Protein AF-0000000074527718 (afdb_homodimer)

Sequence (856 aa):
MSSQIQKNLQEQRPIKAINAAATATSDEEGTVLRFYPQDITVTRNQPLLEMIEKCYVPQVFKDGPQDAEMSIVGGKIKMSQIDKLIPRTPGFDKLHTFTAAKLTANMWRDTVKALRKTFPDDKKLSKAAEYWDKMPNGTLQISPYGLEDEKNAYYSRGGTGSIVLKFGYFTDDKGDTIYTCQSPDIVAHETGHYVLDHLRPEFNDSKNVQTGGLHEAFGDISALSFVFADDAMARALINLTFGNLHASANNFAAHLAEEFGISLGMPGYLRNADDDYKLSQVEEEVHAISEVFTGAYYDALASAFKAATEEFTEYNSVNLLQAVSEYSRNLLLHAIVTVGGKSPDFADIANRLYEIIDLHSKNAPAKVAYLQKLKWKTYFQTEFERREVSKPVNQLRYAAKKRDMVAEQVRPEKEILTMVCGARTLQNMSSQIQKNLQEQRPIKAINAAATATSDEEGTVLRFYPQDITVTRNQPLLEMIEKCYVPQVFKDGPQDAEMSIVGGKIKMSQIDKLIPRTPGFDKLHTFTAAKLTANMWRDTVKALRKTFPDDKKLSKAAEYWDKMPNGTLQISPYGLEDEKNAYYSRGGTGSIVLKFGYFTDDKGDTIYTCQSPDIVAHETGHYVLDHLRPEFNDSKNVQTGGLHEAFGDISALSFVFADDAMARALINLTFGNLHASANNFAAHLAEEFGISLGMPGYLRNADDDYKLSQVEEEVHAISEVFTGAYYDALASAFKAATEEFTEYNSVNLLQAVSEYSRNLLLHAIVTVGGKSPDFADIANRLYEIIDLHSKNAPAKVAYLQKLKWKTYFQTEFERREVSKPVNQLRYAAKKRDMVAEQVRPEKEILTMVCGARTLQN

Radius of gyration: 30.62 Å; Cα contacts (8 Å, |Δi|>4): 1418; chains: 2; bounding box: 84×115×83 Å

Solvent-accessible surface area (backbone atoms only — not comparable to full-atom values): 44467 Å² total; per-residue (Å²): 105,76,46,77,51,59,78,75,68,70,77,69,67,82,76,67,77,69,77,58,70,70,65,76,67,89,85,92,63,37,34,68,45,50,29,46,76,39,19,56,74,51,33,64,87,42,76,63,79,60,40,58,41,76,45,62,38,91,49,76,62,43,65,25,52,25,58,87,59,37,32,45,56,89,61,75,39,54,63,93,47,56,88,71,52,50,81,95,32,72,71,28,42,48,44,19,36,48,42,35,32,48,52,42,51,48,52,54,51,22,45,53,50,40,47,40,70,59,41,72,82,42,61,50,57,52,50,28,54,51,46,43,74,62,36,82,48,45,50,34,36,33,24,52,74,59,30,82,72,26,61,35,45,30,37,45,80,48,87,88,52,43,25,39,37,34,13,5,27,34,68,46,96,86,68,48,73,46,53,47,34,56,22,39,32,38,36,16,18,34,40,25,43,52,51,45,39,44,50,41,52,51,44,72,72,38,86,41,56,48,26,45,9,48,49,49,22,45,11,52,49,34,19,51,48,47,41,39,64,33,62,70,51,25,41,51,50,34,45,73,42,54,71,39,78,71,52,72,31,71,41,48,40,45,36,36,25,54,65,24,27,33,44,52,65,32,72,58,30,47,41,30,27,61,38,82,51,30,53,76,76,40,59,100,41,37,71,52,43,11,32,35,53,40,10,24,50,48,50,19,49,41,49,49,37,54,50,44,54,68,72,41,70,60,54,58,66,50,61,47,44,30,38,46,48,50,48,51,50,47,43,51,50,54,16,64,57,58,43,73,76,52,56,43,46,52,24,52,47,44,55,34,31,51,52,39,47,59,53,36,57,79,49,46,44,57,77,46,37,64,58,42,82,54,65,60,60,58,34,41,50,54,30,26,57,72,24,44,37,52,46,50,64,75,60,44,53,50,48,41,51,47,48,51,50,43,48,61,64,59,48,67,69,61,67,65,53,58,65,60,58,70,70,65,62,76,74,118,107,76,46,80,52,60,78,77,68,70,78,68,67,81,78,66,77,69,76,59,73,72,67,76,69,86,84,92,63,38,34,70,44,50,29,46,75,39,18,55,75,51,33,64,86,42,75,62,80,60,42,58,40,75,46,62,38,92,47,75,64,43,64,25,52,26,59,89,59,37,33,46,55,89,61,74,39,54,63,94,48,57,88,70,52,50,80,95,33,72,72,28,43,48,45,20,37,47,43,34,31,49,54,41,51,48,54,52,50,20,47,52,50,38,47,39,70,60,39,71,82,43,62,51,58,53,51,28,54,51,46,44,73,63,36,82,47,47,47,34,36,33,24,51,76,60,30,83,74,27,63,35,45,30,36,44,80,46,84,90,52,42,25,37,39,33,12,5,27,32,67,46,97,87,68,47,74,47,54,47,36,55,23,40,32,41,37,16,19,35,41,24,44,52,52,47,39,44,50,41,52,51,44,72,73,40,85,42,56,48,27,45,9,46,48,49,22,45,11,51,49,34,20,50,48,48,41,39,63,33,63,71,51,25,40,51,49,32,45,73,42,54,70,38,77,70,53,71,30,71,41,46,39,44,38,37,24,53,66,24,26,32,42,55,67,31,68,58,31,46,41,31,24,63,39,83,49,30,51,74,75,41,61,100,39,37,71,52,42,10,33,34,53,39,10,24,51,48,53,19,50,42,49,50,38,54,52,45,53,69,73,41,70,59,53,58,67,50,60,47,45,30,40,46,50,50,47,52,49,47,43,50,50,54,16,64,54,58,43,74,77,53,57,43,44,53,24,51,47,46,54,34,31,51,53,40,46,58,52,37,57,78,48,45,46,58,76,45,37,67,59,43,80,53,65,60,61,58,34,42,50,54,31,26,56,71,23,46,40,52,46,50,64,74,59,44,52,51,48,42,51,48,48,52,50,44,49,63,65,60,50,68,70,63,68,66,54,58,66,63,60,68,70,67,62,74,74,116

Structure (mmCIF, N/CA/C/O backbone):
data_AF-0000000074527718-model_v1
#
loop_
_entity.id
_entity.type
_entity.pdbx_description
1 polymer 'Predicted protein'
#
loop_
_atom_site.group_PDB
_atom_site.id
_atom_site.type_symbol
_atom_site.label_atom_id
_atom_site.label_alt_id
_atom_site.label_comp_id
_atom_site.label_asym_id
_atom_site.label_entity_id
_atom_site.label_seq_id
_atom_site.pdbx_PDB_ins_code
_atom_site.Cartn_x
_atom_site.Cartn_y
_atom_site.Cartn_z
_atom_site.occupancy
_atom_site.B_iso_or_equiv
_atom_site.auth_seq_id
_atom_site.auth_comp_id
_atom_site.auth_asym_id
_atom_site.auth_atom_id
_atom_site.pdbx_PDB_model_num
ATOM 1 N N . MET A 1 1 ? -5.684 32.062 10.453 1 29.66 1 MET A N 1
ATOM 2 C CA . MET A 1 1 ? -4.223 32.062 10.438 1 29.66 1 MET A CA 1
ATOM 3 C C . MET A 1 1 ? -3.689 31.844 9.031 1 29.66 1 MET A C 1
ATOM 5 O O . MET A 1 1 ? -4.051 30.875 8.367 1 29.66 1 MET A O 1
ATOM 9 N N . SER A 1 2 ? -3.406 32.875 8.359 1 32.62 2 SER A N 1
ATOM 10 C CA . SER A 1 2 ? -2.951 32.969 6.98 1 32.62 2 SER A CA 1
ATOM 11 C C . SER A 1 2 ? -1.658 32.188 6.766 1 32.62 2 SER A C 1
ATOM 13 O O . SER A 1 2 ? -0.741 32.25 7.582 1 32.62 2 SER A O 1
ATOM 15 N N . SER A 1 3 ? -1.701 31.125 6.129 1 39.25 3 SER A N 1
ATOM 16 C CA . SER A 1 3 ? -0.454 30.5 5.691 1 39.25 3 SER A CA 1
ATOM 17 C C . SER A 1 3 ? 0.274 31.375 4.68 1 39.25 3 SER A C 1
ATOM 19 O O . SER A 1 3 ? -0.274 31.703 3.623 1 39.25 3 SER A O 1
ATOM 21 N N . GLN A 1 4 ? 1.022 32.438 5.094 1 30.28 4 GLN A N 1
ATOM 22 C CA . GLN A 1 4 ? 1.809 33.25 4.156 1 30.28 4 GLN A CA 1
ATOM 23 C C . GLN A 1 4 ? 2.613 32.344 3.215 1 30.28 4 GLN A C 1
ATOM 25 O O . GLN A 1 4 ? 3.562 31.688 3.641 1 30.28 4 GLN A O 1
ATOM 30 N N . ILE A 1 5 ? 2.055 32.062 2.18 1 37.09 5 ILE A N 1
ATOM 31 C CA . ILE A 1 5 ? 2.691 31.406 1.05 1 37.09 5 ILE A CA 1
ATOM 32 C C . ILE A 1 5 ? 3.756 32.312 0.444 1 37.09 5 ILE A C 1
ATOM 34 O O . ILE A 1 5 ? 4.434 31.938 -0.516 1 37.09 5 ILE A O 1
ATOM 38 N N . GLN A 1 6 ? 3.977 33.625 0.89 1 30.73 6 GLN A N 1
ATOM 39 C CA . GLN A 1 6 ? 4.676 34.719 0.188 1 30.73 6 GLN A CA 1
ATOM 40 C C . GLN A 1 6 ? 6.152 34.375 0.003 1 30.73 6 GLN A C 1
ATOM 42 O O . GLN A 1 6 ? 6.742 34.688 -1.032 1 30.73 6 GLN A O 1
ATOM 47 N N . LYS A 1 7 ? 6.941 34.219 1.013 1 32.81 7 LYS A N 1
ATOM 48 C CA . LYS A 1 7 ? 8.367 34.5 0.869 1 32.81 7 LYS A CA 1
ATOM 49 C C . LYS A 1 7 ? 8.992 33.625 -0.217 1 32.81 7 LYS A C 1
ATOM 51 O O . LYS A 1 7 ? 9.867 34.062 -0.955 1 32.81 7 LYS A O 1
ATOM 56 N N . ASN A 1 8 ? 8.789 32.375 -0.276 1 34.75 8 ASN A N 1
ATOM 57 C CA . ASN A 1 8 ? 9.75 31.531 -0.974 1 34.75 8 ASN A CA 1
ATOM 58 C C . ASN A 1 8 ? 9.367 31.344 -2.439 1 34.75 8 ASN A C 1
ATOM 60 O O . ASN A 1 8 ? 9.969 30.531 -3.139 1 34.75 8 ASN A O 1
ATOM 64 N N . LEU A 1 9 ? 8.32 32.031 -2.941 1 32.06 9 LEU A N 1
ATOM 65 C CA . LEU A 1 9 ? 8.125 31.906 -4.383 1 32.06 9 LEU A CA 1
ATOM 66 C C . LEU A 1 9 ? 9.188 32.719 -5.133 1 32.06 9 LEU A C 1
ATOM 68 O O . LEU A 1 9 ? 9.25 32.656 -6.363 1 32.06 9 LEU A O 1
ATOM 72 N N . GLN A 1 10 ? 9.844 33.688 -4.625 1 29.59 10 GLN A N 1
ATOM 73 C CA . GLN A 1 10 ? 10.664 34.594 -5.445 1 29.59 10 GLN A CA 1
ATOM 74 C C . GLN A 1 10 ? 11.914 33.844 -5.941 1 29.59 10 GLN A C 1
ATOM 76 O O . GLN A 1 10 ? 12.484 34.219 -6.973 1 29.59 10 GLN A O 1
ATOM 81 N N . GLU A 1 11 ? 12.75 33.188 -5.195 1 30.83 11 GLU A N 1
ATOM 82 C CA . GLU A 1 11 ? 14.016 32.781 -5.785 1 30.83 11 GLU A CA 1
ATOM 83 C C . GLU A 1 11 ? 13.875 31.453 -6.543 1 30.83 11 GLU A C 1
ATOM 85 O O . GLU A 1 11 ? 14.102 30.375 -5.98 1 30.83 11 GLU A O 1
ATOM 90 N N . GLN A 1 12 ? 13.047 31.453 -7.469 1 30.7 12 GLN A N 1
ATOM 91 C CA . GLN A 1 12 ? 12.977 30.359 -8.43 1 30.7 12 GLN A CA 1
ATOM 92 C C . GLN A 1 12 ? 14.328 30.141 -9.109 1 30.7 12 GLN A C 1
ATOM 94 O O . GLN A 1 12 ? 14.695 30.891 -10.016 1 30.7 12 GLN A O 1
ATOM 99 N N . ARG A 1 13 ? 15.289 29.641 -8.453 1 27.98 13 ARG A N 1
ATOM 100 C CA . ARG A 1 13 ? 16.453 29.297 -9.25 1 27.98 13 ARG A CA 1
ATOM 101 C C . ARG A 1 13 ? 16.078 28.391 -10.406 1 27.98 13 ARG A C 1
ATOM 103 O O . ARG A 1 13 ? 15.148 27.594 -10.297 1 27.98 13 ARG A O 1
ATOM 110 N N . PRO A 1 14 ? 16.688 28.625 -11.648 1 26.78 14 PRO A N 1
ATOM 111 C CA . PRO A 1 14 ? 16.516 27.781 -12.836 1 26.78 14 PRO A CA 1
ATOM 112 C C . PRO A 1 14 ? 16.562 26.297 -12.516 1 26.78 14 PRO A C 1
ATOM 114 O O . PRO A 1 14 ? 17.453 25.859 -11.773 1 26.78 14 PRO A O 1
ATOM 117 N N . ILE A 1 15 ? 15.484 25.719 -12.578 1 26.27 15 ILE A N 1
ATOM 118 C CA . ILE A 1 15 ? 15.344 24.266 -12.484 1 26.27 15 ILE A CA 1
ATOM 119 C C . ILE A 1 15 ? 16.312 23.594 -13.461 1 26.27 15 ILE A C 1
ATOM 121 O O . ILE A 1 15 ? 16.141 23.688 -14.68 1 26.27 15 ILE A O 1
ATOM 125 N N . LYS A 1 16 ? 17.594 23.688 -13.336 1 27.8 16 LYS A N 1
ATOM 126 C CA . LYS A 1 16 ? 18.359 22.781 -14.18 1 27.8 16 LYS A CA 1
ATOM 127 C C . LYS A 1 16 ? 17.781 21.375 -14.133 1 27.8 16 LYS A C 1
ATOM 129 O O . LYS A 1 16 ? 17.516 20.844 -13.047 1 27.8 16 LYS A O 1
ATOM 134 N N . ALA A 1 17 ? 17.328 21 -15.273 1 25.72 17 ALA A N 1
ATOM 135 C CA . ALA A 1 17 ? 17.062 19.609 -15.578 1 25.72 17 ALA A CA 1
ATOM 136 C C . ALA A 1 17 ? 18.062 18.688 -14.898 1 25.72 17 ALA A C 1
ATOM 138 O O . ALA A 1 17 ? 19.25 18.672 -15.266 1 25.72 17 ALA A O 1
ATOM 139 N N . ILE A 1 18 ? 18.094 18.609 -13.625 1 25.55 18 ILE A N 1
ATOM 140 C CA . ILE A 1 18 ? 19.078 17.625 -13.188 1 25.55 18 ILE A CA 1
ATOM 141 C C . ILE A 1 18 ? 18.766 16.266 -13.805 1 25.55 18 ILE A C 1
ATOM 143 O O . ILE A 1 18 ? 17.719 15.68 -13.531 1 25.55 18 ILE A O 1
ATOM 147 N N . ASN A 1 19 ? 18.984 16.141 -15.023 1 27.27 19 ASN A N 1
ATOM 148 C CA . ASN A 1 19 ? 19.266 14.82 -15.594 1 27.27 19 ASN A CA 1
ATOM 149 C C . ASN A 1 19 ? 19.938 13.898 -14.586 1 27.27 19 ASN A C 1
ATOM 151 O O . ASN A 1 19 ? 21.141 13.664 -14.664 1 27.27 19 ASN A O 1
ATOM 155 N N . ALA A 1 20 ? 19.703 14.203 -13.336 1 27.92 20 ALA A N 1
ATOM 156 C CA . ALA A 1 20 ? 20.469 13.438 -12.352 1 27.92 20 ALA A CA 1
ATOM 157 C C . ALA A 1 20 ? 20.188 11.945 -12.469 1 27.92 20 ALA A C 1
ATOM 159 O O . ALA A 1 20 ? 19.109 11.484 -12.086 1 27.92 20 ALA A O 1
ATOM 160 N N . ALA A 1 21 ? 20.516 11.422 -13.555 1 27.75 21 ALA A N 1
ATOM 161 C CA . ALA A 1 21 ? 20.953 10.055 -13.281 1 27.75 21 ALA A CA 1
ATOM 162 C C . ALA A 1 21 ? 21.656 9.961 -11.93 1 27.75 21 ALA A C 1
ATOM 164 O O . ALA A 1 21 ? 22.828 10.328 -11.797 1 27.75 21 ALA A O 1
ATOM 165 N N . ALA A 1 22 ? 20.969 10.438 -10.867 1 32.22 22 ALA A N 1
ATOM 166 C CA . ALA A 1 22 ? 21.688 10.188 -9.617 1 32.22 22 ALA A CA 1
ATOM 167 C C . ALA A 1 22 ? 22.5 8.898 -9.688 1 32.22 22 ALA A C 1
ATOM 169 O O . ALA A 1 22 ? 21.922 7.805 -9.758 1 32.22 22 ALA A O 1
ATOM 170 N N . THR A 1 23 ? 23.469 8.875 -10.445 1 29.06 23 THR A N 1
ATOM 171 C CA . THR A 1 23 ? 24.469 7.848 -10.219 1 29.06 23 THR A CA 1
ATOM 172 C C . THR A 1 23 ? 24.609 7.555 -8.727 1 29.06 23 THR A C 1
ATOM 174 O O . THR A 1 23 ? 24.922 8.445 -7.941 1 29.06 23 THR A O 1
ATOM 177 N N . ALA A 1 24 ? 23.906 6.508 -8.312 1 33.19 24 ALA A N 1
ATOM 178 C CA . ALA A 1 24 ? 24.172 5.875 -7.023 1 33.19 24 ALA A CA 1
ATOM 179 C C . ALA A 1 24 ? 25.625 6.062 -6.598 1 33.19 24 ALA A C 1
ATOM 181 O O . ALA A 1 24 ? 26.531 5.531 -7.238 1 33.19 24 ALA A O 1
ATOM 182 N N . THR A 1 25 ? 26.109 7.105 -6.258 1 32.31 25 THR A N 1
ATOM 183 C CA . THR A 1 25 ? 27.438 6.965 -5.699 1 32.31 25 THR A CA 1
ATOM 184 C C . THR A 1 25 ? 27.594 5.633 -4.969 1 32.31 25 THR A C 1
ATOM 186 O O . THR A 1 25 ? 26.594 4.969 -4.672 1 32.31 25 THR A O 1
ATOM 189 N N . SER A 1 26 ? 28.5 5.504 -3.918 1 32.56 26 SER A N 1
ATOM 190 C CA . SER A 1 26 ? 29.141 4.305 -3.387 1 32.56 26 SER A CA 1
ATOM 191 C C . SER A 1 26 ? 28.109 3.23 -3.049 1 32.56 26 SER A C 1
ATOM 193 O O . SER A 1 26 ? 27.938 2.273 -3.805 1 32.56 26 SER A O 1
ATOM 195 N N . ASP A 1 27 ? 28.297 2.424 -1.82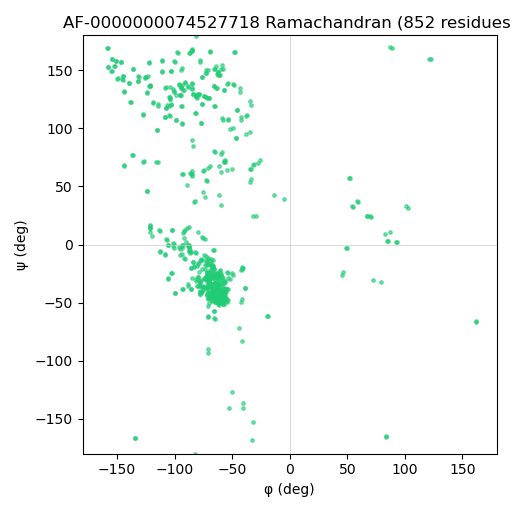6 1 39 27 ASP A N 1
ATOM 196 C CA . ASP A 1 27 ? 28.266 1.037 -1.374 1 39 27 ASP A CA 1
ATOM 197 C C . ASP A 1 27 ? 26.828 0.503 -1.363 1 39 27 ASP A C 1
ATOM 199 O O . ASP A 1 27 ? 26.578 -0.612 -1.822 1 39 27 ASP A O 1
ATOM 203 N N . GLU A 1 28 ? 25.922 0.587 -0.238 1 49.88 28 GLU A N 1
ATOM 204 C CA . GLU A 1 28 ? 24.938 -0.368 0.255 1 49.88 28 GLU A CA 1
ATOM 205 C C . GLU A 1 28 ? 23.562 -0.111 -0.361 1 49.88 28 GLU A C 1
ATOM 207 O O . GLU A 1 28 ? 22.547 -0.475 0.219 1 49.88 28 GLU A O 1
ATOM 212 N N . GLU A 1 29 ? 23.25 0.812 -1.544 1 67.81 29 GLU A N 1
ATOM 213 C CA . GLU A 1 29 ? 21.922 1.34 -1.796 1 67.81 29 GLU A CA 1
ATOM 214 C C . GLU A 1 29 ? 21.156 0.453 -2.771 1 67.81 29 GLU A C 1
ATOM 216 O O . GLU A 1 29 ? 21.75 -0.301 -3.539 1 67.81 29 GLU A O 1
ATOM 221 N N . GLY A 1 30 ? 19.922 0.054 -2.75 1 86.69 30 GLY A N 1
ATOM 222 C CA . GLY A 1 30 ? 18.922 -0.665 -3.521 1 86.69 30 GLY A CA 1
ATOM 223 C C . GLY A 1 30 ? 18.828 -0.198 -4.961 1 86.69 30 GLY A C 1
ATOM 224 O O . GLY A 1 30 ? 19.703 0.53 -5.441 1 86.69 30 GLY A O 1
ATOM 225 N N . THR A 1 31 ? 18.234 -0.858 -5.816 1 92.44 31 THR A N 1
ATOM 226 C CA . THR A 1 31 ? 18.016 -0.568 -7.23 1 92.44 31 THR A CA 1
ATOM 227 C C . THR A 1 31 ? 16.547 -0.192 -7.484 1 92.44 31 THR A C 1
ATOM 229 O O . THR A 1 31 ? 15.641 -0.805 -6.926 1 92.44 31 THR A O 1
ATOM 232 N N . VAL A 1 32 ? 16.328 0.83 -8.242 1 90.44 32 VAL A N 1
ATOM 233 C CA . VAL A 1 32 ? 14.984 1.138 -8.711 1 90.44 32 VAL A CA 1
ATOM 234 C C . VAL A 1 32 ? 14.758 0.51 -10.078 1 90.44 32 VAL A C 1
ATOM 236 O O . VAL A 1 32 ? 15.289 0.988 -11.086 1 90.44 32 VAL A O 1
ATOM 239 N N . LEU A 1 33 ? 14.023 -0.54 -10.148 1 93.5 33 LEU A N 1
ATOM 240 C CA . LEU A 1 33 ? 13.703 -1.252 -11.375 1 93.5 33 LEU A CA 1
ATOM 241 C C . LEU A 1 33 ? 12.461 -0.657 -12.039 1 93.5 33 LEU A C 1
ATOM 243 O O . LEU A 1 33 ? 11.766 0.167 -11.445 1 93.5 33 LEU A O 1
ATOM 247 N N . ARG A 1 34 ? 12.266 -1.016 -13.297 1 90.38 34 ARG A N 1
ATOM 248 C CA . ARG A 1 34 ? 11.133 -0.529 -14.07 1 90.38 34 ARG A CA 1
ATOM 249 C C . ARG A 1 34 ? 10.422 -1.677 -14.789 1 90.38 34 ARG A C 1
ATOM 251 O O . ARG A 1 34 ? 11.07 -2.609 -15.266 1 90.38 34 ARG A O 1
ATOM 258 N N . PHE A 1 35 ? 9.125 -1.687 -14.859 1 88.62 35 PHE A N 1
ATOM 259 C CA . PHE A 1 35 ? 8.383 -2.711 -15.586 1 88.62 35 PHE A CA 1
ATOM 260 C C . PHE A 1 35 ? 6.988 -2.215 -15.961 1 88.62 35 PHE A C 1
ATOM 262 O O . PHE A 1 35 ? 6.566 -1.147 -15.508 1 88.62 35 PHE A O 1
ATOM 269 N N . TYR A 1 36 ? 6.355 -2.975 -16.781 1 76.94 36 TYR A N 1
ATOM 270 C CA . TYR A 1 36 ? 4.965 -2.715 -17.156 1 76.94 36 TYR A CA 1
ATOM 271 C C . TYR A 1 36 ? 4.012 -3.262 -16.094 1 76.94 36 TYR A C 1
ATOM 273 O O . TYR A 1 36 ? 4.012 -4.461 -15.82 1 76.94 36 TYR A O 1
ATOM 281 N N . PRO A 1 37 ? 3.27 -2.305 -15.367 1 67.12 37 PRO A N 1
ATOM 282 C CA . PRO A 1 37 ? 2.303 -2.912 -14.445 1 67.12 37 PRO A CA 1
ATOM 283 C C . PRO A 1 37 ? 1.117 -3.543 -15.172 1 67.12 37 PRO A C 1
ATOM 285 O O . PRO A 1 37 ? 0.446 -4.418 -14.617 1 67.12 37 PRO A O 1
ATOM 288 N N . GLN A 1 38 ? 0.616 -2.9 -16.281 1 60.31 38 GLN A N 1
ATOM 289 C CA . GLN A 1 38 ? -0.492 -3.461 -17.047 1 60.31 38 GLN A CA 1
ATOM 290 C C . GLN A 1 38 ? -0.107 -3.656 -18.5 1 60.31 38 GLN A C 1
ATOM 292 O O . GLN A 1 38 ? 0.835 -3.031 -19 1 60.31 38 GLN A O 1
ATOM 297 N N . ASP A 1 39 ? -0.711 -4.84 -19.141 1 44.25 39 ASP A N 1
ATOM 298 C CA . ASP A 1 39 ? -0.461 -5.074 -20.562 1 44.25 39 ASP A CA 1
ATOM 299 C C . ASP A 1 39 ? -0.823 -3.846 -21.391 1 44.25 39 ASP A C 1
ATOM 301 O O . ASP A 1 39 ? -1.961 -3.373 -21.359 1 44.25 39 ASP A O 1
ATOM 305 N N . ILE A 1 40 ? 0.216 -3.201 -21.844 1 40.84 40 ILE A N 1
ATOM 306 C CA . ILE A 1 40 ? 0.174 -2 -22.672 1 40.84 40 ILE A CA 1
ATOM 307 C C . ILE A 1 40 ? -0.771 -2.219 -23.844 1 40.84 40 ILE A C 1
ATOM 309 O O . ILE A 1 40 ? -1.109 -1.273 -24.562 1 40.84 40 ILE A O 1
ATOM 313 N N . THR A 1 41 ? -0.976 -3.408 -24.219 1 38.28 41 THR A N 1
ATOM 314 C CA . THR A 1 41 ? -1.77 -3.572 -25.422 1 38.28 41 THR A CA 1
ATOM 315 C C . THR A 1 41 ? -3.176 -3.012 -25.234 1 38.28 41 THR A C 1
ATOM 317 O O . THR A 1 41 ? -3.838 -2.633 -26.203 1 38.28 41 THR A O 1
ATOM 320 N N . VAL A 1 42 ? -3.625 -3.176 -23.984 1 39.41 42 VAL A N 1
ATOM 321 C CA . VAL A 1 42 ? -4.961 -2.629 -23.781 1 39.41 42 VAL A CA 1
ATOM 322 C C . VAL A 1 42 ? -4.906 -1.103 -23.828 1 39.41 42 VAL A C 1
ATOM 324 O O . VAL A 1 42 ? -5.926 -0.447 -24.062 1 39.41 42 VAL A O 1
ATOM 327 N N . THR A 1 43 ? -3.779 -0.6 -23.422 1 40.72 43 THR A N 1
ATOM 328 C CA . THR A 1 43 ? -3.686 0.856 -23.438 1 40.72 43 THR A CA 1
ATOM 329 C C . THR A 1 43 ? -3.172 1.355 -24.781 1 40.72 43 THR A C 1
ATOM 331 O O . THR A 1 43 ? -2.617 2.453 -24.875 1 40.72 43 THR A O 1
ATOM 334 N N . ARG A 1 44 ? -3.195 0.533 -25.672 1 38.97 44 ARG A N 1
ATOM 335 C CA . ARG A 1 44 ? -2.602 0.937 -26.953 1 38.97 44 ARG A CA 1
ATOM 336 C C . ARG A 1 44 ? -2.92 2.395 -27.266 1 38.97 44 ARG A C 1
ATOM 338 O O . ARG A 1 44 ? -2.119 3.088 -27.891 1 38.97 44 ARG A O 1
ATOM 345 N N . ASN A 1 45 ? -4.078 2.74 -26.922 1 38.97 45 ASN A N 1
ATOM 346 C CA . ASN A 1 45 ? -4.352 4.129 -27.281 1 38.97 45 ASN A CA 1
ATOM 347 C C . ASN A 1 45 ? -4.027 5.078 -26.125 1 38.97 45 ASN A C 1
ATOM 349 O O . ASN A 1 45 ? -4.402 6.254 -26.156 1 38.97 45 ASN A O 1
ATOM 353 N N . GLN A 1 46 ? -3.584 4.5 -25.047 1 42.31 46 GLN A N 1
ATOM 354 C CA . GLN A 1 46 ? -3.256 5.461 -23.984 1 42.31 46 GLN A CA 1
ATOM 355 C C . GLN A 1 46 ? -1.747 5.652 -23.875 1 42.31 46 GLN A C 1
ATOM 357 O O . GLN A 1 46 ? -0.977 4.723 -24.125 1 42.31 46 GLN A O 1
ATOM 362 N N . PRO A 1 47 ? -1.316 6.828 -23.953 1 40.19 47 PRO A N 1
ATOM 363 C CA . PRO A 1 47 ? 0.119 7.109 -23.859 1 40.19 47 PRO A CA 1
ATOM 364 C C . PRO A 1 47 ? 0.839 6.203 -22.859 1 40.19 47 PRO A C 1
ATOM 366 O O . PRO A 1 47 ? 0.338 5.973 -21.766 1 40.19 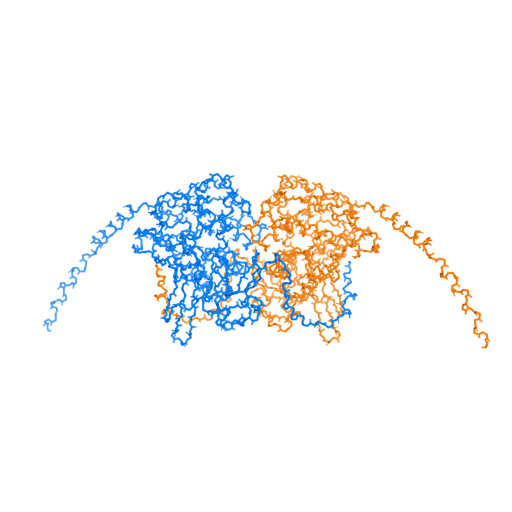47 PRO A O 1
ATOM 369 N N . LEU A 1 48 ? 1.717 5.297 -23.391 1 42.91 48 LEU A N 1
ATOM 370 C CA . LEU A 1 48 ? 2.562 4.227 -22.859 1 42.91 48 LEU A CA 1
ATOM 371 C C . LEU A 1 48 ? 3.258 4.656 -21.578 1 42.91 48 LEU A C 1
ATOM 373 O O . LEU A 1 48 ? 3.459 3.842 -20.672 1 42.91 48 LEU A O 1
ATOM 377 N N . LEU A 1 49 ? 3.881 5.875 -21.703 1 40 49 LEU A N 1
ATOM 378 C CA . LEU A 1 49 ? 4.785 6.297 -20.641 1 40 49 LEU A CA 1
ATOM 379 C C . LEU A 1 49 ? 4.09 6.238 -19.281 1 40 49 LEU A C 1
ATOM 381 O O . LEU A 1 49 ? 4.738 6.008 -18.25 1 40 49 LEU A O 1
ATOM 385 N N . GLU A 1 50 ? 2.701 6.344 -19.5 1 48.19 50 GLU A N 1
ATOM 386 C CA . GLU A 1 50 ? 1.887 6.438 -18.297 1 48.19 50 GLU A CA 1
ATOM 387 C C . GLU A 1 50 ? 1.805 5.094 -17.578 1 48.19 50 GLU A C 1
ATOM 389 O O . GLU A 1 50 ? 1.378 5.027 -16.422 1 48.19 50 GLU A O 1
ATOM 394 N N . MET A 1 51 ? 2.668 4.09 -18.234 1 60.22 51 MET A N 1
ATOM 395 C CA . MET A 1 51 ? 2.338 2.73 -17.812 1 60.22 51 MET A CA 1
ATOM 396 C C . MET A 1 51 ? 3.547 2.045 -17.188 1 60.22 51 MET A C 1
ATOM 398 O O . MET A 1 51 ? 3.521 0.839 -16.938 1 60.22 51 MET A O 1
ATOM 402 N N . ILE A 1 52 ? 4.586 2.906 -16.953 1 76.31 52 ILE A N 1
ATOM 403 C CA . ILE A 1 52 ? 5.754 2.234 -16.391 1 76.31 52 ILE A CA 1
ATOM 404 C C . ILE A 1 52 ? 5.781 2.434 -14.875 1 76.31 52 ILE A C 1
ATOM 406 O O . ILE A 1 52 ? 5.605 3.551 -14.383 1 76.31 52 ILE A O 1
ATOM 410 N N . GLU A 1 53 ? 5.902 1.42 -14.266 1 83.94 53 GLU A N 1
ATOM 411 C CA . GLU A 1 53 ? 6.031 1.474 -12.812 1 83.94 53 GLU A CA 1
ATOM 412 C C . GLU A 1 53 ? 7.488 1.317 -12.383 1 83.94 53 GLU A C 1
ATOM 414 O O . GLU A 1 53 ? 8.219 0.491 -12.938 1 83.94 53 GLU A O 1
ATOM 419 N N . LYS A 1 54 ? 7.914 2.203 -11.523 1 85.94 54 LYS A N 1
ATOM 420 C CA . LYS A 1 54 ? 9.219 2.076 -10.883 1 85.94 54 LYS A CA 1
ATOM 421 C C . LYS A 1 54 ? 9.094 1.422 -9.508 1 85.94 54 LYS A C 1
ATOM 423 O O . LYS A 1 54 ? 8.148 1.691 -8.766 1 85.94 54 LYS A O 1
ATOM 428 N N . CYS A 1 55 ? 9.992 0.542 -9.219 1 89 55 CYS A N 1
ATOM 429 C CA . CYS A 1 55 ? 9.938 -0.172 -7.949 1 89 55 CYS A CA 1
ATOM 430 C C . CYS A 1 55 ? 11.328 -0.303 -7.344 1 89 55 CYS A C 1
ATOM 432 O O . CYS A 1 55 ? 12.234 -0.864 -7.965 1 89 55 CYS A O 1
ATOM 434 N N . TYR A 1 56 ? 11.508 0.197 -6.137 1 90.38 56 TYR A N 1
ATOM 435 C CA . TYR A 1 56 ? 12.758 0.058 -5.398 1 90.38 56 TYR A CA 1
ATOM 436 C C . TYR A 1 56 ? 12.922 -1.36 -4.863 1 90.38 56 TYR A C 1
ATOM 438 O O . TYR A 1 56 ? 12 -1.918 -4.27 1 90.38 56 TYR A O 1
ATOM 446 N N . VAL A 1 57 ? 14.031 -2 -5.121 1 93.12 57 VAL A N 1
ATOM 447 C CA . VAL A 1 57 ? 14.438 -3.279 -4.547 1 93.12 57 VAL A CA 1
ATOM 448 C C . VAL A 1 57 ? 15.742 -3.1 -3.768 1 93.12 57 VAL A C 1
ATOM 450 O O . VAL A 1 57 ? 16.734 -2.59 -4.301 1 93.12 57 VAL A O 1
ATOM 453 N N . PRO A 1 58 ? 15.727 -3.441 -2.473 1 91.56 58 PRO A N 1
ATOM 454 C CA . PRO A 1 58 ? 16.938 -3.27 -1.673 1 91.56 58 PRO A CA 1
ATOM 455 C C . PRO A 1 58 ? 18.031 -4.293 -2.014 1 91.56 58 PRO A C 1
ATOM 457 O O . PRO A 1 58 ? 18.516 -4.988 -1.124 1 91.56 58 PRO A O 1
ATOM 460 N N . GLN A 1 59 ? 18.391 -4.387 -3.209 1 93.12 59 GLN A N 1
ATOM 461 C CA . GLN A 1 59 ? 19.422 -5.262 -3.756 1 93.12 59 GLN A CA 1
ATOM 462 C C . GLN A 1 59 ? 20.094 -4.633 -4.973 1 93.12 59 GLN A C 1
ATOM 464 O O . GLN A 1 59 ? 19.438 -3.943 -5.758 1 93.12 59 GLN A O 1
ATOM 469 N N . VAL A 1 60 ? 21.359 -4.852 -5.098 1 92.81 60 VAL A N 1
ATOM 470 C CA . VAL A 1 60 ? 22.094 -4.41 -6.277 1 92.81 60 VAL A CA 1
ATOM 471 C C . VAL A 1 60 ? 22.172 -5.551 -7.289 1 92.81 60 VAL A C 1
ATOM 473 O O . VAL A 1 60 ? 22.422 -6.699 -6.922 1 92.81 60 VAL A O 1
ATOM 476 N N . PHE A 1 61 ? 21.922 -5.219 -8.484 1 95 61 PHE A N 1
ATOM 477 C CA . PHE A 1 61 ? 21.969 -6.207 -9.562 1 95 61 PHE A CA 1
ATOM 478 C C . PHE A 1 61 ? 23.141 -5.949 -10.492 1 95 61 PHE A C 1
ATOM 480 O O . PHE A 1 61 ? 23.594 -4.809 -10.633 1 95 61 PHE A O 1
ATOM 487 N N . LYS A 1 62 ? 23.672 -6.988 -11.055 1 94.69 62 LYS A N 1
ATOM 488 C CA . LYS A 1 62 ? 24.719 -6.875 -12.062 1 94.69 62 LYS A CA 1
ATOM 489 C C . LYS A 1 62 ? 24.125 -6.668 -13.453 1 94.69 62 LYS A C 1
ATOM 491 O O . LYS A 1 62 ? 22.922 -6.84 -13.656 1 94.69 62 LYS A O 1
ATOM 496 N N . ASP A 1 63 ? 25.016 -6.262 -14.398 1 95.38 63 ASP A N 1
ATOM 497 C CA . ASP A 1 63 ? 24.594 -6.105 -15.789 1 95.38 63 ASP A CA 1
ATOM 498 C C . ASP A 1 63 ? 24.016 -7.402 -16.344 1 95.38 63 ASP A C 1
ATOM 500 O O . ASP A 1 63 ? 24.516 -8.492 -16.047 1 95.38 63 ASP A O 1
ATOM 504 N N . GLY A 1 64 ? 22.906 -7.277 -16.969 1 92.56 64 GLY A N 1
ATOM 505 C CA . GLY A 1 64 ? 22.125 -8.383 -17.484 1 92.56 64 GLY A CA 1
ATOM 506 C C . GLY A 1 64 ? 20.688 -8.016 -17.781 1 92.56 64 GLY A C 1
ATOM 507 O O . GLY A 1 64 ? 20.375 -7.543 -18.875 1 92.56 64 GLY A O 1
ATOM 508 N N . PRO A 1 65 ? 20.047 -7.719 -16.672 1 94.69 65 PRO A N 1
ATOM 509 C CA . PRO A 1 65 ? 20.297 -7.805 -15.227 1 94.69 65 PRO A CA 1
ATOM 510 C C . PRO A 1 65 ? 20.422 -9.242 -14.734 1 94.69 65 PRO A C 1
ATOM 512 O O . PRO A 1 65 ? 19.859 -10.164 -15.336 1 94.69 65 PRO A O 1
ATOM 515 N N . GLN A 1 66 ? 21.172 -9.445 -13.711 1 95.5 66 GLN A N 1
ATOM 516 C CA . GLN A 1 66 ? 21.359 -10.766 -13.109 1 95.5 66 GLN A CA 1
ATOM 517 C C . GLN A 1 66 ? 21.75 -10.648 -11.641 1 95.5 66 GLN A C 1
ATOM 519 O O . GLN A 1 66 ? 22.234 -9.602 -11.195 1 95.5 66 GLN A O 1
ATOM 524 N N . ASP A 1 67 ? 21.391 -11.555 -10.914 1 94.44 67 ASP A N 1
ATOM 525 C CA . ASP A 1 67 ? 21.906 -11.789 -9.57 1 94.44 67 ASP A CA 1
ATOM 526 C C . ASP A 1 67 ? 22.234 -13.266 -9.359 1 94.44 67 ASP A C 1
ATOM 528 O O . ASP A 1 67 ? 22.469 -14 -10.32 1 94.44 67 ASP A O 1
ATOM 532 N N . ALA A 1 68 ? 22.438 -13.68 -8.211 1 92.69 68 ALA A N 1
ATOM 533 C CA . ALA A 1 68 ? 22.859 -15.047 -7.922 1 92.69 68 ALA A CA 1
ATOM 534 C C . ALA A 1 68 ? 21.781 -16.047 -8.289 1 92.69 68 ALA A C 1
ATOM 536 O O . ALA A 1 68 ? 22.062 -17.203 -8.594 1 92.69 68 ALA A O 1
ATOM 537 N N . GLU A 1 69 ? 20.516 -15.641 -8.406 1 94 69 GLU A N 1
ATOM 538 C CA . GLU A 1 69 ? 19.391 -16.578 -8.547 1 94 69 GLU A CA 1
ATOM 539 C C . GLU A 1 69 ? 18.875 -16.594 -9.977 1 94 69 GLU A C 1
ATOM 541 O O . GLU A 1 69 ? 18.328 -17.609 -10.43 1 94 69 GLU A O 1
ATOM 546 N N . MET A 1 70 ? 19 -15.508 -10.633 1 95.69 70 MET A N 1
ATOM 547 C CA . MET A 1 70 ? 18.391 -15.477 -11.961 1 95.69 70 MET A CA 1
ATOM 548 C C . MET A 1 70 ? 19.141 -14.508 -12.883 1 95.69 70 MET A C 1
ATOM 550 O O . MET A 1 70 ? 19.766 -13.562 -12.406 1 95.69 70 MET A O 1
ATOM 554 N N . SER A 1 71 ? 19.047 -14.789 -14.156 1 95.25 71 SER A N 1
ATOM 555 C CA . SER A 1 71 ? 19.688 -13.977 -15.18 1 95.25 71 SER A CA 1
ATOM 556 C C . SER A 1 71 ? 18.859 -13.914 -16.453 1 95.25 71 SER A C 1
ATOM 558 O O . SER A 1 71 ? 18.172 -14.883 -16.797 1 95.25 71 SER A O 1
ATOM 560 N N . ILE A 1 72 ? 18.875 -12.766 -17.047 1 95.38 72 ILE A N 1
ATOM 561 C CA . ILE A 1 72 ? 18.188 -12.586 -18.312 1 95.38 72 ILE A CA 1
ATOM 562 C C . ILE A 1 72 ? 19.094 -13.031 -19.469 1 95.38 72 ILE A C 1
ATOM 564 O O . ILE A 1 72 ? 20.312 -12.805 -19.438 1 95.38 72 ILE A O 1
ATOM 568 N N . VAL A 1 73 ? 18.516 -13.719 -20.438 1 91.25 73 VAL A N 1
ATOM 569 C CA . VAL A 1 73 ? 19.234 -14.195 -21.609 1 91.25 73 VAL A CA 1
ATOM 570 C C . VAL A 1 73 ? 19.109 -13.18 -22.75 1 91.25 73 VAL A C 1
ATOM 572 O O . VAL A 1 73 ? 18.062 -12.523 -22.875 1 91.25 73 VAL A O 1
ATOM 575 N N . GLY A 1 74 ? 20 -13.016 -23.688 1 81.25 74 GLY A N 1
ATOM 576 C CA . GLY A 1 74 ? 19.859 -12.273 -24.938 1 81.25 74 GLY A CA 1
ATOM 577 C C . GLY A 1 74 ? 20.5 -10.898 -24.891 1 81.25 74 GLY A C 1
ATOM 578 O O . GLY A 1 74 ? 20 -9.961 -25.516 1 81.25 74 GLY A O 1
ATOM 579 N N . GLY A 1 75 ? 21.531 -10.617 -24.234 1 76.31 75 GLY A N 1
ATOM 580 C CA . GLY A 1 75 ? 22.234 -9.352 -24.234 1 76.31 75 GLY A CA 1
ATOM 581 C C . GLY A 1 75 ? 22.328 -8.711 -22.859 1 76.31 75 GLY A C 1
ATOM 582 O O . GLY A 1 75 ? 21.469 -8.945 -22 1 76.31 75 GLY A O 1
ATOM 583 N N . LYS A 1 76 ? 23.297 -7.848 -22.859 1 85.31 76 LYS A N 1
ATOM 584 C CA . LYS A 1 76 ? 23.609 -7.289 -21.547 1 85.31 76 LYS A CA 1
ATOM 585 C C . LYS A 1 76 ? 23.078 -5.859 -21.422 1 85.31 76 LYS A C 1
ATOM 587 O O . LYS A 1 76 ? 23.406 -4.996 -22.234 1 85.31 76 LYS A O 1
ATOM 592 N N . ILE A 1 77 ? 22.141 -5.703 -20.625 1 92.5 77 ILE A N 1
ATOM 593 C CA . ILE A 1 77 ? 21.703 -4.375 -20.219 1 92.5 77 ILE A CA 1
ATOM 594 C C . ILE A 1 77 ? 22.609 -3.838 -19.109 1 92.5 77 ILE A C 1
ATOM 596 O O . ILE A 1 77 ? 22.891 -4.535 -18.141 1 92.5 77 ILE A O 1
ATOM 600 N N . LYS A 1 78 ? 23.078 -2.662 -19.359 1 93.56 78 LYS A N 1
ATOM 601 C CA . LYS A 1 78 ? 23.828 -1.99 -18.312 1 93.56 78 LYS A CA 1
ATOM 602 C C . LYS A 1 78 ? 22.906 -1.431 -17.234 1 93.56 78 LYS A C 1
ATOM 604 O O . LYS A 1 78 ? 22.062 -0.58 -17.516 1 93.56 78 LYS A O 1
ATOM 609 N N . MET A 1 79 ? 23.125 -1.886 -16.047 1 93.62 79 MET A N 1
ATOM 610 C CA . MET A 1 79 ? 22.25 -1.48 -14.953 1 93.62 79 MET A CA 1
ATOM 611 C C . MET A 1 79 ? 22.344 0.02 -14.695 1 93.62 79 MET A C 1
ATOM 613 O O . MET A 1 79 ? 21.375 0.654 -14.289 1 93.62 79 MET A O 1
ATOM 617 N N . SER A 1 80 ? 23.422 0.641 -14.992 1 90.25 80 SER A N 1
ATOM 618 C CA . SER A 1 80 ? 23.625 2.074 -14.805 1 90.25 80 SER A CA 1
ATOM 619 C C . SER A 1 80 ? 22.797 2.885 -15.797 1 90.25 80 SER A C 1
ATOM 621 O O . SER A 1 80 ? 22.641 4.098 -15.641 1 90.25 80 SER A O 1
ATOM 623 N N . GLN A 1 81 ? 22.234 2.217 -16.828 1 91.19 81 GLN A N 1
ATOM 624 C CA . GLN A 1 81 ? 21.531 2.938 -17.891 1 91.19 81 GLN A CA 1
ATOM 625 C C . GLN A 1 81 ? 20.078 2.486 -18 1 91.19 81 GLN A C 1
ATOM 627 O O . GLN A 1 81 ? 19.438 2.721 -19.031 1 91.19 81 GLN A O 1
ATOM 632 N N . ILE A 1 82 ? 19.609 1.796 -17.016 1 91.31 82 ILE A N 1
ATOM 633 C CA . ILE A 1 82 ? 18.281 1.225 -17.156 1 91.31 82 ILE A CA 1
ATOM 634 C C . ILE A 1 82 ? 17.25 2.344 -17.219 1 91.31 82 ILE A C 1
ATOM 636 O O . ILE A 1 82 ? 16.156 2.16 -17.781 1 91.31 82 ILE A O 1
ATOM 640 N N . ASP A 1 83 ? 17.516 3.484 -16.688 1 85.56 83 ASP A N 1
ATOM 641 C CA . ASP A 1 83 ? 16.594 4.617 -16.734 1 85.56 83 ASP A CA 1
ATOM 642 C C . ASP A 1 83 ? 16.438 5.152 -18.156 1 85.56 83 ASP A C 1
ATOM 644 O O . ASP A 1 83 ? 15.469 5.844 -18.469 1 85.56 83 ASP A O 1
ATOM 648 N N . LYS A 1 84 ? 17.359 4.844 -19.047 1 87.69 84 LYS A N 1
ATOM 649 C CA . LYS A 1 84 ? 17.359 5.355 -20.422 1 87.69 84 LYS A CA 1
ATOM 650 C C . LYS A 1 84 ? 16.656 4.387 -21.375 1 87.69 84 LYS A C 1
ATOM 652 O O . LYS A 1 84 ? 16.422 4.719 -22.531 1 87.69 84 LYS A O 1
ATOM 657 N N . LEU A 1 85 ? 16.344 3.238 -20.859 1 90.38 85 LEU A N 1
ATOM 658 C CA . LEU A 1 85 ? 15.703 2.262 -21.719 1 90.38 85 LEU A CA 1
ATOM 659 C C . LEU A 1 85 ? 14.32 2.736 -22.141 1 90.38 85 LEU A C 1
ATOM 661 O O . LEU A 1 85 ? 13.562 3.266 -21.312 1 90.38 85 LEU A O 1
ATOM 665 N N . ILE A 1 86 ? 14.047 2.553 -23.391 1 86.88 86 ILE A N 1
ATOM 666 C CA . ILE A 1 86 ? 12.789 3.008 -23.969 1 86.88 86 ILE A CA 1
ATOM 667 C C . ILE A 1 86 ? 11.758 1.879 -23.906 1 86.88 86 ILE A C 1
ATOM 669 O O . ILE A 1 86 ? 12.055 0.747 -24.312 1 86.88 86 ILE A O 1
ATOM 673 N N . PRO A 1 87 ? 10.578 2.17 -23.469 1 83.56 87 PRO A N 1
ATOM 674 C CA . PRO A 1 87 ? 9.531 1.148 -23.422 1 83.56 87 PRO A CA 1
ATOM 675 C C . PRO A 1 87 ? 9.234 0.561 -24.812 1 83.56 87 PRO A C 1
ATOM 677 O O . PRO A 1 87 ? 9.453 1.224 -25.828 1 83.56 87 PRO A O 1
ATOM 680 N N . ARG A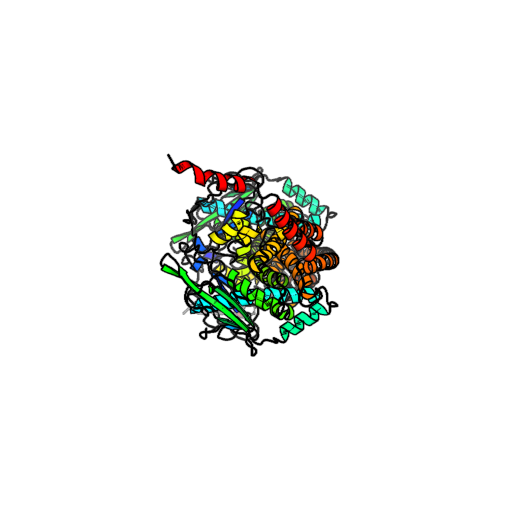 1 88 ? 8.812 -0.662 -24.859 1 82.88 88 ARG A N 1
ATOM 681 C CA . ARG A 1 88 ? 8.43 -1.398 -26.062 1 82.88 88 ARG A CA 1
ATOM 682 C C . ARG A 1 88 ? 9.633 -1.657 -26.953 1 82.88 88 ARG A C 1
ATOM 684 O O . ARG A 1 88 ? 9.531 -1.594 -28.172 1 82.88 88 ARG A O 1
ATOM 691 N N . THR A 1 89 ? 10.758 -1.665 -26.391 1 89.38 89 THR A N 1
ATOM 692 C CA . THR A 1 89 ? 11.977 -2.107 -27.062 1 89.38 89 THR A CA 1
ATOM 693 C C . THR A 1 89 ? 12.477 -3.414 -26.453 1 89.38 89 THR A C 1
ATOM 695 O O . THR A 1 89 ? 12.109 -3.766 -25.328 1 89.38 89 THR A O 1
ATOM 698 N N . PRO A 1 90 ? 13.25 -4.086 -27.219 1 91.56 90 PRO A N 1
ATOM 699 C CA . PRO A 1 90 ? 13.781 -5.34 -26.672 1 91.56 90 PRO A CA 1
ATOM 700 C C . PRO A 1 90 ? 14.539 -5.137 -25.359 1 91.56 90 PRO A C 1
ATOM 702 O O . PRO A 1 90 ? 14.469 -5.977 -24.453 1 91.56 90 PRO A O 1
ATOM 705 N N . GLY A 1 91 ? 15.297 -4.039 -25.297 1 93.44 91 GLY A N 1
ATOM 706 C CA . GLY A 1 91 ? 16.016 -3.754 -24.062 1 93.44 91 GLY A CA 1
ATOM 707 C C . GLY A 1 91 ? 15.094 -3.594 -22.875 1 93.44 91 GLY A C 1
ATOM 708 O O . GLY A 1 91 ? 15.367 -4.137 -21.797 1 93.44 91 GLY A O 1
ATOM 709 N N . PHE A 1 92 ? 14 -2.875 -23.047 1 93.06 92 PHE A N 1
ATOM 710 C CA . PHE A 1 92 ? 13.062 -2.688 -21.938 1 93.06 92 PHE A CA 1
ATOM 711 C C . PHE A 1 92 ? 12.328 -3.986 -21.625 1 93.06 92 PHE A C 1
ATOM 713 O O . PHE A 1 92 ? 12.047 -4.281 -20.469 1 93.06 92 PHE A O 1
ATOM 720 N N . ASP A 1 93 ? 12.039 -4.773 -22.641 1 92.69 93 ASP A N 1
ATOM 721 C CA . ASP A 1 93 ? 11.383 -6.059 -22.422 1 92.69 93 ASP A CA 1
ATOM 722 C C . ASP A 1 93 ? 12.234 -6.961 -21.531 1 92.69 93 ASP A C 1
ATOM 724 O O . ASP A 1 93 ? 11.703 -7.676 -20.672 1 92.69 93 ASP A O 1
ATOM 728 N N . LYS A 1 94 ? 13.508 -6.922 -21.781 1 95.81 94 LYS A N 1
ATOM 729 C CA . LYS A 1 94 ? 14.43 -7.699 -20.969 1 95.81 94 LYS A CA 1
ATOM 730 C C . LYS A 1 94 ? 14.391 -7.23 -19.516 1 95.81 94 LYS A C 1
ATOM 732 O O . LYS A 1 94 ? 14.273 -8.047 -18.594 1 95.81 94 LYS A O 1
ATOM 737 N N . LEU A 1 95 ? 14.477 -5.934 -19.312 1 95.88 95 LEU A N 1
ATOM 738 C CA . LEU A 1 95 ? 14.406 -5.387 -17.953 1 95.88 95 LEU A CA 1
ATOM 739 C C . LEU A 1 95 ? 13.062 -5.711 -17.312 1 95.88 95 LEU A C 1
ATOM 741 O O . LEU A 1 95 ? 13.016 -6.133 -16.156 1 95.88 95 LEU A O 1
ATOM 745 N N . HIS A 1 96 ? 12.016 -5.531 -18.047 1 93.75 96 HIS A N 1
ATOM 746 C CA . HIS A 1 96 ? 10.664 -5.797 -17.578 1 93.75 96 HIS A CA 1
ATOM 747 C C . HIS A 1 96 ? 10.516 -7.246 -17.125 1 93.75 96 HIS A C 1
ATOM 749 O O . HIS A 1 96 ? 10 -7.512 -16.031 1 93.75 96 HIS A O 1
ATOM 755 N N . THR A 1 97 ? 10.922 -8.141 -17.969 1 95.31 97 THR A N 1
ATOM 756 C CA . THR A 1 97 ? 10.75 -9.555 -17.672 1 95.31 97 THR A CA 1
ATOM 757 C C . THR A 1 97 ? 11.539 -9.961 -16.438 1 95.31 97 THR A C 1
ATOM 759 O O . THR A 1 97 ? 11.031 -10.68 -15.578 1 95.31 97 THR A O 1
ATOM 762 N N . PHE A 1 98 ? 12.766 -9.469 -16.375 1 97.06 98 PHE A N 1
ATOM 763 C CA . PHE A 1 98 ? 13.586 -9.719 -15.203 1 97.06 98 PHE A CA 1
ATOM 764 C C . PHE A 1 98 ? 12.914 -9.172 -13.945 1 97.06 98 PHE A C 1
ATOM 766 O O . PHE A 1 98 ? 12.844 -9.852 -12.922 1 97.06 98 PHE A O 1
ATOM 773 N N . THR A 1 99 ? 12.414 -7.938 -14.023 1 96.5 99 THR A N 1
ATOM 774 C CA . THR A 1 99 ? 11.82 -7.254 -12.883 1 96.5 99 THR A CA 1
ATOM 775 C C . THR A 1 99 ? 10.586 -8.008 -12.383 1 96.5 99 THR A C 1
ATOM 777 O O . THR A 1 99 ? 10.453 -8.273 -11.188 1 96.5 99 THR A O 1
ATOM 780 N N . ALA A 1 100 ? 9.695 -8.336 -13.297 1 94.5 100 ALA A N 1
ATOM 781 C CA . ALA A 1 100 ? 8.477 -9.047 -12.906 1 94.5 100 ALA A CA 1
ATOM 782 C C . ALA A 1 100 ? 8.805 -10.391 -12.258 1 94.5 100 ALA A C 1
ATOM 784 O O . ALA A 1 100 ? 8.211 -10.758 -11.25 1 94.5 100 ALA A O 1
ATOM 785 N N . ALA A 1 101 ? 9.766 -11.109 -12.82 1 97.62 101 ALA A N 1
ATOM 786 C CA . ALA A 1 101 ? 10.18 -12.391 -12.258 1 97.62 101 ALA A CA 1
ATOM 787 C C . ALA A 1 101 ? 10.805 -12.211 -10.875 1 97.62 101 ALA A C 1
ATOM 789 O O . ALA A 1 101 ? 10.469 -12.945 -9.938 1 97.62 101 ALA A O 1
ATOM 790 N N . LYS A 1 102 ? 11.664 -11.242 -10.766 1 97.56 102 LYS A N 1
ATOM 791 C CA . LYS A 1 102 ? 12.375 -10.992 -9.516 1 97.56 102 LYS A CA 1
ATOM 792 C C . LYS A 1 102 ? 11.406 -10.57 -8.414 1 97.56 102 LYS A C 1
ATOM 794 O O . LYS A 1 102 ? 11.5 -11.039 -7.277 1 97.56 102 LYS A O 1
ATOM 799 N N . LEU A 1 103 ? 10.508 -9.664 -8.75 1 96.81 103 LEU A N 1
ATOM 800 C CA . LEU A 1 103 ? 9.523 -9.227 -7.77 1 96.81 103 LEU A CA 1
ATOM 801 C C . LEU A 1 103 ? 8.648 -10.391 -7.324 1 96.81 103 LEU A C 1
ATOM 803 O O . LEU A 1 103 ? 8.297 -10.492 -6.145 1 96.81 103 LEU A O 1
ATOM 807 N N . THR A 1 104 ? 8.297 -11.242 -8.219 1 97.19 104 THR A N 1
ATOM 808 C CA . THR A 1 104 ? 7.496 -12.422 -7.883 1 97.19 104 THR A CA 1
ATOM 809 C C . THR A 1 104 ? 8.273 -13.359 -6.961 1 97.19 104 THR A C 1
ATOM 811 O O . THR A 1 104 ? 7.758 -13.789 -5.926 1 97.19 104 THR A O 1
ATOM 814 N N . ALA A 1 105 ? 9.484 -13.641 -7.355 1 97.81 105 ALA A N 1
ATOM 815 C CA . ALA A 1 105 ? 10.328 -14.516 -6.543 1 97.81 105 ALA A CA 1
ATOM 816 C C . ALA A 1 105 ? 10.539 -13.93 -5.152 1 97.81 105 ALA A C 1
ATOM 818 O O . ALA A 1 105 ? 10.477 -14.648 -4.152 1 97.81 105 ALA A O 1
ATOM 819 N N . ASN A 1 106 ? 10.805 -12.633 -5.098 1 97.12 106 ASN A N 1
ATOM 820 C CA . ASN A 1 106 ? 10.992 -11.969 -3.811 1 97.12 106 ASN A CA 1
ATOM 821 C C . ASN A 1 106 ? 9.734 -12.055 -2.951 1 97.12 106 ASN A C 1
ATOM 823 O O . ASN A 1 106 ? 9.82 -12.219 -1.732 1 97.12 106 ASN A O 1
ATOM 827 N N . MET A 1 107 ? 8.617 -11.875 -3.559 1 97.44 107 MET A N 1
ATOM 828 C CA . MET A 1 107 ? 7.359 -11.977 -2.826 1 97.44 107 MET A CA 1
ATOM 829 C C . MET A 1 107 ? 7.25 -13.32 -2.119 1 97.44 107 MET A C 1
ATOM 831 O O . MET A 1 107 ? 6.906 -13.383 -0.936 1 97.44 107 MET A O 1
ATOM 835 N N . TRP A 1 108 ? 7.547 -14.398 -2.791 1 98.19 108 TRP A N 1
ATOM 836 C CA . TRP A 1 108 ? 7.434 -15.727 -2.201 1 98.19 108 TRP A CA 1
ATOM 837 C C . TRP A 1 108 ? 8.562 -15.984 -1.208 1 98.19 108 TRP A C 1
ATOM 839 O O . TRP A 1 108 ? 8.352 -16.609 -0.17 1 98.19 108 TRP A O 1
ATOM 849 N N . ARG A 1 109 ? 9.812 -15.484 -1.494 1 96.75 109 ARG A N 1
ATOM 850 C CA . ARG A 1 109 ? 10.906 -15.586 -0.533 1 96.75 109 ARG A CA 1
ATOM 851 C C . ARG A 1 109 ? 10.555 -14.883 0.773 1 96.75 109 ARG A C 1
ATOM 853 O O . ARG A 1 109 ? 10.812 -15.406 1.857 1 96.75 109 ARG A O 1
ATOM 860 N N . ASP A 1 110 ? 10.016 -13.734 0.603 1 96.88 110 ASP A N 1
ATOM 861 C CA . ASP A 1 110 ? 9.617 -12.953 1.771 1 96.88 110 ASP A CA 1
ATOM 862 C C . ASP A 1 110 ? 8.516 -13.664 2.555 1 96.88 110 ASP A C 1
ATOM 864 O O . ASP A 1 110 ? 8.477 -13.594 3.785 1 96.88 110 ASP A O 1
ATOM 868 N N . THR A 1 111 ? 7.598 -14.32 1.863 1 98 111 THR A N 1
ATOM 869 C CA . THR A 1 111 ? 6.555 -15.102 2.518 1 98 111 THR A CA 1
ATOM 870 C C . THR A 1 111 ? 7.16 -16.234 3.33 1 98 111 THR A C 1
ATOM 872 O O . THR A 1 111 ? 6.781 -16.453 4.484 1 98 111 THR A O 1
ATOM 875 N N . VAL A 1 112 ? 8.125 -16.969 2.758 1 97.81 112 VAL A N 1
ATOM 876 C CA . VAL A 1 112 ? 8.82 -18.047 3.461 1 97.81 112 VAL A CA 1
ATOM 877 C C . VAL A 1 112 ? 9.539 -17.484 4.688 1 97.81 112 VAL A C 1
ATOM 879 O O . VAL A 1 112 ? 9.477 -18.078 5.77 1 97.81 112 VAL A O 1
ATOM 882 N N . LYS A 1 113 ? 10.195 -16.391 4.48 1 96.38 113 LYS A N 1
ATOM 883 C CA . LYS A 1 113 ? 10.93 -15.766 5.57 1 96.38 113 LYS A CA 1
ATOM 884 C C . LYS A 1 113 ? 9.992 -15.375 6.711 1 96.38 113 LYS A C 1
ATOM 886 O O . LYS A 1 113 ? 10.312 -15.586 7.883 1 96.38 113 LYS A O 1
ATOM 891 N N . ALA A 1 114 ? 8.891 -14.789 6.375 1 97.12 114 ALA A N 1
ATOM 892 C CA . ALA A 1 114 ? 7.902 -14.406 7.383 1 97.12 114 ALA A CA 1
ATOM 893 C C . ALA A 1 114 ? 7.387 -15.633 8.133 1 97.12 114 ALA A C 1
ATOM 895 O O . ALA A 1 114 ? 7.223 -15.594 9.359 1 97.12 114 ALA A O 1
ATOM 896 N N . LEU A 1 115 ? 7.125 -16.703 7.438 1 98.19 115 LEU A N 1
ATOM 897 C CA . LEU A 1 115 ? 6.641 -17.938 8.055 1 98.19 115 LEU A CA 1
ATOM 898 C C . LEU A 1 115 ? 7.695 -18.531 8.977 1 98.19 115 LEU A C 1
ATOM 900 O O . LEU A 1 115 ? 7.371 -19 10.078 1 98.19 115 LEU A O 1
ATOM 904 N N . ARG A 1 116 ? 8.945 -18.469 8.562 1 97.25 116 ARG A N 1
ATOM 905 C CA . ARG A 1 116 ? 10.016 -19.016 9.383 1 97.25 116 ARG A CA 1
ATOM 906 C C . ARG A 1 116 ? 10.195 -18.219 10.672 1 97.25 116 ARG A C 1
ATOM 908 O O . ARG A 1 116 ? 10.484 -18.797 11.727 1 97.25 116 ARG A O 1
ATOM 915 N N . LYS A 1 117 ? 10.047 -16.953 10.539 1 96 117 LYS A N 1
ATOM 916 C CA . LYS A 1 117 ? 10.117 -16.109 11.727 1 96 117 LYS A CA 1
ATOM 917 C C . LYS A 1 117 ? 8.961 -16.375 12.672 1 96 117 LYS A C 1
ATOM 919 O O . LYS A 1 117 ? 9.125 -16.344 13.898 1 96 117 LYS A O 1
ATOM 924 N N . THR A 1 118 ? 7.789 -16.641 12.156 1 97.44 118 THR A N 1
ATOM 925 C CA . THR A 1 118 ? 6.57 -16.859 12.93 1 97.44 118 THR A CA 1
ATOM 926 C C . THR A 1 118 ? 6.555 -18.266 13.531 1 97.44 118 THR A C 1
ATOM 928 O O . THR A 1 118 ? 6.059 -18.453 14.641 1 97.44 118 THR A O 1
ATOM 931 N N . PHE A 1 119 ? 7.125 -19.219 12.742 1 97.81 119 PHE A N 1
ATOM 932 C CA . PHE A 1 119 ? 7.148 -20.609 13.156 1 97.81 119 PHE A CA 1
ATOM 933 C C . PHE A 1 119 ? 8.57 -21.172 13.102 1 97.81 119 PHE A C 1
ATOM 935 O O . PHE A 1 119 ? 8.852 -22.094 12.336 1 97.81 119 PHE A O 1
ATOM 942 N N . PRO A 1 120 ? 9.406 -20.75 14 1 96 120 PRO A N 1
ATOM 943 C CA . PRO A 1 120 ? 10.82 -21.109 13.938 1 96 120 PRO A CA 1
ATOM 944 C C . PRO A 1 120 ? 11.078 -22.594 14.164 1 96 120 PRO A C 1
ATOM 946 O O . PRO A 1 120 ? 12.102 -23.125 13.727 1 96 120 PRO A O 1
ATOM 949 N N . ASP A 1 121 ? 10.125 -23.297 14.758 1 96.19 121 ASP A N 1
ATOM 950 C CA . ASP A 1 121 ? 10.336 -24.703 15.102 1 96.19 121 ASP A CA 1
ATOM 951 C C . ASP A 1 121 ? 9.812 -25.625 14 1 96.19 121 ASP A C 1
ATOM 953 O O . ASP A 1 121 ? 9.945 -26.844 14.086 1 96.19 121 ASP A O 1
ATOM 957 N N . ASP A 1 122 ? 9.242 -25.078 12.961 1 96.94 122 ASP A N 1
ATOM 958 C CA . ASP A 1 122 ? 8.766 -25.891 11.844 1 96.94 122 ASP A CA 1
ATOM 959 C C . ASP A 1 122 ? 9.93 -26.328 10.953 1 96.94 122 ASP A C 1
ATOM 961 O O . ASP A 1 122 ? 10.391 -25.547 10.109 1 96.94 122 ASP A O 1
ATOM 965 N N . LYS A 1 123 ? 10.328 -27.531 11.039 1 96.19 123 LYS A N 1
ATOM 966 C CA . LYS A 1 123 ? 11.508 -28.047 10.359 1 96.19 123 LYS A CA 1
ATOM 967 C C . LYS A 1 123 ? 11.289 -28.109 8.844 1 96.19 123 LYS A C 1
ATOM 969 O O . LYS A 1 123 ? 12.227 -27.922 8.07 1 96.19 123 LYS A O 1
ATOM 974 N N . LYS A 1 124 ? 10.055 -28.375 8.414 1 95.5 124 LYS A N 1
ATOM 975 C CA . LYS A 1 124 ? 9.781 -28.453 6.98 1 95.5 124 LYS A CA 1
ATOM 976 C C . LYS A 1 124 ? 9.93 -27.094 6.312 1 95.5 124 LYS A C 1
ATOM 978 O O . LYS A 1 124 ? 10.43 -27 5.188 1 95.5 124 LYS A O 1
ATOM 983 N N . LEU A 1 125 ? 9.492 -26.062 6.98 1 95.62 125 LEU A N 1
ATOM 984 C CA . LEU A 1 125 ? 9.68 -24.703 6.48 1 95.62 125 LEU A CA 1
ATOM 985 C C . LEU A 1 125 ? 11.164 -24.375 6.371 1 95.62 125 LEU A C 1
ATOM 987 O O . LEU A 1 125 ? 11.602 -23.797 5.375 1 95.62 125 LEU A O 1
ATOM 991 N N . SER A 1 126 ? 11.898 -24.734 7.418 1 95.81 126 SER A N 1
ATOM 992 C CA . SER A 1 126 ? 13.336 -24.469 7.438 1 95.81 126 SER A CA 1
ATOM 993 C C . SER A 1 126 ? 14.055 -25.219 6.32 1 95.81 126 SER A C 1
ATOM 995 O O . SER A 1 126 ? 14.914 -24.656 5.641 1 95.81 126 SER A O 1
ATOM 997 N N . LYS A 1 127 ? 13.711 -26.422 6.125 1 95.06 127 LYS A N 1
ATOM 998 C CA . LYS A 1 127 ? 14.328 -27.25 5.086 1 95.06 127 LYS A CA 1
ATOM 999 C C . LYS A 1 127 ? 14.031 -26.688 3.695 1 95.06 127 LYS A C 1
ATOM 1001 O O . LYS A 1 127 ? 14.898 -26.672 2.826 1 95.06 127 LYS A O 1
ATOM 1006 N N . ALA A 1 128 ? 12.781 -26.281 3.52 1 93.06 128 ALA A N 1
ATOM 1007 C CA . ALA A 1 128 ? 12.398 -25.734 2.221 1 93.06 128 ALA A CA 1
ATOM 1008 C C . ALA A 1 128 ? 13.156 -24.438 1.917 1 93.06 128 ALA A C 1
ATOM 1010 O O . ALA A 1 128 ? 13.602 -24.234 0.788 1 93.06 128 ALA A O 1
ATOM 1011 N N . ALA A 1 129 ? 13.289 -23.578 2.914 1 93.94 129 ALA A N 1
ATOM 1012 C CA . ALA A 1 129 ? 14.016 -22.328 2.752 1 93.94 129 ALA A CA 1
ATOM 1013 C C . ALA A 1 129 ? 15.484 -22.578 2.434 1 93.94 129 ALA A C 1
ATOM 1015 O O . ALA A 1 129 ? 16.062 -21.938 1.552 1 93.94 129 ALA A O 1
ATOM 1016 N N . GLU A 1 130 ? 16.078 -23.531 3.111 1 94.31 130 GLU A N 1
ATOM 1017 C CA . GLU A 1 130 ? 17.484 -23.875 2.9 1 94.31 130 GLU A CA 1
ATOM 1018 C C . GLU A 1 130 ? 17.688 -24.484 1.52 1 94.31 130 GLU A C 1
ATOM 1020 O O . GLU A 1 130 ? 18.703 -24.219 0.868 1 94.31 130 GLU A O 1
ATOM 1025 N N . TYR A 1 131 ? 16.766 -25.297 1.167 1 92.88 131 TYR A N 1
ATOM 1026 C CA . TYR A 1 131 ? 16.844 -25.906 -0.157 1 92.88 131 TYR A CA 1
ATOM 1027 C C . TYR A 1 131 ? 16.844 -24.844 -1.247 1 92.88 131 TYR A C 1
ATOM 1029 O O . TYR A 1 131 ? 17.625 -24.906 -2.191 1 92.88 131 TYR A O 1
ATOM 1037 N N . TRP A 1 132 ? 15.906 -23.891 -1.11 1 91.81 132 TRP A N 1
ATOM 1038 C CA . TRP A 1 132 ? 15.836 -22.797 -2.074 1 91.81 132 TRP A CA 1
ATOM 1039 C C . TRP A 1 132 ? 17.141 -22 -2.092 1 91.81 132 TRP A C 1
ATOM 1041 O O . TRP A 1 132 ? 17.641 -21.641 -3.158 1 91.81 132 TRP A O 1
ATOM 1051 N N . ASP A 1 133 ? 17.766 -21.766 -0.96 1 92.62 133 ASP A N 1
ATOM 1052 C CA . ASP A 1 133 ? 18.984 -20.984 -0.835 1 92.62 133 ASP A CA 1
ATOM 1053 C C . ASP A 1 133 ? 20.156 -21.688 -1.536 1 92.62 133 ASP A C 1
ATOM 1055 O O . ASP A 1 133 ? 21.062 -21.031 -2.049 1 92.62 133 ASP A O 1
ATOM 1059 N N . LYS A 1 134 ? 20.094 -22.969 -1.615 1 91.5 134 LYS A N 1
ATOM 1060 C CA . LYS A 1 134 ? 21.172 -23.766 -2.209 1 91.5 134 LYS A CA 1
ATOM 1061 C C . LYS A 1 134 ? 21.094 -23.75 -3.732 1 91.5 134 LYS A C 1
ATOM 1063 O O . LYS A 1 134 ? 22.047 -24.125 -4.414 1 91.5 134 LYS A O 1
ATOM 1068 N N . MET A 1 135 ? 19.969 -23.359 -4.277 1 87.62 135 MET A N 1
ATOM 1069 C CA . MET A 1 135 ? 19.781 -23.281 -5.723 1 87.62 135 MET A CA 1
ATOM 1070 C C . MET A 1 135 ? 20.172 -24.594 -6.395 1 87.62 135 MET A C 1
ATOM 1072 O O . MET A 1 135 ? 20.984 -24.594 -7.316 1 87.62 135 MET A O 1
ATOM 1076 N N . PRO A 1 136 ? 19.547 -25.672 -5.996 1 81.12 136 PRO A N 1
ATOM 1077 C CA . PRO A 1 136 ? 20 -26.984 -6.453 1 81.12 136 PRO A CA 1
ATOM 1078 C C . PRO A 1 136 ? 19.953 -27.125 -7.973 1 81.12 136 PRO A C 1
ATOM 1080 O O . PRO A 1 136 ? 20.688 -27.938 -8.547 1 81.12 136 PRO A O 1
ATOM 1083 N N . ASN A 1 137 ? 19.109 -26.391 -8.578 1 83.44 137 ASN A N 1
ATOM 1084 C CA . ASN A 1 137 ? 18.953 -26.531 -10.023 1 83.44 137 ASN A CA 1
ATOM 1085 C C . ASN A 1 137 ? 19.672 -25.406 -10.773 1 83.44 137 ASN A C 1
ATOM 1087 O O . ASN A 1 137 ? 19.453 -25.219 -11.969 1 83.44 137 ASN A O 1
ATOM 1091 N N . GLY A 1 138 ? 20.484 -24.672 -10.086 1 87.44 138 GLY A N 1
ATOM 1092 C CA . GLY A 1 138 ? 21.266 -23.609 -10.695 1 87.44 138 GLY A CA 1
ATOM 1093 C C . GLY A 1 138 ? 20.516 -22.312 -10.828 1 87.44 138 GLY A C 1
ATOM 1094 O O . GLY A 1 138 ? 19.5 -22.094 -10.164 1 87.44 138 GLY A O 1
ATOM 1095 N N . THR A 1 139 ? 21.109 -21.406 -11.664 1 91.88 139 THR A N 1
ATOM 1096 C CA . THR A 1 139 ? 20.562 -20.078 -11.867 1 91.88 139 THR A CA 1
ATOM 1097 C C . THR A 1 139 ? 19.469 -20.094 -12.93 1 91.88 139 THR A C 1
ATOM 1099 O O . THR A 1 139 ? 19.641 -20.688 -14 1 91.88 139 THR A O 1
ATOM 1102 N N . LEU A 1 140 ? 18.344 -19.5 -12.57 1 95.38 140 LEU A N 1
ATOM 1103 C CA . LEU A 1 140 ? 17.219 -19.406 -13.508 1 95.38 140 LEU A CA 1
ATOM 1104 C C . LEU A 1 140 ? 17.578 -18.531 -14.703 1 95.38 140 LEU A C 1
ATOM 1106 O O . LEU A 1 140 ? 17.953 -17.375 -14.539 1 95.38 140 LEU A O 1
ATOM 1110 N N . GLN A 1 141 ? 17.531 -19.125 -15.867 1 95.38 141 GLN A N 1
ATOM 1111 C CA . GLN A 1 141 ? 17.75 -18.375 -17.094 1 95.38 141 GLN A CA 1
ATOM 1112 C C . GLN A 1 141 ? 16.438 -17.906 -17.703 1 95.38 141 GLN A C 1
ATOM 1114 O O . GLN A 1 141 ? 15.602 -18.734 -18.094 1 95.38 141 GLN A O 1
ATOM 1119 N N . ILE A 1 142 ? 16.234 -16.625 -17.844 1 97.12 142 ILE A N 1
ATOM 1120 C CA . ILE A 1 142 ? 15 -16.031 -18.328 1 97.12 142 ILE A CA 1
ATOM 1121 C C . ILE A 1 142 ? 15.172 -15.594 -19.781 1 97.12 142 ILE A C 1
ATOM 1123 O O . ILE A 1 142 ? 16.031 -14.75 -20.078 1 97.12 142 ILE A O 1
ATOM 1127 N N . SER A 1 143 ? 14.375 -16.125 -20.672 1 95.88 143 SER A N 1
ATOM 1128 C CA . SER A 1 143 ? 14.422 -15.781 -22.078 1 95.88 143 SER A CA 1
ATOM 1129 C C . SER A 1 143 ? 13.125 -15.102 -22.531 1 95.88 143 SER A C 1
ATOM 1131 O O . SER A 1 143 ? 12.18 -15.766 -22.953 1 95.88 143 SER A O 1
ATOM 1133 N N . PRO A 1 144 ? 13.102 -13.758 -22.609 1 95.25 144 PRO A N 1
ATOM 1134 C CA . PRO A 1 144 ? 11.883 -13.039 -22.984 1 95.25 144 PRO A CA 1
ATOM 1135 C C . PRO A 1 144 ? 11.391 -13.398 -24.391 1 95.25 144 PRO A C 1
ATOM 1137 O O . PRO A 1 144 ? 10.188 -13.297 -24.656 1 95.25 144 PRO A O 1
ATOM 1140 N N . TYR A 1 145 ? 12.281 -13.805 -25.266 1 93.94 145 TYR A N 1
ATOM 1141 C CA . TYR A 1 145 ? 11.938 -14.164 -26.641 1 93.94 145 TYR A CA 1
ATOM 1142 C C . TYR A 1 145 ? 12.391 -15.586 -26.953 1 93.94 145 TYR A C 1
ATOM 1144 O O . TYR A 1 145 ? 12.984 -15.836 -28 1 93.94 145 TYR A O 1
ATOM 1152 N N . GLY A 1 146 ? 12.109 -16.422 -26.078 1 93.94 146 GLY A N 1
ATOM 1153 C CA . GLY A 1 146 ? 12.688 -17.766 -26.141 1 93.94 146 GLY A CA 1
ATOM 1154 C C . GLY A 1 146 ? 11.914 -18.703 -27.047 1 93.94 146 GLY A C 1
ATOM 1155 O O . GLY A 1 146 ? 12.398 -19.781 -27.391 1 93.94 146 GLY A O 1
ATOM 1156 N N . LEU A 1 147 ? 10.633 -18.312 -27.438 1 92.88 147 LEU A N 1
ATOM 1157 C CA . LEU A 1 147 ? 9.805 -19.172 -28.297 1 92.88 147 LEU A CA 1
ATOM 1158 C C . LEU A 1 147 ? 9.297 -18.391 -29.5 1 92.88 147 LEU A C 1
ATOM 1160 O O . LEU A 1 147 ? 8.391 -17.562 -29.375 1 92.88 147 LEU A O 1
ATOM 1164 N N . GLU A 1 148 ? 9.797 -18.781 -30.672 1 93.31 148 GLU A N 1
ATOM 1165 C CA . GLU A 1 148 ? 9.438 -18.078 -31.891 1 93.31 148 GLU A CA 1
ATOM 1166 C C . GLU A 1 148 ? 8.07 -18.516 -32.406 1 93.31 148 GLU A C 1
ATOM 1168 O O . GLU A 1 148 ? 7.82 -19.719 -32.531 1 93.31 148 GLU A O 1
ATOM 1173 N N . ASP A 1 149 ? 7.238 -17.625 -32.656 1 91.06 149 ASP A N 1
ATOM 1174 C CA . ASP A 1 149 ? 5.918 -17.828 -33.25 1 91.06 149 ASP A CA 1
ATOM 1175 C C . ASP A 1 149 ? 5.074 -18.766 -32.375 1 91.06 149 ASP A C 1
ATOM 1177 O O . ASP A 1 149 ? 4.379 -19.641 -32.906 1 91.06 149 ASP A O 1
ATOM 1181 N N . GLU A 1 150 ? 5.234 -18.625 -31.109 1 88.25 150 GLU A N 1
ATOM 1182 C CA . GLU A 1 150 ? 4.492 -19.469 -30.188 1 88.25 150 GLU A CA 1
ATOM 1183 C C . GLU A 1 150 ? 3.682 -18.625 -29.203 1 88.25 150 GLU A C 1
ATOM 1185 O O . GLU A 1 150 ? 4.207 -17.688 -28.594 1 88.25 150 GLU A O 1
ATOM 1190 N N . LYS A 1 151 ? 2.459 -19.016 -29.109 1 83.75 151 LYS A N 1
ATOM 1191 C CA . LYS A 1 151 ? 1.587 -18.422 -28.078 1 83.75 151 LYS A CA 1
ATOM 1192 C C . LYS A 1 151 ? 1.725 -19.172 -26.75 1 83.75 151 LYS A C 1
ATOM 1194 O O . LYS A 1 151 ? 0.759 -19.75 -26.266 1 83.75 151 LYS A O 1
ATOM 1199 N N . ASN A 1 152 ? 2.969 -19.109 -26.266 1 84.12 152 ASN A N 1
ATOM 1200 C CA . ASN A 1 152 ? 3.227 -19.906 -25.078 1 84.12 152 ASN A CA 1
ATOM 1201 C C . ASN A 1 152 ? 4.324 -19.297 -24.219 1 84.12 152 ASN A C 1
ATOM 1203 O O . ASN A 1 152 ? 5.016 -18.375 -24.641 1 84.12 152 ASN A O 1
ATOM 1207 N N . ALA A 1 153 ? 4.348 -19.625 -23.031 1 90.56 153 ALA A N 1
ATOM 1208 C CA . ALA A 1 153 ? 5.395 -19.391 -22.031 1 90.56 153 ALA A CA 1
ATOM 1209 C C . ALA A 1 153 ? 5.504 -20.562 -21.062 1 90.56 153 ALA A C 1
ATOM 1211 O O . ALA A 1 153 ? 4.512 -21.234 -20.766 1 90.56 153 ALA A O 1
ATOM 1212 N N . TYR A 1 154 ? 6.746 -20.875 -20.594 1 90.5 154 TYR A N 1
ATOM 1213 C CA . TYR A 1 154 ? 6.809 -21.984 -19.656 1 90.5 154 TYR A CA 1
ATOM 1214 C C . TYR A 1 154 ? 8.078 -21.906 -18.812 1 90.5 154 TYR A C 1
ATOM 1216 O O . TYR A 1 154 ? 9.055 -21.266 -19.203 1 90.5 154 TYR A O 1
ATOM 1224 N N . TYR A 1 155 ? 7.996 -22.453 -17.656 1 93.94 155 TYR A N 1
ATOM 1225 C CA . TYR A 1 155 ? 9.141 -22.859 -16.859 1 93.94 155 TYR A CA 1
ATOM 1226 C C . TYR A 1 155 ? 9.523 -24.297 -17.141 1 93.94 155 TYR A C 1
ATOM 1228 O O . TYR A 1 155 ? 8.648 -25.156 -17.328 1 93.94 155 TYR A O 1
ATOM 1236 N N . SER A 1 156 ? 10.805 -24.594 -17.219 1 92.06 156 SER A N 1
ATOM 1237 C CA . SER A 1 156 ? 11.258 -25.969 -17.422 1 92.06 156 SER A CA 1
ATOM 1238 C C . SER A 1 156 ? 12.555 -26.234 -16.656 1 92.06 156 SER A C 1
ATOM 1240 O O . SER A 1 156 ? 13.461 -25.391 -16.641 1 92.06 156 SER A O 1
ATOM 1242 N N . ARG A 1 157 ? 12.484 -27.406 -15.93 1 88.44 157 ARG A N 1
ATOM 1243 C CA . ARG A 1 157 ? 13.703 -27.922 -15.32 1 88.44 157 ARG A CA 1
ATOM 1244 C C . ARG A 1 157 ? 14.492 -28.766 -16.312 1 88.44 157 ARG A C 1
ATOM 1246 O O . ARG A 1 157 ? 14 -29.797 -16.797 1 88.44 157 ARG A O 1
ATOM 1253 N N . GLY A 1 158 ? 15.375 -28.234 -17.062 1 71 158 GLY A N 1
ATOM 1254 C CA . GLY A 1 158 ? 16.141 -29.031 -18.016 1 71 158 GLY A CA 1
ATOM 1255 C C . GLY A 1 158 ? 17.031 -30.062 -17.344 1 71 158 GLY A C 1
ATOM 1256 O O . GLY A 1 158 ? 17.141 -30.109 -16.125 1 71 158 GLY A O 1
ATOM 1257 N N . GLY A 1 159 ? 17.328 -31.188 -18.109 1 57.62 159 GLY A N 1
ATOM 1258 C CA . GLY A 1 159 ? 18.156 -32.281 -17.609 1 57.62 159 GLY A CA 1
ATOM 1259 C C . GLY A 1 159 ? 19.391 -31.812 -16.875 1 57.62 159 GLY A C 1
ATOM 1260 O O . GLY A 1 159 ? 19.672 -32.25 -15.75 1 57.62 159 GLY A O 1
ATOM 1261 N N . THR A 1 160 ? 20.375 -31.297 -17.391 1 52.47 160 THR A N 1
ATOM 1262 C CA . THR A 1 160 ? 21.734 -31.109 -16.875 1 52.47 160 THR A CA 1
ATOM 1263 C C . THR A 1 160 ? 21.859 -29.797 -16.125 1 52.47 160 THR A C 1
ATOM 1265 O O . THR A 1 160 ? 22.703 -28.969 -16.453 1 52.47 160 THR A O 1
ATOM 1268 N N . GLY A 1 161 ? 20.969 -29.5 -15.148 1 59.53 161 GLY A N 1
ATOM 1269 C CA . GLY A 1 161 ? 21.266 -28.438 -14.203 1 59.53 161 GLY A CA 1
ATOM 1270 C C . GLY A 1 161 ? 20.828 -27.078 -14.695 1 59.53 161 GLY A C 1
ATOM 1271 O O . GLY A 1 161 ? 21.25 -26.047 -14.141 1 59.53 161 GLY A O 1
ATOM 1272 N N . SER A 1 162 ? 20.062 -27.031 -15.781 1 78.94 162 SER A N 1
ATOM 1273 C CA . SER A 1 162 ? 19.672 -25.688 -16.219 1 78.94 162 SER A CA 1
ATOM 1274 C C . SER A 1 162 ? 18.172 -25.469 -16.094 1 78.94 162 SER A C 1
ATOM 1276 O O . SER A 1 162 ? 17.375 -26.344 -16.453 1 78.94 162 SER A O 1
ATOM 1278 N N . ILE A 1 163 ? 17.703 -24.484 -15.336 1 91.5 163 ILE A N 1
ATOM 1279 C CA . ILE A 1 163 ? 16.297 -24.109 -15.25 1 91.5 163 ILE A CA 1
ATOM 1280 C C . ILE A 1 163 ? 16.062 -22.828 -16.047 1 91.5 163 ILE A C 1
ATOM 1282 O O . ILE A 1 163 ? 16.906 -21.938 -16.062 1 91.5 163 ILE A O 1
ATOM 1286 N N . VAL A 1 164 ? 14.93 -22.906 -16.828 1 94.38 164 VAL A N 1
ATOM 1287 C CA . VAL A 1 164 ? 14.719 -21.797 -17.766 1 94.38 164 VAL A CA 1
ATOM 1288 C C . VAL A 1 164 ? 13.281 -21.297 -17.656 1 94.38 164 VAL A C 1
ATOM 1290 O O . VAL A 1 164 ? 12.375 -22.078 -17.312 1 94.38 164 VAL A O 1
ATOM 1293 N N . LEU A 1 165 ? 13.031 -20.031 -17.812 1 95.56 165 LEU A N 1
ATOM 1294 C CA . LEU A 1 165 ? 11.773 -19.375 -18.156 1 95.56 165 LEU A CA 1
ATOM 1295 C C . LEU A 1 165 ? 11.805 -18.875 -19.594 1 95.56 165 LEU A C 1
ATOM 1297 O O . LEU A 1 165 ? 12.648 -18.062 -19.953 1 95.56 165 LEU A O 1
ATOM 1301 N N . LYS A 1 166 ? 10.906 -19.359 -20.406 1 94.19 166 LYS A N 1
ATOM 1302 C CA . LYS A 1 166 ? 10.859 -18.953 -21.797 1 94.19 166 LYS A CA 1
ATOM 1303 C C . LYS A 1 166 ? 9.508 -18.328 -22.156 1 94.19 166 LYS A C 1
ATOM 1305 O O . LYS A 1 166 ? 8.461 -18.828 -21.719 1 94.19 166 LYS A O 1
ATOM 1310 N N . PHE A 1 167 ? 9.594 -17.266 -22.875 1 92.81 167 PHE A N 1
ATOM 1311 C CA . PHE A 1 167 ? 8.398 -16.547 -23.312 1 92.81 167 PHE A CA 1
ATOM 1312 C C . PHE A 1 167 ? 8.336 -16.469 -24.844 1 92.81 167 PHE A C 1
ATOM 1314 O O . PHE A 1 167 ? 9.359 -16.25 -25.484 1 92.81 167 PHE A O 1
ATOM 1321 N N . GLY A 1 168 ? 7.18 -16.703 -25.344 1 91.5 168 GLY A N 1
ATOM 1322 C CA . GLY A 1 168 ? 6.996 -16.688 -26.781 1 91.5 168 GLY A CA 1
ATOM 1323 C C . GLY A 1 168 ? 6.441 -15.367 -27.297 1 91.5 168 GLY A C 1
ATOM 1324 O O . GLY A 1 168 ? 6.09 -14.484 -26.5 1 91.5 168 GLY A O 1
ATOM 1325 N N . TYR A 1 169 ? 6.5 -15.133 -28.547 1 87.75 169 TYR A N 1
ATOM 1326 C CA . TYR A 1 169 ? 5.848 -14.039 -29.266 1 87.75 169 TYR A CA 1
ATOM 1327 C C . TYR A 1 169 ? 5.219 -14.523 -30.562 1 87.75 169 TYR A C 1
ATOM 1329 O O . TYR A 1 169 ? 5.633 -15.547 -31.109 1 87.75 169 TYR A O 1
ATOM 1337 N N . PHE A 1 170 ? 4.203 -13.914 -31 1 85.94 170 PHE A N 1
ATOM 1338 C CA . PHE A 1 170 ? 3.451 -14.312 -32.188 1 85.94 170 PHE A CA 1
ATOM 1339 C C . PHE A 1 170 ? 2.736 -13.117 -32.812 1 85.94 170 PHE A C 1
ATOM 1341 O O . PHE A 1 170 ? 2.586 -12.078 -32.156 1 85.94 170 PHE A O 1
ATOM 1348 N N . THR A 1 171 ? 2.408 -13.258 -34 1 83.75 171 THR A N 1
ATOM 1349 C CA . THR A 1 171 ? 1.629 -12.242 -34.688 1 83.75 171 THR A CA 1
ATOM 1350 C C . THR A 1 171 ? 0.139 -12.562 -34.625 1 83.75 171 THR A C 1
ATOM 1352 O O . THR A 1 171 ? -0.275 -13.68 -34.969 1 83.75 171 THR A O 1
ATOM 1355 N N . ASP A 1 172 ? -0.552 -11.547 -34.188 1 74.62 172 ASP A N 1
ATOM 1356 C CA . ASP A 1 172 ? -1.986 -11.797 -34.094 1 74.62 172 ASP A CA 1
ATOM 1357 C C . ASP A 1 172 ? -2.678 -11.609 -35.438 1 74.62 172 ASP A C 1
ATOM 1359 O O . ASP A 1 172 ? -2.02 -11.383 -36.438 1 74.62 172 ASP A O 1
ATOM 1363 N N . ASP A 1 173 ? -4.023 -11.82 -35.438 1 74.94 173 ASP A N 1
ATOM 1364 C CA . ASP A 1 173 ? -4.809 -11.789 -36.656 1 74.94 173 ASP A CA 1
ATOM 1365 C C . ASP A 1 173 ? -4.785 -10.398 -37.281 1 74.94 173 ASP A C 1
ATOM 1367 O O . ASP A 1 173 ? -5.012 -10.242 -38.469 1 74.94 173 ASP A O 1
ATOM 1371 N N . LYS A 1 174 ? -4.57 -9.406 -36.5 1 78.56 174 LYS A N 1
ATOM 1372 C CA . LYS A 1 174 ? -4.562 -8.031 -36.969 1 78.56 174 LYS A CA 1
ATOM 1373 C C . LYS A 1 174 ? -3.182 -7.633 -37.469 1 78.56 174 LYS A C 1
ATOM 1375 O O . LYS A 1 174 ? -2.994 -6.523 -37.969 1 78.56 174 LYS A O 1
ATOM 1380 N N . GLY A 1 175 ? -2.219 -8.562 -37.375 1 81.25 175 GLY A N 1
ATOM 1381 C CA . GLY A 1 175 ? -0.876 -8.297 -37.875 1 81.25 175 GLY A CA 1
ATOM 1382 C C . GLY A 1 175 ? 0.049 -7.738 -36.781 1 81.25 175 GLY A C 1
ATOM 1383 O O . GLY A 1 175 ? 1.214 -7.445 -37.062 1 81.25 175 GLY A O 1
ATOM 1384 N N . ASP A 1 176 ? -0.454 -7.613 -35.562 1 79.31 176 ASP A N 1
ATOM 1385 C CA . ASP A 1 176 ? 0.368 -7.105 -34.469 1 79.31 176 ASP A CA 1
ATOM 1386 C C . ASP A 1 176 ? 1.125 -8.234 -33.781 1 79.31 176 ASP A C 1
ATOM 1388 O O . ASP A 1 176 ? 0.582 -9.328 -33.594 1 79.31 176 ASP A O 1
ATOM 1392 N N . THR A 1 177 ? 2.355 -7.965 -33.531 1 83.56 177 THR A N 1
ATOM 1393 C CA . THR A 1 177 ? 3.127 -8.953 -32.781 1 83.56 177 THR A CA 1
ATOM 1394 C C . THR A 1 177 ? 2.85 -8.836 -31.281 1 83.56 177 THR A C 1
ATOM 1396 O O . THR A 1 177 ? 2.932 -7.742 -30.719 1 83.56 177 THR A O 1
ATOM 1399 N N . ILE A 1 178 ? 2.482 -9.883 -30.672 1 81.19 178 ILE A N 1
ATOM 1400 C CA . ILE A 1 178 ? 2.236 -9.953 -29.234 1 81.19 178 ILE A CA 1
ATOM 1401 C C . ILE A 1 178 ? 3.396 -10.664 -28.531 1 81.19 178 ILE A C 1
ATOM 1403 O O . ILE A 1 178 ? 3.82 -11.742 -28.969 1 81.19 178 ILE A O 1
ATOM 1407 N N . TYR A 1 179 ? 3.961 -10.055 -27.547 1 86.44 179 TYR A N 1
ATOM 1408 C CA . TYR A 1 179 ? 5.047 -10.633 -26.766 1 86.44 179 TYR A CA 1
ATOM 1409 C C . TYR A 1 179 ? 4.559 -11.047 -25.375 1 86.44 179 TYR A C 1
ATOM 1411 O O . TYR A 1 179 ? 4.18 -10.195 -24.562 1 86.44 179 TYR A O 1
ATOM 1419 N N . THR A 1 180 ? 4.605 -12.32 -25.016 1 86.12 180 THR A N 1
ATOM 1420 C CA . THR A 1 180 ? 4.074 -12.812 -23.75 1 86.12 180 THR A CA 1
ATOM 1421 C C . THR A 1 180 ? 4.906 -12.312 -22.578 1 86.12 180 THR A C 1
ATOM 1423 O O . THR A 1 180 ? 4.398 -12.172 -21.469 1 86.12 180 THR A O 1
ATOM 1426 N N . CYS A 1 181 ? 6.152 -11.992 -22.844 1 90.75 181 CYS A N 1
ATOM 1427 C CA . CYS A 1 181 ? 7.023 -11.5 -21.781 1 90.75 181 CYS A CA 1
ATOM 1428 C C . CYS A 1 181 ? 6.559 -10.133 -21.281 1 90.75 181 CYS A C 1
ATOM 1430 O O . CYS A 1 181 ? 6.926 -9.703 -20.188 1 90.75 181 CYS A O 1
ATOM 1432 N N . GLN A 1 182 ? 5.758 -9.438 -22.047 1 86.44 182 GLN A N 1
ATOM 1433 C CA . GLN A 1 182 ? 5.336 -8.078 -21.703 1 86.44 182 GLN A CA 1
ATOM 1434 C C . GLN A 1 182 ? 4.172 -8.094 -20.719 1 86.44 182 GLN A C 1
ATOM 1436 O O . GLN A 1 182 ? 3.809 -7.051 -20.172 1 86.44 182 GLN A O 1
ATOM 1441 N N . SER A 1 183 ? 3.629 -9.234 -20.406 1 83.44 183 SER A N 1
ATOM 1442 C CA . SER A 1 183 ? 2.549 -9.406 -19.438 1 83.44 183 SER A CA 1
ATOM 1443 C C . SER A 1 183 ? 3.086 -9.852 -18.078 1 83.44 183 SER A C 1
ATOM 1445 O O . SER A 1 183 ? 3.383 -11.031 -17.891 1 83.44 183 SER A O 1
ATOM 1447 N N . PRO A 1 184 ? 3.076 -8.938 -17.109 1 87.38 184 PRO A N 1
ATOM 1448 C CA . PRO A 1 184 ? 3.678 -9.297 -15.828 1 87.38 184 PRO A CA 1
ATOM 1449 C C . PRO A 1 184 ? 2.967 -10.461 -15.148 1 87.38 184 PRO A C 1
ATOM 1451 O O . PRO A 1 184 ? 3.598 -11.242 -14.43 1 87.38 184 PRO A O 1
ATOM 1454 N N . ASP A 1 185 ? 1.658 -10.625 -15.398 1 84.5 185 ASP A N 1
ATOM 1455 C CA . ASP A 1 185 ? 0.938 -11.734 -14.781 1 84.5 185 ASP A CA 1
ATOM 1456 C C . ASP A 1 185 ? 1.376 -13.07 -15.367 1 84.5 185 ASP A C 1
ATOM 1458 O O . ASP A 1 185 ? 1.417 -14.078 -14.664 1 84.5 185 ASP A O 1
ATOM 1462 N N . ILE A 1 186 ? 1.694 -13.086 -16.672 1 86.06 186 ILE A N 1
ATOM 1463 C CA . ILE A 1 186 ? 2.225 -14.297 -17.297 1 86.06 186 ILE A CA 1
ATOM 1464 C C . ILE A 1 186 ? 3.598 -14.617 -16.703 1 86.06 186 ILE A C 1
ATOM 1466 O O . ILE A 1 186 ? 3.887 -15.766 -16.375 1 86.06 186 ILE A O 1
ATOM 1470 N N . VAL A 1 187 ? 4.41 -13.602 -16.641 1 92.06 187 VAL A N 1
ATOM 1471 C CA . VAL A 1 187 ? 5.738 -13.797 -16.062 1 92.06 187 VAL A CA 1
ATOM 1472 C C . VAL A 1 187 ? 5.617 -14.297 -14.633 1 92.06 187 VAL A C 1
ATOM 1474 O O . VAL A 1 187 ? 6.324 -15.227 -14.234 1 92.06 187 VAL A O 1
ATOM 1477 N N . ALA A 1 188 ? 4.676 -13.75 -13.891 1 93.62 188 ALA A N 1
ATOM 1478 C CA . ALA A 1 188 ? 4.469 -14.141 -12.5 1 93.62 188 ALA A CA 1
ATOM 1479 C C . ALA A 1 188 ? 3.975 -15.586 -12.406 1 93.62 188 ALA A C 1
ATOM 1481 O O . ALA A 1 188 ? 4.367 -16.328 -11.508 1 93.62 188 ALA A O 1
ATOM 1482 N N . HIS A 1 189 ? 3.146 -16 -13.312 1 91.5 189 HIS A N 1
ATOM 1483 C CA . HIS A 1 189 ? 2.656 -17.375 -13.367 1 91.5 189 HIS A CA 1
ATOM 1484 C C . HIS A 1 189 ? 3.801 -18.359 -13.578 1 91.5 189 HIS A C 1
ATOM 1486 O O . HIS A 1 189 ? 3.945 -19.328 -12.82 1 91.5 189 HIS A O 1
ATOM 1492 N N . GLU A 1 190 ? 4.582 -18.062 -14.609 1 93.56 190 GLU A N 1
ATOM 1493 C CA . GLU A 1 190 ? 5.695 -18.969 -14.914 1 93.56 190 GLU A CA 1
ATOM 1494 C C . GLU A 1 190 ? 6.73 -18.953 -13.797 1 93.56 190 GLU A C 1
ATOM 1496 O O . GLU A 1 190 ? 7.363 -19.969 -13.516 1 93.56 190 GLU A O 1
ATOM 1501 N N . THR A 1 191 ? 6.926 -17.812 -13.188 1 96.62 191 THR A N 1
ATOM 1502 C CA . THR A 1 191 ? 7.812 -17.75 -12.031 1 96.62 191 THR A CA 1
ATOM 1503 C C . THR A 1 191 ? 7.25 -18.562 -10.875 1 96.62 191 THR A C 1
ATOM 1505 O O . THR A 1 191 ? 8.008 -19.109 -10.07 1 96.62 191 THR A O 1
ATOM 1508 N N . GLY A 1 192 ? 5.922 -18.594 -10.766 1 96.25 192 GLY A N 1
ATOM 1509 C CA . GLY A 1 192 ? 5.301 -19.453 -9.766 1 96.25 192 GLY A CA 1
ATOM 1510 C C . GLY A 1 192 ? 5.719 -20.906 -9.875 1 96.25 192 GLY A C 1
ATOM 1511 O O . GLY A 1 192 ? 5.957 -21.562 -8.859 1 96.25 192 GLY A O 1
ATOM 1512 N N . HIS A 1 193 ? 5.816 -21.406 -11.102 1 94.75 193 HIS A N 1
ATOM 1513 C CA . HIS A 1 193 ? 6.316 -22.766 -11.32 1 94.75 193 HIS A CA 1
ATOM 1514 C C . HIS A 1 193 ? 7.738 -22.906 -10.789 1 94.75 193 HIS A C 1
ATOM 1516 O O . HIS A 1 193 ? 8.07 -23.922 -10.156 1 94.75 193 HIS A O 1
ATOM 1522 N N . TYR A 1 194 ? 8.555 -21.984 -11.086 1 96 194 TYR A N 1
ATOM 1523 C CA . TYR A 1 194 ? 9.922 -21.953 -10.586 1 96 194 TYR A CA 1
ATOM 1524 C C . TYR A 1 194 ? 9.938 -22.031 -9.062 1 96 194 TYR A C 1
ATOM 1526 O O . TYR A 1 194 ? 10.68 -22.844 -8.484 1 96 194 TYR A O 1
ATOM 1534 N N . VAL A 1 195 ? 9.125 -21.188 -8.406 1 96.81 195 VAL A N 1
ATOM 1535 C CA . VAL A 1 195 ? 9.078 -21.109 -6.949 1 96.81 195 VAL A CA 1
ATOM 1536 C C . VAL A 1 195 ? 8.641 -22.438 -6.363 1 96.81 195 VAL A C 1
ATOM 1538 O O . VAL A 1 195 ? 9.281 -22.969 -5.453 1 96.81 195 VAL A O 1
ATOM 1541 N N . LEU A 1 196 ? 7.566 -23.047 -6.898 1 96.25 196 LEU A N 1
ATOM 1542 C CA . LEU A 1 196 ? 7.059 -24.297 -6.367 1 96.25 196 LEU A CA 1
ATOM 1543 C C . LEU A 1 196 ? 8.086 -25.406 -6.523 1 96.25 196 LEU A C 1
ATOM 1545 O O . LEU A 1 196 ? 8.242 -26.25 -5.633 1 96.25 196 LEU A O 1
ATOM 1549 N N . ASP A 1 197 ? 8.805 -25.391 -7.633 1 94.31 197 ASP A N 1
ATOM 1550 C CA . ASP A 1 197 ? 9.828 -26.406 -7.883 1 94.31 197 ASP A CA 1
ATOM 1551 C C . ASP A 1 197 ? 10.977 -26.281 -6.875 1 94.31 197 ASP A C 1
ATOM 1553 O O . ASP A 1 197 ? 11.609 -27.281 -6.523 1 94.31 197 ASP A O 1
ATOM 1557 N N . HIS A 1 198 ? 11.242 -25.125 -6.387 1 94.06 198 HIS A N 1
ATOM 1558 C CA . HIS A 1 198 ? 12.328 -24.922 -5.441 1 94.06 198 HIS A CA 1
ATOM 1559 C C . HIS A 1 198 ? 11.875 -25.188 -4.012 1 94.06 198 HIS A C 1
ATOM 1561 O O . HIS A 1 198 ? 12.695 -25.453 -3.129 1 94.06 198 HIS A O 1
ATOM 1567 N N . LEU A 1 199 ? 10.562 -25.141 -3.795 1 95.31 199 LEU A N 1
ATOM 1568 C CA . LEU A 1 199 ? 10.039 -25.406 -2.455 1 95.31 199 LEU A CA 1
ATOM 1569 C C . LEU A 1 199 ? 9.688 -26.875 -2.283 1 95.31 199 LEU A C 1
ATOM 1571 O O . LEU A 1 199 ? 9.867 -27.438 -1.203 1 95.31 199 LEU A O 1
ATOM 1575 N N . ARG A 1 200 ? 9.141 -27.453 -3.332 1 95.12 200 ARG A N 1
ATOM 1576 C CA . ARG A 1 200 ? 8.742 -28.859 -3.383 1 95.12 200 ARG A CA 1
ATOM 1577 C C . ARG A 1 200 ? 9.148 -29.5 -4.703 1 95.12 200 ARG A C 1
ATOM 1579 O O . ARG A 1 200 ? 8.305 -29.766 -5.559 1 95.12 200 ARG A O 1
ATOM 1586 N N . PRO A 1 201 ? 10.445 -29.828 -4.828 1 92.25 201 PRO A N 1
ATOM 1587 C CA . PRO A 1 201 ? 10.945 -30.328 -6.109 1 92.25 201 PRO A CA 1
ATOM 1588 C C . PRO A 1 201 ? 10.297 -31.656 -6.508 1 92.25 201 PRO A C 1
ATOM 1590 O O . PRO A 1 201 ? 10.156 -31.938 -7.699 1 92.25 201 PRO A O 1
ATOM 1593 N N . GLU A 1 202 ? 9.82 -32.406 -5.551 1 92.88 202 GLU A N 1
ATOM 1594 C CA . GLU A 1 202 ? 9.234 -33.719 -5.82 1 92.88 202 GLU A CA 1
ATOM 1595 C C . GLU A 1 202 ? 7.906 -33.594 -6.559 1 92.88 202 GLU A C 1
ATOM 1597 O O . GLU A 1 202 ? 7.496 -34.5 -7.285 1 92.88 202 GLU A O 1
ATOM 1602 N N . PHE A 1 203 ? 7.211 -32.438 -6.344 1 94.25 203 PHE A N 1
ATOM 1603 C CA . PHE A 1 203 ? 5.938 -32.219 -7.023 1 94.25 203 PHE A CA 1
ATOM 1604 C C . PHE A 1 203 ? 6.133 -32.156 -8.531 1 94.25 203 PHE A C 1
ATOM 1606 O O . PHE A 1 203 ? 5.242 -32.562 -9.289 1 94.25 203 PHE A O 1
ATOM 1613 N N . ASN A 1 204 ? 7.273 -31.625 -8.984 1 89.81 204 ASN A N 1
ATOM 1614 C CA . ASN A 1 204 ? 7.562 -31.484 -10.406 1 89.81 204 ASN A CA 1
ATOM 1615 C C . ASN A 1 204 ? 7.773 -32.844 -11.078 1 89.81 204 ASN A C 1
ATOM 1617 O O . ASN A 1 204 ? 7.547 -32.969 -12.281 1 89.81 204 ASN A O 1
ATOM 1621 N N . ASP A 1 205 ? 8.102 -33.844 -10.344 1 89.31 205 ASP A N 1
ATOM 1622 C CA . ASP A 1 205 ? 8.406 -35.188 -10.875 1 89.31 205 ASP A CA 1
ATOM 1623 C C . ASP A 1 205 ? 7.18 -36.094 -10.812 1 89.31 205 ASP A C 1
ATOM 1625 O O . ASP A 1 205 ? 7.219 -37.219 -11.297 1 89.31 205 ASP A O 1
ATOM 1629 N N . SER A 1 206 ? 6.125 -35.594 -10.289 1 93.06 206 SER A N 1
ATOM 1630 C CA . SER A 1 206 ? 4.941 -36.406 -10.062 1 93.06 206 SER A CA 1
ATOM 1631 C C . SER A 1 206 ? 4.176 -36.656 -11.359 1 93.06 206 SER A C 1
ATOM 1633 O O . SER A 1 206 ? 4.062 -35.75 -12.195 1 93.06 206 SER A O 1
ATOM 1635 N N . LYS A 1 207 ? 3.594 -37.875 -11.484 1 92.56 207 LYS A N 1
ATOM 1636 C CA . LYS A 1 207 ? 2.734 -38.219 -12.617 1 92.56 207 LYS A CA 1
ATOM 1637 C C . LYS A 1 207 ? 1.26 -38.125 -12.234 1 92.56 207 LYS A C 1
ATOM 1639 O O . LYS A 1 207 ? 0.381 -38.344 -13.07 1 92.56 207 LYS A O 1
ATOM 1644 N N . ASN A 1 208 ? 1.083 -37.75 -10.984 1 93.5 208 ASN A N 1
ATOM 1645 C CA . ASN A 1 208 ? -0.277 -37.562 -10.484 1 93.5 208 ASN A CA 1
ATOM 1646 C C . ASN A 1 208 ? -0.935 -36.344 -11.102 1 93.5 208 ASN A C 1
ATOM 1648 O O . ASN A 1 208 ? -0.393 -35.219 -11.023 1 93.5 208 ASN A O 1
ATOM 1652 N N . VAL A 1 209 ? -2.104 -36.531 -11.688 1 93.62 209 VAL A N 1
ATOM 1653 C CA . VAL A 1 209 ? -2.787 -35.469 -12.422 1 93.62 209 VAL A CA 1
ATOM 1654 C C . VAL A 1 209 ? -3.119 -34.312 -11.477 1 93.62 209 VAL A C 1
ATOM 1656 O O . VAL A 1 209 ? -2.984 -33.156 -11.844 1 93.62 209 VAL A O 1
ATOM 1659 N N . GLN A 1 210 ? -3.518 -34.625 -10.25 1 94.94 210 GLN A N 1
ATOM 1660 C CA . GLN A 1 210 ? -3.898 -33.562 -9.328 1 94.94 210 GLN A CA 1
ATOM 1661 C C . GLN A 1 210 ? -2.672 -32.812 -8.805 1 94.94 210 GLN A C 1
ATOM 1663 O O . GLN A 1 210 ? -2.74 -31.609 -8.508 1 94.94 210 GLN A O 1
ATOM 1668 N N . THR A 1 211 ? -1.533 -33.5 -8.711 1 96.31 211 THR A N 1
ATOM 1669 C CA . THR A 1 211 ? -0.3 -32.812 -8.391 1 96.31 211 THR A CA 1
ATOM 1670 C C . THR A 1 211 ? 0.081 -31.844 -9.508 1 96.31 211 THR A C 1
ATOM 1672 O O . THR A 1 211 ? 0.544 -30.734 -9.25 1 96.31 211 THR A O 1
ATOM 1675 N N . GLY A 1 212 ? -0.109 -32.344 -10.734 1 94.19 212 GLY A N 1
ATOM 1676 C CA . GLY A 1 212 ? 0.063 -31.453 -11.867 1 94.19 212 GLY A CA 1
ATOM 1677 C C . GLY A 1 212 ? -0.878 -30.25 -11.828 1 94.19 212 GLY A C 1
ATOM 1678 O O . GLY A 1 212 ? -0.479 -29.125 -12.141 1 94.19 212 GLY A O 1
ATOM 1679 N N . GLY A 1 213 ? -2.18 -30.531 -11.492 1 93 213 GLY A N 1
ATOM 1680 C CA . GLY A 1 213 ? -3.154 -29.469 -11.32 1 93 213 GLY A CA 1
ATOM 1681 C C . GLY A 1 213 ? -2.764 -28.469 -10.25 1 93 213 GLY A C 1
ATOM 1682 O O . GLY A 1 213 ? -3.041 -27.266 -10.383 1 93 213 GLY A O 1
ATOM 1683 N N . LEU A 1 214 ? -2.137 -28.969 -9.203 1 95.06 214 LEU A N 1
ATOM 1684 C CA . LEU A 1 214 ? -1.665 -28.094 -8.133 1 95.06 214 LEU A CA 1
ATOM 1685 C C . LEU A 1 214 ? -0.576 -27.156 -8.641 1 95.06 214 LEU A C 1
ATOM 1687 O O . LEU A 1 214 ? -0.523 -25.984 -8.25 1 95.06 214 LEU A O 1
ATOM 1691 N N . HIS A 1 215 ? 0.32 -27.594 -9.484 1 92.94 215 HIS A N 1
ATOM 1692 C CA . HIS A 1 215 ? 1.336 -26.75 -10.102 1 92.94 215 HIS A CA 1
ATOM 1693 C C . HIS A 1 215 ? 0.7 -25.609 -10.891 1 92.94 215 HIS A C 1
ATOM 1695 O O . HIS A 1 215 ? 1.118 -24.453 -10.766 1 92.94 215 HIS A O 1
ATOM 1701 N N . GLU A 1 216 ? -0.275 -25.984 -11.633 1 91 216 GLU A N 1
ATOM 1702 C CA . GLU A 1 216 ? -0.965 -24.969 -12.43 1 91 216 GLU A CA 1
ATOM 1703 C C . GLU A 1 216 ? -1.699 -23.969 -11.547 1 91 216 GLU A C 1
ATOM 1705 O O . GLU A 1 216 ? -1.639 -22.766 -11.781 1 91 216 GLU A O 1
ATOM 1710 N N . ALA A 1 217 ? -2.387 -24.5 -10.539 1 91.69 217 ALA A N 1
ATOM 1711 C CA . ALA A 1 217 ? -3.109 -23.625 -9.617 1 91.69 217 ALA A CA 1
ATOM 1712 C C . ALA A 1 217 ? -2.156 -22.688 -8.891 1 91.69 217 ALA A C 1
ATOM 1714 O O . ALA A 1 217 ? -2.473 -21.516 -8.68 1 91.69 217 ALA A O 1
ATOM 1715 N N . PHE A 1 218 ? -1.014 -23.219 -8.5 1 95.62 218 PHE A N 1
ATOM 1716 C CA . PHE A 1 218 ? -0.028 -22.391 -7.812 1 95.62 218 PHE A CA 1
ATOM 1717 C C . PHE A 1 218 ? 0.479 -21.281 -8.727 1 95.62 218 PHE A C 1
ATOM 1719 O O . PHE A 1 218 ? 0.712 -20.156 -8.273 1 95.62 218 PHE A O 1
ATOM 1726 N N . GLY A 1 219 ? 0.708 -21.594 -10 1 92.56 219 GLY A N 1
ATOM 1727 C CA . GLY A 1 219 ? 1.031 -20.547 -10.969 1 92.56 219 GLY A CA 1
ATOM 1728 C C . GLY A 1 219 ? -0.022 -19.469 -11.047 1 92.56 219 GLY A C 1
ATOM 1729 O O . GLY A 1 219 ? 0.305 -18.281 -11.047 1 92.56 219 GLY A O 1
ATOM 1730 N N . ASP A 1 220 ? -1.288 -19.875 -11.062 1 88.44 220 ASP A N 1
ATOM 1731 C CA . ASP A 1 220 ? -2.4 -18.938 -11.078 1 88.44 220 ASP A CA 1
ATOM 1732 C C . ASP A 1 220 ? -2.389 -18.047 -9.836 1 88.44 220 ASP A C 1
ATOM 1734 O O . ASP A 1 220 ? -2.547 -16.828 -9.93 1 88.44 220 ASP A O 1
ATOM 1738 N N . ILE A 1 221 ? -2.246 -18.672 -8.781 1 93.19 221 ILE A N 1
ATOM 1739 C CA . ILE A 1 221 ? -2.305 -17.984 -7.508 1 93.19 221 ILE A CA 1
ATOM 1740 C C . ILE A 1 221 ? -1.091 -17.062 -7.363 1 93.19 221 ILE A C 1
ATOM 1742 O O . ILE A 1 221 ? -1.195 -15.961 -6.816 1 93.19 221 ILE A O 1
ATOM 1746 N N . SER A 1 222 ? 0.038 -17.5 -7.918 1 94.56 222 SER A N 1
ATOM 1747 C CA . SER A 1 222 ? 1.216 -16.641 -7.957 1 94.56 222 SER A CA 1
ATOM 1748 C C . SER A 1 222 ? 0.937 -15.352 -8.734 1 94.56 222 SER A C 1
ATOM 1750 O O . SER A 1 222 ? 1.291 -14.258 -8.289 1 94.56 222 SER A O 1
ATOM 1752 N N . ALA A 1 223 ? 0.332 -15.469 -9.859 1 89.81 223 ALA A N 1
ATOM 1753 C CA . ALA A 1 223 ? -0.03 -14.305 -10.664 1 89.81 223 ALA A CA 1
ATOM 1754 C C . ALA A 1 223 ? -1.015 -13.406 -9.914 1 89.81 223 ALA A C 1
ATOM 1756 O O . ALA A 1 223 ? -0.861 -12.188 -9.906 1 89.81 223 ALA A O 1
ATOM 1757 N N . LEU A 1 224 ? -1.996 -14.023 -9.273 1 88.19 224 LEU A N 1
ATOM 1758 C CA . LEU A 1 224 ? -2.977 -13.273 -8.5 1 88.19 224 LEU A CA 1
ATOM 1759 C C . LEU A 1 224 ? -2.303 -12.523 -7.352 1 88.19 224 LEU A C 1
ATOM 1761 O O . LEU A 1 224 ? -2.598 -11.352 -7.109 1 88.19 224 LEU A O 1
ATOM 1765 N N . SER A 1 225 ? -1.468 -13.227 -6.664 1 94 225 SER A N 1
ATOM 1766 C CA . SER A 1 225 ? -0.769 -12.641 -5.527 1 94 225 SER A CA 1
ATOM 1767 C C . SER A 1 225 ? 0.105 -11.469 -5.961 1 94 225 SER A C 1
ATOM 1769 O O . SER A 1 225 ? 0.233 -10.484 -5.234 1 94 225 SER A O 1
ATOM 1771 N N . PHE A 1 226 ? 0.703 -11.641 -7.094 1 91.81 226 PHE A N 1
ATOM 1772 C CA . PHE A 1 226 ? 1.524 -10.57 -7.645 1 91.81 226 PHE A CA 1
ATOM 1773 C C . PHE A 1 226 ? 0.691 -9.312 -7.883 1 91.81 226 PHE A C 1
ATOM 1775 O O . PHE A 1 226 ? 1.089 -8.219 -7.492 1 91.81 226 PHE A O 1
ATOM 1782 N N . VAL A 1 227 ? -0.43 -9.469 -8.477 1 85.5 227 VAL A N 1
ATOM 1783 C CA . VAL A 1 227 ? -1.33 -8.367 -8.789 1 85.5 227 VAL A CA 1
ATOM 1784 C C . VAL A 1 227 ? -1.813 -7.715 -7.496 1 85.5 227 VAL A C 1
ATOM 1786 O O . VAL A 1 227 ? -1.837 -6.488 -7.379 1 85.5 227 VAL A O 1
ATOM 1789 N N . PHE A 1 228 ? -2.184 -8.523 -6.555 1 90.56 228 PHE A N 1
ATOM 1790 C CA . PHE A 1 228 ? -2.723 -8.008 -5.305 1 90.56 228 PHE A CA 1
ATOM 1791 C C . PHE A 1 228 ? -1.636 -7.309 -4.492 1 90.56 228 PHE A C 1
ATOM 1793 O O . PHE A 1 228 ? -1.92 -6.387 -3.725 1 90.56 228 PHE A O 1
ATOM 1800 N N . ALA A 1 229 ? -0.425 -7.723 -4.672 1 92.44 229 ALA A N 1
ATOM 1801 C CA . ALA A 1 229 ? 0.673 -7.176 -3.881 1 92.44 229 ALA A CA 1
ATOM 1802 C C . ALA A 1 229 ? 1.125 -5.824 -4.426 1 92.44 229 ALA A C 1
ATOM 1804 O O . ALA A 1 229 ? 1.622 -4.98 -3.68 1 92.44 229 ALA A O 1
ATOM 1805 N N . ASP A 1 230 ? 0.932 -5.652 -5.688 1 87.25 230 ASP A N 1
ATOM 1806 C CA . ASP A 1 230 ? 1.347 -4.398 -6.316 1 87.25 230 ASP A CA 1
ATOM 1807 C C . ASP A 1 230 ? 0.335 -3.289 -6.043 1 87.25 230 ASP A C 1
ATOM 1809 O O . ASP A 1 230 ? -0.86 -3.455 -6.297 1 87.25 230 ASP A O 1
ATOM 1813 N N . ASP A 1 231 ? 0.806 -2.176 -5.582 1 84.88 231 ASP A N 1
ATOM 1814 C CA . ASP A 1 231 ? -0.067 -1.093 -5.141 1 84.88 231 ASP A CA 1
ATOM 1815 C C . ASP A 1 231 ? -0.94 -0.587 -6.285 1 84.88 231 ASP A C 1
ATOM 1817 O O . ASP A 1 231 ? -2.148 -0.409 -6.121 1 84.88 231 ASP A O 1
ATOM 1821 N N . ALA A 1 232 ? -0.32 -0.32 -7.402 1 78.69 232 ALA A N 1
ATOM 1822 C CA . ALA A 1 232 ? -1.051 0.25 -8.531 1 78.69 232 ALA A CA 1
ATOM 1823 C C . ALA A 1 232 ? -2.102 -0.727 -9.055 1 78.69 232 ALA A C 1
ATOM 1825 O O . ALA A 1 232 ? -3.232 -0.332 -9.344 1 78.69 232 ALA A O 1
ATOM 1826 N N . MET A 1 233 ? -1.743 -1.983 -9.117 1 81.12 233 MET A N 1
ATOM 1827 C CA . MET A 1 233 ? -2.662 -2.988 -9.641 1 81.12 233 MET A CA 1
ATOM 1828 C C . MET A 1 233 ? -3.793 -3.258 -8.656 1 81.12 233 MET A C 1
ATOM 1830 O O . MET A 1 233 ? -4.957 -3.363 -9.047 1 81.12 233 MET A O 1
ATOM 1834 N N . ALA A 1 234 ? -3.471 -3.367 -7.43 1 86.38 234 ALA A N 1
ATOM 1835 C CA . ALA A 1 234 ? -4.496 -3.568 -6.406 1 86.38 234 ALA A CA 1
ATOM 1836 C C . ALA A 1 234 ? -5.484 -2.406 -6.387 1 86.38 234 ALA A C 1
ATOM 1838 O O . ALA A 1 234 ? -6.695 -2.615 -6.277 1 86.38 234 ALA A O 1
ATOM 1839 N N . ARG A 1 235 ? -4.98 -1.201 -6.43 1 85.06 235 ARG A N 1
ATOM 1840 C CA . ARG A 1 235 ? -5.84 -0.022 -6.453 1 85.06 235 ARG A CA 1
ATOM 1841 C C . ARG A 1 235 ? -6.754 -0.034 -7.672 1 85.06 235 ARG A C 1
ATOM 1843 O O . ARG A 1 235 ? -7.938 0.283 -7.566 1 85.06 235 ARG A O 1
ATOM 1850 N N . ALA A 1 236 ? -6.176 -0.339 -8.805 1 78.38 236 ALA A N 1
ATOM 1851 C CA . ALA A 1 236 ? -6.977 -0.414 -10.023 1 78.38 236 ALA A CA 1
ATOM 1852 C C . ALA A 1 236 ? -8.109 -1.421 -9.875 1 78.38 236 ALA A C 1
ATOM 1854 O O . ALA A 1 236 ? -9.234 -1.169 -10.32 1 78.38 236 ALA A O 1
ATOM 1855 N N . LEU A 1 237 ? -7.789 -2.51 -9.258 1 79.81 237 LEU A N 1
ATOM 1856 C CA . LEU A 1 237 ? -8.789 -3.547 -9.055 1 79.81 237 LEU A CA 1
ATOM 1857 C C . LEU A 1 237 ? -9.906 -3.051 -8.133 1 79.81 237 LEU A C 1
ATOM 1859 O O . LEU A 1 237 ? -11.086 -3.252 -8.414 1 79.81 237 LEU A O 1
ATOM 1863 N N . ILE A 1 238 ? -9.531 -2.438 -7.062 1 85.69 238 ILE A N 1
ATOM 1864 C CA . ILE A 1 238 ? -10.5 -1.914 -6.105 1 85.69 238 ILE A CA 1
ATOM 1865 C C . ILE A 1 238 ? -11.367 -0.848 -6.773 1 85.69 238 ILE A C 1
ATOM 1867 O O . ILE A 1 238 ? -12.586 -0.823 -6.59 1 85.69 238 ILE A O 1
ATOM 1871 N N . ASN A 1 239 ? -10.734 0.02 -7.543 1 81.19 239 ASN A N 1
ATOM 1872 C CA . ASN A 1 239 ? -11.477 1.064 -8.242 1 81.19 239 ASN A CA 1
ATOM 1873 C C . ASN A 1 239 ? -12.477 0.474 -9.227 1 81.19 239 ASN A C 1
ATOM 1875 O O . ASN A 1 239 ? -13.617 0.927 -9.305 1 81.19 239 ASN A O 1
ATOM 1879 N N . LEU A 1 240 ? -12.055 -0.541 -9.93 1 75.12 240 LEU A N 1
ATOM 1880 C CA . LEU A 1 240 ? -12.867 -1.149 -10.977 1 75.12 240 LEU A CA 1
ATOM 1881 C C . LEU A 1 240 ? -14.047 -1.911 -10.383 1 75.12 240 LEU A C 1
ATOM 1883 O O . LEU A 1 240 ? -15.125 -1.963 -10.977 1 75.12 240 LEU A O 1
ATOM 1887 N N . THR A 1 241 ? -13.828 -2.494 -9.234 1 77.62 241 THR A N 1
ATOM 1888 C CA . THR A 1 241 ? -14.836 -3.371 -8.656 1 77.62 241 THR A CA 1
ATOM 1889 C C . THR A 1 241 ? -15.625 -2.646 -7.57 1 77.62 241 THR A C 1
ATOM 1891 O O . THR A 1 241 ? -16.5 -3.24 -6.926 1 77.62 241 THR A O 1
ATOM 1894 N N . PHE A 1 242 ? -15.242 -1.425 -7.309 1 79.94 242 PHE A N 1
ATOM 1895 C CA . PHE A 1 242 ? -15.82 -0.649 -6.223 1 79.94 242 PHE A CA 1
ATOM 1896 C C . PHE A 1 242 ? -15.711 -1.399 -4.898 1 79.94 242 PHE A C 1
ATOM 1898 O O . PHE A 1 242 ? -16.672 -1.466 -4.133 1 79.94 242 PHE A O 1
ATOM 1905 N N . GLY A 1 243 ? -14.633 -2.152 -4.816 1 77.81 243 GLY A N 1
ATOM 1906 C CA . GLY A 1 243 ? -14.32 -2.836 -3.57 1 77.81 243 GLY A CA 1
ATOM 1907 C C . GLY A 1 243 ? -15.023 -4.168 -3.428 1 77.81 243 GLY A C 1
ATOM 1908 O O . GLY A 1 243 ? -14.984 -4.793 -2.365 1 77.81 243 GLY A O 1
ATOM 1909 N N . ASN A 1 244 ? -15.719 -4.527 -4.414 1 80.19 244 ASN A N 1
ATOM 1910 C CA . ASN A 1 244 ? -16.406 -5.812 -4.379 1 80.19 244 ASN A CA 1
ATOM 1911 C C . ASN A 1 244 ? -15.758 -6.828 -5.316 1 80.19 244 ASN A C 1
ATOM 1913 O O . ASN A 1 244 ? -15.914 -6.742 -6.535 1 80.19 244 ASN A O 1
ATOM 1917 N N . LEU A 1 245 ? -15.148 -7.785 -4.734 1 77.81 245 LEU A N 1
ATOM 1918 C CA . LEU A 1 245 ? -14.391 -8.742 -5.539 1 77.81 245 LEU A CA 1
ATOM 1919 C C . LEU A 1 245 ? -15.312 -9.828 -6.094 1 77.81 245 LEU A C 1
ATOM 1921 O O . LEU A 1 245 ? -14.906 -10.602 -6.969 1 77.81 245 LEU A O 1
ATOM 1925 N N . HIS A 1 246 ? -16.578 -10.062 -5.523 1 69.19 246 HIS A N 1
ATOM 1926 C CA . HIS A 1 246 ? -17.516 -11.039 -6.062 1 69.19 246 HIS A CA 1
ATOM 1927 C C . HIS A 1 246 ? -18.406 -10.422 -7.121 1 69.19 246 HIS A C 1
ATOM 1929 O O . HIS A 1 246 ? -19.062 -11.141 -7.891 1 69.19 246 HIS A O 1
ATOM 1935 N N . ALA A 1 247 ? -18.672 -9.195 -6.852 1 54.38 247 ALA A N 1
ATOM 1936 C CA . ALA A 1 247 ? -19.703 -8.711 -7.762 1 54.38 247 ALA A CA 1
ATOM 1937 C C . ALA A 1 247 ? -19.469 -9.219 -9.18 1 54.38 247 ALA A C 1
ATOM 1939 O O . ALA A 1 247 ? -18.5 -9.922 -9.445 1 54.38 247 ALA A O 1
ATOM 1940 N N . SER A 1 248 ? -19.641 -8.555 -10.266 1 42.25 248 SER A N 1
ATOM 1941 C CA . SER A 1 248 ? -19.797 -9.141 -11.594 1 42.25 248 SER A CA 1
ATOM 1942 C C . SER A 1 248 ? -18.484 -9.773 -12.078 1 42.25 248 SER A C 1
ATOM 1944 O O . SER A 1 248 ? -17.609 -9.07 -12.578 1 42.25 248 SER A O 1
ATOM 1946 N N . ALA A 1 249 ? -18.047 -10.82 -11.461 1 42.12 249 ALA A N 1
ATOM 1947 C CA . ALA A 1 249 ? -16.969 -11.766 -11.758 1 42.12 249 ALA A CA 1
ATOM 1948 C C . ALA A 1 249 ? -16.562 -11.703 -13.227 1 42.12 249 ALA A C 1
ATOM 1950 O O . ALA A 1 249 ? -15.383 -11.75 -13.555 1 42.12 249 ALA A O 1
ATOM 1951 N N . ASN A 1 250 ? -17.672 -12.047 -13.938 1 41.5 250 ASN A N 1
ATOM 1952 C CA . ASN A 1 250 ? -17.453 -12.031 -15.383 1 41.5 250 ASN A CA 1
ATOM 1953 C C . ASN A 1 250 ? -16.625 -10.82 -15.812 1 41.5 250 ASN A C 1
ATOM 1955 O O . ASN A 1 250 ? -15.852 -10.906 -16.766 1 41.5 250 ASN A O 1
ATOM 1959 N N . ASN A 1 251 ? -16.641 -9.844 -14.859 1 45.97 251 ASN A N 1
ATOM 1960 C CA . ASN A 1 251 ? -16.156 -8.516 -15.234 1 45.97 251 ASN A CA 1
ATOM 1961 C C . ASN A 1 251 ? -14.758 -8.258 -14.695 1 45.97 251 ASN A C 1
ATOM 1963 O O . ASN A 1 251 ? -13.945 -7.605 -15.352 1 45.97 251 ASN A O 1
ATOM 1967 N N . PHE A 1 252 ? -14.422 -9 -13.594 1 47.84 252 PHE A N 1
ATOM 1968 C CA . PHE A 1 252 ? -13.156 -8.578 -13.008 1 47.84 252 PHE A CA 1
ATOM 1969 C C . PHE A 1 252 ? -11.992 -8.969 -13.906 1 47.84 252 PHE A C 1
ATOM 1971 O O . PHE A 1 252 ? -11.18 -8.125 -14.289 1 47.84 252 PHE A O 1
ATOM 1978 N N . ALA A 1 253 ? -11.969 -10.305 -14.008 1 48.56 253 ALA A N 1
ATOM 1979 C CA . ALA A 1 253 ? -10.906 -10.805 -14.875 1 48.56 253 ALA A CA 1
ATOM 1980 C C . ALA A 1 253 ? -11.016 -10.203 -16.281 1 48.56 253 ALA A C 1
ATOM 1982 O O . ALA A 1 253 ? -10.008 -9.875 -16.906 1 48.56 253 ALA A O 1
ATOM 1983 N N . ALA A 1 254 ? -12.32 -10.156 -16.609 1 50.5 254 ALA A N 1
ATOM 1984 C CA . ALA A 1 254 ? -12.57 -9.523 -17.906 1 50.5 254 ALA A CA 1
ATOM 1985 C C . ALA A 1 254 ? -12.109 -8.07 -17.906 1 50.5 254 ALA A C 1
ATOM 1987 O O . ALA A 1 254 ? -11.492 -7.609 -18.875 1 50.5 254 ALA A O 1
ATOM 1988 N N . HIS A 1 255 ? -12.297 -7.547 -16.75 1 52.81 255 HIS A N 1
ATOM 1989 C CA . HIS A 1 255 ? -11.883 -6.152 -16.656 1 52.81 255 HIS A CA 1
ATOM 1990 C C . HIS A 1 255 ? -10.367 -6.035 -16.516 1 52.81 255 HIS A C 1
ATOM 1992 O O . HIS A 1 255 ? -9.758 -5.141 -17.109 1 52.81 255 HIS A O 1
ATOM 1998 N N . LEU A 1 256 ? -9.883 -6.902 -15.695 1 54.94 256 LEU A N 1
ATOM 1999 C CA . LEU A 1 256 ? -8.422 -6.906 -15.586 1 54.94 256 LEU A CA 1
ATOM 2000 C C . LEU A 1 256 ? -7.781 -7.141 -16.953 1 54.94 256 LEU A C 1
ATOM 2002 O O . LEU A 1 256 ? -6.789 -6.492 -17.297 1 54.94 256 LEU A O 1
ATOM 2006 N N . ALA A 1 257 ? -8.414 -8.141 -17.578 1 53.91 257 ALA A N 1
ATOM 2007 C CA . ALA A 1 257 ? -7.918 -8.445 -18.922 1 53.91 257 ALA A CA 1
ATOM 2008 C C . ALA A 1 257 ? -8.094 -7.254 -19.859 1 53.91 257 ALA A C 1
ATOM 2010 O O . ALA A 1 257 ? -7.172 -6.902 -20.594 1 53.91 257 ALA A O 1
ATOM 2011 N N . GLU A 1 258 ? -9.25 -6.742 -19.734 1 50.44 258 GLU A N 1
ATOM 2012 C CA . GLU A 1 258 ? -9.578 -5.637 -20.625 1 50.44 258 GLU A CA 1
ATOM 2013 C C . GLU A 1 258 ? -8.766 -4.391 -20.281 1 50.44 258 GLU A C 1
ATOM 2015 O O . GLU A 1 258 ? -8.25 -3.711 -21.172 1 50.44 258 GLU A O 1
ATOM 2020 N N . GLU A 1 259 ? -8.758 -4.152 -18.969 1 47.59 259 GLU A N 1
ATOM 2021 C CA . GLU A 1 259 ? -8.172 -2.885 -18.547 1 47.59 259 GLU A CA 1
ATOM 2022 C C . GLU A 1 259 ? -6.66 -3.002 -18.391 1 47.59 259 GLU A C 1
ATOM 2024 O O . GLU A 1 259 ? -5.926 -2.059 -18.688 1 47.59 259 GLU A O 1
ATOM 2029 N N . PHE A 1 260 ? -6.328 -4.074 -17.922 1 47.88 260 PHE A N 1
ATOM 2030 C CA . PHE A 1 260 ? -4.914 -4.148 -17.578 1 47.88 260 PHE A CA 1
ATOM 2031 C C . PHE A 1 260 ? -4.188 -5.145 -18.469 1 47.88 260 PHE A C 1
ATOM 2033 O O . PHE A 1 260 ? -2.963 -5.273 -18.406 1 47.88 260 PHE A O 1
ATOM 2040 N N . GLY A 1 261 ? -4.965 -5.512 -19.531 1 47.75 261 GLY A N 1
ATOM 2041 C CA . GLY A 1 261 ? -4.371 -6.539 -20.359 1 47.75 261 GLY A CA 1
ATOM 2042 C C . GLY A 1 261 ? -3.85 -7.727 -19.578 1 47.75 261 GLY A C 1
ATOM 2043 O O . GLY A 1 261 ? -2.949 -8.43 -20.031 1 47.75 261 GLY A O 1
ATOM 2044 N N . ILE A 1 262 ? -4.059 -7.395 -18.359 1 48.62 262 ILE A N 1
ATOM 2045 C CA . ILE A 1 262 ? -3.633 -8.516 -17.531 1 48.62 262 ILE A CA 1
ATOM 2046 C C . ILE A 1 262 ? -4.418 -9.766 -17.891 1 48.62 262 ILE A C 1
ATOM 2048 O O . ILE A 1 262 ? -5.648 -9.789 -17.812 1 48.62 262 ILE A O 1
ATOM 2052 N N . SER A 1 263 ? -3.945 -10.305 -19 1 46.06 263 SER A N 1
ATOM 2053 C CA . SER A 1 263 ? -4.504 -11.602 -19.359 1 46.06 263 SER A CA 1
ATOM 2054 C C . SER A 1 263 ? -4.207 -12.641 -18.266 1 46.06 263 SER A C 1
ATOM 2056 O O . SER A 1 263 ? -3.059 -13.039 -18.078 1 46.06 263 SER A O 1
ATOM 2058 N N . LEU A 1 264 ? -4.391 -12.094 -17.109 1 40.59 264 LEU A N 1
ATOM 2059 C CA . LEU A 1 264 ? -3.867 -13.008 -16.109 1 40.59 264 LEU A CA 1
ATOM 2060 C C . LEU A 1 264 ? -3.6 -14.383 -16.703 1 40.59 264 LEU A C 1
ATOM 2062 O O . LEU A 1 264 ? -4.262 -15.359 -16.359 1 40.59 264 LEU A O 1
ATOM 2066 N N . GLY A 1 265 ? -2.986 -14.172 -17.969 1 39.47 265 GLY A N 1
ATOM 2067 C CA . GLY A 1 265 ? -2.705 -15.484 -18.531 1 39.47 265 GLY A CA 1
ATOM 2068 C C . GLY A 1 265 ? -3.871 -16.453 -18.406 1 39.47 265 GLY A C 1
ATOM 2069 O O . GLY A 1 265 ? -3.732 -17.641 -18.688 1 39.47 265 GLY A O 1
ATOM 2070 N N . MET A 1 266 ? -4.578 -16.219 -17.516 1 36.41 266 MET A N 1
ATOM 2071 C CA . MET A 1 266 ? -5.695 -17.125 -17.25 1 36.41 266 MET A CA 1
ATOM 2072 C C . MET A 1 266 ? -6.812 -16.922 -18.266 1 36.41 266 MET A C 1
ATOM 2074 O O . MET A 1 266 ? -7.688 -16.078 -18.078 1 36.41 266 MET A O 1
ATOM 2078 N N . PRO A 1 267 ? -6.512 -16.844 -19.344 1 33.69 267 PRO A N 1
ATOM 2079 C CA . PRO A 1 267 ? -7.691 -17 -20.188 1 33.69 267 PRO A CA 1
ATOM 2080 C C . PRO A 1 267 ? -8.727 -17.953 -19.609 1 33.69 267 PRO A C 1
ATOM 2082 O O . PRO A 1 267 ? -8.383 -19.047 -19.156 1 33.69 267 PRO A O 1
ATOM 2085 N N . GLY A 1 268 ? -9.727 -17.469 -19.422 1 39.16 268 GLY A N 1
ATOM 2086 C CA . GLY A 1 268 ? -10.758 -18.328 -18.875 1 39.16 268 GLY A CA 1
ATOM 2087 C C . GLY A 1 268 ? -10.617 -18.562 -17.375 1 39.16 268 GLY A C 1
ATOM 2088 O O . GLY A 1 268 ? -11.531 -19.094 -16.734 1 39.16 268 GLY A O 1
ATOM 2089 N N . TYR A 1 269 ? -9.406 -18.562 -16.984 1 37.31 269 TYR A N 1
ATOM 2090 C CA . TYR A 1 269 ? -9.219 -19.047 -15.633 1 37.31 269 TYR A CA 1
ATOM 2091 C C . TYR A 1 269 ? -9.859 -18.109 -14.617 1 37.31 269 TYR A C 1
ATOM 2093 O O . TYR A 1 269 ? -10.539 -18.547 -13.688 1 37.31 269 TYR A O 1
ATOM 2101 N N . LEU A 1 270 ? -9.414 -16.797 -14.656 1 44.19 270 LEU A N 1
ATOM 2102 C CA . LEU A 1 270 ? -10.094 -15.906 -13.719 1 44.19 270 LEU A CA 1
ATOM 2103 C C . LEU A 1 270 ? -11.562 -15.734 -14.094 1 44.19 270 LEU A C 1
ATOM 2105 O O . LEU A 1 270 ? -12.398 -15.461 -13.227 1 44.19 270 LEU A O 1
ATOM 2109 N N . ARG A 1 271 ? -11.695 -15.664 -15.43 1 40.34 271 ARG A N 1
ATOM 2110 C CA . ARG A 1 271 ? -13.102 -15.664 -15.828 1 40.34 271 ARG A CA 1
ATOM 2111 C C . ARG A 1 271 ? -13.836 -16.859 -15.242 1 40.34 271 ARG A C 1
ATOM 2113 O O . ARG A 1 271 ? -15 -16.766 -14.867 1 40.34 271 ARG A O 1
ATOM 2120 N N . ASN A 1 272 ? -13.031 -17.906 -15.266 1 44.84 272 ASN A N 1
ATOM 2121 C CA . ASN A 1 272 ? -13.68 -19.094 -14.727 1 44.84 272 ASN A CA 1
ATOM 2122 C C . ASN A 1 272 ? -13.43 -19.25 -13.227 1 44.84 272 ASN A C 1
ATOM 2124 O O . ASN A 1 272 ? -13.844 -20.234 -12.617 1 44.84 272 ASN A O 1
ATOM 2128 N N . ALA A 1 273 ? -12.477 -18.406 -12.773 1 47.03 273 ALA A N 1
ATOM 2129 C CA . ALA A 1 273 ? -12.32 -18.453 -11.32 1 47.03 273 ALA A CA 1
ATOM 2130 C C . ALA A 1 273 ? -13.664 -18.234 -10.625 1 47.03 273 ALA A C 1
ATOM 2132 O O . ALA A 1 273 ? -13.883 -18.75 -9.523 1 47.03 273 ALA A O 1
ATOM 2133 N N . ASP A 1 274 ? -14.484 -17.438 -11.445 1 47.69 274 ASP A N 1
ATOM 2134 C CA . ASP A 1 274 ? -15.836 -17.312 -10.93 1 47.69 274 ASP A CA 1
ATOM 2135 C C . ASP A 1 274 ? -16.719 -18.469 -11.391 1 47.69 274 ASP A C 1
ATOM 2137 O O . ASP A 1 274 ? -17.891 -18.547 -11.031 1 47.69 274 ASP A O 1
ATOM 2141 N N . ASP A 1 275 ? -16.047 -19.188 -12.266 1 55.5 275 ASP A N 1
ATOM 2142 C CA . ASP A 1 275 ? -16.938 -20.312 -12.602 1 55.5 275 ASP A CA 1
ATOM 2143 C C . ASP A 1 275 ? -17.016 -21.312 -11.453 1 55.5 275 ASP A C 1
ATOM 2145 O O . ASP A 1 275 ? -16.016 -21.578 -10.789 1 55.5 275 ASP A O 1
ATOM 2149 N N . ASP A 1 276 ? -18.047 -21.562 -11.117 1 71.38 276 ASP A N 1
ATOM 2150 C CA . ASP A 1 276 ? -18.406 -22.375 -9.969 1 71.38 276 ASP A CA 1
ATOM 2151 C C . ASP A 1 276 ? -18.359 -23.859 -10.312 1 71.38 276 ASP A C 1
ATOM 2153 O O . ASP A 1 276 ? -19.172 -24.656 -9.812 1 71.38 276 ASP A O 1
ATOM 2157 N N . TYR A 1 277 ? -17.234 -24.156 -11.242 1 79.88 277 TYR A N 1
ATOM 2158 C CA . TYR A 1 277 ? -17.188 -25.562 -11.602 1 79.88 277 TYR A CA 1
ATOM 2159 C C . TYR A 1 277 ? -16.734 -26.406 -10.414 1 79.88 277 TYR A C 1
ATOM 2161 O O . TYR A 1 277 ? -15.914 -25.969 -9.609 1 79.88 277 TYR A O 1
ATOM 2169 N N . LYS A 1 278 ? -17.266 -27.625 -10.469 1 89.12 278 LYS A N 1
ATOM 2170 C CA . LYS A 1 278 ? -16.812 -28.672 -9.555 1 89.12 278 LYS A CA 1
ATOM 2171 C C . LYS A 1 278 ? -15.836 -29.625 -10.25 1 89.12 278 LYS A C 1
ATOM 2173 O O . LYS A 1 278 ? -15.805 -29.703 -11.477 1 89.12 278 LYS A O 1
ATOM 2178 N N . LEU A 1 279 ? -15 -30.328 -9.469 1 91.25 279 LEU A N 1
ATOM 2179 C CA . LEU A 1 279 ? -14.031 -31.266 -10.039 1 91.25 279 LEU A CA 1
ATOM 2180 C C . LEU A 1 279 ? -14.734 -32.312 -10.898 1 91.25 279 LEU A C 1
ATOM 2182 O O . LEU A 1 279 ? -14.203 -32.719 -11.922 1 91.25 279 LEU A O 1
ATOM 2186 N N . SER A 1 280 ? -15.977 -32.688 -10.531 1 87.94 280 SER A N 1
ATOM 2187 C CA . SER A 1 280 ? -16.719 -33.688 -11.258 1 87.94 280 SER A CA 1
ATOM 2188 C C . SER A 1 280 ? -17.219 -33.188 -12.594 1 87.94 280 SER A C 1
ATOM 2190 O O . SER A 1 280 ? -17.641 -33.938 -13.453 1 87.94 280 SER A O 1
ATOM 2192 N N . GLN A 1 281 ? -17.094 -31.922 -12.812 1 84.5 281 GLN A N 1
ATOM 2193 C CA . GLN A 1 281 ? -17.672 -31.297 -14 1 84.5 281 GLN A CA 1
ATOM 2194 C C . GLN A 1 281 ? -16.594 -30.953 -15.016 1 84.5 281 GLN A C 1
ATOM 2196 O O . GLN A 1 281 ? -16.875 -30.422 -16.094 1 84.5 281 GLN A O 1
ATOM 2201 N N . VAL A 1 282 ? -15.375 -31.25 -14.664 1 84.56 282 VAL A N 1
ATOM 2202 C CA . VAL A 1 282 ? -14.297 -30.906 -15.578 1 84.56 282 VAL A CA 1
ATOM 2203 C C . VAL A 1 282 ? -13.516 -32.156 -15.953 1 84.56 282 VAL A C 1
ATOM 2205 O O . VAL A 1 282 ? -13.594 -33.188 -15.258 1 84.56 282 VAL A O 1
ATOM 2208 N N . GLU A 1 283 ? -12.859 -32.062 -17.125 1 82.81 283 GLU A N 1
ATOM 2209 C CA . GLU A 1 283 ? -12.016 -33.156 -17.562 1 82.81 283 GLU A CA 1
ATOM 2210 C C . GLU A 1 283 ? -10.859 -33.375 -16.578 1 82.81 283 GLU A C 1
ATOM 2212 O O . GLU A 1 283 ? -10.391 -32.438 -15.938 1 82.81 283 GLU A O 1
ATOM 2217 N N . GLU A 1 284 ? -10.516 -34.656 -16.469 1 86.44 284 GLU A N 1
ATOM 2218 C CA . GLU A 1 284 ? -9.352 -34.969 -15.656 1 86.44 284 GLU A CA 1
ATOM 2219 C C . GLU A 1 284 ? -8.055 -34.594 -16.375 1 86.44 284 GLU A C 1
ATOM 2221 O O . GLU A 1 284 ? -7.266 -35.469 -16.734 1 86.44 284 GLU A O 1
ATOM 2226 N N . GLU A 1 285 ? -7.938 -33.375 -16.578 1 87.56 285 GLU A N 1
ATOM 2227 C CA . GLU A 1 285 ? -6.781 -32.75 -17.219 1 87.56 285 GLU A CA 1
ATOM 2228 C C . GLU A 1 285 ? -6.203 -31.641 -16.344 1 87.56 285 GLU A C 1
ATOM 2230 O O . GLU A 1 285 ? -6.949 -30.906 -15.68 1 87.56 285 GLU A O 1
ATOM 2235 N N . VAL A 1 286 ? -4.949 -31.5 -16.344 1 88.88 286 VAL A N 1
ATOM 2236 C CA . VAL A 1 286 ? -4.18 -30.688 -15.398 1 88.88 286 VAL A CA 1
ATOM 2237 C C . VAL A 1 286 ? -4.711 -29.266 -15.406 1 88.88 286 VAL A C 1
ATOM 2239 O O . VAL A 1 286 ? -4.953 -28.672 -14.344 1 88.88 286 VAL A O 1
ATOM 2242 N N . HIS A 1 287 ? -4.926 -28.656 -16.547 1 83.75 287 HIS A N 1
ATOM 2243 C CA . HIS A 1 287 ? -5.367 -27.266 -16.625 1 83.75 287 HIS A CA 1
ATOM 2244 C C . HIS A 1 287 ? -6.824 -27.125 -16.188 1 83.75 287 HIS A C 1
ATOM 2246 O O . HIS A 1 287 ? -7.188 -26.156 -15.516 1 83.75 287 HIS A O 1
ATOM 2252 N N . ALA A 1 288 ? -7.602 -28.078 -16.516 1 83.81 288 ALA A N 1
ATOM 2253 C CA . ALA A 1 288 ? -9.031 -28.031 -16.203 1 83.81 288 ALA A CA 1
ATOM 2254 C C . ALA A 1 288 ? -9.258 -28.125 -14.695 1 83.81 288 ALA A C 1
ATOM 2256 O O . ALA A 1 288 ? -10.016 -27.328 -14.125 1 83.81 288 ALA A O 1
ATOM 2257 N N . ILE A 1 289 ? -8.633 -29.062 -14.062 1 89.19 289 ILE A N 1
ATOM 2258 C CA . ILE A 1 289 ? -8.867 -29.25 -12.633 1 89.19 289 ILE A CA 1
ATOM 2259 C C . ILE A 1 289 ? -8.211 -28.109 -11.844 1 89.19 289 ILE A C 1
ATOM 2261 O O . ILE A 1 289 ? -8.68 -27.766 -10.758 1 89.19 289 ILE A O 1
ATOM 2265 N N . SER A 1 290 ? -7.117 -27.484 -12.367 1 90.5 290 SER A N 1
ATOM 2266 C CA . SER A 1 290 ? -6.453 -26.391 -11.68 1 90.5 290 SER A CA 1
ATOM 2267 C C . SER A 1 290 ? -7.371 -25.172 -11.562 1 90.5 290 SER A C 1
ATOM 2269 O O . SER A 1 290 ? -7.328 -24.453 -10.562 1 90.5 290 SER A O 1
ATOM 2271 N N . GLU A 1 291 ? -8.195 -25 -12.562 1 85.12 291 GLU A N 1
ATOM 2272 C CA . GLU A 1 291 ? -9.133 -23.875 -12.547 1 85.12 291 GLU A CA 1
ATOM 2273 C C . GLU A 1 291 ? -10.117 -24 -11.383 1 85.12 291 GLU A C 1
ATOM 2275 O O . GLU A 1 291 ? -10.539 -23 -10.812 1 85.12 291 GLU A O 1
ATOM 2280 N N . VAL A 1 292 ? -10.469 -25.219 -11.094 1 88.06 292 VAL A N 1
ATOM 2281 C CA . VAL A 1 292 ? -11.398 -25.469 -10 1 88.06 292 VAL A CA 1
ATOM 2282 C C . VAL A 1 292 ? -10.742 -25.094 -8.672 1 88.06 292 VAL A C 1
ATOM 2284 O O . VAL A 1 292 ? -11.344 -24.406 -7.844 1 88.06 292 VAL A O 1
ATOM 2287 N N . PHE A 1 293 ? -9.516 -25.516 -8.5 1 92.12 293 PHE A N 1
ATOM 2288 C CA . PHE A 1 293 ? -8.789 -25.203 -7.277 1 92.12 293 PHE A CA 1
ATOM 2289 C C . PHE A 1 293 ? -8.57 -23.703 -7.145 1 92.12 293 PHE A C 1
ATOM 2291 O O . PHE A 1 293 ? -8.797 -23.125 -6.074 1 92.12 293 PHE A O 1
ATOM 2298 N N . THR A 1 294 ? -8.125 -23.078 -8.234 1 90.62 294 THR A N 1
ATOM 2299 C CA . THR A 1 294 ? -7.863 -21.641 -8.242 1 90.62 294 THR A CA 1
ATOM 2300 C C . THR A 1 294 ? -9.133 -20.859 -7.934 1 90.62 294 THR A C 1
ATOM 2302 O O . THR A 1 294 ? -9.102 -19.891 -7.176 1 90.62 294 THR A O 1
ATOM 2305 N N . GLY A 1 295 ? -10.188 -21.281 -8.562 1 87 295 GLY A N 1
ATOM 2306 C CA . GLY A 1 295 ? -11.461 -20.641 -8.289 1 87 295 GLY A CA 1
ATOM 2307 C C . GLY A 1 295 ? -11.875 -20.734 -6.832 1 87 295 GLY A C 1
ATOM 2308 O O . GLY A 1 295 ? -12.375 -19.75 -6.262 1 87 295 GLY A O 1
ATOM 2309 N N . ALA A 1 296 ? -11.719 -21.891 -6.25 1 91.31 296 ALA A N 1
ATOM 2310 C CA . ALA A 1 296 ? -12.047 -22.078 -4.844 1 91.31 296 ALA A CA 1
ATOM 2311 C C . ALA A 1 296 ? -11.203 -21.172 -3.951 1 91.31 296 ALA A C 1
ATOM 2313 O O . ALA A 1 296 ? -11.719 -20.547 -3.023 1 91.31 296 ALA A O 1
ATOM 2314 N N . TYR A 1 297 ? -9.93 -21.094 -4.273 1 93 297 TYR A N 1
ATOM 2315 C CA . TYR A 1 297 ? -9.016 -20.234 -3.529 1 93 297 TYR A CA 1
ATOM 2316 C C . TYR A 1 297 ? -9.438 -18.766 -3.635 1 93 297 TYR A C 1
ATOM 2318 O O . TYR A 1 297 ? -9.508 -18.062 -2.629 1 93 297 TYR A O 1
ATOM 2326 N N . TYR A 1 298 ? -9.703 -18.375 -4.781 1 89.44 298 TYR A N 1
ATOM 2327 C CA . TYR A 1 298 ? -10.078 -16.984 -5.039 1 89.44 298 TYR A CA 1
ATOM 2328 C C . TYR A 1 298 ? -11.344 -16.609 -4.285 1 89.44 298 TYR A C 1
ATOM 2330 O O . TYR A 1 298 ? -11.414 -15.555 -3.664 1 89.44 298 TYR A O 1
ATOM 2338 N N . ASP A 1 299 ? -12.328 -17.453 -4.352 1 89.81 299 ASP A N 1
ATOM 2339 C CA . ASP A 1 299 ? -13.602 -17.141 -3.701 1 89.81 299 ASP A CA 1
ATOM 2340 C C . ASP A 1 299 ? -13.438 -17.094 -2.184 1 89.81 299 ASP A C 1
ATOM 2342 O O . ASP A 1 299 ? -14.102 -16.297 -1.507 1 89.81 299 ASP A O 1
ATOM 2346 N N . ALA A 1 300 ? -12.648 -18 -1.677 1 94.19 300 ALA A N 1
ATOM 2347 C CA . ALA A 1 300 ? -12.367 -17.938 -0.244 1 94.19 300 ALA A CA 1
ATOM 2348 C C . ALA A 1 300 ? -11.688 -16.641 0.135 1 94.19 300 ALA A C 1
ATOM 2350 O O . ALA A 1 300 ? -12.055 -16 1.128 1 94.19 300 ALA A O 1
ATOM 2351 N N . LEU A 1 301 ? -10.719 -16.219 -0.687 1 94.62 301 LEU A N 1
ATOM 2352 C CA . LEU A 1 301 ? -10.023 -14.953 -0.466 1 94.62 301 LEU A CA 1
ATOM 2353 C C . LEU A 1 301 ? -10.984 -13.781 -0.557 1 94.62 301 LEU A C 1
ATOM 2355 O O . LEU A 1 301 ? -10.93 -12.859 0.263 1 94.62 301 LEU A O 1
ATOM 2359 N N . ALA A 1 302 ? -11.844 -13.797 -1.541 1 90.94 302 ALA A N 1
ATOM 2360 C CA . ALA A 1 302 ? -12.82 -12.734 -1.729 1 90.94 302 ALA A CA 1
ATOM 2361 C C . ALA A 1 302 ? -13.758 -12.625 -0.53 1 90.94 302 ALA A C 1
ATOM 2363 O O . ALA A 1 302 ? -14.117 -11.523 -0.108 1 90.94 302 ALA A O 1
ATOM 2364 N N . SER A 1 303 ? -14.172 -13.789 -0.021 1 94.31 303 SER A N 1
ATOM 2365 C CA . SER A 1 303 ? -15.008 -13.805 1.176 1 94.31 303 SER A CA 1
ATOM 2366 C C . SER A 1 303 ? -14.273 -13.203 2.369 1 94.31 303 SER A C 1
ATOM 2368 O O . SER A 1 303 ? -14.852 -12.445 3.148 1 94.31 303 SER A O 1
ATOM 2370 N N . ALA A 1 304 ? -13.023 -13.578 2.5 1 97.62 304 ALA A N 1
ATOM 2371 C CA . ALA A 1 304 ? -12.211 -13.016 3.574 1 97.62 304 ALA A CA 1
ATOM 2372 C C . ALA A 1 304 ? -12.078 -11.5 3.43 1 97.62 304 ALA A C 1
ATOM 2374 O O . ALA A 1 304 ? -12.133 -10.766 4.418 1 97.62 304 ALA A O 1
ATOM 2375 N N . PHE A 1 305 ? -11.867 -11.055 2.195 1 96.56 305 PHE A N 1
ATOM 2376 C CA . PHE A 1 305 ? -11.742 -9.617 1.939 1 96.56 305 PHE A CA 1
ATOM 2377 C C . PHE A 1 305 ? -13.031 -8.891 2.316 1 96.56 305 PHE A C 1
ATOM 2379 O O . PHE A 1 305 ? -12.984 -7.836 2.955 1 96.56 305 PHE A O 1
ATOM 2386 N N . LYS A 1 306 ? -14.133 -9.414 1.904 1 94.25 306 LYS A N 1
ATOM 2387 C CA . LYS A 1 306 ? -15.414 -8.82 2.273 1 94.25 306 LYS A CA 1
ATOM 2388 C C . LYS A 1 306 ? -15.562 -8.727 3.789 1 94.25 306 LYS A C 1
ATOM 2390 O O . LYS A 1 306 ? -15.938 -7.68 4.316 1 94.25 306 LYS A O 1
ATOM 2395 N N . ALA A 1 307 ? -15.281 -9.805 4.504 1 97.44 307 ALA A N 1
ATOM 2396 C CA . ALA A 1 307 ? -15.359 -9.82 5.961 1 97.44 307 ALA A CA 1
ATOM 2397 C C . ALA A 1 307 ? -14.414 -8.789 6.566 1 97.44 307 ALA A C 1
ATOM 2399 O O . ALA A 1 307 ? -14.758 -8.109 7.539 1 97.44 307 ALA A O 1
ATOM 2400 N N . ALA A 1 308 ? -13.195 -8.695 6.008 1 97.31 308 ALA A N 1
ATOM 2401 C CA . ALA A 1 308 ? -12.203 -7.746 6.508 1 97.31 308 ALA A CA 1
ATOM 2402 C C . ALA A 1 308 ? -12.703 -6.309 6.355 1 97.31 308 ALA A C 1
ATOM 2404 O O . ALA A 1 308 ? -12.508 -5.48 7.246 1 97.31 308 ALA A O 1
ATOM 2405 N N . THR A 1 309 ? -13.312 -6.004 5.172 1 94.5 309 THR A N 1
ATOM 2406 C CA . THR A 1 309 ? -13.789 -4.648 4.926 1 94.5 309 THR A CA 1
ATOM 2407 C C . THR A 1 309 ? -14.93 -4.293 5.879 1 94.5 309 THR A C 1
ATOM 2409 O O . THR A 1 309 ? -15.133 -3.119 6.195 1 94.5 309 THR A O 1
ATOM 2412 N N . GLU A 1 310 ? -15.664 -5.285 6.34 1 94.81 310 GLU A N 1
ATOM 2413 C CA . GLU A 1 310 ? -16.75 -5.074 7.297 1 94.81 310 GLU A CA 1
ATOM 2414 C C . GLU A 1 310 ? -16.203 -4.934 8.719 1 94.81 310 GLU A C 1
ATOM 2416 O O . GLU A 1 310 ? -16.75 -4.18 9.523 1 94.81 310 GLU A O 1
ATOM 2421 N N . GLU A 1 311 ? -15.188 -5.648 9.023 1 95.5 311 GLU A N 1
ATOM 2422 C CA . GLU A 1 311 ? -14.602 -5.656 10.367 1 95.5 311 GLU A CA 1
ATOM 2423 C C . GLU A 1 311 ? -13.734 -4.422 10.594 1 95.5 311 GLU A C 1
ATOM 2425 O O . GLU A 1 311 ? -13.727 -3.857 11.688 1 95.5 311 GLU A O 1
ATOM 2430 N N . PHE A 1 312 ? -12.977 -4.07 9.578 1 95.12 312 PHE A N 1
ATOM 2431 C CA . PHE A 1 312 ? -12.008 -2.984 9.68 1 95.12 312 PHE A CA 1
ATOM 2432 C C . PHE A 1 312 ? -12.391 -1.826 8.773 1 95.12 312 PHE A C 1
ATOM 2434 O O . PHE A 1 312 ? -11.648 -1.479 7.852 1 95.12 312 PHE A O 1
ATOM 2441 N N . THR A 1 313 ? -13.453 -1.095 9.102 1 92.44 313 THR A N 1
ATOM 2442 C CA . THR A 1 313 ? -14.023 -0.043 8.266 1 92.44 313 THR A CA 1
ATOM 2443 C C . THR A 1 313 ? -13.109 1.179 8.234 1 92.44 313 THR A C 1
ATOM 2445 O O . THR A 1 313 ? -13.25 2.045 7.371 1 92.44 313 THR A O 1
ATOM 2448 N N . GLU A 1 314 ? -12.141 1.206 9.203 1 90.94 314 GLU A N 1
ATOM 2449 C CA . GLU A 1 314 ? -11.25 2.355 9.305 1 90.94 314 GLU A CA 1
ATOM 2450 C C . GLU A 1 314 ? -10.023 2.18 8.406 1 90.94 314 GLU A C 1
ATOM 2452 O O . GLU A 1 314 ? -9.203 3.096 8.281 1 90.94 314 GLU A O 1
ATOM 2457 N N . TYR A 1 315 ? -9.875 1.021 7.77 1 92.12 315 TYR A N 1
ATOM 2458 C CA . TYR A 1 315 ? -8.68 0.792 6.961 1 92.12 315 TYR A CA 1
ATOM 2459 C C . TYR A 1 315 ? -8.992 0.936 5.477 1 92.12 315 TYR A C 1
ATOM 2461 O O . TYR A 1 315 ? -10.102 0.621 5.035 1 92.12 315 TYR A O 1
ATOM 2469 N N . ASN A 1 316 ? -7.973 1.385 4.742 1 91.69 316 ASN A N 1
ATOM 2470 C CA . ASN A 1 316 ? -8.047 1.551 3.293 1 91.69 316 ASN A CA 1
ATOM 2471 C C . ASN A 1 316 ? -8.266 0.216 2.586 1 91.69 316 ASN A C 1
ATOM 2473 O O . ASN A 1 316 ? -7.586 -0.769 2.889 1 91.69 316 ASN A O 1
ATOM 2477 N N . SER A 1 317 ? -9.18 0.195 1.641 1 92.19 317 SER A N 1
ATOM 2478 C CA . SER A 1 317 ? -9.586 -1.041 0.979 1 92.19 317 SER A CA 1
ATOM 2479 C C . SER A 1 317 ? -8.422 -1.672 0.223 1 92.19 317 SER A C 1
ATOM 2481 O O . SER A 1 317 ? -8.312 -2.898 0.153 1 92.19 317 SER A O 1
ATOM 2483 N N . VAL A 1 318 ? -7.566 -0.857 -0.392 1 91.25 318 VAL A N 1
ATOM 2484 C CA . VAL A 1 318 ? -6.426 -1.38 -1.137 1 91.25 318 VAL A CA 1
ATOM 2485 C C . VAL A 1 318 ? -5.465 -2.086 -0.184 1 91.25 318 VAL A C 1
ATOM 2487 O O . VAL A 1 318 ? -5.023 -3.205 -0.454 1 91.25 318 VAL A O 1
ATOM 2490 N N . ASN A 1 319 ? -5.199 -1.439 0.959 1 93.44 319 ASN A N 1
ATOM 2491 C CA . ASN A 1 319 ? -4.324 -2.035 1.961 1 93.44 319 ASN A CA 1
ATOM 2492 C C . ASN A 1 319 ? -4.914 -3.322 2.529 1 93.44 319 ASN A C 1
ATOM 2494 O O . ASN A 1 319 ? -4.188 -4.281 2.797 1 93.44 319 ASN A O 1
ATOM 2498 N N . LEU A 1 320 ? -6.227 -3.295 2.729 1 95.69 320 LEU A N 1
ATOM 2499 C CA . LEU A 1 320 ? -6.879 -4.488 3.258 1 95.69 320 LEU A CA 1
ATOM 2500 C C . LEU A 1 320 ? -6.801 -5.637 2.26 1 95.69 320 LEU A C 1
ATOM 2502 O O . LEU A 1 320 ? -6.609 -6.793 2.652 1 95.69 320 LEU A O 1
ATOM 2506 N N . LEU A 1 321 ? -6.965 -5.312 0.97 1 94.38 321 LEU A N 1
ATOM 2507 C CA . LEU A 1 321 ? -6.848 -6.348 -0.053 1 94.38 321 LEU A CA 1
ATOM 2508 C C . LEU A 1 321 ? -5.449 -6.953 -0.056 1 94.38 321 LEU A C 1
ATOM 2510 O O . LEU A 1 321 ? -5.297 -8.172 -0.119 1 94.38 321 LEU A O 1
ATOM 2514 N N . GLN A 1 322 ? -4.453 -6.109 -0.011 1 95.75 322 GLN A N 1
ATOM 2515 C CA . GLN A 1 322 ? -3.074 -6.578 0.029 1 95.75 322 GLN A CA 1
ATOM 2516 C C . GLN A 1 322 ? -2.83 -7.465 1.247 1 95.75 322 GLN A C 1
ATOM 2518 O O . GLN A 1 322 ? -2.182 -8.508 1.143 1 95.75 322 GLN A O 1
ATOM 2523 N N . ALA A 1 323 ? -3.387 -7.043 2.385 1 97.62 323 ALA A N 1
ATOM 2524 C CA . ALA A 1 323 ? -3.186 -7.785 3.629 1 97.62 323 ALA A CA 1
ATOM 2525 C C . ALA A 1 323 ? -3.889 -9.141 3.58 1 97.62 323 ALA A C 1
ATOM 2527 O O . ALA A 1 323 ? -3.32 -10.156 3.988 1 97.62 323 ALA A O 1
ATOM 2528 N N . VAL A 1 324 ? -5.098 -9.133 3.094 1 98.19 324 VAL A N 1
ATOM 2529 C CA . VAL A 1 324 ? -5.867 -10.367 3.008 1 98.19 324 VAL A CA 1
ATOM 2530 C C . VAL A 1 324 ? -5.188 -11.336 2.047 1 98.19 324 VAL A C 1
ATOM 2532 O O . VAL A 1 324 ? -5.09 -12.531 2.328 1 98.19 324 VAL A O 1
ATOM 2535 N N . SER A 1 325 ? -4.758 -10.812 0.915 1 96.94 325 SER A N 1
ATOM 2536 C CA . SER A 1 325 ? -4.02 -11.641 -0.036 1 96.94 325 SER A CA 1
ATOM 2537 C C . SER A 1 325 ? -2.754 -12.211 0.592 1 96.94 325 SER A C 1
ATOM 2539 O O . SER A 1 325 ? -2.422 -13.383 0.378 1 96.94 325 SER A O 1
ATOM 2541 N N . GLU A 1 326 ? -2.021 -11.391 1.306 1 98.06 326 GLU A N 1
ATOM 2542 C CA . GLU A 1 326 ? -0.803 -11.844 1.968 1 98.06 326 GLU A CA 1
ATOM 2543 C C . GLU A 1 326 ? -1.106 -12.922 3.002 1 98.06 326 GLU A C 1
ATOM 2545 O O . GLU A 1 326 ? -0.383 -13.914 3.102 1 98.06 326 GLU A O 1
ATOM 2550 N N . TYR A 1 327 ? -2.133 -12.719 3.799 1 98.69 327 TYR A N 1
ATOM 2551 C CA . TYR A 1 327 ? -2.516 -13.719 4.789 1 98.69 327 TYR A CA 1
ATOM 2552 C C . TYR A 1 327 ? -2.869 -15.047 4.117 1 98.69 327 TYR A C 1
ATOM 2554 O O . TYR A 1 327 ? -2.414 -16.109 4.551 1 98.69 327 TYR A O 1
ATOM 2562 N N . SER A 1 328 ? -3.678 -14.945 3.096 1 98.5 328 SER A N 1
ATOM 2563 C CA . SER A 1 328 ? -4.094 -16.125 2.359 1 98.5 328 SER A CA 1
ATOM 2564 C C . SER A 1 328 ? -2.898 -16.844 1.73 1 98.5 328 SER A C 1
ATOM 2566 O O . SER A 1 328 ? -2.826 -18.078 1.736 1 98.5 328 SER A O 1
ATOM 2568 N N . ARG A 1 329 ? -2.025 -16.094 1.163 1 97.94 329 ARG A N 1
ATOM 2569 C CA . ARG A 1 329 ? -0.819 -16.641 0.556 1 97.94 329 ARG A CA 1
ATOM 2570 C C . ARG A 1 329 ? 0.046 -17.359 1.597 1 97.94 329 ARG A C 1
ATOM 2572 O O . ARG A 1 329 ? 0.646 -18.391 1.313 1 97.94 329 ARG A O 1
ATOM 2579 N N . ASN A 1 330 ? 0.151 -16.766 2.793 1 98.62 330 ASN A N 1
ATOM 2580 C CA . ASN A 1 330 ? 0.861 -17.406 3.895 1 98.62 330 ASN A CA 1
ATOM 2581 C C . ASN A 1 330 ? 0.259 -18.766 4.23 1 98.62 330 ASN A C 1
ATOM 2583 O O . ASN A 1 330 ? 0.986 -19.734 4.414 1 98.62 330 ASN A O 1
ATOM 2587 N N . LEU A 1 331 ? -1.082 -18.812 4.328 1 98.81 331 LEU A N 1
ATOM 2588 C CA . LEU A 1 331 ? -1.769 -20.047 4.66 1 98.81 331 LEU A CA 1
ATOM 2589 C C . LEU A 1 331 ? -1.485 -21.125 3.611 1 98.81 331 LEU A C 1
ATOM 2591 O O . LEU A 1 331 ? -1.09 -22.234 3.951 1 98.81 331 LEU A O 1
ATOM 2595 N N . LEU A 1 332 ? -1.662 -20.75 2.361 1 98.69 332 LEU A N 1
ATOM 2596 C CA . LEU A 1 332 ? -1.512 -21.719 1.284 1 98.69 332 LEU A CA 1
ATOM 2597 C C . LEU A 1 332 ? -0.071 -22.203 1.19 1 98.69 332 LEU A C 1
ATOM 2599 O O . LEU A 1 332 ? 0.174 -23.406 1.055 1 98.69 332 LEU A O 1
ATOM 2603 N N . LEU A 1 333 ? 0.894 -21.297 1.211 1 98.75 333 LEU A N 1
ATOM 2604 C CA . LEU A 1 333 ? 2.295 -21.688 1.091 1 98.75 333 LEU A CA 1
ATOM 2605 C C . LEU A 1 333 ? 2.707 -22.594 2.242 1 98.75 333 LEU A C 1
ATOM 2607 O O . LEU A 1 333 ? 3.438 -23.562 2.041 1 98.75 333 LEU A O 1
ATOM 2611 N N . HIS A 1 334 ? 2.295 -22.234 3.463 1 98.75 334 HIS A N 1
ATOM 2612 C CA . HIS A 1 334 ? 2.602 -23.062 4.625 1 98.75 334 HIS A CA 1
ATOM 2613 C C . HIS A 1 334 ? 2.059 -24.484 4.449 1 98.75 334 HIS A C 1
ATOM 2615 O O . HIS A 1 334 ? 2.74 -25.453 4.77 1 98.75 334 HIS A O 1
ATOM 2621 N N . ALA A 1 335 ? 0.818 -24.625 3.916 1 98.69 335 ALA A N 1
ATOM 2622 C CA . ALA A 1 335 ? 0.208 -25.938 3.668 1 98.69 335 ALA A CA 1
ATOM 2623 C C . ALA A 1 335 ? 0.99 -26.719 2.615 1 98.69 335 ALA A C 1
ATOM 2625 O O . ALA A 1 335 ? 1.286 -27.891 2.803 1 98.69 335 ALA A O 1
ATOM 2626 N N . ILE A 1 336 ? 1.363 -26.062 1.556 1 98.19 336 ILE A N 1
ATOM 2627 C CA . ILE A 1 336 ? 2.021 -26.719 0.425 1 98.19 336 ILE A CA 1
ATOM 2628 C C . ILE A 1 336 ? 3.41 -27.188 0.842 1 98.19 336 ILE A C 1
ATOM 2630 O O . ILE A 1 336 ? 3.797 -28.328 0.541 1 98.19 336 ILE A O 1
ATOM 2634 N N . VAL A 1 337 ? 4.133 -26.375 1.589 1 97.94 337 VAL A N 1
ATOM 2635 C CA . VAL A 1 337 ? 5.504 -26.688 1.972 1 97.94 337 VAL A CA 1
ATOM 2636 C C . VAL A 1 337 ? 5.508 -27.828 2.998 1 97.94 337 VAL A C 1
ATOM 2638 O O . VAL A 1 337 ? 6.43 -28.641 3.023 1 97.94 337 VAL A O 1
ATOM 2641 N N . THR A 1 338 ? 4.398 -27.984 3.744 1 97.94 338 THR A N 1
ATOM 2642 C CA . THR A 1 338 ? 4.465 -28.891 4.883 1 97.94 338 THR A CA 1
ATOM 2643 C C . THR A 1 338 ? 3.58 -30.109 4.652 1 97.94 338 THR A C 1
ATOM 2645 O O . THR A 1 338 ? 3.57 -31.031 5.465 1 97.94 338 THR A O 1
ATOM 2648 N N . VAL A 1 339 ? 2.828 -30.125 3.564 1 97.62 339 VAL A N 1
ATOM 2649 C CA . VAL A 1 339 ? 2.004 -31.297 3.281 1 97.62 339 VAL A CA 1
ATOM 2650 C C . VAL A 1 339 ? 2.895 -32.531 3.113 1 97.62 339 VAL A C 1
ATOM 2652 O O . VAL A 1 339 ? 4.023 -32.406 2.625 1 97.62 339 VAL A O 1
ATOM 2655 N N . GLY A 1 340 ? 2.402 -33.688 3.535 1 93.62 340 GLY A N 1
ATOM 2656 C CA . GLY A 1 340 ? 3.152 -34.938 3.383 1 93.62 340 GLY A CA 1
ATOM 2657 C C . GLY A 1 340 ? 3.09 -35.5 1.976 1 93.62 340 GLY A C 1
ATOM 2658 O O . GLY A 1 340 ? 2.227 -35.094 1.184 1 93.62 340 GLY A O 1
ATOM 2659 N N . GLY A 1 341 ? 4.055 -36.312 1.632 1 92.25 341 GLY A N 1
ATOM 2660 C CA . GLY A 1 341 ? 4.047 -37.031 0.374 1 92.25 341 GLY A CA 1
ATOM 2661 C C . GLY A 1 341 ? 4.691 -36.281 -0.764 1 92.25 341 GLY A C 1
ATOM 2662 O O . GLY A 1 341 ? 4.965 -35.062 -0.635 1 92.25 341 GLY A O 1
ATOM 2663 N N . LYS A 1 342 ? 4.898 -36.969 -1.86 1 94.69 342 LYS A N 1
ATOM 2664 C CA . LYS A 1 342 ? 5.586 -36.375 -3.016 1 94.69 342 LYS A CA 1
ATOM 2665 C C . LYS A 1 342 ? 4.617 -36.125 -4.164 1 94.69 342 LYS A C 1
ATOM 2667 O O . LYS A 1 342 ? 4.969 -35.469 -5.148 1 94.69 342 LYS A O 1
ATOM 2672 N N . SER A 1 343 ? 3.416 -36.625 -3.99 1 96.19 343 SER A N 1
ATOM 2673 C CA . SER A 1 343 ? 2.396 -36.469 -5.023 1 96.19 343 SER A CA 1
ATOM 2674 C C . SER A 1 343 ? 1.016 -36.281 -4.414 1 96.19 343 SER A C 1
ATOM 2676 O O . SER A 1 343 ? 0.115 -37.094 -4.609 1 96.19 343 SER A O 1
ATOM 2678 N N . PRO A 1 344 ? 0.856 -35.156 -3.787 1 96.19 344 PRO A N 1
ATOM 2679 C CA . PRO A 1 344 ? -0.409 -34.938 -3.078 1 96.19 344 PRO A CA 1
ATOM 2680 C C . PRO A 1 344 ? -1.58 -34.688 -4.023 1 96.19 344 PRO A C 1
ATOM 2682 O O . PRO A 1 344 ? -1.394 -34.125 -5.109 1 96.19 344 PRO A O 1
ATOM 2685 N N . ASP A 1 345 ? -2.76 -35.156 -3.543 1 95.69 345 ASP A N 1
ATOM 2686 C CA . ASP A 1 345 ? -4.02 -34.75 -4.164 1 95.69 345 ASP A CA 1
ATOM 2687 C C . ASP A 1 345 ? -4.516 -33.438 -3.615 1 95.69 345 ASP A C 1
ATOM 2689 O O . ASP A 1 345 ? -3.98 -32.906 -2.629 1 95.69 345 ASP A O 1
ATOM 2693 N N . PHE A 1 346 ? -5.535 -32.875 -4.324 1 96.94 346 PHE A N 1
ATOM 2694 C CA . PHE A 1 346 ? -6.148 -31.641 -3.848 1 96.94 346 PHE A CA 1
ATOM 2695 C C . PHE A 1 346 ? -6.672 -31.812 -2.426 1 96.94 346 PHE A C 1
ATOM 2697 O O . PHE A 1 346 ? -6.551 -30.906 -1.602 1 96.94 346 PHE A O 1
ATOM 2704 N N . ALA A 1 347 ? -7.215 -32.969 -2.143 1 96.69 347 ALA A N 1
ATOM 2705 C CA . ALA A 1 347 ? -7.773 -33.25 -0.817 1 96.69 347 ALA A CA 1
ATOM 2706 C C . ALA A 1 347 ? -6.684 -33.219 0.251 1 96.69 347 ALA A C 1
ATOM 2708 O O . ALA A 1 347 ? -6.93 -32.781 1.383 1 96.69 347 ALA A O 1
ATOM 2709 N N . ASP A 1 348 ? -5.484 -33.688 -0.084 1 97.38 348 ASP A N 1
ATOM 2710 C CA . ASP A 1 348 ? -4.359 -33.594 0.843 1 97.38 348 ASP A CA 1
ATOM 2711 C C . ASP A 1 348 ? -4.023 -32.156 1.181 1 97.38 348 ASP A C 1
ATOM 2713 O O . ASP A 1 348 ? -3.779 -31.828 2.342 1 97.38 348 ASP A O 1
ATOM 2717 N N . ILE A 1 349 ? -4.027 -31.312 0.16 1 98 349 ILE A N 1
ATOM 2718 C CA . ILE A 1 349 ? -3.727 -29.891 0.347 1 98 349 ILE A CA 1
ATOM 2719 C C . ILE A 1 349 ? -4.824 -29.234 1.184 1 98 349 ILE A C 1
ATOM 2721 O O . ILE A 1 349 ? -4.539 -28.453 2.09 1 98 349 ILE A O 1
ATOM 2725 N N . ALA A 1 350 ? -6.051 -29.547 0.872 1 98 350 ALA A N 1
ATOM 2726 C CA . ALA A 1 350 ? -7.18 -28.984 1.608 1 98 350 ALA A CA 1
ATOM 2727 C C . ALA A 1 350 ? -7.094 -29.328 3.092 1 98 350 ALA A C 1
ATOM 2729 O O . ALA A 1 350 ? -7.234 -28.453 3.949 1 98 350 ALA A O 1
ATOM 2730 N N . ASN A 1 351 ? -6.887 -30.609 3.373 1 97.5 351 ASN A N 1
ATOM 2731 C CA . ASN A 1 351 ? -6.801 -31.062 4.758 1 97.5 351 ASN A CA 1
ATOM 2732 C C . ASN A 1 351 ? -5.637 -30.391 5.492 1 97.5 351 ASN A C 1
ATOM 2734 O O . ASN A 1 351 ? -5.785 -29.969 6.637 1 97.5 351 ASN A O 1
ATOM 2738 N N . ARG A 1 352 ? -4.508 -30.312 4.828 1 98.19 352 ARG A N 1
ATOM 2739 C CA . ARG A 1 352 ? -3.359 -29.672 5.457 1 98.19 352 ARG A CA 1
ATOM 2740 C C . ARG A 1 352 ? -3.619 -28.188 5.688 1 98.19 352 ARG A C 1
ATOM 2742 O O . ARG A 1 352 ? -3.189 -27.625 6.695 1 98.19 352 ARG A O 1
ATOM 2749 N N . LEU A 1 353 ? -4.289 -27.531 4.734 1 98.62 353 LEU A N 1
ATOM 2750 C CA . LEU A 1 353 ? -4.625 -26.109 4.855 1 98.62 353 LEU A CA 1
ATOM 2751 C C . LEU A 1 353 ? -5.5 -25.875 6.082 1 98.62 353 LEU A C 1
ATOM 2753 O O . LEU A 1 353 ? -5.305 -24.891 6.801 1 98.62 353 LEU A O 1
ATOM 2757 N N . TYR A 1 354 ? -6.457 -26.812 6.359 1 98.25 354 TYR A N 1
ATOM 2758 C CA . TYR A 1 354 ? -7.305 -26.672 7.535 1 98.25 354 TYR A CA 1
ATOM 2759 C C . TYR A 1 354 ? -6.477 -26.703 8.812 1 98.25 354 TYR A C 1
ATOM 2761 O O . TYR A 1 354 ? -6.711 -25.922 9.734 1 98.25 354 TYR A O 1
ATOM 2769 N N . GLU A 1 355 ? -5.527 -27.547 8.828 1 98.12 355 GLU A N 1
ATOM 2770 C CA . GLU A 1 355 ? -4.637 -27.641 9.984 1 98.12 355 GLU A CA 1
ATOM 2771 C C . GLU A 1 355 ? -3.803 -26.375 10.141 1 98.12 355 GLU A C 1
ATOM 2773 O O . GLU A 1 355 ? -3.605 -25.891 11.258 1 98.12 355 GLU A O 1
ATOM 2778 N N . ILE A 1 356 ? -3.328 -25.875 9.031 1 98.5 356 ILE A N 1
ATOM 2779 C CA . ILE A 1 356 ? -2.494 -24.688 9.031 1 98.5 356 ILE A CA 1
ATOM 2780 C C . ILE A 1 356 ? -3.311 -23.484 9.516 1 98.5 356 ILE A C 1
ATOM 2782 O O . ILE A 1 356 ? -2.805 -22.641 10.258 1 98.5 356 ILE A O 1
ATOM 2786 N N . ILE A 1 357 ? -4.539 -23.406 9.07 1 98.62 357 ILE A N 1
ATOM 2787 C CA . ILE A 1 357 ? -5.406 -22.312 9.5 1 98.62 357 ILE A CA 1
ATOM 2788 C C . ILE A 1 357 ? -5.559 -22.344 11.023 1 98.62 357 ILE A C 1
ATOM 2790 O O . ILE A 1 357 ? -5.504 -21.297 11.68 1 98.62 357 ILE A O 1
ATOM 2794 N N . ASP A 1 358 ? -5.699 -23.531 11.594 1 98 358 ASP A N 1
ATOM 2795 C CA . ASP A 1 358 ? -5.781 -23.656 13.047 1 98 358 ASP A CA 1
ATOM 2796 C C . ASP A 1 358 ? -4.492 -23.203 13.719 1 98 358 ASP A C 1
ATOM 2798 O O . ASP A 1 358 ? -4.531 -22.531 14.75 1 98 358 ASP A O 1
ATOM 2802 N N . LEU A 1 359 ? -3.395 -23.531 13.141 1 97.75 359 LEU A N 1
ATOM 2803 C CA . LEU A 1 359 ? -2.102 -23.109 13.672 1 97.75 359 LEU A CA 1
ATOM 2804 C C . LEU A 1 359 ? -1.963 -21.594 13.617 1 97.75 359 LEU A C 1
ATOM 2806 O O . LEU A 1 359 ? -1.478 -20.984 14.57 1 97.75 359 LEU A O 1
ATOM 2810 N N . HIS A 1 360 ? -2.363 -20.984 12.477 1 98.31 360 HIS A N 1
ATOM 2811 C CA . HIS A 1 360 ? -2.219 -19.547 12.258 1 98.31 360 HIS A CA 1
ATOM 2812 C C . HIS A 1 360 ? -3.199 -18.75 13.117 1 98.31 360 HIS A C 1
ATOM 2814 O O . HIS A 1 360 ? -3.039 -17.547 13.297 1 98.31 360 HIS A O 1
ATOM 2820 N N . SER A 1 361 ? -4.246 -19.438 13.641 1 96.5 361 SER A N 1
ATOM 2821 C CA . SER A 1 361 ? -5.168 -18.766 14.555 1 96.5 361 SER A CA 1
ATOM 2822 C C . SER A 1 361 ? -4.488 -18.438 15.883 1 96.5 361 SER A C 1
ATOM 2824 O O . SER A 1 361 ? -4.957 -17.562 16.625 1 96.5 361 SER A O 1
ATOM 2826 N N . LYS A 1 362 ? -3.373 -19.062 16.172 1 95.31 362 LYS A N 1
ATOM 2827 C CA . LYS A 1 362 ? -2.621 -18.844 17.391 1 95.31 362 LYS A CA 1
ATOM 2828 C C . LYS A 1 362 ? -1.443 -17.906 17.156 1 95.31 362 LYS A C 1
A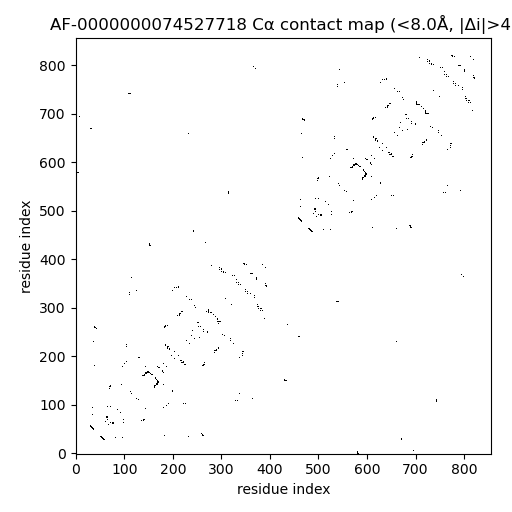TOM 2830 O O . LYS A 1 362 ? -1.127 -17.062 18 1 95.31 362 LYS A O 1
ATOM 2835 N N . ASN A 1 363 ? -0.802 -18.125 16.062 1 95.75 363 ASN A N 1
ATOM 2836 C CA . ASN A 1 363 ? 0.328 -17.297 15.656 1 95.75 363 ASN A CA 1
ATOM 2837 C C . ASN A 1 363 ? 0.295 -17.016 14.156 1 95.75 363 ASN A C 1
ATOM 2839 O O . ASN A 1 363 ? -0.097 -17.875 13.367 1 95.75 363 ASN A O 1
ATOM 2843 N N . ALA A 1 364 ? 0.603 -15.836 13.82 1 96.38 364 ALA A N 1
ATOM 2844 C CA . ALA A 1 364 ? 0.616 -15.461 12.414 1 96.38 364 ALA A CA 1
ATOM 2845 C C . ALA A 1 364 ? 1.695 -14.422 12.133 1 96.38 364 ALA A C 1
ATOM 2847 O O . ALA A 1 364 ? 2.195 -13.773 13.055 1 96.38 364 ALA A O 1
ATOM 2848 N N . PRO A 1 365 ? 2.127 -14.359 10.836 1 96.88 365 PRO A N 1
ATOM 2849 C CA . PRO A 1 365 ? 3.08 -13.297 10.508 1 96.88 365 PRO A CA 1
ATOM 2850 C C . PRO A 1 365 ? 2.633 -11.93 11.008 1 96.88 365 PRO A C 1
ATOM 2852 O O . PRO A 1 365 ? 1.467 -11.555 10.852 1 96.88 365 PRO A O 1
ATOM 2855 N N . ALA A 1 366 ? 3.477 -11.18 11.531 1 94.56 366 ALA A N 1
ATOM 2856 C CA . ALA A 1 366 ? 3.217 -10.008 12.359 1 94.56 366 ALA A CA 1
ATOM 2857 C C . ALA A 1 366 ? 2.416 -8.961 11.586 1 94.56 366 ALA A C 1
ATOM 2859 O O . ALA A 1 366 ? 1.443 -8.406 12.102 1 94.56 366 ALA A O 1
ATOM 2860 N N . LYS A 1 367 ? 2.775 -8.68 10.383 1 95.19 367 LYS A N 1
ATOM 2861 C CA . LYS A 1 367 ? 2.207 -7.598 9.578 1 95.19 367 LYS A CA 1
ATOM 2862 C C . LYS A 1 367 ? 0.716 -7.82 9.336 1 95.19 367 LYS A C 1
ATOM 2864 O O . LYS A 1 367 ? -0.049 -6.859 9.227 1 95.19 367 LYS A O 1
ATOM 2869 N N . VAL A 1 368 ? 0.25 -9.086 9.273 1 97.75 368 VAL A N 1
ATOM 2870 C CA . VAL A 1 368 ? -1.136 -9.367 8.914 1 97.75 368 VAL A CA 1
ATOM 2871 C C . VAL A 1 368 ? -1.812 -10.148 10.031 1 97.75 368 VAL A C 1
ATOM 2873 O O . VAL A 1 368 ? -2.885 -10.727 9.836 1 97.75 368 VAL A O 1
ATOM 2876 N N . ALA A 1 369 ? -1.26 -10.203 11.242 1 97 369 ALA A N 1
ATOM 2877 C CA . ALA A 1 369 ? -1.735 -11.016 12.359 1 97 369 ALA A CA 1
ATOM 2878 C C . ALA A 1 369 ? -3.131 -10.586 12.797 1 97 369 ALA A C 1
ATOM 2880 O O . ALA A 1 369 ? -3.908 -11.398 13.305 1 97 369 ALA A O 1
ATOM 2881 N N . TYR A 1 370 ? -3.473 -9.336 12.57 1 96.5 370 TYR A N 1
ATOM 2882 C CA . TYR A 1 370 ? -4.773 -8.836 13 1 96.5 370 TYR A CA 1
ATOM 2883 C C . TYR A 1 370 ? -5.898 -9.5 12.219 1 96.5 370 TYR A C 1
ATOM 2885 O O . TYR A 1 370 ? -7.062 -9.453 12.625 1 96.5 370 TYR A O 1
ATOM 2893 N N . LEU A 1 371 ? -5.641 -10.188 11.148 1 98.19 371 LEU A N 1
ATOM 2894 C CA . LEU A 1 371 ? -6.641 -10.859 10.32 1 98.19 371 LEU A CA 1
ATOM 2895 C C . LEU A 1 371 ? -6.926 -12.258 10.844 1 98.19 371 LEU A C 1
ATOM 2897 O O . LEU A 1 371 ? -7.812 -12.953 10.336 1 98.19 371 LEU A O 1
ATOM 2901 N N . GLN A 1 372 ? -6.215 -12.711 11.898 1 97.25 372 GLN A N 1
ATOM 2902 C CA . GLN A 1 372 ? -6.395 -14.039 12.477 1 97.25 372 GLN A CA 1
ATOM 2903 C C . GLN A 1 372 ? -7.832 -14.25 12.93 1 97.25 372 GLN A C 1
ATOM 2905 O O . GLN A 1 372 ? -8.328 -15.375 12.953 1 97.25 372 GLN A O 1
ATOM 2910 N N . LYS A 1 373 ? -8.461 -13.18 13.281 1 95.81 373 LYS A N 1
ATOM 2911 C CA . LYS A 1 373 ? -9.781 -13.281 13.898 1 95.81 373 LYS A CA 1
ATOM 2912 C C . LYS A 1 373 ? -10.859 -13.57 12.859 1 95.81 373 LYS A C 1
ATOM 2914 O O . LYS A 1 373 ? -11.992 -13.898 13.211 1 95.81 373 LYS A O 1
ATOM 2919 N N . LEU A 1 374 ? -10.602 -13.453 11.555 1 98 374 LEU A N 1
ATOM 2920 C CA . LEU A 1 374 ? -11.578 -13.781 10.516 1 98 374 LEU A CA 1
ATOM 2921 C C . LEU A 1 374 ? -11.828 -15.281 10.453 1 98 374 LEU A C 1
ATOM 2923 O O . LEU A 1 374 ? -11.023 -16.062 10.961 1 98 374 LEU A O 1
ATOM 2927 N N . LYS A 1 375 ? -12.875 -15.68 9.766 1 98.31 375 LYS A N 1
ATOM 2928 C CA . LYS A 1 375 ? -13.297 -17.078 9.734 1 98.31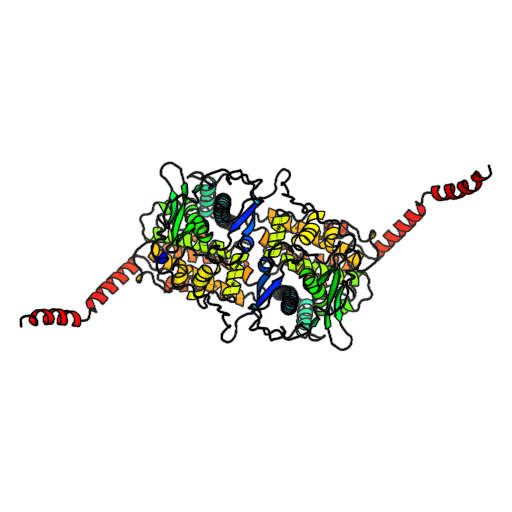 375 LYS A CA 1
ATOM 2929 C C . LYS A 1 375 ? -12.695 -17.812 8.539 1 98.31 375 LYS A C 1
ATOM 2931 O O . LYS A 1 375 ? -13.414 -18.422 7.75 1 98.31 375 LYS A O 1
ATOM 2936 N N . TRP A 1 376 ? -11.367 -17.875 8.477 1 98.69 376 TRP A N 1
ATOM 2937 C CA . TRP A 1 376 ? -10.617 -18.406 7.344 1 98.69 376 TRP A CA 1
ATOM 2938 C C . TRP A 1 376 ? -11.016 -19.844 7.062 1 98.69 376 TRP A C 1
ATOM 2940 O O . TRP A 1 376 ? -11.172 -20.234 5.902 1 98.69 376 TRP A O 1
ATOM 2950 N N . LYS A 1 377 ? -11.156 -20.672 8.141 1 98.44 377 LYS A N 1
ATOM 2951 C CA . LYS A 1 377 ? -11.5 -22.078 7.957 1 98.44 377 LYS A CA 1
ATOM 2952 C C . LYS A 1 377 ? -12.844 -22.219 7.258 1 98.44 377 LYS A C 1
ATOM 2954 O O . LYS A 1 377 ? -12.992 -23.047 6.348 1 98.44 377 LYS A O 1
ATOM 2959 N N . THR A 1 378 ? -13.781 -21.391 7.668 1 98.44 378 THR A N 1
ATOM 2960 C CA . THR A 1 378 ? -15.117 -21.406 7.074 1 98.44 378 THR A CA 1
ATOM 2961 C C . THR A 1 378 ? -15.055 -21.016 5.602 1 98.44 378 THR A C 1
ATOM 2963 O O . THR A 1 378 ? -15.719 -21.625 4.758 1 98.44 378 THR A O 1
ATOM 2966 N N . TYR A 1 379 ? -14.289 -19.938 5.254 1 97.75 379 TYR A N 1
ATOM 2967 C CA . TYR A 1 379 ? -14.203 -19.453 3.877 1 97.75 379 TYR A CA 1
ATOM 2968 C C . TYR A 1 379 ? -13.656 -20.547 2.955 1 97.75 379 TYR A C 1
ATOM 2970 O O . TYR A 1 379 ? -14.227 -20.797 1.89 1 97.75 379 TYR A O 1
ATOM 2978 N N . PHE A 1 380 ? -12.594 -21.219 3.377 1 98.06 380 PHE A N 1
ATOM 2979 C CA . PHE A 1 380 ? -11.961 -22.234 2.527 1 98.06 380 PHE A CA 1
ATOM 2980 C C . PHE A 1 380 ? -12.789 -23.516 2.508 1 98.06 380 PHE A C 1
ATOM 2982 O O . PHE A 1 380 ? -12.953 -24.141 1.455 1 98.06 380 PHE A O 1
ATOM 2989 N N . GLN A 1 381 ? -13.336 -23.938 3.674 1 98 381 GLN A N 1
ATOM 2990 C CA . GLN A 1 381 ? -14.133 -25.156 3.725 1 98 381 GLN A CA 1
ATOM 2991 C C . GLN A 1 381 ? -15.367 -25.031 2.83 1 98 381 GLN A C 1
ATOM 2993 O O . GLN A 1 381 ? -15.727 -25.984 2.133 1 98 381 GLN A O 1
ATOM 2998 N N . THR A 1 382 ? -15.992 -23.906 2.873 1 96.62 382 THR A N 1
ATOM 2999 C CA . THR A 1 382 ? -17.188 -23.672 2.064 1 96.62 382 THR A CA 1
ATOM 3000 C C . THR A 1 382 ? -16.859 -23.844 0.58 1 96.62 382 THR A C 1
ATOM 3002 O O . THR A 1 382 ? -17.562 -24.562 -0.134 1 96.62 382 THR A O 1
ATOM 3005 N N . GLU A 1 383 ? -15.805 -23.219 0.089 1 93.62 383 GLU A N 1
ATOM 3006 C CA . GLU A 1 383 ? -15.477 -23.234 -1.333 1 93.62 383 GLU A CA 1
ATOM 3007 C C . GLU A 1 383 ? -14.883 -24.578 -1.745 1 93.62 383 GLU A C 1
ATOM 3009 O O . GLU A 1 383 ? -15.141 -25.062 -2.85 1 93.62 383 GLU A O 1
ATOM 3014 N N . PHE A 1 384 ? -14.055 -25.234 -0.866 1 96.38 384 PHE A N 1
ATOM 3015 C CA . PHE A 1 384 ? -13.438 -26.516 -1.191 1 96.38 384 PHE A CA 1
ATOM 3016 C C . PHE A 1 384 ? -14.484 -27.625 -1.233 1 96.38 384 PHE A C 1
ATOM 3018 O O . PHE A 1 384 ? -14.391 -28.547 -2.047 1 96.38 384 PHE A O 1
ATOM 3025 N N . GLU A 1 385 ? -15.461 -27.516 -0.35 1 94.81 385 GLU A N 1
ATOM 3026 C CA . GLU A 1 385 ? -16.562 -28.484 -0.378 1 94.81 385 GLU A CA 1
ATOM 3027 C C . GLU A 1 385 ? -17.453 -28.266 -1.592 1 94.81 385 GLU A C 1
ATOM 3029 O O . GLU A 1 385 ? -17.797 -29.219 -2.295 1 94.81 385 GLU A O 1
ATOM 3034 N N . ARG A 1 386 ? -17.797 -27.031 -1.816 1 93.25 386 ARG A N 1
ATOM 3035 C CA . ARG A 1 386 ? -18.672 -26.672 -2.926 1 93.25 386 ARG A CA 1
ATOM 3036 C C . ARG A 1 386 ? -18.094 -27.141 -4.254 1 93.25 386 ARG A C 1
ATOM 3038 O O . ARG A 1 386 ? -18.828 -27.609 -5.129 1 93.25 386 ARG A O 1
ATOM 3045 N N . ARG A 1 387 ? -16.781 -27.141 -4.375 1 92.38 387 ARG A N 1
ATOM 3046 C CA . ARG A 1 387 ? -16.141 -27.438 -5.656 1 92.38 387 ARG A CA 1
ATOM 3047 C C . ARG A 1 387 ? -15.5 -28.812 -5.652 1 92.38 387 ARG A C 1
ATOM 3049 O O . ARG A 1 387 ? -14.766 -29.156 -6.574 1 92.38 387 ARG A O 1
ATOM 3056 N N . GLU A 1 388 ? -15.656 -29.578 -4.566 1 93.38 388 GLU A N 1
ATOM 3057 C CA . GLU A 1 388 ? -15.242 -30.969 -4.426 1 93.38 388 GLU A CA 1
ATOM 3058 C C . GLU A 1 388 ? -13.727 -31.094 -4.355 1 93.38 388 GLU A C 1
ATOM 3060 O O . GLU A 1 388 ? -13.164 -32.125 -4.738 1 93.38 388 GLU A O 1
ATOM 3065 N N . VAL A 1 389 ? -13.055 -30.016 -3.949 1 93.56 389 VAL A N 1
ATOM 3066 C CA . VAL A 1 389 ? -11.602 -29.969 -3.844 1 93.56 389 VAL A CA 1
ATOM 3067 C C . VAL A 1 389 ? -11.148 -30.828 -2.662 1 93.56 389 VAL A C 1
ATOM 3069 O O . VAL A 1 389 ? -10.078 -31.453 -2.711 1 93.56 389 VAL A O 1
ATOM 3072 N N . SER A 1 390 ? -12.008 -30.891 -1.618 1 92.31 390 SER A N 1
ATOM 3073 C CA . SER A 1 390 ? -11.648 -31.625 -0.406 1 92.31 390 SER A CA 1
ATOM 3074 C C . SER A 1 390 ? -12.047 -33.094 -0.507 1 92.31 390 SER A C 1
ATOM 3076 O O . SER A 1 390 ? -11.797 -33.875 0.417 1 92.31 390 SER A O 1
ATOM 3078 N N . LYS A 1 391 ? -12.625 -33.438 -1.609 1 85.62 391 LYS A N 1
ATOM 3079 C CA . LYS A 1 391 ? -13.062 -34.812 -1.788 1 85.62 391 LYS A CA 1
ATOM 3080 C C . LYS A 1 391 ? -11.922 -35.688 -2.309 1 85.62 391 LYS A C 1
ATOM 3082 O O . LYS A 1 391 ? -11.242 -35.312 -3.268 1 85.62 391 LYS A O 1
ATOM 3087 N N . PRO A 1 392 ? -11.812 -36.844 -1.674 1 82.25 392 PRO A N 1
ATOM 3088 C CA . PRO A 1 392 ? -10.789 -37.75 -2.178 1 82.25 392 PRO A CA 1
ATOM 3089 C C . PRO A 1 392 ? -11.047 -38.188 -3.615 1 82.25 392 PRO A C 1
ATOM 3091 O O . PRO A 1 392 ? -12.203 -38.375 -4.008 1 82.25 392 PRO A O 1
ATOM 3094 N N . VAL A 1 393 ? -10.008 -38.438 -4.375 1 77.25 393 VAL A N 1
ATOM 3095 C CA . VAL A 1 393 ? -10.055 -38.719 -5.801 1 77.25 393 VAL A CA 1
ATOM 3096 C C . VAL A 1 393 ? -10.93 -39.969 -6.047 1 77.25 393 VAL A C 1
ATOM 3098 O O . VAL A 1 393 ? -11.672 -40 -7.027 1 77.25 393 VAL A O 1
ATOM 3101 N N . ASN A 1 394 ? -10.742 -40.969 -5.164 1 70.69 394 ASN A N 1
ATOM 3102 C CA . ASN A 1 394 ? -11.508 -42.188 -5.328 1 70.69 394 ASN A CA 1
ATOM 3103 C C . ASN A 1 394 ? -13.008 -41.906 -5.285 1 70.69 394 ASN A C 1
ATOM 3105 O O . ASN A 1 394 ? -13.781 -42.562 -5.992 1 70.69 394 ASN A O 1
ATOM 3109 N N . GLN A 1 395 ? -13.414 -40.938 -4.527 1 73.25 395 GLN A N 1
ATOM 3110 C CA . GLN A 1 395 ? -14.82 -40.562 -4.449 1 73.25 395 GLN A CA 1
ATOM 3111 C C . GLN A 1 395 ? -15.258 -39.75 -5.68 1 73.25 395 GLN A C 1
ATOM 3113 O O . GLN A 1 395 ? -16.391 -39.906 -6.137 1 73.25 395 GLN A O 1
ATOM 3118 N N . LEU A 1 396 ? -14.375 -39.031 -6.219 1 73.5 396 LEU A N 1
ATOM 3119 C CA . LEU A 1 396 ? -14.656 -38.219 -7.398 1 73.5 396 LEU A CA 1
ATOM 3120 C C . LEU A 1 396 ? -14.836 -39.094 -8.633 1 73.5 396 LEU A C 1
ATOM 3122 O O . LEU A 1 396 ? -15.742 -38.875 -9.438 1 73.5 396 LEU A O 1
ATOM 3126 N N . ARG A 1 397 ? -14.031 -40.094 -8.82 1 66.31 397 ARG A N 1
ATOM 3127 C CA . ARG A 1 397 ? -14.094 -41 -9.938 1 66.31 397 ARG A CA 1
ATOM 3128 C C . ARG A 1 397 ? -15.352 -41.875 -9.875 1 66.31 397 ARG A C 1
ATOM 3130 O O . ARG A 1 397 ? -15.977 -42.156 -10.898 1 66.31 397 ARG A O 1
ATOM 3137 N N . TYR A 1 398 ? -15.578 -42.156 -8.672 1 53.62 398 TYR A N 1
ATOM 3138 C CA . TYR A 1 398 ? -16.812 -42.938 -8.492 1 53.62 398 TYR A CA 1
ATOM 3139 C C . TYR A 1 398 ? -18.031 -42.094 -8.906 1 53.62 398 TYR A C 1
ATOM 3141 O O . TYR A 1 398 ? -18.938 -42.625 -9.57 1 53.62 398 TYR A O 1
ATOM 3149 N N . ALA A 1 399 ? -17.922 -40.812 -8.578 1 56.22 399 ALA A N 1
ATOM 3150 C CA . ALA A 1 399 ? -19.031 -39.906 -8.914 1 56.22 399 ALA A CA 1
ATOM 3151 C C . ALA A 1 399 ? -19.125 -39.688 -10.414 1 56.22 399 ALA A C 1
ATOM 3153 O O . ALA A 1 399 ? -20.219 -39.656 -10.984 1 56.22 399 ALA A O 1
ATOM 3154 N N . ALA A 1 400 ? -18.047 -39.531 -11.039 1 58.84 400 ALA A N 1
ATOM 3155 C CA . ALA A 1 400 ? -18 -39.375 -12.492 1 58.84 400 ALA A CA 1
ATOM 3156 C C . ALA A 1 400 ? -18.516 -40.594 -13.211 1 58.84 400 ALA A C 1
ATOM 3158 O O . ALA A 1 400 ? -19.297 -40.5 -14.164 1 58.84 400 ALA A O 1
ATOM 3159 N N . LYS A 1 401 ? -18.109 -41.844 -12.766 1 53 401 LYS A N 1
ATOM 3160 C CA . LYS A 1 401 ? -18.578 -43.094 -13.328 1 53 401 LYS A CA 1
ATOM 3161 C C . LYS A 1 401 ? -20.094 -43.25 -13.164 1 53 401 LYS A C 1
ATOM 3163 O O . LYS A 1 401 ? -20.781 -43.688 -14.086 1 53 401 LYS A O 1
ATOM 3168 N N . LYS A 1 402 ? -20.469 -42.812 -12.062 1 51.09 402 LYS A N 1
ATOM 3169 C CA . LYS A 1 402 ? -21.906 -42.906 -11.797 1 51.09 402 LYS A CA 1
ATOM 3170 C C . LYS A 1 402 ? -22.703 -41.969 -12.695 1 51.09 402 LYS A C 1
ATOM 3172 O O . LYS A 1 402 ? -23.766 -42.312 -13.188 1 51.09 402 LYS A O 1
ATOM 3177 N N . ARG A 1 403 ? -22.125 -40.75 -12.844 1 53.59 403 ARG A N 1
ATOM 3178 C CA . ARG A 1 403 ? -22.766 -39.781 -13.742 1 53.59 403 ARG A CA 1
ATOM 3179 C C . ARG A 1 403 ? -22.812 -40.312 -15.172 1 53.59 403 ARG A C 1
ATOM 3181 O O . ARG A 1 403 ? -23.828 -40.188 -15.852 1 53.59 403 ARG A O 1
ATOM 3188 N N . ASP A 1 404 ? -21.656 -40.844 -15.602 1 54.75 404 ASP A N 1
ATOM 3189 C CA . ASP A 1 404 ? -21.594 -41.438 -16.938 1 54.75 404 ASP A CA 1
ATOM 3190 C C . ASP A 1 404 ? -22.547 -42.625 -17.047 1 54.75 404 ASP A C 1
ATOM 3192 O O . ASP A 1 404 ? -23.203 -42.812 -18.078 1 54.75 404 ASP A O 1
ATOM 3196 N N . MET A 1 405 ? -22.594 -43.406 -16.078 1 51.41 405 MET A N 1
ATOM 3197 C CA . MET A 1 405 ? -23.5 -44.562 -16.062 1 51.41 405 MET A CA 1
ATOM 3198 C C . MET A 1 405 ? -24.953 -44.094 -16.078 1 51.41 405 MET A C 1
ATOM 3200 O O . MET A 1 405 ? -25.781 -44.688 -16.766 1 51.41 405 MET A O 1
ATOM 3204 N N . VAL A 1 406 ? -25.094 -43.062 -15.281 1 49.22 406 VAL A N 1
ATOM 3205 C CA . VAL A 1 406 ? -26.453 -42.531 -15.227 1 49.22 406 VAL A CA 1
ATOM 3206 C C . VAL A 1 406 ? -26.797 -41.844 -16.547 1 49.22 406 VAL A C 1
ATOM 3208 O O . VAL A 1 406 ? -27.906 -41.969 -17.062 1 49.22 406 VAL A O 1
ATOM 3211 N N . ALA A 1 407 ? -25.859 -41.094 -17.062 1 53.16 407 ALA A N 1
ATOM 3212 C CA . ALA A 1 407 ? -26.047 -40.438 -18.359 1 53.16 407 ALA A CA 1
ATOM 3213 C C . ALA A 1 407 ? -26.266 -41.5 -19.453 1 53.16 407 ALA A C 1
ATOM 3215 O O . ALA A 1 407 ? -27.078 -41.281 -20.359 1 53.16 407 ALA A O 1
ATOM 3216 N N . GLU A 1 408 ? -25.484 -42.531 -19.312 1 50.47 408 GLU A N 1
ATOM 3217 C CA . GLU A 1 408 ? -25.688 -43.656 -20.25 1 50.47 408 GLU A CA 1
ATOM 3218 C C . GLU A 1 408 ? -27.047 -44.312 -20.047 1 50.47 408 GLU A C 1
ATOM 3220 O O . GLU A 1 408 ? -27.688 -44.75 -21 1 50.47 408 GLU A O 1
ATOM 3225 N N . GLN A 1 409 ? -27.391 -44.312 -18.797 1 49.78 409 GLN A N 1
ATOM 3226 C CA . GLN A 1 409 ? -28.688 -44.938 -18.531 1 49.78 409 GLN A CA 1
ATOM 3227 C C . GLN A 1 409 ? -29.828 -44 -18.891 1 49.78 409 GLN A C 1
ATOM 3229 O O . GLN A 1 409 ? -30.938 -44.438 -19.188 1 49.78 409 GLN A O 1
ATOM 3234 N N . VAL A 1 410 ? -29.5 -42.719 -18.688 1 44.62 410 VAL A N 1
ATOM 3235 C CA . VAL A 1 410 ? -30.562 -41.75 -18.953 1 44.62 410 VAL A CA 1
ATOM 3236 C C . VAL A 1 410 ? -30.531 -41.344 -20.422 1 44.62 410 VAL A C 1
ATOM 3238 O O . VAL A 1 410 ? -31.094 -40.312 -20.797 1 44.62 410 VAL A O 1
ATOM 3241 N N . ARG A 1 411 ? -29.656 -41.844 -21.188 1 40.84 411 ARG A N 1
ATOM 3242 C CA . ARG A 1 411 ? -29.781 -41.594 -22.625 1 40.84 411 ARG A CA 1
ATOM 3243 C C . ARG A 1 411 ? -31.203 -41.906 -23.094 1 40.84 411 ARG A C 1
ATOM 3245 O O . ARG A 1 411 ? -31.719 -43.031 -22.859 1 40.84 411 ARG A O 1
ATOM 3252 N N . PRO A 1 412 ? -31.953 -40.906 -23.234 1 38.62 412 PRO A N 1
ATOM 3253 C CA . PRO A 1 412 ? -33.344 -41.188 -23.688 1 38.62 412 PRO A CA 1
ATOM 3254 C C . PRO A 1 412 ? -33.406 -42.219 -24.797 1 38.62 412 PRO A C 1
ATOM 3256 O O . PRO A 1 412 ? -32.469 -42.375 -25.562 1 38.62 412 PRO A O 1
ATOM 3259 N N . GLU A 1 413 ? -34.25 -43.219 -24.688 1 38.34 413 GLU A N 1
ATOM 3260 C CA . GLU A 1 413 ? -34.781 -44.219 -25.641 1 38.34 413 GLU A CA 1
ATOM 3261 C C . GLU A 1 413 ? -35.094 -43.562 -26.984 1 38.34 413 GLU A C 1
ATOM 3263 O O . GLU A 1 413 ? -35.25 -44.281 -27.984 1 38.34 413 GLU A O 1
ATOM 3268 N N . LYS A 1 414 ? -35.281 -42.25 -27.047 1 39.53 414 LYS A N 1
ATOM 3269 C CA . LYS A 1 414 ? -35.812 -41.688 -28.281 1 39.53 414 LYS A CA 1
ATOM 3270 C C . LYS A 1 414 ? -34.781 -41.719 -29.406 1 39.53 414 LYS A C 1
ATOM 3272 O O . LYS A 1 414 ? -35.156 -41.656 -30.578 1 39.53 414 LYS A O 1
ATOM 3277 N N . GLU A 1 415 ? -33.469 -41.75 -29.141 1 36.88 415 GLU A N 1
ATOM 3278 C CA . GLU A 1 415 ? -32.656 -41.844 -30.359 1 36.88 415 GLU A CA 1
ATOM 3279 C C . GLU A 1 415 ? -32.719 -43.219 -30.969 1 36.88 415 GLU A C 1
ATOM 3281 O O . GLU A 1 415 ? -32.281 -43.406 -32.125 1 36.88 415 GLU A O 1
ATOM 3286 N N . ILE A 1 416 ? -33.156 -44.25 -30.234 1 31.69 416 ILE A N 1
ATOM 3287 C CA . ILE A 1 416 ? -33.344 -45.562 -30.875 1 31.69 416 ILE A CA 1
ATOM 3288 C C . ILE A 1 416 ? -34.531 -45.5 -31.828 1 31.69 416 ILE A C 1
ATOM 3290 O O . ILE A 1 416 ? -34.531 -46.125 -32.875 1 31.69 416 ILE A O 1
ATOM 3294 N N . LEU A 1 417 ? -35.531 -44.688 -31.484 1 30.36 417 LEU A N 1
ATOM 3295 C CA . LEU A 1 417 ? -36.719 -44.75 -32.344 1 30.36 417 LEU A CA 1
ATOM 3296 C C . LEU A 1 417 ? -36.469 -44.031 -33.656 1 30.36 417 LEU A C 1
ATOM 3298 O O . LEU A 1 417 ? -36.938 -44.469 -34.719 1 30.36 417 LEU A O 1
ATOM 3302 N N . THR A 1 418 ? -35.75 -42.875 -33.625 1 32.41 418 THR A N 1
ATOM 3303 C CA . THR A 1 418 ? -35.75 -42.094 -34.844 1 32.41 418 THR A CA 1
ATOM 3304 C C . THR A 1 418 ? -34.844 -42.719 -35.875 1 32.41 418 THR A C 1
ATOM 3306 O O . THR A 1 418 ? -34.875 -42.344 -37.062 1 32.41 418 THR A O 1
ATOM 3309 N N . MET A 1 419 ? -33.875 -43.562 -35.5 1 31.33 419 MET A N 1
ATOM 3310 C CA . MET A 1 419 ? -33.094 -44.188 -36.562 1 31.33 419 MET A CA 1
ATOM 3311 C C . MET A 1 419 ? -33.938 -45.188 -37.375 1 31.33 419 MET A C 1
ATOM 3313 O O . MET A 1 419 ? -33.594 -45.531 -38.469 1 31.33 419 MET A O 1
ATOM 3317 N N . VAL A 1 420 ? -34.938 -45.781 -36.719 1 31.12 420 VAL A N 1
ATOM 3318 C CA . VAL A 1 420 ? -35.75 -46.781 -37.406 1 31.12 420 VAL A CA 1
ATOM 3319 C C . VAL A 1 420 ? -36.656 -46.094 -38.438 1 31.12 420 VAL A C 1
ATOM 3321 O O . VAL A 1 420 ? -36.906 -46.656 -39.5 1 31.12 420 VAL A O 1
ATOM 3324 N N . CYS A 1 421 ? -37.156 -44.906 -38.125 1 30 421 CYS A N 1
ATOM 3325 C CA . CYS A 1 421 ? -38.25 -44.406 -38.969 1 30 421 CYS A CA 1
ATOM 3326 C C . CYS A 1 421 ? -37.688 -43.844 -40.25 1 30 421 CYS A C 1
ATOM 3328 O O . CYS A 1 421 ? -38.438 -43.625 -41.219 1 30 421 CYS A O 1
ATOM 3330 N N . GLY A 1 422 ? -36.469 -43.25 -40.344 1 29.53 422 GLY A N 1
ATOM 3331 C CA . GLY A 1 422 ? -36.094 -42.594 -41.562 1 29.53 422 GLY A CA 1
ATOM 3332 C C . GLY A 1 422 ? -35.875 -43.562 -42.719 1 29.53 422 GLY A C 1
ATOM 3333 O O . GLY A 1 422 ? -35.469 -43.156 -43.812 1 29.53 422 GLY A O 1
ATOM 3334 N N . ALA A 1 423 ? -35.75 -44.844 -42.5 1 31.69 423 ALA A N 1
ATOM 3335 C CA . ALA A 1 423 ? -35.531 -45.719 -43.656 1 31.69 423 ALA A CA 1
ATOM 3336 C C . ALA A 1 423 ? -36.75 -45.781 -44.562 1 31.69 423 ALA A C 1
ATOM 3338 O O . ALA A 1 423 ? -36.656 -46 -45.75 1 31.69 423 ALA A O 1
ATOM 3339 N N . ARG A 1 424 ? -38 -45.75 -44 1 28.48 424 ARG A N 1
ATOM 3340 C CA . ARG A 1 424 ? -39.094 -46.25 -44.875 1 28.48 424 ARG A CA 1
ATOM 3341 C C . ARG A 1 424 ? -39.531 -45.156 -45.844 1 28.48 424 ARG A C 1
ATOM 3343 O O . ARG A 1 424 ? -40.281 -45.438 -46.781 1 28.48 424 ARG A O 1
ATOM 3350 N N . THR A 1 425 ? -39.438 -43.875 -45.5 1 25.97 425 THR A N 1
ATOM 3351 C CA . THR A 1 425 ? -40.469 -43.125 -46.219 1 25.97 425 THR A CA 1
ATOM 3352 C C . THR A 1 425 ? -40.156 -42.969 -47.688 1 25.97 425 THR A C 1
ATOM 3354 O O . THR A 1 425 ? -40.969 -42.531 -48.469 1 25.97 425 THR A O 1
ATOM 3357 N N . LEU A 1 426 ? -38.844 -42.906 -48.188 1 24.34 426 LEU A N 1
ATOM 3358 C CA . LEU A 1 426 ? -38.844 -42.25 -49.5 1 24.34 426 LEU A CA 1
ATOM 3359 C C . LEU A 1 426 ? -39.344 -43.188 -50.562 1 24.34 426 LEU A C 1
ATOM 3361 O O . LEU A 1 426 ? -39.188 -42.938 -51.75 1 24.34 426 LEU A O 1
ATOM 3365 N N . GLN A 1 427 ? -39.844 -44.406 -50.25 1 22 427 GLN A N 1
ATOM 3366 C CA . GLN A 1 427 ? -40.406 -45.188 -51.375 1 22 427 GLN A CA 1
ATOM 3367 C C . GLN A 1 427 ? -41.562 -44.469 -52.031 1 22 427 GLN A C 1
ATOM 3369 O O . GLN A 1 427 ? -41.906 -44.781 -53.188 1 22 427 GLN A O 1
ATOM 3374 N N . ASN A 1 428 ? -42.344 -43.562 -51.625 1 21.64 428 ASN A N 1
ATOM 3375 C CA . ASN A 1 428 ? -43.281 -43.25 -52.688 1 21.64 428 ASN A CA 1
ATOM 3376 C C . ASN A 1 428 ? -42.625 -42.469 -53.844 1 21.64 428 ASN A C 1
ATOM 3378 O O . ASN A 1 428 ? -41.812 -41.562 -53.594 1 21.64 428 ASN A O 1
ATOM 3382 N N . MET B 1 1 ? 6.09 -28.438 -18.625 1 29.33 1 MET B N 1
ATOM 3383 C CA . MET B 1 1 ? 4.633 -28.359 -18.734 1 29.33 1 MET B CA 1
ATOM 3384 C C . MET B 1 1 ? 4.195 -27.094 -19.453 1 29.33 1 MET B C 1
ATOM 3386 O O . MET B 1 1 ? 4.582 -25.984 -19.062 1 29.33 1 MET B O 1
ATOM 3390 N N . SER B 1 2 ? 4 -27.172 -20.688 1 32.69 2 SER B N 1
ATOM 3391 C CA . SER B 1 2 ? 3.656 -26.109 -21.625 1 32.69 2 SER B CA 1
ATOM 3392 C C . SER B 1 2 ? 2.354 -25.422 -21.25 1 32.69 2 SER B C 1
ATOM 3394 O O . SER B 1 2 ? 1.389 -26.078 -20.859 1 32.69 2 SER B O 1
ATOM 3396 N N . SER B 1 3 ? 2.393 -24.266 -20.812 1 39.19 3 SER B N 1
ATOM 3397 C CA . SER B 1 3 ? 1.155 -23.5 -20.672 1 39.19 3 SER B CA 1
ATOM 3398 C C . SER B 1 3 ? 0.528 -23.219 -22.031 1 39.19 3 SER B C 1
ATOM 3400 O O . SER B 1 3 ? 1.154 -22.609 -22.906 1 39.19 3 SER B O 1
ATOM 3402 N N . GLN B 1 4 ? -0.202 -24.172 -22.656 1 30.47 4 GLN B N 1
ATOM 3403 C CA . GLN B 1 4 ? -0.893 -23.906 -23.922 1 30.47 4 GLN B CA 1
ATOM 3404 C C . GLN B 1 4 ? -1.665 -22.594 -23.859 1 30.47 4 GLN B C 1
ATOM 3406 O O . GLN B 1 4 ? -2.668 -22.484 -23.141 1 30.47 4 GLN B O 1
ATOM 3411 N N . ILE B 1 5 ? -1.062 -21.625 -24.234 1 36.88 5 ILE B N 1
ATOM 3412 C CA . ILE B 1 5 ? -1.652 -20.312 -24.438 1 36.88 5 ILE B CA 1
ATOM 3413 C C . ILE B 1 5 ? -2.635 -20.359 -25.609 1 36.88 5 ILE B C 1
ATOM 3415 O O . ILE B 1 5 ? -3.271 -19.344 -25.938 1 36.88 5 ILE B O 1
ATOM 3419 N N . GLN B 1 6 ? -2.828 -21.5 -26.422 1 30.55 6 GLN B N 1
ATOM 3420 C CA . GLN B 1 6 ? -3.424 -21.562 -27.75 1 30.55 6 GLN B CA 1
ATOM 3421 C C . GLN B 1 6 ? -4.902 -21.188 -27.703 1 30.55 6 GLN B C 1
ATOM 3423 O O . GLN B 1 6 ? -5.406 -20.531 -28.625 1 30.55 6 GLN B O 1
ATOM 3428 N N . LYS B 1 7 ? -5.773 -21.891 -27.047 1 32.44 7 LYS B N 1
ATOM 3429 C CA . LYS B 1 7 ? -7.168 -21.938 -27.469 1 32.44 7 LYS B CA 1
ATOM 3430 C C . LYS B 1 7 ? -7.785 -20.547 -27.5 1 32.44 7 LYS B C 1
ATOM 3432 O O . LYS B 1 7 ? -8.578 -20.234 -28.375 1 32.44 7 LYS B O 1
ATOM 3437 N N . ASN B 1 8 ? -7.719 -19.75 -26.516 1 34.09 8 ASN B N 1
ATOM 3438 C CA . ASN B 1 8 ? -8.711 -18.688 -26.375 1 34.09 8 ASN B CA 1
ATOM 3439 C C . ASN B 1 8 ? -8.234 -17.391 -27.031 1 34.09 8 ASN B C 1
ATOM 3441 O O . ASN B 1 8 ? -8.852 -16.328 -26.844 1 34.09 8 ASN B O 1
ATOM 3445 N N . LEU B 1 9 ? -7.141 -17.375 -27.797 1 31.78 9 LEU B N 1
ATOM 3446 C CA . LEU B 1 9 ? -6.855 -16.172 -28.547 1 31.78 9 LEU B CA 1
ATOM 3447 C C . LEU B 1 9 ? -7.836 -16 -29.703 1 31.78 9 LEU B C 1
ATOM 3449 O O . LEU B 1 9 ? -7.801 -14.984 -30.422 1 31.78 9 LEU B O 1
ATOM 3453 N N . GLN B 1 10 ? -8.492 -16.984 -30.25 1 28.97 10 GLN B N 1
ATOM 3454 C CA . GLN B 1 10 ? -9.227 -16.828 -31.5 1 28.97 10 GLN B CA 1
ATOM 3455 C C . GLN B 1 10 ? -10.461 -15.961 -31.297 1 28.97 10 GLN B C 1
ATOM 3457 O O . GLN B 1 10 ? -10.969 -15.359 -32.25 1 28.97 10 GLN B O 1
ATOM 3462 N N . GLU B 1 11 ? -11.359 -16.125 -30.375 1 30.52 11 GLU B N 1
ATOM 3463 C CA . GLU B 1 11 ? -12.602 -15.359 -30.5 1 30.52 11 GLU B CA 1
ATOM 3464 C C . GLU B 1 11 ? -12.453 -13.961 -29.906 1 30.52 11 GLU B C 1
ATOM 3466 O O . GLU B 1 11 ? -12.734 -13.75 -28.734 1 30.52 11 GLU B O 1
ATOM 3471 N N . GLN B 1 12 ? -11.57 -13.242 -30.453 1 30.69 12 GLN B N 1
ATOM 3472 C CA . GLN B 1 12 ? -11.477 -11.82 -30.156 1 30.69 12 GLN B CA 1
ATOM 3473 C C . GLN B 1 12 ? -12.789 -11.102 -30.469 1 30.69 12 GLN B C 1
ATOM 3475 O O . GLN B 1 12 ? -13.078 -10.828 -31.641 1 30.69 12 GLN B O 1
ATOM 3480 N N . ARG B 1 13 ? -13.797 -11.289 -29.75 1 28.08 13 ARG B N 1
ATOM 3481 C CA . ARG B 1 13 ? -14.922 -10.398 -30.031 1 28.08 13 ARG B CA 1
ATOM 3482 C C . ARG B 1 13 ? -14.492 -8.938 -29.969 1 28.08 13 ARG B C 1
ATOM 3484 O O . ARG B 1 13 ? -13.586 -8.578 -29.219 1 28.08 13 ARG B O 1
ATOM 3491 N N . PRO B 1 14 ? -15 -8.094 -30.969 1 26.72 14 PRO B N 1
ATOM 3492 C CA . PRO B 1 14 ? -14.758 -6.648 -31.016 1 26.72 14 PRO B CA 1
ATOM 3493 C C . PRO B 1 14 ? -14.867 -5.988 -29.641 1 26.72 14 PRO B C 1
ATOM 3495 O O . PRO B 1 14 ? -15.805 -6.262 -28.891 1 26.72 14 PRO B O 1
ATOM 3498 N N . ILE B 1 15 ? -13.781 -5.621 -29.219 1 26.25 15 ILE B N 1
ATOM 3499 C CA . ILE B 1 15 ? -13.672 -4.824 -28 1 26.25 15 ILE B CA 1
ATOM 3500 C C . ILE B 1 15 ? -14.547 -3.582 -28.109 1 26.25 15 ILE B C 1
ATOM 3502 O O . ILE B 1 15 ? -14.266 -2.686 -28.906 1 26.25 15 ILE B O 1
ATOM 3506 N N . LYS B 1 16 ? -15.852 -3.66 -28.203 1 27.47 16 LYS B N 1
ATOM 3507 C CA . LYS B 1 16 ? -16.547 -2.385 -28.047 1 27.47 16 LYS B CA 1
ATOM 3508 C C . LYS B 1 16 ? -16.016 -1.604 -26.859 1 27.47 16 LYS B C 1
ATOM 3510 O O . LYS B 1 16 ? -15.859 -2.158 -25.766 1 27.47 16 LYS B O 1
ATOM 3515 N N . ALA B 1 17 ? -15.469 -0.518 -27.219 1 26.12 17 ALA B N 1
ATOM 3516 C CA . ALA B 1 17 ? -15.203 0.549 -26.266 1 26.12 17 ALA B CA 1
ATOM 3517 C C . ALA B 1 17 ? -16.281 0.607 -25.188 1 26.12 17 ALA B C 1
ATOM 3519 O O . ALA B 1 17 ? -17.438 0.943 -25.484 1 26.12 17 ALA B O 1
ATOM 3520 N N . ILE B 1 18 ? -16.406 -0.382 -24.391 1 25.89 18 ILE B N 1
ATOM 3521 C CA . ILE B 1 18 ? -17.469 -0.102 -23.422 1 25.89 18 ILE B CA 1
ATOM 3522 C C . ILE B 1 18 ? -17.156 1.198 -22.688 1 25.89 18 ILE B C 1
ATOM 3524 O O . ILE B 1 18 ? -16.156 1.291 -21.969 1 25.89 18 ILE B O 1
ATOM 3528 N N . ASN B 1 19 ? -17.297 2.258 -23.344 1 26.58 19 ASN B N 1
ATOM 3529 C CA . ASN B 1 19 ? -17.547 3.529 -22.672 1 26.58 19 ASN B CA 1
ATOM 3530 C C . ASN B 1 19 ? -18.344 3.334 -21.375 1 26.58 19 ASN B C 1
ATOM 3532 O O . ASN B 1 19 ? -19.547 3.607 -21.344 1 26.58 19 ASN B O 1
ATOM 3536 N N . ALA B 1 20 ? -18.266 2.17 -20.781 1 26.34 20 ALA B N 1
ATOM 3537 C CA . ALA B 1 20 ? -19.156 1.953 -19.656 1 26.34 20 ALA B CA 1
ATOM 3538 C C . ALA B 1 20 ? -18.891 2.947 -18.531 1 26.34 20 ALA B C 1
ATOM 3540 O O . ALA B 1 20 ? -17.859 2.857 -17.859 1 26.34 20 ALA B O 1
ATOM 3541 N N . ALA B 1 21 ? -19.172 4.117 -18.797 1 28.05 21 ALA B N 1
ATOM 3542 C CA . ALA B 1 21 ? -19.656 4.777 -17.594 1 28.05 21 ALA B CA 1
ATOM 3543 C C . ALA B 1 21 ? -20.422 3.801 -16.703 1 28.05 21 ALA B C 1
ATOM 3545 O O . ALA B 1 21 ? -21.578 3.475 -16.984 1 28.05 21 ALA B O 1
ATOM 3546 N N . ALA B 1 22 ? -19.781 2.654 -16.297 1 31.3 22 ALA B N 1
ATOM 3547 C CA . ALA B 1 22 ? -20.531 1.857 -15.344 1 31.3 22 ALA B CA 1
ATOM 3548 C C . ALA B 1 22 ? -21.406 2.746 -14.461 1 31.3 22 ALA B C 1
ATOM 3550 O O . ALA B 1 22 ? -20.891 3.492 -13.625 1 31.3 22 ALA B O 1
ATOM 3551 N N . THR B 1 23 ? -22.391 3.332 -14.953 1 28.52 23 THR B N 1
ATOM 3552 C CA . THR B 1 23 ? -23.453 3.785 -14.07 1 28.52 23 THR B CA 1
ATOM 3553 C C . THR B 1 23 ? -23.703 2.771 -12.961 1 28.52 23 THR B C 1
ATOM 3555 O O . THR B 1 23 ? -24.047 1.616 -13.227 1 28.52 23 THR B O 1
ATOM 3558 N N . ALA B 1 24 ? -23.047 3.035 -11.82 1 33.19 24 ALA B N 1
ATOM 3559 C CA . ALA B 1 24 ? -23.406 2.426 -10.547 1 33.19 24 ALA B CA 1
ATOM 3560 C C . ALA B 1 24 ? -24.875 2.025 -10.523 1 33.19 24 ALA B C 1
ATOM 3562 O O . ALA B 1 24 ? -25.766 2.885 -10.578 1 33.19 24 ALA B O 1
ATOM 3563 N N . THR B 1 25 ? -25.344 1.117 -11.109 1 32.06 25 THR B N 1
ATOM 3564 C CA . THR B 1 25 ? -26.719 0.798 -10.695 1 32.06 25 THR B CA 1
ATOM 3565 C C . THR B 1 25 ? -26.922 1.096 -9.219 1 32.06 25 THR B C 1
ATOM 3567 O O . THR B 1 25 ? -25.953 1.228 -8.469 1 32.06 25 THR B O 1
ATOM 3570 N N . SER B 1 26 ? -28.031 0.662 -8.539 1 32.62 26 SER B N 1
ATOM 3571 C CA . SER B 1 26 ? -28.672 1.13 -7.324 1 32.62 26 SER B CA 1
ATOM 3572 C C . SER B 1 26 ? -27.672 1.296 -6.188 1 32.62 26 SER B C 1
ATOM 3574 O O . SER B 1 26 ? -27.562 2.375 -5.602 1 32.62 26 SER B O 1
ATOM 3576 N N . ASP B 1 27 ? -27.938 0.626 -4.91 1 38.75 27 ASP B N 1
ATOM 3577 C CA . ASP B 1 27 ? -27.953 1.047 -3.514 1 38.75 27 ASP B CA 1
ATOM 3578 C C . ASP B 1 27 ? -26.547 1.327 -3.008 1 38.75 27 ASP B C 1
ATOM 3580 O O . ASP B 1 27 ? -26.297 2.359 -2.381 1 38.75 27 ASP B O 1
ATOM 3584 N N . GLU B 1 28 ? -25.719 0.362 -2.332 1 49.66 28 GLU B N 1
ATOM 3585 C CA . GLU B 1 28 ? -24.781 0.537 -1.222 1 49.66 28 GLU B CA 1
ATOM 3586 C C . GLU B 1 28 ? -23.375 0.83 -1.725 1 49.66 28 GLU B C 1
ATOM 3588 O O . GLU B 1 28 ? -22.391 0.563 -1.026 1 49.66 28 GLU B O 1
ATOM 3593 N N . GLU B 1 29 ? -22.953 1.206 -3.158 1 67.94 29 GLU B N 1
ATOM 3594 C CA . GLU B 1 29 ? -21.609 1.039 -3.682 1 67.94 29 GLU B CA 1
ATOM 3595 C C . GLU B 1 29 ? -20.797 2.322 -3.535 1 67.94 29 GLU B C 1
ATOM 3597 O O . GLU B 1 29 ? -21.359 3.414 -3.445 1 67.94 29 GLU B O 1
ATOM 3602 N N . GLY B 1 30 ? -19.594 2.502 -3.135 1 86.75 30 GLY B N 1
ATOM 3603 C CA . GLY B 1 30 ? -18.547 3.514 -2.98 1 86.75 30 GLY B CA 1
ATOM 3604 C C . GLY B 1 30 ? -18.359 4.359 -4.227 1 86.75 30 GLY B C 1
ATOM 3605 O O . GLY B 1 30 ? -19.172 4.312 -5.148 1 86.75 30 GLY B O 1
ATOM 3606 N N . THR B 1 31 ? -17.719 5.426 -4.195 1 92.56 31 THR B N 1
ATOM 3607 C CA . THR B 1 31 ? -17.406 6.355 -5.273 1 92.56 31 THR B CA 1
ATOM 3608 C C . THR B 1 31 ? -15.922 6.277 -5.629 1 92.56 31 THR B C 1
ATOM 3610 O O . THR B 1 31 ? -15.07 6.191 -4.746 1 92.56 31 THR B O 1
ATOM 3613 N N . VAL B 1 32 ? -15.609 6.23 -6.895 1 90.56 32 VAL B N 1
ATOM 3614 C CA . VAL B 1 32 ? -14.227 6.367 -7.336 1 90.56 32 VAL B CA 1
ATOM 3615 C C . VAL B 1 32 ? -13.93 7.828 -7.668 1 90.56 32 VAL B C 1
ATOM 3617 O O . VAL B 1 32 ? -14.375 8.336 -8.695 1 90.56 32 VAL B O 1
ATOM 3620 N N . LEU B 1 33 ? -13.234 8.508 -6.816 1 93.5 33 LEU B N 1
ATOM 3621 C CA . LEU B 1 33 ? -12.859 9.906 -6.992 1 93.5 33 LEU B CA 1
ATOM 3622 C C . LEU B 1 33 ? -11.562 10.031 -7.785 1 93.5 33 LEU B C 1
ATOM 3624 O O . LEU B 1 33 ? -10.875 9.031 -8.016 1 93.5 33 LEU B O 1
ATOM 3628 N N . ARG B 1 34 ? -11.289 11.211 -8.258 1 90.31 34 ARG B N 1
ATOM 3629 C CA . ARG B 1 34 ? -10.094 11.492 -9.047 1 90.31 34 ARG B CA 1
ATOM 3630 C C . ARG B 1 34 ? -9.375 12.734 -8.531 1 90.31 34 ARG B C 1
ATOM 3632 O O . ARG B 1 34 ? -10.023 13.703 -8.125 1 90.31 34 ARG B O 1
ATOM 3639 N N . PHE B 1 35 ? -8.078 12.766 -8.484 1 88.62 35 PHE B N 1
ATOM 3640 C CA . PHE B 1 35 ? -7.32 13.945 -8.078 1 88.62 35 PHE B CA 1
ATOM 3641 C C . PHE B 1 35 ? -5.895 13.883 -8.609 1 88.62 35 PHE B C 1
ATOM 3643 O O . PHE B 1 35 ? -5.469 12.859 -9.141 1 88.62 35 PHE B O 1
ATOM 3650 N N . TYR B 1 36 ? -5.234 14.984 -8.477 1 76.88 36 TYR B N 1
ATOM 3651 C CA . TYR B 1 36 ? -3.82 15.07 -8.82 1 76.88 36 TYR B CA 1
ATOM 3652 C C . TYR B 1 36 ? -2.953 14.539 -7.684 1 76.88 36 TYR B C 1
ATOM 3654 O O . TYR B 1 36 ? -3.004 15.055 -6.562 1 76.88 36 TYR B O 1
ATOM 3662 N N . PRO B 1 37 ? -2.227 13.344 -7.918 1 66.88 37 PRO B N 1
ATOM 3663 C CA . PRO B 1 37 ? -1.344 12.961 -6.816 1 66.88 37 PRO B CA 1
ATOM 3664 C C . PRO B 1 37 ? -0.135 13.891 -6.68 1 66.88 37 PRO B C 1
ATOM 3666 O O . PRO B 1 37 ? 0.486 13.945 -5.617 1 66.88 37 PRO B O 1
ATOM 3669 N N . GLN B 1 38 ? 0.443 14.383 -7.82 1 60.12 38 GLN B N 1
ATOM 3670 C CA . GLN B 1 38 ? 1.574 15.297 -7.766 1 60.12 38 GLN B CA 1
ATOM 3671 C C . GLN B 1 38 ? 1.284 16.578 -8.547 1 60.12 38 GLN B C 1
ATOM 3673 O O . GLN B 1 38 ? 0.416 16.594 -9.422 1 60.12 38 GLN B O 1
ATOM 3678 N N . ASP B 1 39 ? 1.856 17.797 -7.965 1 44.19 39 ASP B N 1
ATOM 3679 C CA . ASP B 1 39 ? 1.695 19.062 -8.672 1 44.19 39 ASP B CA 1
ATOM 3680 C C . ASP B 1 39 ? 2.178 18.953 -10.117 1 44.19 39 ASP B C 1
ATOM 3682 O O . ASP B 1 39 ? 3.328 18.578 -10.367 1 44.19 39 ASP B O 1
ATOM 3686 N N . ILE B 1 40 ? 1.211 18.953 -10.984 1 40.84 40 ILE B N 1
ATOM 3687 C CA . ILE B 1 40 ? 1.358 18.875 -12.43 1 40.84 40 ILE B CA 1
ATOM 3688 C C . ILE B 1 40 ? 2.383 19.891 -12.906 1 40.84 40 ILE B C 1
ATOM 3690 O O . ILE B 1 40 ? 2.797 19.875 -14.07 1 40.84 40 ILE B O 1
ATOM 3694 N N . THR B 1 41 ? 2.561 20.922 -12.188 1 38.47 41 THR B N 1
ATOM 3695 C CA . THR B 1 41 ? 3.424 21.938 -12.758 1 38.47 41 THR B CA 1
ATOM 3696 C C . THR B 1 41 ? 4.832 21.406 -12.984 1 38.47 41 THR B C 1
ATOM 3698 O O . THR B 1 41 ? 5.57 21.906 -13.828 1 38.47 41 THR B O 1
ATOM 3701 N N . VAL B 1 42 ? 5.199 20.516 -12.062 1 39.28 42 VAL B N 1
ATOM 3702 C CA . VAL B 1 42 ? 6.539 19.984 -12.281 1 39.28 42 VAL B CA 1
ATOM 3703 C C . VAL B 1 42 ? 6.539 19.062 -13.508 1 39.28 42 VAL B C 1
ATOM 3705 O O . VAL B 1 42 ? 7.594 18.812 -14.094 1 39.28 42 VAL B O 1
ATOM 3708 N N . THR B 1 43 ? 5.414 18.453 -13.727 1 40.81 43 THR B N 1
ATOM 3709 C CA . THR B 1 43 ? 5.375 17.578 -14.883 1 40.81 43 THR B CA 1
ATOM 3710 C C . THR B 1 43 ? 4.984 18.344 -16.141 1 40.81 43 THR B C 1
ATOM 3712 O O . THR B 1 43 ? 4.473 17.766 -17.094 1 40.81 43 THR B O 1
ATOM 3715 N N . ARG B 1 44 ? 5.051 19.531 -16.062 1 38.75 44 ARG B N 1
ATOM 3716 C CA . ARG B 1 44 ? 4.562 20.312 -17.188 1 38.75 44 ARG B CA 1
ATOM 3717 C C . ARG B 1 44 ? 4.922 19.656 -18.516 1 38.75 44 ARG B C 1
ATOM 3719 O O . ARG B 1 44 ? 4.176 19.766 -19.484 1 38.75 44 ARG B O 1
ATOM 3726 N N . ASN B 1 45 ? 6.055 19.125 -18.5 1 39.03 45 ASN B N 1
ATOM 3727 C CA . ASN B 1 45 ? 6.371 18.562 -19.812 1 39.03 45 ASN B CA 1
ATOM 3728 C C . ASN B 1 45 ? 5.984 17.078 -19.891 1 39.03 45 ASN B C 1
ATOM 3730 O O . ASN B 1 45 ? 6.383 16.375 -20.812 1 39.03 45 ASN B O 1
ATOM 3734 N N . GLN B 1 46 ? 5.453 16.578 -18.797 1 42.47 46 GLN B N 1
ATOM 3735 C CA . GLN B 1 46 ? 5.066 15.18 -18.938 1 42.47 46 GLN B CA 1
ATOM 3736 C C . GLN B 1 46 ? 3.553 15.039 -19.094 1 42.47 46 GLN B C 1
ATOM 3738 O O . GLN B 1 46 ? 2.793 15.844 -18.547 1 42.47 46 GLN B O 1
ATOM 3743 N N . PRO B 1 47 ? 3.148 14.414 -20.109 1 40.44 47 PRO B N 1
ATOM 3744 C CA . PRO B 1 47 ? 1.712 14.25 -20.344 1 40.44 47 PRO B CA 1
ATOM 3745 C C . PRO B 1 47 ? 0.926 14.016 -19.062 1 40.44 47 PRO B C 1
ATOM 3747 O O . PRO B 1 47 ? 1.355 13.234 -18.203 1 40.44 47 PRO B O 1
ATOM 3750 N N . LEU B 1 48 ? 0.08 15.016 -18.641 1 43.16 48 LEU B N 1
ATOM 3751 C CA . LEU B 1 48 ? -0.809 15.25 -17.516 1 43.16 48 LEU B CA 1
ATOM 3752 C C . LEU B 1 48 ? -1.596 13.992 -17.156 1 43.16 48 LEU B C 1
ATOM 3754 O O . LEU B 1 48 ? -1.895 13.742 -15.992 1 43.16 48 LEU B O 1
ATOM 3758 N N . LEU B 1 49 ? -2.154 13.375 -18.281 1 40.47 49 LEU B N 1
ATOM 3759 C CA . LEU B 1 49 ? -3.119 12.305 -18.047 1 40.47 49 LEU B CA 1
ATOM 3760 C C . LEU B 1 49 ? -2.537 11.234 -17.141 1 40.47 49 LEU B C 1
ATOM 3762 O O . LEU B 1 49 ? -3.271 10.602 -16.375 1 40.47 49 LEU B O 1
ATOM 3766 N N . GLU B 1 50 ? -1.127 11.281 -17.234 1 48.06 50 GLU B N 1
ATOM 3767 C CA . GLU B 1 50 ? -0.406 10.227 -16.531 1 48.06 50 GLU B CA 1
ATOM 3768 C C . GLU B 1 50 ? -0.403 10.477 -15.023 1 48.06 50 GLU B C 1
ATOM 3770 O O . GLU B 1 50 ? -0.063 9.586 -14.242 1 48.06 50 GLU B O 1
ATOM 3775 N N . MET B 1 51 ? -1.244 11.648 -14.688 1 60.56 51 MET B N 1
ATOM 3776 C CA . MET B 1 51 ? -0.975 12.117 -13.328 1 60.56 51 MET B CA 1
ATOM 3777 C C . MET B 1 51 ? -2.236 12.055 -12.469 1 60.56 51 MET B C 1
ATOM 3779 O O . MET B 1 51 ? -2.229 12.492 -11.32 1 60.56 51 MET B O 1
ATOM 3783 N N . ILE B 1 52 ? -3.275 11.445 -13.102 1 76.56 52 ILE B N 1
ATOM 3784 C CA . ILE B 1 52 ? -4.492 11.445 -12.297 1 76.56 52 ILE B CA 1
ATOM 3785 C C . ILE B 1 52 ? -4.613 10.133 -11.539 1 76.56 52 ILE B C 1
ATOM 3787 O O . ILE B 1 52 ? -4.434 9.055 -12.109 1 76.56 52 ILE B O 1
ATOM 3791 N N . GLU B 1 53 ? -4.805 10.281 -10.367 1 84.12 53 GLU B N 1
ATOM 3792 C CA . GLU B 1 53 ? -5.031 9.109 -9.531 1 84.12 53 GLU B CA 1
ATOM 3793 C C . GLU B 1 53 ? -6.516 8.914 -9.242 1 84.12 53 GLU B C 1
ATOM 3795 O O . GLU B 1 53 ? -7.234 9.875 -8.969 1 84.12 53 GLU B O 1
ATOM 3800 N N . LYS B 1 54 ? -6.973 7.703 -9.43 1 85.81 54 LYS B N 1
ATOM 3801 C CA . LYS B 1 54 ? -8.32 7.316 -9.016 1 85.81 54 LYS B CA 1
ATOM 3802 C C . LYS B 1 54 ? -8.305 6.637 -7.652 1 85.81 54 LYS B C 1
ATOM 3804 O O . LYS B 1 54 ? -7.398 5.855 -7.352 1 85.81 54 LYS B O 1
ATOM 3809 N N . CYS B 1 55 ? -9.234 6.984 -6.852 1 89 55 CYS B N 1
ATOM 3810 C CA . CYS B 1 55 ? -9.289 6.418 -5.508 1 89 55 CYS B CA 1
ATOM 3811 C C . CYS B 1 55 ? -10.719 6.062 -5.121 1 89 55 CYS B C 1
ATOM 3813 O O . CYS B 1 55 ? -11.602 6.926 -5.121 1 89 55 CYS B O 1
ATOM 3815 N N . TYR B 1 56 ? -10.961 4.824 -4.789 1 90.44 56 TYR B N 1
ATOM 3816 C CA . TYR B 1 56 ? -12.258 4.363 -4.312 1 90.44 56 TYR B CA 1
ATOM 3817 C C . TYR B 1 56 ? -12.5 4.82 -2.877 1 90.44 56 TYR B C 1
ATOM 3819 O O . TYR B 1 56 ? -11.633 4.66 -2.014 1 90.44 56 TYR B O 1
ATOM 3827 N N . VAL B 1 57 ? -13.609 5.449 -2.602 1 93.25 57 VAL B N 1
ATOM 3828 C CA . VAL B 1 57 ? -14.094 5.797 -1.271 1 93.25 57 VAL B CA 1
ATOM 3829 C C . VAL B 1 57 ? -15.438 5.113 -1.017 1 93.25 57 VAL B C 1
ATOM 3831 O O . VAL B 1 57 ? -16.375 5.254 -1.808 1 93.25 57 VAL B O 1
ATOM 3834 N N . PRO B 1 58 ? -15.516 4.301 0.049 1 91.56 58 PRO B N 1
ATOM 3835 C CA . PRO B 1 58 ? -16.781 3.604 0.325 1 91.56 58 PRO B CA 1
ATOM 3836 C C . PRO B 1 58 ? -17.859 4.535 0.853 1 91.56 58 PRO B C 1
ATOM 3838 O O . PRO B 1 58 ? -18.438 4.277 1.914 1 91.56 58 PRO B O 1
ATOM 3841 N N . GLN B 1 59 ? -18.156 5.543 0.169 1 93.12 59 GLN B N 1
ATOM 3842 C CA . GLN B 1 59 ? -19.172 6.547 0.456 1 93.12 59 GLN B CA 1
ATOM 3843 C C . GLN B 1 59 ? -19.734 7.141 -0.831 1 93.12 59 GLN B C 1
ATOM 3845 O O . GLN B 1 59 ? -19.016 7.316 -1.811 1 93.12 59 GLN B O 1
ATOM 3850 N N . VAL B 1 60 ? -21 7.406 -0.818 1 92.81 60 VAL B N 1
ATOM 3851 C CA . VAL B 1 60 ? -21.641 8.086 -1.939 1 92.81 60 VAL B CA 1
ATOM 3852 C C . VAL B 1 60 ? -21.688 9.586 -1.665 1 92.81 60 VAL B C 1
ATOM 3854 O O . VAL B 1 60 ? -22 10.008 -0.547 1 92.81 60 VAL B O 1
ATOM 3857 N N . PHE B 1 61 ? -21.359 10.32 -2.635 1 95.12 61 PHE B N 1
ATOM 3858 C CA . PHE B 1 61 ? -21.359 11.773 -2.514 1 95.12 61 PHE B CA 1
ATOM 3859 C C . PHE B 1 61 ? -22.469 12.391 -3.363 1 95.12 61 PHE B C 1
ATOM 3861 O O . PHE B 1 61 ? -22.875 11.812 -4.379 1 95.12 61 PHE B O 1
ATOM 3868 N N . LYS B 1 62 ? -22.984 13.492 -2.924 1 94.81 62 LYS B N 1
ATOM 3869 C CA . LYS B 1 62 ? -23.969 14.242 -3.695 1 94.81 62 LYS B CA 1
ATOM 3870 C C . LYS B 1 62 ? -23.281 15.195 -4.672 1 94.81 62 LYS B C 1
ATOM 3872 O O . LYS B 1 62 ? -22.078 15.422 -4.582 1 94.81 62 LYS B O 1
ATOM 3877 N N . ASP B 1 63 ? -24.094 15.719 -5.629 1 95.44 63 ASP B N 1
ATOM 3878 C CA . ASP B 1 63 ? -23.578 16.703 -6.578 1 95.44 63 ASP B CA 1
ATOM 3879 C C . ASP B 1 63 ? -23 17.922 -5.855 1 95.44 63 ASP B C 1
ATOM 3881 O O . ASP B 1 63 ? -23.562 18.375 -4.852 1 95.44 63 ASP B O 1
ATOM 3885 N N . GLY B 1 64 ? -21.859 18.312 -6.258 1 92.81 64 GLY B N 1
ATOM 3886 C CA . GLY B 1 64 ? -21.078 19.375 -5.652 1 92.81 64 GLY B CA 1
ATOM 3887 C C . GLY B 1 64 ? -19.625 19.328 -6.039 1 92.81 64 GLY B C 1
ATOM 3888 O O . GLY B 1 64 ? -19.234 19.875 -7.07 1 92.81 64 GLY B O 1
ATOM 3889 N N . PRO B 1 65 ? -19.031 18.25 -5.539 1 94.81 65 PRO B N 1
ATOM 3890 C CA . PRO B 1 65 ? -19.375 17.172 -4.609 1 94.81 65 PRO B CA 1
ATOM 3891 C C . PRO B 1 65 ? -19.594 17.672 -3.182 1 94.81 65 PRO B C 1
ATOM 3893 O O . PRO B 1 65 ? -19.031 18.703 -2.791 1 94.81 65 PRO B O 1
ATOM 3896 N N . GLN B 1 66 ? -20.406 17.016 -2.445 1 95.62 66 GLN B N 1
ATOM 3897 C CA . GLN B 1 66 ? -20.688 17.344 -1.052 1 95.62 66 GLN B CA 1
ATOM 3898 C C . GLN B 1 66 ? -21.156 16.125 -0.267 1 95.62 66 GLN B C 1
ATOM 3900 O O . GLN B 1 66 ? -21.625 15.156 -0.852 1 95.62 66 GLN B O 1
ATOM 3905 N N . ASP B 1 67 ? -20.875 16.109 0.912 1 94.5 67 ASP B N 1
ATOM 3906 C CA . ASP B 1 67 ? -21.484 15.211 1.89 1 94.5 67 ASP B CA 1
ATOM 3907 C C . ASP B 1 67 ? -21.875 15.969 3.158 1 94.5 67 ASP B C 1
ATOM 3909 O O . ASP B 1 67 ? -22.062 17.188 3.131 1 94.5 67 ASP B O 1
ATOM 3913 N N . ALA B 1 68 ? -22.172 15.328 4.172 1 92.75 68 ALA B N 1
ATOM 3914 C CA . ALA B 1 68 ? -22.656 15.953 5.398 1 92.75 68 ALA B CA 1
ATOM 3915 C C . ALA B 1 68 ? -21.578 16.828 6.035 1 92.75 68 ALA B C 1
ATOM 3917 O O . ALA B 1 68 ? -21.891 17.797 6.738 1 92.75 68 ALA B O 1
ATOM 3918 N N . GLU B 1 69 ? -20.281 16.625 5.723 1 94 69 GLU B N 1
ATOM 3919 C CA . GLU B 1 69 ? -19.203 17.281 6.445 1 94 69 GLU B CA 1
ATOM 3920 C C . GLU B 1 69 ? -18.578 18.406 5.621 1 94 69 GLU B C 1
ATOM 3922 O O . GLU B 1 69 ? -18.047 19.359 6.176 1 94 69 GLU B O 1
ATOM 3927 N N . MET B 1 70 ? -18.641 18.25 4.352 1 95.69 70 MET B N 1
ATOM 3928 C CA . MET B 1 70 ? -17.953 19.25 3.553 1 95.69 70 MET B CA 1
ATOM 3929 C C . MET B 1 70 ? -18.594 19.406 2.182 1 95.69 70 MET B C 1
ATOM 3931 O O . MET B 1 70 ? -19.219 18.469 1.68 1 95.69 70 MET B O 1
ATOM 3935 N N . SER B 1 71 ? -18.438 20.578 1.626 1 95.31 71 SER B N 1
ATOM 3936 C CA . SER B 1 71 ? -19 20.922 0.32 1 95.31 71 SER B CA 1
ATOM 3937 C C . SER B 1 71 ? -18.078 21.844 -0.454 1 95.31 71 SER B C 1
ATOM 3939 O O . SER B 1 71 ? -17.422 22.719 0.136 1 95.31 71 SER B O 1
ATOM 3941 N N . ILE B 1 72 ? -18.016 21.609 -1.729 1 95.44 72 ILE B N 1
ATOM 3942 C CA . ILE B 1 72 ? -17.234 22.484 -2.604 1 95.44 72 ILE B CA 1
ATOM 3943 C C . ILE B 1 72 ? -18.078 23.688 -3.014 1 95.44 72 ILE B C 1
ATOM 3945 O O . ILE B 1 72 ? -19.281 23.562 -3.254 1 95.44 72 ILE B O 1
ATOM 3949 N N . VAL B 1 73 ? -17.453 24.859 -3.033 1 91.38 73 VAL B N 1
ATOM 3950 C CA . VAL B 1 73 ? -18.109 26.094 -3.426 1 91.38 73 VAL B CA 1
ATOM 3951 C C . VAL B 1 73 ? -17.859 26.375 -4.906 1 91.38 73 VAL B C 1
ATOM 3953 O O . VAL B 1 73 ? -16.797 26.031 -5.434 1 91.38 73 VAL B O 1
ATOM 3956 N N . GLY B 1 74 ? -18.703 27.031 -5.688 1 81.56 74 GLY B N 1
ATOM 3957 C CA . GLY B 1 74 ? -18.453 27.562 -7.02 1 81.56 74 GLY B CA 1
ATOM 3958 C C . GLY B 1 74 ? -19.047 26.703 -8.125 1 81.56 74 GLY B C 1
ATOM 3959 O O . GLY B 1 74 ? -18.484 26.609 -9.211 1 81.56 74 GLY B O 1
ATOM 3960 N N . GLY B 1 75 ? -20.094 26.031 -8 1 77 75 GLY B N 1
ATOM 3961 C CA . GLY B 1 75 ? -20.766 25.266 -9.047 1 77 75 GLY B CA 1
ATOM 3962 C C . GLY B 1 75 ? -20.938 23.812 -8.711 1 77 75 GLY B C 1
ATOM 3963 O O . GLY B 1 75 ? -20.141 23.25 -7.949 1 77 75 GLY B O 1
ATOM 3964 N N . LYS B 1 76 ? -21.875 23.297 -9.43 1 85.69 76 LYS B N 1
ATOM 3965 C CA . LYS B 1 76 ? -22.266 21.938 -9.086 1 85.69 76 LYS B CA 1
ATOM 3966 C C . LYS B 1 76 ? -21.703 20.938 -10.102 1 85.69 76 LYS B C 1
ATOM 3968 O O . LYS B 1 76 ? -21.953 21.062 -11.305 1 85.69 76 LYS B O 1
ATOM 3973 N N . ILE B 1 77 ? -20.812 20.188 -9.672 1 92.69 77 ILE B N 1
ATOM 3974 C CA . ILE B 1 77 ? -20.359 19.031 -10.445 1 92.69 77 ILE B CA 1
ATOM 3975 C C . ILE B 1 77 ? -21.312 17.859 -10.258 1 92.69 77 ILE B C 1
ATOM 3977 O O . ILE B 1 77 ? -21.688 17.531 -9.133 1 92.69 77 ILE B O 1
ATOM 3981 N N . LYS B 1 78 ? -21.734 17.344 -11.375 1 93.62 78 LYS B N 1
ATOM 3982 C CA . LYS B 1 78 ? -22.531 16.125 -11.312 1 93.62 78 LYS B CA 1
ATOM 3983 C C . LYS B 1 78 ? -21.656 14.906 -11.031 1 93.62 78 LYS B C 1
ATOM 3985 O O . LYS B 1 78 ? -20.766 14.578 -11.812 1 93.62 78 LYS B O 1
ATOM 3990 N N . MET B 1 79 ? -21.969 14.258 -9.953 1 93.62 79 MET B N 1
ATOM 3991 C CA . MET B 1 79 ? -21.156 13.117 -9.547 1 93.62 79 MET B CA 1
ATOM 3992 C C . MET B 1 79 ? -21.219 11.992 -10.578 1 93.62 79 MET B C 1
ATOM 3994 O O . MET B 1 79 ? -20.25 11.258 -10.766 1 93.62 79 MET B O 1
ATOM 3998 N N . SER B 1 80 ? -22.266 11.883 -11.312 1 90.31 80 SER B N 1
ATOM 3999 C CA . SER B 1 80 ? -22.422 10.852 -12.336 1 90.31 80 SER B CA 1
ATOM 4000 C C . SER B 1 80 ? -21.5 11.109 -13.531 1 90.31 80 SER B C 1
ATOM 4002 O O . SER B 1 80 ? -21.328 10.234 -14.383 1 90.31 80 SER B O 1
ATOM 4004 N N . GLN B 1 81 ? -20.891 12.312 -13.602 1 91.19 81 GLN B N 1
ATOM 4005 C CA . GLN B 1 81 ? -20.125 12.688 -14.781 1 91.19 81 GLN B CA 1
ATOM 4006 C C . GLN B 1 81 ? -18.672 13.016 -14.398 1 91.19 81 GLN B C 1
ATOM 4008 O O . GLN B 1 81 ? -17.953 13.648 -15.172 1 91.19 81 GLN B O 1
ATOM 4013 N N . ILE B 1 82 ? -18.281 12.648 -13.227 1 91.31 82 ILE B N 1
ATOM 4014 C CA . ILE B 1 82 ? -16.969 13.07 -12.773 1 91.31 82 ILE B CA 1
ATOM 4015 C C . ILE B 1 82 ? -15.891 12.398 -13.633 1 91.31 82 ILE B C 1
ATOM 4017 O O . ILE B 1 82 ? -14.781 12.922 -13.758 1 91.31 82 ILE B O 1
ATOM 4021 N N . ASP B 1 83 ? -16.172 11.289 -14.219 1 85.56 83 ASP B N 1
ATOM 4022 C CA . ASP B 1 83 ? -15.211 10.586 -15.07 1 85.56 83 ASP B CA 1
ATOM 4023 C C . ASP B 1 83 ? -14.953 11.375 -16.359 1 85.56 83 ASP B C 1
ATOM 4025 O O . ASP B 1 83 ? -13.938 11.164 -17.016 1 85.56 83 ASP B O 1
ATOM 4029 N N . LYS B 1 84 ? -15.797 12.297 -16.719 1 87.69 84 LYS B N 1
ATOM 4030 C CA . LYS B 1 84 ? -15.695 13.055 -17.969 1 87.69 84 LYS B CA 1
ATOM 4031 C C . LYS B 1 84 ? -14.969 14.383 -17.75 1 87.69 84 LYS B C 1
ATOM 4033 O O . LYS B 1 84 ? -14.641 15.086 -18.703 1 87.69 84 LYS B O 1
ATOM 4038 N N . LEU B 1 85 ? -14.742 14.672 -16.5 1 90.31 85 LEU B N 1
ATOM 4039 C CA . LEU B 1 85 ? -14.07 15.938 -16.219 1 90.31 85 LEU B CA 1
ATOM 4040 C C . LEU B 1 85 ? -12.648 15.93 -16.766 1 90.31 85 LEU B C 1
ATOM 4042 O O . LEU B 1 85 ? -11.93 14.938 -16.625 1 90.31 85 LEU B O 1
ATOM 4046 N N . ILE B 1 86 ? -12.305 17.031 -17.375 1 86.75 86 ILE B N 1
ATOM 4047 C CA . ILE B 1 86 ? -10.992 17.156 -18 1 86.75 86 ILE B CA 1
ATOM 4048 C C . ILE B 1 86 ? -10.008 17.781 -17.016 1 86.75 86 ILE B C 1
ATOM 4050 O O . ILE B 1 86 ? -10.312 18.797 -16.391 1 86.75 86 ILE B O 1
ATOM 4054 N N . PRO B 1 87 ? -8.859 17.219 -16.891 1 83.5 87 PRO B N 1
ATOM 4055 C CA . PRO B 1 87 ? -7.844 17.781 -16 1 83.5 87 PRO B CA 1
ATOM 4056 C C . PRO B 1 87 ? -7.484 19.219 -16.359 1 83.5 87 PRO B C 1
ATOM 4058 O O . PRO B 1 87 ? -7.617 19.625 -17.516 1 83.5 87 PRO B O 1
ATOM 4061 N N . ARG B 1 88 ? -7.086 20 -15.391 1 82.81 88 ARG B N 1
ATOM 4062 C CA . ARG B 1 88 ? -6.648 21.391 -15.523 1 82.81 88 ARG B CA 1
ATOM 4063 C C . ARG B 1 88 ? -7.805 22.297 -15.945 1 82.81 88 ARG B C 1
ATOM 4065 O O . ARG B 1 88 ? -7.621 23.203 -16.75 1 82.81 88 ARG B O 1
ATOM 4072 N N . THR B 1 89 ? -8.961 21.891 -15.664 1 89.31 89 THR B N 1
ATOM 4073 C CA . THR B 1 89 ? -10.156 22.719 -15.805 1 89.31 89 THR B CA 1
ATOM 4074 C C . THR B 1 89 ? -10.734 23.062 -14.43 1 89.31 89 THR B C 1
ATOM 4076 O O . THR B 1 89 ? -10.445 22.391 -13.445 1 89.31 89 THR B O 1
ATOM 4079 N N . PRO B 1 90 ? -11.477 24.094 -14.422 1 91.62 90 PRO B N 1
ATOM 4080 C CA . PRO B 1 90 ? -12.078 24.453 -13.133 1 91.62 90 PRO B CA 1
ATOM 4081 C C . PRO B 1 90 ? -12.914 23.328 -12.539 1 91.62 90 PRO B C 1
ATOM 4083 O O . PRO B 1 90 ? -12.93 23.141 -11.32 1 91.62 90 PRO B O 1
ATOM 4086 N N . GLY B 1 91 ? -13.633 22.625 -13.422 1 93.5 91 GLY B N 1
ATOM 4087 C CA . GLY B 1 91 ? -14.414 21.5 -12.938 1 93.5 91 GLY B CA 1
ATOM 4088 C C . GLY B 1 91 ? -13.57 20.422 -12.273 1 93.5 91 GLY B C 1
ATOM 4089 O O . GLY B 1 91 ? -13.922 19.922 -11.203 1 93.5 91 GLY B O 1
ATOM 4090 N N . PHE B 1 92 ? -12.453 20.094 -12.867 1 93 92 PHE B N 1
ATOM 4091 C CA . PHE B 1 92 ? -11.578 19.078 -12.281 1 93 92 PHE B CA 1
ATOM 4092 C C . PHE B 1 92 ? -10.914 19.609 -11.016 1 93 92 PHE B C 1
ATOM 4094 O O . PHE B 1 92 ? -10.703 18.859 -10.055 1 93 92 PHE B O 1
ATOM 4101 N N . ASP B 1 93 ? -10.578 20.891 -11 1 92.62 93 ASP B N 1
ATOM 4102 C CA . ASP B 1 93 ? -9.977 21.484 -9.812 1 92.62 93 ASP B CA 1
ATOM 4103 C C . ASP B 1 93 ? -10.914 21.359 -8.609 1 92.62 93 ASP B C 1
ATOM 4105 O O . ASP B 1 93 ? -10.461 21.125 -7.488 1 92.62 93 ASP B O 1
ATOM 4109 N N . LYS B 1 94 ? -12.164 21.578 -8.883 1 95.88 94 LYS B N 1
ATOM 4110 C CA . LYS B 1 94 ? -13.156 21.422 -7.828 1 95.88 94 LYS B CA 1
ATOM 4111 C C . LYS B 1 94 ? -13.195 20 -7.305 1 95.88 94 LYS B C 1
ATOM 4113 O O . LYS B 1 94 ? -13.172 19.766 -6.094 1 95.88 94 LYS B O 1
ATOM 4118 N N . LEU B 1 95 ? -13.258 19.047 -8.211 1 95.94 95 LEU B N 1
ATOM 4119 C CA . LEU B 1 95 ? -13.25 17.641 -7.812 1 95.94 95 LEU B CA 1
ATOM 4120 C C . LEU B 1 95 ? -11.969 17.297 -7.07 1 95.94 95 LEU B C 1
ATOM 4122 O O . LEU B 1 95 ? -12.008 16.641 -6.027 1 95.94 95 LEU B O 1
ATOM 4126 N N . HIS B 1 96 ? -10.875 17.734 -7.598 1 93.69 96 HIS B N 1
ATOM 4127 C CA . HIS B 1 96 ? -9.562 17.484 -7.004 1 93.69 96 HIS B CA 1
ATOM 4128 C C . HIS B 1 96 ? -9.492 18 -5.578 1 93.69 96 HIS B C 1
ATOM 4130 O O . HIS B 1 96 ? -9.055 17.297 -4.668 1 93.69 96 HIS B O 1
ATOM 4136 N N . THR B 1 97 ? -9.875 19.234 -5.418 1 95.31 97 THR B N 1
ATOM 4137 C CA . THR B 1 97 ? -9.766 19.875 -4.113 1 95.31 97 THR B CA 1
ATOM 4138 C C . THR B 1 97 ? -10.648 19.172 -3.088 1 95.31 97 THR B C 1
ATOM 4140 O O . THR B 1 97 ? -10.219 18.922 -1.96 1 95.31 97 THR B O 1
ATOM 4143 N N . PHE B 1 98 ? -11.852 18.859 -3.527 1 97.12 98 PHE B N 1
ATOM 4144 C CA . PHE B 1 98 ? -12.758 18.109 -2.66 1 97.12 98 PHE B CA 1
ATOM 4145 C C . PHE B 1 98 ? -12.148 16.766 -2.285 1 97.12 98 PHE B C 1
ATOM 4147 O O . PHE B 1 98 ? -12.164 16.375 -1.116 1 97.12 98 PHE B O 1
ATOM 4154 N N . THR B 1 99 ? -11.609 16.047 -3.26 1 96.56 99 THR B N 1
ATOM 4155 C CA . THR B 1 99 ? -11.062 14.711 -3.061 1 96.56 99 THR B CA 1
ATOM 4156 C C . THR B 1 99 ? -9.891 14.75 -2.084 1 96.56 99 THR B C 1
ATOM 4158 O O . THR B 1 99 ? -9.836 13.961 -1.136 1 96.56 99 THR B O 1
ATOM 4161 N N . ALA B 1 100 ? -8.945 15.641 -2.324 1 94.5 100 ALA B N 1
ATOM 4162 C CA . ALA B 1 100 ? -7.781 15.742 -1.449 1 94.5 100 ALA B CA 1
ATOM 4163 C C . ALA B 1 100 ? -8.195 16.062 -0.017 1 94.5 100 ALA B C 1
ATOM 4165 O O . ALA B 1 100 ? -7.676 15.477 0.935 1 94.5 100 ALA B O 1
ATOM 4166 N N . ALA B 1 101 ? -9.141 16.969 0.149 1 97.62 101 ALA B N 1
ATOM 4167 C CA . ALA B 1 101 ? -9.633 17.344 1.477 1 97.62 101 ALA B CA 1
ATOM 4168 C C . ALA B 1 101 ? -10.344 16.156 2.139 1 97.62 101 ALA B C 1
ATOM 4170 O O . ALA B 1 101 ? -10.094 15.859 3.311 1 97.62 101 ALA B O 1
ATOM 4171 N N . LYS B 1 102 ? -11.18 15.5 1.381 1 97.56 102 LYS B N 1
ATOM 4172 C CA . LYS B 1 102 ? -11.953 14.383 1.908 1 97.56 102 LYS B CA 1
ATOM 4173 C C . LYS B 1 102 ? -11.047 13.227 2.309 1 97.56 102 LYS B C 1
ATOM 4175 O O . LYS B 1 102 ? -11.227 12.625 3.371 1 97.56 102 LYS B O 1
ATOM 4180 N N . LEU B 1 103 ? -10.102 12.906 1.447 1 96.81 103 LEU B N 1
ATOM 4181 C CA . LEU B 1 103 ? -9.164 11.836 1.771 1 96.81 103 LEU B CA 1
ATOM 4182 C C . LEU B 1 103 ? -8.359 12.172 3.02 1 96.81 103 LEU B C 1
ATOM 4184 O O . LEU B 1 103 ? -8.094 11.297 3.846 1 96.81 103 LEU B O 1
ATOM 4188 N N . THR B 1 104 ? -7.977 13.391 3.164 1 97.19 104 THR B N 1
ATOM 4189 C CA . THR B 1 104 ? -7.242 13.828 4.348 1 97.19 104 THR B CA 1
ATOM 4190 C C . THR B 1 104 ? -8.109 13.703 5.598 1 97.19 104 THR B C 1
ATOM 4192 O O . THR B 1 104 ? -7.672 13.133 6.605 1 97.19 104 THR B O 1
ATOM 4195 N N . ALA B 1 105 ? -9.297 14.219 5.5 1 97.81 105 ALA B N 1
ATOM 4196 C CA . ALA B 1 105 ? -10.219 14.148 6.633 1 97.81 105 ALA B CA 1
ATOM 4197 C C . ALA B 1 105 ? -10.5 12.695 7.012 1 97.81 105 ALA B C 1
ATOM 4199 O O . ALA B 1 105 ? -10.531 12.352 8.195 1 97.81 105 ALA B O 1
ATOM 4200 N N . ASN B 1 106 ? -10.727 11.859 6.008 1 97.12 106 ASN B N 1
ATOM 4201 C CA . ASN B 1 106 ? -10.977 10.445 6.262 1 97.12 106 ASN B CA 1
ATOM 4202 C C . ASN B 1 106 ? -9.781 9.781 6.938 1 97.12 106 ASN B C 1
ATOM 4204 O O . ASN B 1 106 ? -9.945 8.922 7.809 1 97.12 106 ASN B O 1
ATOM 4208 N N . MET B 1 107 ? -8.617 10.117 6.492 1 97.44 107 MET B N 1
ATOM 4209 C CA . MET B 1 107 ? -7.414 9.562 7.102 1 97.44 107 MET B CA 1
ATOM 4210 C C . MET B 1 107 ? -7.391 9.828 8.602 1 97.44 107 MET B C 1
ATOM 4212 O O . MET B 1 107 ? -7.129 8.922 9.398 1 97.44 107 MET B O 1
ATOM 4216 N N . TRP B 1 108 ? -7.688 11.031 9.023 1 98.19 108 TRP B N 1
ATOM 4217 C CA . TRP B 1 108 ? -7.656 11.383 10.438 1 98.19 108 TRP B CA 1
ATOM 4218 C C . TRP B 1 108 ? -8.852 10.789 11.172 1 98.19 108 TRP B C 1
ATOM 4220 O O . TRP B 1 108 ? -8.734 10.352 12.32 1 98.19 108 TRP B O 1
ATOM 4230 N N . ARG B 1 109 ? -10.07 10.75 10.531 1 96.75 109 ARG B N 1
ATOM 4231 C CA . ARG B 1 109 ? -11.227 10.086 11.125 1 96.75 109 ARG B CA 1
ATOM 4232 C C . ARG B 1 109 ? -10.938 8.617 11.391 1 96.75 109 ARG B C 1
ATOM 4234 O O . ARG B 1 109 ? -11.289 8.094 12.445 1 96.75 109 ARG B O 1
ATOM 4241 N N . ASP B 1 110 ? -10.352 8.023 10.414 1 96.88 110 ASP B N 1
ATOM 4242 C CA . ASP B 1 110 ? -10.008 6.613 10.547 1 96.88 110 ASP B CA 1
ATOM 4243 C C . ASP B 1 110 ? -8.984 6.395 11.656 1 96.88 110 ASP B C 1
ATOM 4245 O O . ASP B 1 110 ? -9.016 5.375 12.352 1 96.88 110 ASP B O 1
ATOM 4249 N N . THR B 1 111 ? -8.039 7.32 11.812 1 98 111 THR B N 1
ATOM 4250 C CA . THR B 1 111 ? -7.062 7.25 12.891 1 98 111 THR B CA 1
ATOM 4251 C C . THR B 1 111 ? -7.758 7.328 14.25 1 98 111 THR B C 1
ATOM 4253 O O . THR B 1 111 ? -7.461 6.543 15.148 1 98 111 THR B O 1
ATOM 4256 N N . VAL B 1 112 ? -8.711 8.266 14.414 1 97.81 112 VAL B N 1
ATOM 4257 C CA . VAL B 1 112 ? -9.477 8.391 15.648 1 97.81 112 VAL B CA 1
ATOM 4258 C C . VAL B 1 112 ? -10.258 7.105 15.906 1 97.81 112 VAL B C 1
ATOM 4260 O O . VAL B 1 112 ? -10.289 6.609 17.031 1 97.81 112 VAL B O 1
ATOM 4263 N N . LYS B 1 113 ? -10.867 6.613 14.875 1 96.38 113 LYS B N 1
ATOM 4264 C CA . LYS B 1 113 ? -11.648 5.387 15 1 96.38 113 LYS B CA 1
ATOM 4265 C C . LYS B 1 113 ? -10.781 4.219 15.453 1 96.38 113 LYS B C 1
ATOM 4267 O O . LYS B 1 113 ? -11.18 3.434 16.312 1 96.38 113 LYS B O 1
ATOM 4272 N N . ALA B 1 114 ? -9.648 4.09 14.852 1 97.12 114 ALA B N 1
ATOM 4273 C CA . ALA B 1 114 ? -8.719 3.031 15.234 1 97.12 114 ALA B CA 1
ATOM 4274 C C . ALA B 1 114 ? -8.289 3.172 16.688 1 97.12 114 ALA B C 1
ATOM 4276 O O . ALA B 1 114 ? -8.211 2.178 17.422 1 97.12 114 ALA B O 1
ATOM 4277 N N . LEU B 1 115 ? -8.016 4.371 17.141 1 98.19 115 LEU B N 1
ATOM 4278 C CA . LEU B 1 115 ? -7.613 4.625 18.516 1 98.19 115 LEU B CA 1
ATOM 4279 C C . LEU B 1 115 ? -8.742 4.297 19.484 1 98.19 115 LEU B C 1
ATOM 4281 O O . LEU B 1 115 ? -8.508 3.705 20.531 1 98.19 115 LEU B O 1
ATOM 4285 N N . ARG B 1 116 ? -9.961 4.621 19.094 1 97.31 116 ARG B N 1
ATOM 4286 C CA . ARG B 1 116 ? -11.102 4.348 19.953 1 97.31 116 ARG B CA 1
ATOM 4287 C C . ARG B 1 116 ? -11.336 2.85 20.109 1 97.31 116 ARG B C 1
ATOM 4289 O O . ARG B 1 116 ? -11.711 2.375 21.188 1 97.31 116 ARG B O 1
ATOM 4296 N N . LYS B 1 117 ? -11.133 2.176 19.031 1 96.06 117 LYS B N 1
ATOM 4297 C CA . LYS B 1 117 ? -11.258 0.722 19.078 1 96.06 117 LYS B CA 1
ATOM 4298 C C . LYS B 1 117 ? -10.164 0.104 19.953 1 96.06 117 LYS B C 1
ATOM 4300 O O . LYS B 1 117 ? -10.414 -0.876 20.656 1 96.06 117 LYS B O 1
ATOM 4305 N N . THR B 1 118 ? -8.984 0.636 19.922 1 97.44 118 THR B N 1
ATOM 4306 C CA . THR B 1 118 ? -7.824 0.123 20.656 1 97.44 118 THR B CA 1
ATOM 4307 C C . THR B 1 118 ? -7.895 0.505 22.125 1 97.44 118 THR B C 1
ATOM 4309 O O . THR B 1 118 ? -7.473 -0.264 23 1 97.44 118 THR B O 1
ATOM 4312 N N . PHE B 1 119 ? -8.438 1.735 22.359 1 97.81 119 PHE B N 1
ATOM 4313 C CA . PHE B 1 119 ? -8.539 2.271 23.703 1 97.81 119 PHE B CA 1
ATOM 4314 C C . PHE B 1 119 ? -9.969 2.697 24.016 1 97.81 119 PHE B C 1
ATOM 4316 O O . PHE B 1 119 ? -10.227 3.877 24.266 1 97.81 119 PHE B O 1
ATOM 4323 N N . PRO B 1 120 ? -10.844 1.754 24.203 1 95.94 120 PRO B N 1
ATOM 4324 C CA . PRO B 1 120 ? -12.266 2.068 24.344 1 95.94 120 PRO B CA 1
ATOM 4325 C C . PRO B 1 120 ? -12.578 2.811 25.641 1 95.94 120 PRO B C 1
ATOM 4327 O O . PRO B 1 120 ? -13.586 3.514 25.719 1 95.94 120 PRO B O 1
ATOM 4330 N N . ASP B 1 121 ? -11.688 2.752 26.625 1 96.06 121 ASP B N 1
ATOM 4331 C CA . ASP B 1 121 ? -11.961 3.35 27.922 1 96.06 121 ASP B CA 1
ATOM 4332 C C . ASP B 1 121 ? -11.406 4.77 28 1 96.06 121 ASP B C 1
ATOM 4334 O O . ASP B 1 121 ? -11.586 5.457 29.016 1 96.06 121 ASP B O 1
ATOM 4338 N N . ASP B 1 122 ? -10.75 5.23 26.984 1 96.81 122 ASP B N 1
ATOM 4339 C CA . ASP B 1 122 ? -10.234 6.598 26.969 1 96.81 122 ASP B CA 1
ATOM 4340 C C . ASP B 1 122 ? -11.352 7.602 26.688 1 96.81 122 ASP B C 1
ATOM 4342 O O . ASP B 1 122 ? -11.727 7.805 25.531 1 96.81 122 ASP B O 1
ATOM 4346 N N . LYS B 1 123 ? -11.797 8.289 27.656 1 96.12 123 LYS B N 1
ATOM 4347 C CA . LYS B 1 123 ? -12.945 9.188 27.562 1 96.12 123 LYS B CA 1
ATOM 4348 C C . LYS B 1 123 ? -12.633 10.406 26.703 1 96.12 123 LYS B C 1
ATOM 4350 O O . LYS B 1 123 ? -13.516 10.93 26.016 1 96.12 123 LYS B O 1
ATOM 4355 N N . LYS B 1 124 ? -11.375 10.867 26.734 1 95.44 124 LYS B N 1
ATOM 4356 C CA . LYS B 1 124 ? -11.016 12.039 25.938 1 95.44 124 LYS B CA 1
ATOM 4357 C C . LYS B 1 124 ? -11.078 11.734 24.438 1 95.44 124 LYS B C 1
ATOM 4359 O O . LYS B 1 124 ? -11.5 12.578 23.656 1 95.44 124 LYS B O 1
ATOM 4364 N N . LEU B 1 125 ? -10.648 10.555 24.078 1 95.62 125 LEU B N 1
ATOM 4365 C CA . LEU B 1 125 ? -10.766 10.125 22.688 1 95.62 125 LEU B CA 1
ATOM 4366 C C . LEU B 1 125 ? -12.227 10.047 22.25 1 95.62 125 LEU B C 1
ATOM 4368 O O . LEU B 1 125 ? -12.578 10.492 21.156 1 95.62 125 LEU B O 1
ATOM 4372 N N . SER B 1 126 ? -13.039 9.477 23.141 1 95.81 126 SER B N 1
ATOM 4373 C CA . SER B 1 126 ? -14.469 9.344 22.844 1 95.81 126 SER B CA 1
ATOM 4374 C C . SER B 1 126 ? -15.133 10.711 22.703 1 95.81 126 SER B C 1
ATOM 4376 O O . SER B 1 126 ? -15.93 10.922 21.781 1 95.81 126 SER B O 1
ATOM 4378 N N . LYS B 1 127 ? -14.812 11.594 23.562 1 95.06 127 LYS B N 1
ATOM 4379 C CA . LYS B 1 127 ? -15.383 12.93 23.516 1 95.06 127 LYS B CA 1
ATOM 4380 C C . LYS B 1 127 ? -14.977 13.672 22.25 1 95.06 127 LYS B C 1
ATOM 4382 O O . LYS B 1 127 ? -15.789 14.375 21.641 1 95.06 127 LYS B O 1
ATOM 4387 N N . ALA B 1 128 ? -13.719 13.523 21.891 1 93.12 128 ALA B N 1
ATOM 4388 C CA . ALA B 1 128 ? -13.227 14.195 20.703 1 93.12 128 ALA B CA 1
ATOM 4389 C C . ALA B 1 128 ? -13.922 13.664 19.453 1 93.12 128 ALA B C 1
ATOM 4391 O O . ALA B 1 128 ? -14.289 14.438 18.562 1 93.12 128 ALA B O 1
ATOM 4392 N N . ALA B 1 129 ? -14.086 12.352 19.359 1 94.06 129 ALA B N 1
ATOM 4393 C CA . ALA B 1 129 ? -14.766 11.734 18.234 1 94.06 129 ALA B CA 1
ATOM 4394 C C . ALA B 1 129 ? -16.219 12.195 18.141 1 94.06 129 ALA B C 1
ATOM 4396 O O . ALA B 1 129 ? -16.703 12.508 17.062 1 94.06 129 ALA B O 1
ATOM 4397 N N . GLU B 1 130 ? -16.891 12.258 19.266 1 94.31 130 GLU B N 1
ATOM 4398 C CA . GLU B 1 130 ? -18.281 12.68 19.312 1 94.31 130 GLU B CA 1
ATOM 4399 C C . GLU B 1 130 ? -18.422 14.156 18.938 1 94.31 130 GLU B C 1
ATOM 4401 O O . GLU B 1 130 ? -19.391 14.539 18.266 1 94.31 130 GLU B O 1
ATOM 4406 N N . TYR B 1 131 ? -17.5 14.906 19.422 1 92.88 131 TYR B N 1
ATOM 4407 C CA . TYR B 1 131 ? -17.516 16.328 19.094 1 92.88 131 TYR B CA 1
ATOM 4408 C C . TYR B 1 131 ? -17.391 16.531 17.578 1 92.88 131 TYR B C 1
ATOM 4410 O O . TYR B 1 131 ? -18.125 17.344 17 1 92.88 131 TYR B O 1
ATOM 4418 N N . TRP B 1 132 ? -16.438 15.797 16.969 1 91.88 132 TRP B N 1
ATOM 4419 C CA . TRP B 1 132 ? -16.266 15.883 15.531 1 91.88 132 TRP B CA 1
ATOM 4420 C C . TRP B 1 132 ? -17.547 15.453 14.805 1 91.88 132 TRP B C 1
ATOM 4422 O O . TRP B 1 132 ? -17.969 16.094 13.836 1 91.88 132 TRP B O 1
ATOM 4432 N N . ASP B 1 133 ? -18.234 14.445 15.281 1 92.62 133 ASP B N 1
ATOM 4433 C CA . ASP B 1 133 ? -19.438 13.906 14.664 1 92.62 133 ASP B CA 1
ATOM 4434 C C . ASP B 1 133 ? -20.578 14.922 14.711 1 92.62 133 ASP B C 1
ATOM 4436 O O . ASP B 1 133 ? -21.438 14.953 13.82 1 92.62 133 ASP B O 1
ATOM 4440 N N . LYS B 1 134 ? -20.562 15.773 15.68 1 91.44 134 LYS B N 1
ATOM 4441 C CA . LYS B 1 134 ? -21.625 16.766 15.859 1 91.44 134 LYS B CA 1
ATOM 4442 C C . LYS B 1 134 ? -21.438 17.953 14.922 1 91.44 134 LYS B C 1
ATOM 4444 O O . LYS B 1 134 ? -22.359 18.75 14.742 1 91.44 134 LYS B O 1
ATOM 4449 N N . MET B 1 135 ? -20.281 18.109 14.344 1 87.44 135 MET B N 1
ATOM 4450 C CA . MET B 1 135 ? -20 19.188 13.406 1 87.44 135 MET B CA 1
ATOM 4451 C C . MET B 1 135 ? -20.375 20.531 14 1 87.44 135 MET B C 1
ATOM 4453 O O . MET B 1 135 ? -21.141 21.297 13.391 1 87.44 135 MET B O 1
ATOM 4457 N N . PRO B 1 136 ? -19.812 20.859 15.141 1 81.06 136 PRO B N 1
ATOM 4458 C CA . PRO B 1 136 ? -20.281 22.047 15.859 1 81.06 136 PRO B CA 1
ATOM 4459 C C . PRO B 1 136 ? -20.141 23.328 15.055 1 81.06 136 PRO B C 1
ATOM 4461 O O . PRO B 1 136 ? -20.844 24.312 15.297 1 81.06 136 PRO B O 1
ATOM 4464 N N . ASN B 1 137 ? -19.234 23.328 14.141 1 83.31 137 ASN B N 1
ATOM 4465 C CA . ASN B 1 137 ? -19 24.547 13.375 1 83.31 137 ASN B CA 1
ATOM 4466 C C . ASN B 1 137 ? -19.625 24.469 11.992 1 83.31 137 ASN B C 1
ATOM 4468 O O . ASN B 1 137 ? -19.328 25.281 11.109 1 83.31 137 ASN B O 1
ATOM 4472 N N . GLY B 1 138 ? -20.453 23.5 11.789 1 87.5 138 GLY B N 1
ATOM 4473 C CA . GLY B 1 138 ? -21.172 23.344 10.531 1 87.5 138 GLY B CA 1
ATOM 4474 C C . GLY B 1 138 ? -20.359 22.625 9.469 1 87.5 138 GLY B C 1
ATOM 4475 O O . GLY B 1 138 ? -19.391 21.938 9.781 1 87.5 138 GLY B O 1
ATOM 4476 N N . THR B 1 139 ? -20.875 22.766 8.211 1 91.88 139 THR B N 1
ATOM 4477 C CA . THR B 1 139 ? -20.281 22.078 7.07 1 91.88 139 THR B CA 1
ATOM 4478 C C . THR B 1 139 ? -19.109 22.891 6.512 1 91.88 139 THR B C 1
ATOM 4480 O O . THR B 1 139 ? -19.234 24.094 6.293 1 91.88 139 THR B O 1
ATOM 4483 N N . LEU B 1 140 ? -17.984 22.203 6.34 1 95.38 140 LEU B N 1
ATOM 4484 C CA . LEU B 1 140 ? -16.812 22.859 5.777 1 95.38 140 LEU B CA 1
ATOM 4485 C C . LEU B 1 140 ? -17.062 23.281 4.328 1 95.38 140 LEU B C 1
ATOM 4487 O O . LEU B 1 140 ? -17.406 22.438 3.49 1 95.38 140 LEU B O 1
ATOM 4491 N N . GLN B 1 141 ? -16.969 24.547 4.09 1 95.31 141 GLN B N 1
ATOM 4492 C CA . GLN B 1 141 ? -17.078 25.062 2.729 1 95.31 141 GLN B CA 1
ATOM 4493 C C . GLN B 1 141 ? -15.711 25.203 2.078 1 95.31 141 GLN B C 1
ATOM 4495 O O . GLN B 1 141 ? -14.875 25.984 2.543 1 95.31 141 GLN B O 1
ATOM 4500 N N . ILE B 1 142 ? -15.461 24.516 0.996 1 97.06 142 ILE B N 1
ATOM 4501 C CA . ILE B 1 142 ? -14.164 24.5 0.315 1 97.06 142 ILE B CA 1
ATOM 4502 C C . ILE B 1 142 ? -14.234 25.375 -0.934 1 97.06 142 ILE B C 1
ATOM 4504 O O . ILE B 1 142 ? -15.039 25.125 -1.833 1 97.06 142 ILE B O 1
ATOM 4508 N N . SER B 1 143 ? -13.398 26.375 -1.004 1 96 143 SER B N 1
ATOM 4509 C CA . SER B 1 143 ? -13.336 27.281 -2.145 1 96 143 SER B CA 1
ATOM 4510 C C . SER B 1 143 ? -12 27.172 -2.869 1 96 143 SER B C 1
ATOM 4512 O O . SER B 1 143 ? -11.047 27.891 -2.539 1 96 143 SER B O 1
ATOM 4514 N N . PRO B 1 144 ? -11.922 26.406 -3.98 1 95.25 144 PRO B N 1
ATOM 4515 C CA . PRO B 1 144 ? -10.664 26.219 -4.699 1 95.25 144 PRO B CA 1
ATOM 4516 C C . PRO B 1 144 ? -10.094 27.531 -5.238 1 95.25 144 PRO B C 1
ATOM 4518 O O . PRO B 1 144 ? -8.875 27.656 -5.406 1 95.25 144 PRO B O 1
ATOM 4521 N N . TYR B 1 145 ? -10.938 28.5 -5.512 1 93.94 145 TYR B N 1
ATOM 4522 C CA . TYR B 1 145 ? -10.523 29.797 -6.051 1 93.94 145 TYR B CA 1
ATOM 4523 C C . TYR B 1 145 ? -11 30.938 -5.156 1 93.94 145 TYR B C 1
ATOM 4525 O O . TYR B 1 145 ? -11.547 31.922 -5.645 1 93.94 145 TYR B O 1
ATOM 4533 N N . GLY B 1 146 ? -10.797 30.75 -3.932 1 93.94 146 GLY B N 1
ATOM 4534 C CA . GLY B 1 146 ? -11.406 31.641 -2.957 1 93.94 146 GLY B CA 1
ATOM 4535 C C . GLY B 1 146 ? -10.609 32.906 -2.729 1 93.94 146 GLY B C 1
ATOM 4536 O O . GLY B 1 146 ? -11.109 33.875 -2.121 1 93.94 146 GLY B O 1
ATOM 4537 N N . LEU B 1 147 ? -9.305 32.938 -3.191 1 92.88 147 LEU B N 1
ATOM 4538 C CA . LEU B 1 147 ? -8.453 34.094 -2.99 1 92.88 147 LEU B CA 1
ATOM 4539 C C . LEU B 1 147 ? -7.84 34.562 -4.309 1 92.88 147 LEU B C 1
ATOM 4541 O O . LEU B 1 147 ? -6.926 33.938 -4.832 1 92.88 147 LEU B O 1
ATOM 4545 N N . GLU B 1 148 ? -8.289 35.75 -4.762 1 93.38 148 GLU B N 1
ATOM 4546 C CA . GLU B 1 148 ? -7.824 36.25 -6.043 1 93.38 148 GLU B CA 1
ATOM 4547 C C . GLU B 1 148 ? -6.449 36.906 -5.914 1 93.38 148 GLU B C 1
ATOM 4549 O O . GLU B 1 148 ? -6.23 37.75 -5.031 1 93.38 148 GLU B O 1
ATOM 4554 N N . ASP B 1 149 ? -5.562 36.531 -6.727 1 91.19 149 ASP B N 1
ATOM 4555 C CA . ASP B 1 149 ? -4.215 37.094 -6.832 1 91.19 149 ASP B CA 1
ATOM 4556 C C . ASP B 1 149 ? -3.463 36.969 -5.508 1 91.19 149 ASP B C 1
ATOM 4558 O O . ASP B 1 149 ? -2.768 37.875 -5.09 1 91.19 149 ASP B O 1
ATOM 4562 N N . GLU B 1 150 ? -3.691 35.875 -4.848 1 88.38 150 GLU B N 1
ATOM 4563 C CA . GLU B 1 150 ? -3.039 35.625 -3.562 1 88.38 150 GLU B CA 1
ATOM 4564 C C . GLU B 1 150 ? -2.264 34.312 -3.568 1 88.38 150 GLU B C 1
ATOM 4566 O O . GLU B 1 150 ? -2.793 33.281 -3.973 1 88.38 150 GLU B O 1
ATOM 4571 N N . LYS B 1 151 ? -1.066 34.438 -3.127 1 83.69 151 LYS B N 1
ATOM 4572 C CA . LYS B 1 151 ? -0.242 33.25 -2.902 1 83.69 151 LYS B CA 1
ATOM 4573 C C . LYS B 1 151 ? -0.489 32.656 -1.517 1 83.69 151 LYS B C 1
ATOM 4575 O O . LYS B 1 151 ? 0.422 32.594 -0.688 1 83.69 151 LYS B O 1
ATOM 4580 N N . ASN B 1 152 ? -1.761 32.281 -1.35 1 84 152 ASN B N 1
ATOM 4581 C CA . ASN B 1 152 ? -2.121 31.844 -0.003 1 84 152 ASN B CA 1
ATOM 4582 C C . ASN B 1 152 ? -3.25 30.812 -0.026 1 84 152 ASN B C 1
ATOM 4584 O O . ASN B 1 152 ? -3.889 30.609 -1.061 1 84 152 ASN B O 1
ATOM 4588 N N . ALA B 1 153 ? -3.352 30.078 0.955 1 90.62 153 ALA B N 1
ATOM 4589 C CA . ALA B 1 153 ? -4.453 29.188 1.308 1 90.62 153 ALA B CA 1
ATOM 4590 C C . ALA B 1 153 ? -4.664 29.141 2.818 1 90.62 153 ALA B C 1
ATOM 4592 O O . ALA B 1 153 ? -3.713 29.297 3.588 1 90.62 153 ALA B O 1
ATOM 4593 N N . TYR B 1 154 ? -5.945 29.016 3.27 1 90.44 154 TYR B N 1
ATOM 4594 C CA . TYR B 1 154 ? -6.102 28.953 4.719 1 90.44 154 TYR B CA 1
ATOM 4595 C C . TYR B 1 154 ? -7.418 28.281 5.094 1 90.44 154 TYR B C 1
ATOM 4597 O O . TYR B 1 154 ? -8.344 28.219 4.285 1 90.44 154 TYR B O 1
ATOM 4605 N N . TYR B 1 155 ? -7.422 27.703 6.223 1 93.94 155 TYR B N 1
ATOM 4606 C CA . TYR B 1 155 ? -8.625 27.359 6.965 1 93.94 155 TYR B CA 1
ATOM 4607 C C . TYR B 1 155 ? -9.039 28.484 7.906 1 93.94 155 TYR B C 1
ATOM 4609 O O . TYR B 1 155 ? -8.188 29.125 8.516 1 93.94 155 TYR B O 1
ATOM 4617 N N . SER B 1 156 ? -10.328 28.766 8 1 91.94 156 SER B N 1
ATOM 4618 C CA . SER B 1 156 ? -10.812 29.781 8.93 1 91.94 156 SER B CA 1
ATOM 4619 C C . SER B 1 156 ? -12.156 29.391 9.531 1 91.94 156 SER B C 1
ATOM 4621 O O . SER B 1 156 ? -13.031 28.891 8.82 1 91.94 156 SER B O 1
ATOM 4623 N N . ARG B 1 157 ? -12.172 29.531 10.914 1 88.44 157 ARG B N 1
ATOM 4624 C CA . ARG B 1 157 ? -13.445 29.391 11.617 1 88.44 157 ARG B CA 1
ATOM 4625 C C . ARG B 1 157 ? -14.219 30.703 11.602 1 88.44 157 ARG B C 1
ATOM 4627 O O . ARG B 1 157 ? -13.734 31.719 12.117 1 88.44 157 ARG B O 1
ATOM 4634 N N . GLY B 1 158 ? -14.953 31.031 10.633 1 70.06 158 GLY B N 1
ATOM 4635 C CA . GLY B 1 158 ? -15.688 32.281 10.617 1 70.06 158 GLY B CA 1
ATOM 4636 C C . GLY B 1 158 ? -16.656 32.438 11.781 1 70.06 158 GLY B C 1
ATOM 4637 O O . GLY B 1 158 ? -16.812 31.5 12.578 1 70.06 158 GLY B O 1
ATOM 4638 N N . GLY B 1 159 ? -16.969 33.719 12.156 1 57.41 159 GLY B N 1
ATOM 4639 C CA . GLY B 1 159 ? -17.891 34.031 13.25 1 57.41 159 GLY B CA 1
ATOM 4640 C C . GLY B 1 159 ? -19.125 33.125 13.25 1 57.41 159 GLY B C 1
ATOM 4641 O O . GLY B 1 159 ? -19.188 32.156 14 1 57.41 159 GLY B O 1
ATOM 4642 N N . THR B 1 160 ? -20.094 33.312 12.57 1 52.06 160 THR B N 1
ATOM 4643 C CA . THR B 1 160 ? -21.453 32.781 12.688 1 52.06 160 THR B CA 1
ATOM 4644 C C . THR B 1 160 ? -21.562 31.422 12.016 1 52.06 160 THR B C 1
ATOM 4646 O O . THR B 1 160 ? -22.25 31.281 11 1 52.06 160 THR B O 1
ATOM 4649 N N . GLY B 1 161 ? -20.844 30.359 12.484 1 59.22 161 GLY B N 1
ATOM 4650 C CA . GLY B 1 161 ? -21.172 28.969 12.148 1 59.22 161 GLY B CA 1
ATOM 4651 C C . GLY B 1 161 ? -20.625 28.531 10.805 1 59.22 161 GLY B C 1
ATOM 4652 O O . GLY B 1 161 ? -21.031 27.5 10.281 1 59.22 161 GLY B O 1
ATOM 4653 N N . SER B 1 162 ? -19.766 29.375 10.172 1 78.69 162 SER B N 1
ATOM 4654 C CA . SER B 1 162 ? -19.312 28.906 8.867 1 78.69 162 SER B CA 1
ATOM 4655 C C . SER B 1 162 ? -17.812 28.625 8.875 1 78.69 162 SER B C 1
ATOM 4657 O O . SER B 1 162 ? -17.031 29.438 9.375 1 78.69 162 SER B O 1
ATOM 4659 N N . ILE B 1 163 ? -17.328 27.422 8.625 1 91.44 163 ILE B N 1
ATOM 4660 C CA . ILE B 1 163 ? -15.922 27.062 8.469 1 91.44 163 ILE B CA 1
ATOM 4661 C C . ILE B 1 163 ? -15.594 26.906 6.988 1 91.44 163 ILE B C 1
ATOM 4663 O O . ILE B 1 163 ? -16.406 26.391 6.215 1 91.44 163 ILE B O 1
ATOM 4667 N N . VAL B 1 164 ? -14.422 27.547 6.641 1 94.44 164 VAL B N 1
ATOM 4668 C CA . VAL B 1 164 ? -14.109 27.594 5.219 1 94.44 164 VAL B CA 1
ATOM 4669 C C . VAL B 1 164 ? -12.664 27.156 4.988 1 94.44 164 VAL B C 1
ATOM 4671 O O . VAL B 1 164 ? -11.812 27.328 5.859 1 94.44 164 VAL B O 1
ATOM 4674 N N . LEU B 1 165 ? -12.367 26.469 3.904 1 95.62 165 LEU B N 1
ATOM 4675 C CA . LEU B 1 165 ? -11.07 26.297 3.256 1 95.62 165 LEU B CA 1
ATOM 4676 C C . LEU B 1 165 ? -10.992 27.141 1.981 1 95.62 165 LEU B C 1
ATOM 4678 O O . LE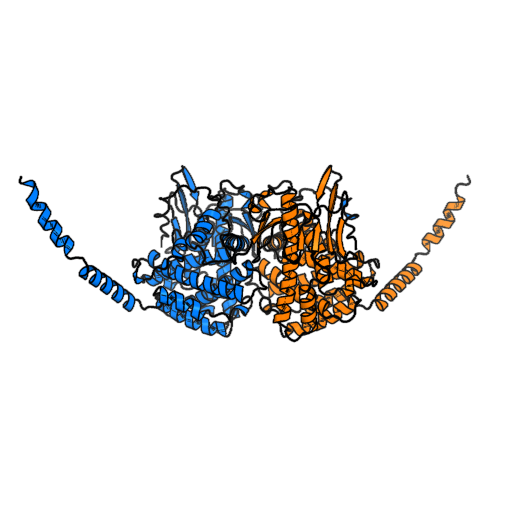U B 1 165 ? -11.781 26.953 1.057 1 95.62 165 LEU B O 1
ATOM 4682 N N . LYS B 1 166 ? -10.062 28.062 1.924 1 94.25 166 LYS B N 1
ATOM 4683 C CA . LYS B 1 166 ? -9.914 28.906 0.75 1 94.25 166 LYS B CA 1
ATOM 4684 C C . LYS B 1 166 ? -8.523 28.766 0.132 1 94.25 166 LYS B C 1
ATOM 4686 O O . LYS B 1 166 ? -7.523 28.703 0.849 1 94.25 166 LYS B O 1
ATOM 4691 N N . PHE B 1 167 ? -8.523 28.688 -1.156 1 92.81 167 PHE B N 1
ATOM 4692 C CA . PHE B 1 167 ? -7.281 28.547 -1.905 1 92.81 167 PHE B CA 1
ATOM 4693 C C . PHE B 1 167 ? -7.121 29.688 -2.898 1 92.81 167 PHE B C 1
ATOM 4695 O O . PHE B 1 167 ? -8.086 30.094 -3.551 1 92.81 167 PHE B O 1
ATOM 4702 N N . GLY B 1 168 ? -5.934 30.203 -2.938 1 91.62 168 GLY B N 1
ATOM 4703 C CA . GLY B 1 168 ? -5.66 31.312 -3.83 1 91.62 168 GLY B CA 1
ATOM 4704 C C . GLY B 1 168 ? -5.031 30.891 -5.145 1 91.62 168 GLY B C 1
ATOM 4705 O O . GLY B 1 168 ? -4.699 29.719 -5.324 1 91.62 168 GLY B O 1
ATOM 4706 N N . TYR B 1 169 ? -5.016 31.734 -6.105 1 87.81 169 TYR B N 1
ATOM 4707 C CA . TYR B 1 169 ? -4.285 31.609 -7.363 1 87.81 169 TYR B CA 1
ATOM 4708 C C . TYR B 1 169 ? -3.592 32.906 -7.734 1 87.81 169 TYR B C 1
ATOM 4710 O O . TYR B 1 169 ? -4.008 33.969 -7.301 1 87.81 169 TYR B O 1
ATOM 4718 N N . PHE B 1 170 ? -2.535 32.844 -8.422 1 86 170 PHE B N 1
ATOM 4719 C CA . PHE B 1 170 ? -1.727 34 -8.789 1 86 170 PHE B CA 1
ATOM 4720 C C . PHE B 1 170 ? -0.938 33.75 -10.062 1 86 170 PHE B C 1
ATOM 4722 O O . PHE B 1 170 ? -0.791 32.594 -10.477 1 86 170 PHE B O 1
ATOM 4729 N N . THR B 1 171 ? -0.542 34.781 -10.672 1 83.75 171 THR B N 1
ATOM 4730 C CA . THR B 1 171 ? 0.311 34.656 -11.852 1 83.75 171 THR B CA 1
ATOM 4731 C C . THR B 1 171 ? 1.783 34.781 -11.469 1 83.75 171 THR B C 1
ATOM 4733 O O . THR B 1 171 ? 2.176 35.719 -10.758 1 83.75 171 THR B O 1
ATOM 4736 N N . ASP B 1 172 ? 2.48 33.781 -11.945 1 74.19 172 ASP B N 1
ATOM 4737 C CA . ASP B 1 172 ? 3.896 33.812 -11.594 1 74.19 172 ASP B CA 1
ATOM 4738 C C . ASP B 1 172 ? 4.672 34.75 -12.523 1 74.19 172 ASP B C 1
ATOM 4740 O O . ASP B 1 172 ? 4.082 35.438 -13.367 1 74.19 172 ASP B O 1
ATOM 4744 N N . ASP B 1 173 ? 6.008 34.844 -12.258 1 75.25 173 ASP B N 1
ATOM 4745 C CA . ASP B 1 173 ? 6.867 35.75 -12.992 1 75.25 173 ASP B CA 1
ATOM 4746 C C . ASP B 1 173 ? 6.93 35.406 -14.469 1 75.25 173 ASP B C 1
ATOM 4748 O O . ASP B 1 173 ? 7.234 36.25 -15.312 1 75.25 173 ASP B O 1
ATOM 4752 N N . LYS B 1 174 ? 6.691 34.188 -14.781 1 78.88 174 LYS B N 1
ATOM 4753 C CA . LYS B 1 174 ? 6.758 33.688 -16.156 1 78.88 174 LYS B CA 1
ATOM 4754 C C . LYS B 1 174 ? 5.422 33.906 -16.875 1 78.88 174 LYS B C 1
ATOM 4756 O O . LYS B 1 174 ? 5.305 33.625 -18.078 1 78.88 174 LYS B O 1
ATOM 4761 N N . GLY B 1 175 ? 4.422 34.406 -16.141 1 81.25 175 GLY B N 1
ATOM 4762 C CA . GLY B 1 175 ? 3.121 34.656 -16.734 1 81.25 175 GLY B CA 1
ATOM 4763 C C . GLY B 1 175 ? 2.154 33.5 -16.578 1 81.25 175 GLY B C 1
ATOM 4764 O O . GLY B 1 175 ? 1.02 33.562 -17.062 1 81.25 175 GLY B O 1
ATOM 4765 N N . ASP B 1 176 ? 2.596 32.438 -15.891 1 79.38 176 ASP B N 1
ATOM 4766 C CA . ASP B 1 176 ? 1.728 31.297 -15.672 1 79.38 176 ASP B CA 1
ATOM 4767 C C . ASP B 1 176 ? 0.893 31.469 -14.406 1 79.38 176 ASP B C 1
ATOM 4769 O O . ASP B 1 176 ? 1.385 31.984 -13.398 1 79.38 176 ASP B O 1
ATOM 4773 N N . THR B 1 177 ? -0.338 31.141 -14.539 1 83.62 177 THR B N 1
ATOM 4774 C CA . THR B 1 177 ? -1.186 31.188 -13.352 1 83.62 177 THR B CA 1
ATOM 4775 C C . THR B 1 177 ? -1 29.922 -12.516 1 83.62 177 THR B C 1
ATOM 4777 O O . THR B 1 177 ? -1.084 28.812 -13.031 1 83.62 177 THR B O 1
ATOM 4780 N N . ILE B 1 178 ? -0.708 30.062 -11.273 1 81.12 178 ILE B N 1
ATOM 4781 C CA . ILE B 1 178 ? -0.553 28.969 -10.32 1 81.12 178 ILE B CA 1
ATOM 4782 C C . ILE B 1 178 ? -1.775 28.906 -9.414 1 81.12 178 ILE B C 1
ATOM 4784 O O . ILE B 1 178 ? -2.203 29.922 -8.852 1 81.12 178 ILE B O 1
ATOM 4788 N N . TYR B 1 179 ? -2.375 27.766 -9.32 1 86.38 179 TYR B N 1
ATOM 4789 C CA . TYR B 1 179 ? -3.525 27.531 -8.461 1 86.38 179 TYR B CA 1
ATOM 4790 C C . TYR B 1 179 ? -3.141 26.672 -7.254 1 86.38 179 TYR B C 1
ATOM 4792 O O . TYR B 1 179 ? -2.783 25.5 -7.402 1 86.38 179 TYR B O 1
ATOM 4800 N N . THR B 1 180 ? -3.254 27.172 -6.035 1 86 180 THR B N 1
ATOM 4801 C CA . THR B 1 180 ? -2.818 26.453 -4.836 1 86 180 THR B CA 1
ATOM 4802 C C . THR B 1 180 ? -3.705 25.25 -4.574 1 86 180 THR B C 1
ATOM 4804 O O . THR B 1 180 ? -3.262 24.266 -3.971 1 86 180 THR B O 1
ATOM 4807 N N . CYS B 1 181 ? -4.922 25.297 -5.066 1 90.75 181 CYS B N 1
ATOM 4808 C CA . CYS B 1 181 ? -5.84 24.172 -4.863 1 90.75 181 CYS B CA 1
ATOM 4809 C C . CYS B 1 181 ? -5.363 22.938 -5.609 1 90.75 181 CYS B C 1
ATOM 4811 O O . CYS B 1 181 ? -5.785 21.828 -5.297 1 90.75 181 CYS B O 1
ATOM 4813 N N . GLN B 1 182 ? -4.504 23.094 -6.559 1 86.38 182 GLN B N 1
ATOM 4814 C CA . GLN B 1 182 ? -4.055 21.984 -7.395 1 86.38 182 GLN B CA 1
ATOM 4815 C C . GLN B 1 182 ? -2.961 21.172 -6.703 1 86.38 182 GLN B C 1
ATOM 4817 O O . GLN B 1 182 ? -2.598 20.094 -7.164 1 86.38 182 GLN B O 1
ATOM 4822 N N . SER B 1 183 ? -2.477 21.609 -5.586 1 83.44 183 SER B N 1
ATOM 4823 C CA . SER B 1 183 ? -1.467 20.922 -4.789 1 83.44 183 SER B CA 1
ATOM 4824 C C . SER B 1 183 ? -2.104 20.141 -3.643 1 83.44 183 SER B C 1
ATOM 4826 O O . SER B 1 183 ? -2.451 20.719 -2.611 1 83.44 183 SER B O 1
ATOM 4828 N N . PRO B 1 184 ? -2.129 18.812 -3.768 1 87.25 184 PRO B N 1
ATOM 4829 C CA . PRO B 1 184 ? -2.822 18.031 -2.738 1 87.25 184 PRO B CA 1
ATOM 4830 C C . PRO B 1 184 ? -2.197 18.188 -1.354 1 87.25 184 PRO B C 1
ATOM 4832 O O . PRO B 1 184 ? -2.898 18.125 -0.342 1 87.25 184 PRO B O 1
ATOM 4835 N N . ASP B 1 185 ? -0.877 18.453 -1.287 1 84.5 185 ASP B N 1
ATOM 4836 C CA . ASP B 1 185 ? -0.234 18.625 0.012 1 84.5 185 ASP B CA 1
ATOM 4837 C C . ASP B 1 185 ? -0.675 19.922 0.677 1 84.5 185 ASP B C 1
ATOM 4839 O O . ASP B 1 185 ? -0.794 19.984 1.901 1 84.5 185 ASP B O 1
ATOM 4843 N N . ILE B 1 186 ? -0.916 20.984 -0.128 1 86 186 ILE B N 1
ATOM 4844 C CA . ILE B 1 186 ? -1.445 22.234 0.415 1 86 186 ILE B CA 1
ATOM 4845 C C . ILE B 1 186 ? -2.863 22 0.933 1 86 186 ILE B C 1
ATOM 4847 O O . ILE B 1 186 ? -3.211 22.453 2.027 1 86 186 ILE B O 1
ATOM 4851 N N . VAL B 1 187 ? -3.637 21.344 0.116 1 92.06 187 VAL B N 1
ATOM 4852 C CA . VAL B 1 187 ? -5.008 21.062 0.528 1 92.06 187 VAL B CA 1
ATOM 4853 C C . VAL B 1 187 ? -4.992 20.234 1.811 1 92.06 187 VAL B C 1
ATOM 4855 O O . VAL B 1 187 ? -5.754 20.5 2.742 1 92.06 187 VAL B O 1
ATOM 4858 N N . ALA B 1 188 ? -4.09 19.281 1.895 1 93.62 188 ALA B N 1
ATOM 4859 C CA . ALA B 1 188 ? -3.986 18.422 3.07 1 93.62 188 ALA B CA 1
ATOM 4860 C C . ALA B 1 188 ? -3.545 19.219 4.293 1 93.62 188 ALA B C 1
ATOM 4862 O O . ALA B 1 188 ? -4.02 18.984 5.406 1 93.62 188 ALA B O 1
ATOM 4863 N N . HIS B 1 189 ? -2.676 20.172 4.133 1 91.5 189 HIS B N 1
ATOM 4864 C CA . HIS B 1 189 ? -2.227 21.031 5.211 1 91.5 189 HIS B CA 1
ATOM 4865 C C . HIS B 1 189 ? -3.387 21.844 5.785 1 91.5 189 HIS B C 1
ATOM 4867 O O . HIS B 1 189 ? -3.609 21.844 7 1 91.5 189 HIS B O 1
ATOM 4873 N N . GLU B 1 190 ? -4.094 22.5 4.871 1 93.56 190 GLU B N 1
ATOM 4874 C CA . GLU B 1 190 ? -5.211 23.312 5.316 1 93.56 190 GLU B CA 1
ATOM 4875 C C . GLU B 1 190 ? -6.316 22.469 5.93 1 93.56 190 GLU B C 1
ATOM 4877 O O . GLU B 1 190 ? -7.004 22.891 6.859 1 93.56 190 GLU B O 1
ATOM 4882 N N . THR B 1 191 ? -6.504 21.297 5.391 1 96.62 191 THR B N 1
ATOM 4883 C CA . THR B 1 191 ? -7.461 20.375 5.984 1 96.62 191 THR B CA 1
ATOM 4884 C C . THR B 1 191 ? -7.004 19.938 7.375 1 96.62 191 THR B C 1
ATOM 4886 O O . THR B 1 191 ? -7.832 19.672 8.25 1 96.62 191 THR B O 1
ATOM 4889 N N . GLY B 1 192 ? -5.684 19.844 7.559 1 96.25 192 GLY B N 1
ATOM 4890 C CA . GLY B 1 192 ? -5.156 19.562 8.883 1 96.25 192 GLY B CA 1
ATOM 4891 C C . GLY B 1 192 ? -5.613 20.547 9.93 1 96.25 192 GLY B C 1
ATOM 4892 O O . GLY B 1 192 ? -5.938 20.172 11.055 1 96.25 192 GLY B O 1
ATOM 4893 N N . HIS B 1 193 ? -5.648 21.828 9.562 1 94.75 193 HIS B N 1
ATOM 4894 C CA . HIS B 1 193 ? -6.18 22.844 10.469 1 94.75 193 HIS B CA 1
ATOM 4895 C C . HIS B 1 193 ? -7.637 22.578 10.82 1 94.75 193 HIS B C 1
ATOM 4897 O O . HIS B 1 193 ? -8.039 22.703 11.977 1 94.75 193 HIS B O 1
ATOM 4903 N N . TYR B 1 194 ? -8.391 22.266 9.859 1 96 194 TYR B N 1
ATOM 4904 C CA . TYR B 1 194 ? -9.789 21.891 10.055 1 96 194 TYR B CA 1
ATOM 4905 C C . TYR B 1 194 ? -9.914 20.734 11.047 1 96 194 TYR B C 1
ATOM 4907 O O . TYR B 1 194 ? -10.711 20.797 11.984 1 96 194 TYR B O 1
ATOM 4915 N N . VAL B 1 195 ? -9.117 19.688 10.836 1 96.75 195 VAL B N 1
ATOM 4916 C CA . VAL B 1 195 ? -9.164 18.484 11.656 1 96.75 195 VAL B CA 1
ATOM 4917 C C . VAL B 1 195 ? -8.812 18.828 13.102 1 96.75 195 VAL B C 1
ATOM 4919 O O . VAL B 1 195 ? -9.523 18.453 14.031 1 96.75 195 VAL B O 1
ATOM 4922 N N . LEU B 1 196 ? -7.719 19.578 13.312 1 96.19 196 LEU B N 1
ATOM 4923 C CA . LEU B 1 196 ? -7.289 19.922 14.664 1 96.19 196 LEU B CA 1
ATOM 4924 C C . LEU B 1 196 ? -8.344 20.75 15.375 1 96.19 196 LEU B C 1
ATOM 4926 O O . LEU B 1 196 ? -8.586 20.578 16.578 1 96.19 196 LEU B O 1
ATOM 4930 N N . ASP B 1 197 ? -8.984 21.641 14.641 1 94.25 197 ASP B N 1
ATOM 4931 C CA . ASP B 1 197 ? -10.023 22.484 15.211 1 94.25 197 ASP B CA 1
ATOM 4932 C C . ASP B 1 197 ? -11.227 21.656 15.656 1 94.25 197 ASP B C 1
ATOM 4934 O O . ASP B 1 197 ? -11.914 22.016 16.609 1 94.25 197 ASP B O 1
ATOM 4938 N N . HIS B 1 198 ? -11.477 20.562 15.031 1 94 198 HIS B N 1
ATOM 4939 C CA . HIS B 1 198 ? -12.617 19.719 15.375 1 94 198 HIS B CA 1
ATOM 4940 C C . HIS B 1 198 ? -12.266 18.75 16.5 1 94 198 HIS B C 1
ATOM 4942 O O . HIS B 1 198 ? -13.156 18.234 17.172 1 94 198 HIS B O 1
ATOM 4948 N N . LEU B 1 199 ? -10.977 18.531 16.672 1 95.25 199 LEU B N 1
ATOM 4949 C CA . LEU B 1 199 ? -10.555 17.609 17.734 1 95.25 199 LEU B CA 1
ATOM 4950 C C . LEU B 1 199 ? -10.258 18.375 19.031 1 95.25 199 LEU B C 1
ATOM 4952 O O . LEU B 1 199 ? -10.531 17.875 20.125 1 95.25 199 LEU B O 1
ATOM 4956 N N . ARG B 1 200 ? -9.664 19.531 18.875 1 95.06 200 ARG B N 1
ATOM 4957 C CA . ARG B 1 200 ? -9.305 20.422 19.969 1 95.06 200 ARG B CA 1
ATOM 4958 C C . ARG B 1 200 ? -9.656 21.859 19.641 1 95.06 200 ARG B C 1
ATOM 4960 O O . ARG B 1 200 ? -8.766 22.672 19.391 1 95.06 200 ARG B O 1
ATOM 4967 N N . PRO B 1 201 ? -10.945 22.203 19.734 1 92.19 201 PRO B N 1
ATOM 4968 C CA . PRO B 1 201 ? -11.367 23.547 19.328 1 92.19 201 PRO B CA 1
ATOM 4969 C C . PRO B 1 201 ? -10.742 24.656 20.172 1 92.19 201 PRO B C 1
ATOM 4971 O O . PRO B 1 201 ? -10.531 25.766 19.672 1 92.19 201 PRO B O 1
ATOM 4974 N N . GLU B 1 202 ? -10.359 24.344 21.375 1 92.81 202 GLU B N 1
ATOM 4975 C CA . GLU B 1 202 ? -9.797 25.344 22.281 1 92.81 202 GLU B CA 1
ATOM 4976 C C . GLU B 1 202 ? -8.414 25.812 21.812 1 92.81 202 GLU B C 1
ATOM 4978 O O . GLU B 1 202 ? -7.992 26.922 22.109 1 92.81 202 GLU B O 1
ATOM 4983 N N . PHE B 1 203 ? -7.699 24.906 21.078 1 94.19 203 PHE B N 1
ATOM 4984 C CA . PHE B 1 203 ? -6.383 25.266 20.578 1 94.19 203 PHE B CA 1
ATOM 4985 C C . PHE B 1 203 ? -6.477 26.438 19.594 1 94.19 203 PHE B C 1
ATOM 4987 O O . PHE B 1 203 ? -5.551 27.25 19.5 1 94.19 203 PHE B O 1
ATOM 4994 N N . ASN B 1 204 ? -7.566 26.5 18.828 1 89.75 204 ASN B N 1
ATOM 4995 C CA . ASN B 1 204 ? -7.758 27.531 17.812 1 89.75 204 ASN B CA 1
ATOM 4996 C C . ASN B 1 204 ? -7.973 28.906 18.469 1 89.75 204 ASN B C 1
ATOM 4998 O O . ASN B 1 204 ? -7.672 29.938 17.859 1 89.75 204 ASN B O 1
ATOM 5002 N N . ASP B 1 205 ? -8.375 28.969 19.688 1 89.31 205 ASP B N 1
ATOM 5003 C CA . ASP B 1 205 ? -8.688 30.203 20.406 1 89.31 205 ASP B CA 1
ATOM 5004 C C . ASP B 1 205 ? -7.5 30.688 21.234 1 89.31 205 ASP B C 1
ATOM 5006 O O . ASP B 1 205 ? -7.547 31.766 21.828 1 89.31 205 ASP B O 1
ATOM 5010 N N . SER B 1 206 ? -6.461 29.922 21.234 1 92.88 206 SER B N 1
ATOM 5011 C CA . SER B 1 206 ? -5.32 30.219 22.094 1 92.88 206 SER B CA 1
ATOM 5012 C C . SER B 1 206 ? -4.484 31.359 21.531 1 92.88 206 SER B C 1
ATOM 5014 O O . SER B 1 206 ? -4.293 31.469 20.312 1 92.88 206 SER B O 1
ATOM 5016 N N . LYS B 1 207 ? -3.936 32.188 22.469 1 92.5 207 LYS B N 1
ATOM 5017 C CA . LYS B 1 207 ? -3.016 33.25 22.078 1 92.5 207 LYS B CA 1
ATOM 5018 C C . LYS B 1 207 ? -1.566 32.844 22.344 1 92.5 207 LYS B C 1
ATOM 5020 O O . LYS B 1 207 ? -0.642 33.625 22.047 1 92.5 207 LYS B O 1
ATOM 5025 N N . ASN B 1 208 ? -1.46 31.641 22.828 1 93.31 208 ASN B N 1
ATOM 5026 C CA . ASN B 1 208 ? -0.13 31.094 23.078 1 93.31 208 ASN B CA 1
ATOM 5027 C C . ASN B 1 208 ? 0.605 30.797 21.766 1 93.31 208 ASN B C 1
ATOM 5029 O O . ASN B 1 208 ? 0.093 30.078 20.906 1 93.31 208 ASN B O 1
ATOM 5033 N N . VAL B 1 209 ? 1.809 31.344 21.641 1 93.56 209 VAL B N 1
ATOM 5034 C CA . VAL B 1 209 ? 2.572 31.25 20.406 1 93.56 209 VAL B CA 1
ATOM 5035 C C . VAL B 1 209 ? 2.879 29.781 20.094 1 93.56 209 VAL B C 1
ATOM 5037 O O . VAL B 1 209 ? 2.809 29.359 18.938 1 93.56 209 VAL B O 1
ATOM 5040 N N . GLN B 1 210 ? 3.188 28.984 21.109 1 94.94 210 GLN B N 1
ATOM 5041 C CA . GLN B 1 210 ? 3.539 27.594 20.859 1 94.94 210 GLN B CA 1
ATOM 5042 C C . GLN B 1 210 ? 2.305 26.766 20.516 1 94.94 210 GLN B C 1
ATOM 5044 O O . GLN B 1 210 ? 2.393 25.797 19.75 1 94.94 210 GLN B O 1
ATOM 5049 N N . THR B 1 211 ? 1.142 27.172 21.047 1 96.25 211 THR B N 1
ATOM 5050 C CA . THR B 1 211 ? -0.087 26.516 20.609 1 96.25 211 THR B CA 1
ATOM 5051 C C . THR B 1 211 ? -0.363 26.828 19.141 1 96.25 211 THR B C 1
ATOM 5053 O O . THR B 1 211 ? -0.806 25.953 18.391 1 96.25 211 THR B O 1
ATOM 5056 N N . GLY B 1 212 ? -0.107 28.094 18.797 1 94.06 212 GLY B N 1
ATOM 5057 C CA . GLY B 1 212 ? -0.175 28.438 17.391 1 94.06 212 GLY B CA 1
ATOM 5058 C C . GLY B 1 212 ? 0.801 27.641 16.531 1 94.06 212 GLY B C 1
ATOM 5059 O O . GLY B 1 212 ? 0.46 27.219 15.43 1 94.06 212 GLY B O 1
ATOM 5060 N N . GLY B 1 213 ? 2.066 27.5 17.047 1 92.94 213 GLY B N 1
ATOM 5061 C CA . GLY B 1 213 ? 3.062 26.688 16.375 1 92.94 213 GLY B CA 1
ATOM 5062 C C . GLY B 1 213 ? 2.633 25.234 16.219 1 92.94 213 GLY B C 1
ATOM 5063 O O . GLY B 1 213 ? 2.957 24.609 15.211 1 92.94 213 GLY B O 1
ATOM 5064 N N . LEU B 1 214 ? 1.912 24.734 17.203 1 95.06 214 LEU B N 1
ATOM 5065 C CA . LEU B 1 214 ? 1.399 23.375 17.141 1 95.06 214 LEU B CA 1
ATOM 5066 C C . LEU B 1 214 ? 0.376 23.234 16.016 1 95.06 214 LEU B C 1
ATOM 5068 O O . LEU B 1 214 ? 0.335 22.203 15.336 1 95.06 214 LEU B O 1
ATOM 5072 N N . HIS B 1 215 ? -0.473 24.203 15.789 1 92.88 215 HIS B N 1
ATOM 5073 C CA . HIS B 1 215 ? -1.418 24.188 14.68 1 92.88 215 HIS B CA 1
ATOM 5074 C C . HIS B 1 215 ? -0.693 24.094 13.344 1 92.88 215 HIS B C 1
ATOM 5076 O O . HIS B 1 215 ? -1.08 23.297 12.484 1 92.88 215 HIS B O 1
ATOM 5082 N N . GLU B 1 216 ? 0.317 24.875 13.242 1 90.88 216 GLU B N 1
ATOM 5083 C CA . GLU B 1 216 ? 1.091 24.859 12.008 1 90.88 216 GLU B CA 1
ATOM 5084 C C . GLU B 1 216 ? 1.798 23.531 11.812 1 90.88 216 GLU B C 1
ATOM 5086 O O . GLU B 1 216 ? 1.794 22.969 10.711 1 90.88 216 GLU B O 1
ATOM 5091 N N . ALA B 1 217 ? 2.395 23.047 12.883 1 91.69 217 ALA B N 1
ATOM 5092 C CA . ALA B 1 217 ? 3.084 21.75 12.812 1 91.69 217 ALA B CA 1
ATOM 5093 C C . ALA B 1 217 ? 2.115 20.641 12.453 1 91.69 217 ALA B C 1
ATOM 5095 O O . ALA B 1 217 ? 2.457 19.734 11.68 1 91.69 217 ALA B O 1
ATOM 5096 N N . PHE B 1 218 ? 0.931 20.688 13.031 1 95.56 218 PHE B N 1
ATOM 5097 C CA . PHE B 1 218 ? -0.069 19.672 12.742 1 95.56 218 PHE B CA 1
ATOM 5098 C C . PHE B 1 218 ? -0.479 19.734 11.273 1 95.56 218 PHE B C 1
ATOM 5100 O O . PHE B 1 218 ? -0.708 18.688 10.648 1 95.56 218 PHE B O 1
ATOM 5107 N N . GLY B 1 219 ? -0.632 20.922 10.719 1 92.56 219 GLY B N 1
ATOM 5108 C CA . GLY B 1 219 ? -0.859 21.062 9.289 1 92.56 219 GLY B CA 1
ATOM 5109 C C . GLY B 1 219 ? 0.232 20.422 8.453 1 92.56 219 GLY B C 1
ATOM 5110 O O . GLY B 1 219 ? -0.057 19.703 7.496 1 92.56 219 GLY B O 1
ATOM 5111 N N . ASP B 1 220 ? 1.486 20.641 8.852 1 88.38 220 ASP B N 1
ATOM 5112 C CA . ASP B 1 220 ? 2.627 20.031 8.172 1 88.38 220 ASP B CA 1
ATOM 5113 C C . ASP B 1 220 ? 2.561 18.516 8.234 1 88.38 220 ASP B C 1
ATOM 5115 O O . ASP B 1 220 ? 2.76 17.828 7.227 1 88.38 220 ASP B O 1
ATOM 5119 N N . ILE B 1 221 ? 2.326 18.094 9.359 1 93.19 221 ILE B N 1
ATOM 5120 C CA . ILE B 1 221 ? 2.322 16.641 9.594 1 93.19 221 ILE B CA 1
ATOM 5121 C C . ILE B 1 221 ? 1.131 16.016 8.883 1 93.19 221 ILE B C 1
ATOM 5123 O O . ILE B 1 221 ? 1.234 14.898 8.352 1 93.19 221 ILE B O 1
ATOM 5127 N N . SER B 1 222 ? 0.028 16.734 8.812 1 94.56 222 SER B N 1
ATOM 5128 C CA . SER B 1 222 ? -1.116 16.281 8.031 1 94.56 222 SER B CA 1
ATOM 5129 C C . SER B 1 222 ? -0.746 16.094 6.562 1 94.56 222 SER B C 1
ATOM 5131 O O . SER B 1 222 ? -1.096 15.078 5.953 1 94.56 222 SER B O 1
ATOM 5133 N N . ALA B 1 223 ? -0.071 17.047 6.008 1 89.75 223 ALA B N 1
ATOM 5134 C CA . ALA B 1 223 ? 0.38 16.938 4.621 1 89.75 223 ALA B CA 1
ATOM 5135 C C . ALA B 1 223 ? 1.341 15.773 4.438 1 89.75 223 ALA B C 1
ATOM 5137 O O . ALA B 1 223 ? 1.226 15.008 3.475 1 89.75 223 ALA B O 1
ATOM 5138 N N . LEU B 1 224 ? 2.258 15.609 5.383 1 88.19 224 LEU B N 1
ATOM 5139 C CA . LEU B 1 224 ? 3.207 14.5 5.332 1 88.19 224 LEU B CA 1
ATOM 5140 C C . LEU B 1 224 ? 2.482 13.164 5.402 1 88.19 224 LEU B C 1
ATOM 5142 O O . LEU B 1 224 ? 2.795 12.242 4.641 1 88.19 224 LEU B O 1
ATOM 5146 N N . SER B 1 225 ? 1.578 13.07 6.309 1 93.88 225 SER B N 1
ATOM 5147 C CA . SER B 1 225 ? 0.825 11.836 6.496 1 93.88 225 SER B CA 1
ATOM 5148 C C . SER B 1 225 ? 0.018 11.492 5.25 1 93.88 225 SER B C 1
ATOM 5150 O O . SER B 1 225 ? -0.126 10.312 4.906 1 93.88 225 SER B O 1
ATOM 5152 N N . PHE B 1 226 ? -0.522 12.531 4.633 1 92.5 226 PHE B N 1
ATOM 5153 C CA . PHE B 1 226 ? -1.266 12.328 3.395 1 92.5 226 PHE B CA 1
ATOM 5154 C C . PHE B 1 226 ? -0.376 11.719 2.32 1 92.5 226 PHE B C 1
ATOM 5156 O O . PHE B 1 226 ? -0.761 10.742 1.667 1 92.5 226 PHE B O 1
ATOM 5163 N N . VAL B 1 227 ? 0.785 12.234 2.166 1 85.38 227 VAL B N 1
ATOM 5164 C CA . VAL B 1 227 ? 1.738 11.766 1.167 1 85.38 227 VAL B CA 1
ATOM 5165 C C . VAL B 1 227 ? 2.156 10.336 1.482 1 85.38 227 VAL B C 1
ATOM 5167 O O . VAL B 1 227 ? 2.209 9.484 0.589 1 85.38 227 VAL B O 1
ATOM 5170 N N . PHE B 1 228 ? 2.447 10.086 2.721 1 90.56 228 PHE B N 1
ATOM 5171 C CA . PHE B 1 228 ? 2.918 8.758 3.117 1 90.56 228 PHE B CA 1
ATOM 5172 C C . PHE B 1 228 ? 1.802 7.73 2.994 1 90.56 228 PHE B C 1
ATOM 5174 O O . PHE B 1 228 ? 2.064 6.551 2.758 1 90.56 228 PHE B O 1
ATOM 5181 N N . ALA B 1 229 ? 0.593 8.164 3.127 1 92.38 229 ALA B N 1
ATOM 5182 C CA . ALA B 1 229 ? -0.536 7.234 3.107 1 92.38 229 ALA B CA 1
ATOM 5183 C C . ALA B 1 229 ? -0.905 6.848 1.678 1 92.38 229 ALA B C 1
ATOM 5185 O O . ALA B 1 229 ? -1.43 5.758 1.438 1 92.38 229 ALA B O 1
ATOM 5186 N N . ASP B 1 230 ? -0.627 7.73 0.785 1 87.12 230 ASP B N 1
ATOM 5187 C CA . ASP B 1 230 ? -0.956 7.465 -0.613 1 87.12 230 ASP B CA 1
ATOM 5188 C C . ASP B 1 230 ? 0.072 6.535 -1.252 1 87.12 230 ASP B C 1
ATOM 5190 O O . ASP B 1 230 ? 1.275 6.797 -1.196 1 87.12 230 ASP B O 1
ATOM 5194 N N . ASP B 1 231 ? -0.392 5.496 -1.882 1 84.81 231 ASP B N 1
ATOM 5195 C CA . ASP B 1 231 ? 0.485 4.453 -2.402 1 84.81 231 ASP B CA 1
ATOM 5196 C C . ASP B 1 231 ? 1.446 5.016 -3.447 1 84.81 231 ASP B C 1
ATOM 5198 O O . ASP B 1 231 ? 2.646 4.734 -3.41 1 84.81 231 ASP B O 1
ATOM 5202 N N . ALA B 1 232 ? 0.909 5.746 -4.375 1 78.69 232 ALA B N 1
ATOM 5203 C CA . ALA B 1 232 ? 1.729 6.262 -5.469 1 78.69 232 ALA B CA 1
ATOM 5204 C C . ALA B 1 232 ? 2.779 7.242 -4.953 1 78.69 232 ALA B C 1
ATOM 5206 O O . ALA B 1 232 ? 3.939 7.195 -5.371 1 78.69 232 ALA B O 1
ATOM 5207 N N . MET B 1 233 ? 2.391 8.086 -4.027 1 81.12 233 MET B N 1
ATOM 5208 C CA . MET B 1 233 ? 3.311 9.094 -3.494 1 81.12 233 MET B CA 1
ATOM 5209 C C . MET B 1 233 ? 4.363 8.445 -2.604 1 81.12 233 MET B C 1
ATOM 5211 O O . MET B 1 233 ? 5.547 8.781 -2.686 1 81.12 233 MET B O 1
ATOM 5215 N N . ALA B 1 234 ? 3.955 7.547 -1.795 1 86.38 234 ALA B N 1
ATOM 5216 C CA . ALA B 1 234 ? 4.902 6.836 -0.942 1 86.38 234 ALA B CA 1
ATOM 5217 C C . ALA B 1 234 ? 5.926 6.07 -1.779 1 86.38 234 ALA B C 1
ATOM 5219 O O . ALA B 1 234 ? 7.121 6.074 -1.468 1 86.38 234 ALA B O 1
ATOM 5220 N N . ARG B 1 235 ? 5.469 5.379 -2.785 1 85.06 235 ARG B N 1
ATOM 5221 C CA . ARG B 1 235 ? 6.363 4.645 -3.67 1 85.06 235 ARG B CA 1
ATOM 5222 C C . ARG B 1 235 ? 7.355 5.582 -4.348 1 85.06 235 ARG B C 1
ATOM 5224 O O . ARG B 1 235 ? 8.547 5.266 -4.457 1 85.06 235 ARG B O 1
ATOM 5231 N N . ALA B 1 236 ? 6.844 6.68 -4.836 1 78.38 236 ALA B N 1
ATOM 5232 C CA . ALA B 1 236 ? 7.719 7.66 -5.473 1 78.38 236 ALA B CA 1
ATOM 5233 C C . ALA B 1 236 ? 8.812 8.125 -4.512 1 78.38 236 ALA B C 1
ATOM 5235 O O . ALA B 1 236 ? 9.969 8.289 -4.91 1 78.38 236 ALA B O 1
ATOM 5236 N N . LEU B 1 237 ? 8.406 8.32 -3.297 1 79.81 237 LEU B N 1
ATOM 5237 C CA . LEU B 1 237 ? 9.367 8.766 -2.285 1 79.81 237 LEU B CA 1
ATOM 5238 C C . LEU B 1 237 ? 10.43 7.699 -2.041 1 79.81 237 LEU B C 1
ATOM 5240 O O . LEU B 1 237 ? 11.617 8.008 -1.974 1 79.81 237 LEU B O 1
ATOM 5244 N N . ILE B 1 238 ? 10.016 6.488 -1.899 1 85.62 238 ILE B N 1
ATOM 5245 C CA . ILE B 1 238 ? 10.93 5.379 -1.662 1 85.62 238 ILE B CA 1
ATOM 5246 C C . ILE B 1 238 ? 11.867 5.223 -2.855 1 85.62 238 ILE B C 1
ATOM 5248 O O . ILE B 1 238 ? 13.078 5.023 -2.684 1 85.62 238 ILE B O 1
ATOM 5252 N N . ASN B 1 239 ? 11.32 5.316 -4.051 1 81.25 239 ASN B N 1
ATOM 5253 C CA . ASN B 1 239 ? 12.141 5.199 -5.25 1 81.25 239 ASN B CA 1
ATOM 5254 C C . ASN B 1 239 ? 13.188 6.312 -5.328 1 81.25 239 ASN B C 1
ATOM 5256 O O . ASN B 1 239 ? 14.344 6.059 -5.66 1 81.25 239 ASN B O 1
ATOM 5260 N N . LEU B 1 240 ? 12.781 7.508 -4.98 1 75 240 LEU B N 1
ATOM 5261 C CA . LEU B 1 240 ? 13.641 8.688 -5.09 1 75 240 LEU B CA 1
ATOM 5262 C C . LEU B 1 240 ? 14.75 8.648 -4.047 1 75 240 LEU B C 1
ATOM 5264 O O . LEU B 1 240 ? 15.859 9.117 -4.301 1 75 240 LEU B O 1
ATOM 5268 N N . THR B 1 241 ? 14.43 8.094 -2.904 1 77.62 241 THR B N 1
ATOM 5269 C CA . THR B 1 241 ? 15.375 8.148 -1.794 1 77.62 241 THR B CA 1
ATOM 5270 C C . THR B 1 241 ? 16.109 6.824 -1.644 1 77.62 241 THR B C 1
ATOM 5272 O O . THR B 1 241 ? 16.906 6.652 -0.725 1 77.62 241 THR B O 1
ATOM 5275 N N . PHE B 1 242 ? 15.758 5.883 -2.486 1 79.88 242 PHE B N 1
ATOM 5276 C CA . PHE B 1 242 ? 16.297 4.527 -2.393 1 79.88 242 PHE B CA 1
ATOM 5277 C C . PHE B 1 242 ? 16.078 3.953 -0.999 1 79.88 242 PHE B C 1
ATOM 5279 O O . PHE B 1 242 ? 16.984 3.357 -0.415 1 79.88 242 PHE B O 1
ATOM 5286 N N . GLY B 1 243 ? 14.961 4.375 -0.424 1 77.75 243 GLY B N 1
ATOM 5287 C CA . GLY B 1 243 ? 14.547 3.822 0.855 1 77.75 243 GLY B CA 1
ATOM 5288 C C . GLY B 1 243 ? 15.195 4.512 2.041 1 77.75 243 GLY B C 1
ATOM 5289 O O . GLY B 1 243 ? 15.062 4.062 3.18 1 77.75 243 GLY B O 1
ATOM 5290 N N . ASN B 1 244 ? 15.945 5.492 1.775 1 80.12 244 ASN B N 1
ATOM 5291 C CA . ASN B 1 244 ? 16.578 6.234 2.855 1 80.12 244 ASN B CA 1
ATOM 5292 C C . ASN B 1 244 ? 15.969 7.617 3.035 1 80.12 244 ASN B C 1
ATOM 5294 O O . ASN B 1 244 ? 16.219 8.523 2.234 1 80.12 244 ASN B O 1
ATOM 5298 N N . LEU B 1 245 ? 15.281 7.773 4.102 1 77.44 245 LEU B N 1
ATOM 5299 C CA . LEU B 1 245 ? 14.547 9.023 4.312 1 77.44 245 LEU B CA 1
ATOM 5300 C C . LEU B 1 245 ? 15.469 10.094 4.883 1 77.44 245 LEU B C 1
ATOM 5302 O O . LEU B 1 245 ? 15.102 11.273 4.93 1 77.44 245 LEU B O 1
ATOM 5306 N N . HIS B 1 246 ? 16.688 9.742 5.504 1 69.06 246 HIS B N 1
ATOM 5307 C CA . HIS B 1 246 ? 17.625 10.742 6.012 1 69.06 246 HIS B CA 1
ATOM 5308 C C . HIS B 1 246 ? 18.609 11.18 4.93 1 69.06 246 HIS B C 1
ATOM 5310 O O . HIS B 1 246 ? 19.266 12.211 5.059 1 69.06 246 HIS B O 1
ATOM 5316 N N . ALA B 1 247 ? 18.922 10.188 4.152 1 54.25 247 ALA B N 1
ATOM 5317 C CA . ALA B 1 247 ? 20.031 10.57 3.281 1 54.25 247 ALA B CA 1
ATOM 5318 C C . ALA B 1 247 ? 19.859 12 2.775 1 54.25 247 ALA B C 1
ATOM 5320 O O . ALA B 1 247 ? 18.938 12.703 3.188 1 54.25 247 ALA B O 1
ATOM 5321 N N . SER B 1 248 ? 20.047 12.422 1.584 1 42.41 248 SER B N 1
ATOM 5322 C CA . SER B 1 248 ? 20.25 13.812 1.213 1 42.41 248 SER B CA 1
ATOM 5323 C C . SER B 1 248 ? 18.969 14.617 1.352 1 42.41 248 SER B C 1
ATOM 5325 O O . SER B 1 248 ? 18.109 14.609 0.455 1 42.41 248 SER B O 1
ATOM 5327 N N . ALA B 1 249 ? 18.453 14.805 2.531 1 42.16 249 ALA B N 1
ATOM 5328 C CA . ALA B 1 249 ? 17.375 15.648 3.045 1 42.16 249 ALA B CA 1
ATOM 5329 C C . ALA B 1 249 ? 17.078 16.797 2.09 1 42.16 249 ALA B C 1
ATOM 5331 O O . ALA B 1 249 ? 15.914 17.125 1.859 1 42.16 249 ALA B O 1
ATOM 5332 N N . ASN B 1 250 ? 18.219 17.547 2.008 1 41.62 250 ASN B N 1
ATOM 5333 C CA . ASN B 1 250 ? 18.094 18.672 1.1 1 41.62 250 ASN B CA 1
ATOM 5334 C C . ASN B 1 250 ? 17.328 18.312 -0.166 1 41.62 250 ASN B C 1
ATOM 5336 O O . ASN B 1 250 ? 16.609 19.141 -0.728 1 41.62 250 ASN B O 1
ATOM 5340 N N . ASN B 1 251 ? 17.328 16.969 -0.364 1 46.16 251 ASN B N 1
ATOM 5341 C CA . ASN B 1 251 ? 16.906 16.453 -1.668 1 46.16 251 ASN B CA 1
ATOM 5342 C C . ASN B 1 251 ? 15.484 15.914 -1.635 1 46.16 251 ASN B C 1
ATOM 5344 O O . ASN B 1 251 ? 14.742 16.047 -2.607 1 46.16 251 ASN B O 1
ATOM 5348 N N . PHE B 1 252 ? 15.062 15.523 -0.393 1 47.94 252 PHE B N 1
ATOM 5349 C CA . PHE B 1 252 ? 13.773 14.844 -0.451 1 47.94 252 PHE B CA 1
ATOM 5350 C C . PHE B 1 252 ? 12.648 15.82 -0.77 1 47.94 252 PHE B C 1
ATOM 5352 O O . PHE B 1 252 ? 11.898 15.625 -1.724 1 47.94 252 PHE B O 1
ATOM 5359 N N . ALA B 1 253 ? 12.594 16.719 0.21 1 48.78 253 ALA B N 1
ATOM 5360 C CA . ALA B 1 253 ? 11.578 17.75 -0.006 1 48.78 253 ALA B CA 1
ATOM 5361 C C . ALA B 1 253 ? 11.797 18.469 -1.328 1 48.78 253 ALA B C 1
ATOM 5363 O O . ALA B 1 253 ? 10.844 18.797 -2.037 1 48.78 253 ALA B O 1
ATOM 5364 N N . ALA B 1 254 ? 13.133 18.672 -1.5 1 50.28 254 ALA B N 1
ATOM 5365 C CA . ALA B 1 254 ? 13.477 19.297 -2.775 1 50.28 254 ALA B CA 1
ATOM 5366 C C . ALA B 1 254 ? 13.07 18.406 -3.947 1 50.28 254 ALA B C 1
ATOM 5368 O O . ALA B 1 254 ? 12.531 18.891 -4.945 1 50.28 254 ALA B O 1
ATOM 5369 N N . HIS B 1 255 ? 13.203 17.172 -3.631 1 52.81 255 HIS B N 1
ATOM 5370 C CA . HIS B 1 255 ? 12.836 16.25 -4.691 1 52.81 255 HIS B CA 1
ATOM 5371 C C . HIS B 1 255 ? 11.32 16.109 -4.805 1 52.81 255 HIS B C 1
ATOM 5373 O O . HIS B 1 255 ? 10.781 16.047 -5.906 1 52.81 255 HIS B O 1
ATOM 5379 N N . LEU B 1 256 ? 10.75 16.016 -3.648 1 54.91 256 LEU B N 1
ATOM 5380 C CA . LEU B 1 256 ? 9.289 15.977 -3.676 1 54.91 256 LEU B CA 1
ATOM 5381 C C . LEU B 1 256 ? 8.727 17.203 -4.375 1 54.91 256 LEU B C 1
ATOM 5383 O O . LEU B 1 256 ? 7.785 17.109 -5.16 1 54.91 256 LEU B O 1
ATOM 5387 N N . ALA B 1 257 ? 9.367 18.312 -3.941 1 53.53 257 ALA B N 1
ATOM 5388 C CA . ALA B 1 257 ? 8.953 19.578 -4.562 1 53.53 257 ALA B CA 1
ATOM 5389 C C . ALA B 1 257 ? 9.227 19.562 -6.062 1 53.53 257 ALA B C 1
ATOM 5391 O O . ALA B 1 257 ? 8.367 19.938 -6.859 1 53.53 257 ALA B O 1
ATOM 5392 N N . GLU B 1 258 ? 10.406 19.109 -6.316 1 50.09 258 GLU B N 1
ATOM 5393 C CA . GLU B 1 258 ? 10.828 19.109 -7.715 1 50.09 258 GLU B CA 1
ATOM 5394 C C . GLU B 1 258 ? 10.039 18.094 -8.531 1 50.09 258 GLU B C 1
ATOM 5396 O O . GLU B 1 258 ? 9.594 18.375 -9.641 1 50.09 258 GLU B O 1
ATOM 5401 N N . GLU B 1 259 ? 9.953 16.938 -7.926 1 47.47 259 GLU B N 1
ATOM 5402 C CA . GLU B 1 259 ? 9.375 15.836 -8.703 1 47.47 259 GLU B CA 1
ATOM 5403 C C . GLU B 1 259 ? 7.855 15.828 -8.609 1 47.47 259 GLU B C 1
ATOM 5405 O O . GLU B 1 259 ? 7.172 15.508 -9.586 1 47.47 259 GLU B O 1
ATOM 5410 N N . PHE B 1 260 ? 7.441 16.125 -7.508 1 47.91 260 PHE B N 1
ATOM 5411 C CA . PHE B 1 260 ? 6.008 15.945 -7.328 1 47.91 260 PHE B CA 1
ATOM 5412 C C . PHE B 1 260 ? 5.309 17.281 -7.145 1 47.91 260 PHE B C 1
ATOM 5414 O O . PHE B 1 260 ? 4.078 17.344 -7.09 1 47.91 260 PHE B O 1
ATOM 5421 N N . GLY B 1 261 ? 6.141 18.328 -7.441 1 47.88 261 GLY B N 1
ATOM 5422 C CA . GLY B 1 261 ? 5.57 19.641 -7.188 1 47.88 261 GLY B CA 1
ATOM 5423 C C . GLY B 1 261 ? 4.953 19.766 -5.805 1 47.88 261 GLY B C 1
ATOM 5424 O O . GLY B 1 261 ? 4.059 20.578 -5.59 1 47.88 261 GLY B O 1
ATOM 5425 N N . ILE B 1 262 ? 5.086 18.594 -5.312 1 48.62 262 ILE B N 1
ATOM 5426 C CA . ILE B 1 262 ? 4.574 18.625 -3.949 1 48.62 262 ILE B CA 1
ATOM 5427 C C . ILE B 1 262 ? 5.355 19.656 -3.137 1 48.62 262 ILE B C 1
ATOM 5429 O O . ILE B 1 262 ? 6.574 19.547 -2.988 1 48.62 262 ILE B O 1
ATOM 5433 N N . SER B 1 263 ? 4.926 20.891 -3.383 1 46.75 263 SER B N 1
ATOM 5434 C CA . SER B 1 263 ? 5.504 21.938 -2.561 1 46.75 263 SER B CA 1
ATOM 5435 C C . SER B 1 263 ? 5.227 21.703 -1.08 1 46.75 263 SER B C 1
ATOM 5437 O O . SER B 1 263 ? 5.047 22.656 -0.318 1 46.75 263 SER B O 1
ATOM 5439 N N . LEU B 1 264 ? 5.219 20.422 -0.843 1 40.94 264 LEU B N 1
ATOM 5440 C CA . LEU B 1 264 ? 4.641 20.188 0.477 1 40.94 264 LEU B CA 1
ATOM 5441 C C . LEU B 1 264 ? 4.352 21.516 1.18 1 40.94 264 LEU B C 1
ATOM 5443 O O . LEU B 1 264 ? 4.781 21.719 2.316 1 40.94 264 LEU B O 1
ATOM 5447 N N . GLY B 1 265 ? 3.861 22.422 0.212 1 39.28 265 GLY B N 1
ATOM 5448 C CA . GLY B 1 265 ? 3.586 23.656 0.915 1 39.28 265 GLY B CA 1
ATOM 5449 C C . GLY B 1 265 ? 4.703 24.078 1.852 1 39.28 265 GLY B C 1
ATOM 5450 O O . GLY B 1 265 ? 4.543 25 2.646 1 39.28 265 GLY B O 1
ATOM 5451 N N . MET B 1 266 ? 5.355 23.172 2.182 1 36.31 266 MET B N 1
ATOM 5452 C CA . MET B 1 266 ? 6.445 23.406 3.123 1 36.31 266 MET B CA 1
ATOM 5453 C C . MET B 1 266 ? 7.613 24.109 2.438 1 36.31 266 MET B C 1
ATOM 5455 O O . MET B 1 266 ? 8.531 23.453 1.938 1 36.31 266 MET B O 1
ATOM 5459 N N . PRO B 1 267 ? 7.324 24.938 1.714 1 34.03 267 PRO B N 1
ATOM 5460 C CA . PRO B 1 267 ? 8.531 25.688 1.369 1 34.03 267 PRO B CA 1
ATOM 5461 C C . PRO B 1 267 ? 9.516 25.797 2.531 1 34.03 267 PRO B C 1
ATOM 5463 O O . PRO B 1 267 ? 9.125 26.125 3.652 1 34.03 267 PRO B O 1
ATOM 5466 N N . GLY B 1 268 ? 10.555 25.391 2.279 1 39.47 268 GLY B N 1
ATOM 5467 C CA 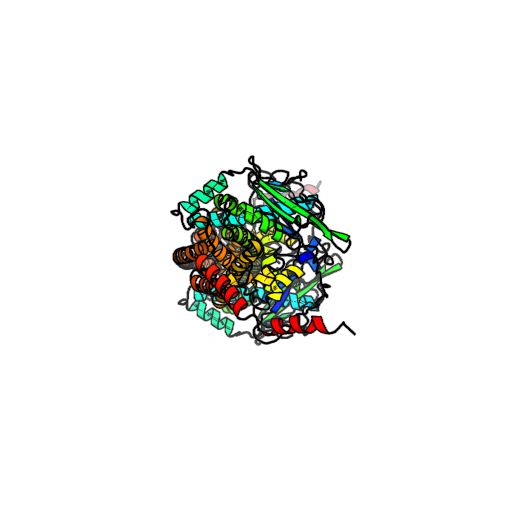. GLY B 1 268 ? 11.547 25.469 3.34 1 39.47 268 GLY B CA 1
ATOM 5468 C C . GLY B 1 268 ? 11.312 24.484 4.457 1 39.47 268 GLY B C 1
ATOM 5469 O O . GLY B 1 268 ? 12.156 24.312 5.336 1 39.47 268 GLY B O 1
ATOM 5470 N N . TYR B 1 269 ? 10.078 24.219 4.637 1 37.44 269 TYR B N 1
ATOM 5471 C CA . TYR B 1 269 ? 9.781 23.484 5.867 1 37.44 269 TYR B CA 1
ATOM 5472 C C . TYR B 1 269 ? 10.375 22.094 5.82 1 37.44 269 TYR B C 1
ATOM 5474 O O . TYR B 1 269 ? 10.977 21.625 6.797 1 37.44 269 TYR B O 1
ATOM 5482 N N . LEU B 1 270 ? 9.977 21.312 4.758 1 44.03 270 LEU B N 1
ATOM 5483 C CA . LEU B 1 270 ? 10.617 20 4.703 1 44.03 270 LEU B CA 1
ATOM 5484 C C . LEU B 1 270 ? 12.109 20.141 4.422 1 44.03 270 LEU B C 1
ATOM 5486 O O . LEU B 1 270 ? 12.891 19.25 4.773 1 44.03 270 LEU B O 1
ATOM 5490 N N . ARG B 1 271 ? 12.336 21.125 3.533 1 40.16 271 ARG B N 1
ATOM 5491 C CA . ARG B 1 271 ? 13.766 21.391 3.381 1 40.16 271 ARG B CA 1
ATOM 5492 C C . ARG B 1 271 ? 14.422 21.656 4.73 1 40.16 271 ARG B C 1
ATOM 5494 O O . ARG B 1 271 ? 15.562 21.281 4.961 1 40.16 271 ARG B O 1
ATOM 5501 N N . ASN B 1 272 ? 13.594 22.359 5.48 1 44.56 272 ASN B N 1
ATOM 5502 C CA . ASN B 1 272 ? 14.164 22.656 6.789 1 44.56 272 ASN B CA 1
ATOM 5503 C C . ASN B 1 272 ? 13.797 21.578 7.816 1 44.56 272 ASN B C 1
ATOM 5505 O O . ASN B 1 272 ? 14.133 21.703 8.992 1 44.56 272 ASN B O 1
ATOM 5509 N N . ALA B 1 273 ? 12.836 20.734 7.395 1 47 273 ALA B N 1
ATOM 5510 C CA . ALA B 1 273 ? 12.57 19.641 8.312 1 47 273 ALA B CA 1
ATOM 5511 C C . ALA B 1 273 ? 13.859 18.906 8.68 1 47 273 ALA B C 1
ATOM 5513 O O . ALA B 1 273 ? 13.984 18.359 9.773 1 47 273 ALA B O 1
ATOM 5514 N N . ASP B 1 274 ? 14.758 19 7.598 1 47.28 274 ASP B N 1
ATOM 5515 C CA . ASP B 1 274 ? 16.078 18.469 7.918 1 47.28 274 ASP B CA 1
ATOM 5516 C C . ASP B 1 274 ? 16.953 19.531 8.594 1 47.28 274 ASP B C 1
ATOM 5518 O O . ASP B 1 274 ? 18.109 19.266 8.938 1 47.28 274 ASP B O 1
ATOM 5522 N N . ASP B 1 275 ? 16.312 20.688 8.586 1 55.12 275 ASP B N 1
ATOM 5523 C CA . ASP B 1 275 ? 17.172 21.625 9.312 1 55.12 275 ASP B CA 1
ATOM 5524 C C . ASP B 1 275 ? 17.172 21.328 10.812 1 55.12 275 ASP B C 1
ATOM 5526 O O . ASP B 1 275 ? 16.125 20.969 11.375 1 55.12 275 ASP B O 1
ATOM 5530 N N . ASP B 1 276 ? 18.156 21.188 11.266 1 71.06 276 ASP B N 1
ATOM 5531 C CA . ASP B 1 276 ? 18.438 20.781 12.641 1 71.06 276 ASP B CA 1
ATOM 5532 C C . ASP B 1 276 ? 18.375 21.969 13.594 1 71.06 276 ASP B C 1
ATOM 5534 O O . ASP B 1 276 ? 19.125 22.047 14.562 1 71.06 276 ASP B O 1
ATOM 5538 N N . TYR B 1 277 ? 17.266 22.906 13.172 1 79.56 277 TYR B N 1
ATOM 5539 C CA . TYR B 1 277 ? 17.203 24.047 14.062 1 79.56 277 TYR B CA 1
ATOM 5540 C C . TYR B 1 277 ? 16.641 23.656 15.422 1 79.56 277 TYR B C 1
ATOM 5542 O O . TYR B 1 277 ? 15.773 22.781 15.516 1 79.56 277 TYR B O 1
ATOM 5550 N N . LYS B 1 278 ? 17.141 24.422 16.391 1 89 278 LYS B N 1
ATOM 5551 C CA . LYS B 1 278 ? 16.594 24.359 17.734 1 89 278 LYS B CA 1
ATOM 5552 C C . LYS B 1 278 ? 15.633 25.516 18 1 89 278 LYS B C 1
ATOM 5554 O O . LYS B 1 278 ? 15.688 26.531 17.297 1 89 278 LYS B O 1
ATOM 5559 N N . LEU B 1 279 ? 14.711 25.375 18.953 1 91.12 279 LEU B N 1
ATOM 5560 C CA . LEU B 1 279 ? 13.758 26.422 19.281 1 91.12 279 LEU B CA 1
ATOM 5561 C C . LEU B 1 279 ? 14.477 27.719 19.641 1 91.12 279 LEU B C 1
ATOM 5563 O O . LEU B 1 279 ? 13.992 28.812 19.312 1 91.12 279 LEU B O 1
ATOM 5567 N N . SER B 1 280 ? 15.688 27.609 20.234 1 87.81 280 SER B N 1
ATOM 5568 C CA . SER B 1 280 ? 16.438 28.797 20.641 1 87.81 280 SER B CA 1
ATOM 5569 C C . SER B 1 280 ? 17.047 29.516 19.438 1 87.81 280 SER B C 1
ATOM 5571 O O . SER B 1 280 ? 17.5 30.656 19.562 1 87.81 280 SER B O 1
ATOM 5573 N N . GLN B 1 281 ? 16.984 28.906 18.312 1 84.38 281 GLN B N 1
ATOM 5574 C CA . GLN B 1 281 ? 17.656 29.453 17.141 1 84.38 281 GLN B CA 1
ATOM 5575 C C . GLN B 1 281 ? 16.641 30.078 16.172 1 84.38 281 GLN B C 1
ATOM 5577 O O . GLN B 1 281 ? 17.031 30.578 15.117 1 84.38 281 GLN B O 1
ATOM 5582 N N . VAL B 1 282 ? 15.398 30.016 16.547 1 84.31 282 VAL B N 1
ATOM 5583 C CA . VAL B 1 282 ? 14.391 30.562 15.641 1 84.31 282 VAL B CA 1
ATOM 5584 C C . VAL B 1 282 ? 13.602 31.656 16.359 1 84.31 282 VAL B C 1
ATOM 5586 O O . VAL B 1 282 ? 13.602 31.734 17.594 1 84.31 282 VAL B O 1
ATOM 5589 N N . GLU B 1 283 ? 13.023 32.531 15.5 1 82.44 283 GLU B N 1
ATOM 5590 C CA . GLU B 1 283 ? 12.172 33.562 16.047 1 82.44 283 GLU B CA 1
ATOM 5591 C C . GLU B 1 283 ? 10.953 32.969 16.75 1 82.44 283 GLU B C 1
ATOM 5593 O O . GLU B 1 283 ? 10.477 31.906 16.375 1 82.44 283 GLU B O 1
ATOM 5598 N N . GLU B 1 284 ? 10.562 33.688 17.781 1 86.31 284 GLU B N 1
ATOM 5599 C CA . GLU B 1 284 ? 9.344 33.281 18.469 1 86.31 284 GLU B CA 1
ATOM 5600 C C . GLU B 1 284 ? 8.102 33.656 17.656 1 86.31 284 GLU B C 1
ATOM 5602 O O . GLU B 1 284 ? 7.312 34.5 18.078 1 86.31 284 GLU B O 1
ATOM 5607 N N . GLU B 1 285 ? 8.047 33.062 16.547 1 87.5 285 GLU B N 1
ATOM 5608 C CA . GLU B 1 285 ? 6.953 33.219 15.594 1 87.5 285 GLU B CA 1
ATOM 5609 C C . GLU B 1 285 ? 6.355 31.875 15.211 1 87.5 285 GLU B C 1
ATOM 5611 O O . GLU B 1 285 ? 7.078 30.891 15.094 1 87.5 285 GLU B O 1
ATOM 5616 N N . VAL B 1 286 ? 5.113 31.828 15.031 1 88.75 286 VAL B N 1
ATOM 5617 C CA . VAL B 1 286 ? 4.312 30.625 14.906 1 88.75 286 VAL B CA 1
ATOM 5618 C C . VAL B 1 286 ? 4.891 29.719 13.812 1 88.75 286 VAL B C 1
ATOM 5620 O O . VAL B 1 286 ? 5.09 28.531 14.023 1 88.75 286 VAL B O 1
ATOM 5623 N N . HIS B 1 287 ? 5.191 30.25 12.656 1 83.5 287 HIS B N 1
ATOM 5624 C CA . HIS B 1 287 ? 5.684 29.438 11.547 1 83.5 287 HIS B CA 1
ATOM 5625 C C . HIS B 1 287 ? 7.113 28.969 11.797 1 83.5 287 HIS B C 1
ATOM 5627 O O . HIS B 1 287 ? 7.461 27.828 11.469 1 83.5 287 HIS B O 1
ATOM 5633 N N . ALA B 1 288 ? 7.879 29.797 12.398 1 83.62 288 ALA B N 1
ATOM 5634 C CA . ALA B 1 288 ? 9.281 29.469 12.648 1 83.62 288 ALA B CA 1
ATOM 5635 C C . ALA B 1 288 ? 9.406 28.328 13.656 1 83.62 288 ALA B C 1
ATOM 5637 O O . ALA B 1 288 ? 10.148 27.359 13.43 1 83.62 288 ALA B O 1
ATOM 5638 N N . ILE B 1 289 ? 8.703 28.422 14.742 1 89.06 289 ILE B N 1
ATOM 5639 C CA . ILE B 1 289 ? 8.844 27.406 15.781 1 89.06 289 ILE B CA 1
ATOM 5640 C C . ILE B 1 289 ? 8.18 26.109 15.328 1 89.06 289 ILE B C 1
ATOM 5642 O O . ILE B 1 289 ? 8.578 25.016 15.734 1 89.06 289 ILE B O 1
ATOM 5646 N N . SER B 1 290 ? 7.137 26.172 14.445 1 90.44 290 SER B N 1
ATOM 5647 C CA . SER B 1 290 ? 6.465 24.969 13.953 1 90.44 290 SER B CA 1
ATOM 5648 C C . SER B 1 290 ? 7.41 24.094 13.133 1 90.44 290 SER B C 1
ATOM 5650 O O . SER B 1 290 ? 7.324 22.875 13.172 1 90.44 290 SER B O 1
ATOM 5652 N N . GLU B 1 291 ? 8.305 24.75 12.43 1 85.12 291 GLU B N 1
ATOM 5653 C CA . GLU B 1 291 ? 9.281 24.016 11.617 1 85.12 291 GLU B CA 1
ATOM 5654 C C . GLU B 1 291 ? 10.18 23.141 12.492 1 85.12 291 GLU B C 1
ATOM 5656 O O . GLU B 1 291 ? 10.594 22.062 12.078 1 85.12 291 GLU B O 1
ATOM 5661 N N . VAL B 1 292 ? 10.469 23.656 13.656 1 88 292 VAL B N 1
ATOM 5662 C CA . VAL B 1 292 ? 11.312 22.922 14.578 1 88 292 VAL B CA 1
ATOM 5663 C C . VAL B 1 292 ? 10.586 21.656 15.055 1 88 292 VAL B C 1
ATOM 5665 O O . VAL B 1 292 ? 11.148 20.562 15.055 1 88 292 VAL B O 1
ATOM 5668 N N . PHE B 1 293 ? 9.336 21.828 15.414 1 92.06 293 PHE B N 1
ATOM 5669 C CA . PHE B 1 293 ? 8.539 20.703 15.875 1 92.06 293 PHE B CA 1
ATOM 5670 C C . PHE B 1 293 ? 8.359 19.672 14.758 1 92.06 293 PHE B C 1
ATOM 5672 O O . PHE B 1 293 ? 8.531 18.469 14.969 1 92.06 293 PHE B O 1
ATOM 5679 N N . THR B 1 294 ? 8.008 20.156 13.562 1 90.62 294 THR B N 1
ATOM 5680 C CA . THR B 1 294 ? 7.793 19.297 12.406 1 90.62 294 THR B CA 1
ATOM 5681 C C . THR B 1 294 ? 9.062 18.531 12.062 1 90.62 294 THR B C 1
ATOM 5683 O O . THR B 1 294 ? 9.016 17.344 11.75 1 90.62 294 THR B O 1
ATOM 5686 N N . GLY B 1 295 ? 10.148 19.25 12.07 1 87 295 GLY B N 1
ATOM 5687 C CA . GLY B 1 295 ? 11.422 18.594 11.812 1 87 295 GLY B CA 1
ATOM 5688 C C . GLY B 1 295 ? 11.734 17.484 12.805 1 87 295 GLY B C 1
ATOM 5689 O O . GLY B 1 295 ? 12.227 16.422 12.422 1 87 295 GLY B O 1
ATOM 5690 N N . ALA B 1 296 ? 11.5 17.75 14.07 1 91.25 296 ALA B N 1
ATOM 5691 C CA . ALA B 1 296 ? 11.727 16.75 15.109 1 91.25 296 ALA B CA 1
ATOM 5692 C C . ALA B 1 296 ? 10.859 15.523 14.883 1 91.25 296 ALA B C 1
ATOM 5694 O O . ALA B 1 296 ? 11.328 14.391 14.992 1 91.25 296 ALA B O 1
ATOM 5695 N N . TYR B 1 297 ? 9.617 15.766 14.547 1 93 297 TYR B N 1
ATOM 5696 C CA . TYR B 1 297 ? 8.688 14.68 14.266 1 93 297 TYR B CA 1
ATOM 5697 C C . TYR B 1 297 ? 9.164 13.852 13.07 1 93 297 TYR B C 1
ATOM 5699 O O . TYR B 1 297 ? 9.18 12.617 13.133 1 93 297 TYR B O 1
ATOM 5707 N N . TYR B 1 298 ? 9.508 14.5 12.078 1 89.44 298 TYR B N 1
ATOM 5708 C CA . TYR B 1 298 ? 9.938 13.836 10.852 1 89.44 298 TYR B CA 1
ATOM 5709 C C . TYR B 1 298 ? 11.172 12.969 11.102 1 89.44 298 TYR B C 1
ATOM 5711 O O . TYR B 1 298 ? 11.234 11.82 10.648 1 89.44 298 TYR B O 1
ATOM 5719 N N . ASP B 1 299 ? 12.133 13.516 11.773 1 89.75 299 ASP B N 1
ATOM 5720 C CA . ASP B 1 299 ? 13.367 12.773 12.008 1 89.75 299 ASP B CA 1
ATOM 5721 C C . ASP B 1 299 ? 13.109 11.555 12.898 1 89.75 299 ASP B C 1
ATOM 5723 O O . ASP B 1 299 ? 13.75 10.516 12.727 1 89.75 299 ASP B O 1
ATOM 5727 N N . ALA B 1 300 ? 12.258 11.734 13.867 1 94.19 300 ALA B N 1
ATOM 5728 C CA . ALA B 1 300 ? 11.883 10.586 14.688 1 94.19 300 ALA B CA 1
ATOM 5729 C C . ALA B 1 300 ? 11.219 9.5 13.836 1 94.19 300 ALA B C 1
ATOM 5731 O O . ALA B 1 300 ? 11.539 8.32 13.977 1 94.19 300 ALA B O 1
ATOM 5732 N N . LEU B 1 301 ? 10.32 9.914 12.945 1 94.62 301 LEU B N 1
ATOM 5733 C CA . LEU B 1 301 ? 9.656 8.984 12.039 1 94.62 301 LEU B CA 1
ATOM 5734 C C . LEU B 1 301 ? 10.664 8.305 11.117 1 94.62 301 LEU B C 1
ATOM 5736 O O . LEU B 1 301 ? 10.586 7.094 10.891 1 94.62 301 LEU B O 1
ATOM 5740 N N . ALA B 1 302 ? 11.578 9.062 10.586 1 90.94 302 ALA B N 1
ATOM 5741 C CA . ALA B 1 302 ? 12.602 8.523 9.695 1 90.94 302 ALA B CA 1
ATOM 5742 C C . ALA B 1 302 ? 13.461 7.484 10.406 1 90.94 302 ALA B C 1
ATOM 5744 O O . ALA B 1 302 ? 13.828 6.465 9.828 1 90.94 302 ALA B O 1
ATOM 5745 N N . SER B 1 303 ? 13.805 7.789 11.664 1 94.31 303 SER B N 1
ATOM 5746 C CA . SER B 1 303 ? 14.555 6.828 12.461 1 94.31 303 SER B CA 1
ATOM 5747 C C . SER B 1 303 ? 13.766 5.539 12.672 1 94.31 303 SER B C 1
ATOM 5749 O O . SER B 1 303 ? 14.32 4.441 12.594 1 94.31 303 SER B O 1
ATOM 5751 N N . ALA B 1 304 ? 12.5 5.707 12.969 1 97.62 304 ALA B N 1
ATOM 5752 C CA . ALA B 1 304 ? 11.633 4.543 13.133 1 97.62 304 ALA B CA 1
ATOM 5753 C C . ALA B 1 304 ? 11.562 3.73 11.844 1 97.62 304 ALA B C 1
ATOM 5755 O O . ALA B 1 304 ? 11.57 2.498 11.875 1 97.62 304 ALA B O 1
ATOM 5756 N N . PHE B 1 305 ? 11.445 4.414 10.711 1 96.62 305 PHE B N 1
ATOM 5757 C CA . PHE B 1 305 ? 11.383 3.736 9.422 1 96.62 305 PHE B CA 1
ATOM 5758 C C . PHE B 1 305 ? 12.664 2.951 9.164 1 96.62 305 PHE B C 1
ATOM 5760 O O . PHE B 1 305 ? 12.609 1.802 8.719 1 96.62 305 PHE B O 1
ATOM 5767 N N . LYS B 1 306 ? 13.773 3.578 9.398 1 94.12 306 LYS B N 1
ATOM 5768 C CA . LYS B 1 306 ? 15.047 2.881 9.242 1 94.12 306 LYS B CA 1
ATOM 5769 C C . LYS B 1 306 ? 15.102 1.625 10.109 1 94.12 306 LYS B C 1
ATOM 5771 O O . LYS B 1 306 ? 15.469 0.551 9.633 1 94.12 306 LYS B O 1
ATOM 5776 N N . ALA B 1 307 ? 14.734 1.742 11.375 1 97.44 307 ALA B N 1
ATOM 5777 C CA . ALA B 1 307 ? 14.719 0.596 12.281 1 97.44 307 ALA B CA 1
ATOM 5778 C C . ALA B 1 307 ? 13.766 -0.485 11.773 1 97.44 307 ALA B C 1
ATOM 5780 O O . ALA B 1 307 ? 14.07 -1.678 11.859 1 97.44 307 ALA B O 1
ATOM 5781 N N . ALA B 1 308 ? 12.594 -0.072 11.281 1 97.38 308 ALA B N 1
ATOM 5782 C CA . ALA B 1 308 ? 11.602 -1.02 10.766 1 97.38 308 ALA B CA 1
ATOM 5783 C C . ALA B 1 308 ? 12.156 -1.798 9.578 1 97.38 308 ALA B C 1
ATOM 5785 O O . ALA B 1 308 ? 11.93 -3.004 9.461 1 97.38 308 ALA B O 1
ATOM 5786 N N . THR B 1 309 ? 12.852 -1.068 8.656 1 94.62 309 THR B N 1
ATOM 5787 C CA . THR B 1 309 ? 13.391 -1.724 7.473 1 94.62 309 THR B CA 1
ATOM 5788 C C . THR B 1 309 ? 14.469 -2.732 7.852 1 94.62 309 THR B C 1
ATOM 5790 O O . THR B 1 309 ? 14.688 -3.715 7.141 1 94.62 309 THR B O 1
ATOM 5793 N N . GLU B 1 310 ? 15.148 -2.5 8.953 1 94.81 310 GLU B N 1
ATOM 5794 C CA . GLU B 1 310 ? 16.172 -3.42 9.445 1 94.81 310 GLU B CA 1
ATOM 5795 C C . GLU B 1 310 ? 15.547 -4.609 10.172 1 94.81 310 GLU B C 1
ATOM 5797 O O . GLU B 1 310 ? 16.062 -5.723 10.102 1 94.81 310 GLU B O 1
ATOM 5802 N N . GLU B 1 311 ? 14.484 -4.375 10.859 1 95.56 311 GLU B N 1
ATOM 5803 C CA . GLU B 1 311 ? 13.812 -5.406 11.641 1 95.56 311 GLU B CA 1
ATOM 5804 C C . GLU B 1 311 ? 12.969 -6.316 10.758 1 95.56 311 GLU B C 1
ATOM 5806 O O . GLU B 1 311 ? 12.906 -7.527 10.984 1 95.56 311 GLU B O 1
ATOM 5811 N N . PHE B 1 312 ? 12.305 -5.727 9.797 1 95.12 312 PHE B N 1
ATOM 5812 C CA . PHE B 1 312 ? 11.367 -6.445 8.945 1 95.12 312 PHE B CA 1
ATOM 5813 C C . PHE B 1 312 ? 11.852 -6.449 7.496 1 95.12 312 PHE B C 1
ATOM 5815 O O . PHE B 1 312 ? 11.172 -5.918 6.613 1 95.12 312 PHE B O 1
ATOM 5822 N N . THR B 1 313 ? 12.914 -7.188 7.195 1 92.44 313 THR B N 1
ATOM 5823 C CA . THR B 1 313 ? 13.57 -7.191 5.891 1 92.44 313 THR B CA 1
ATOM 5824 C C . THR B 1 313 ? 12.703 -7.891 4.852 1 92.44 313 THR B C 1
ATOM 5826 O O . THR B 1 313 ? 12.922 -7.742 3.648 1 92.44 313 THR B O 1
ATOM 5829 N N . GLU B 1 314 ? 11.68 -8.633 5.355 1 91 314 GLU B N 1
ATOM 5830 C CA . GLU B 1 314 ? 10.812 -9.391 4.453 1 91 314 GLU B CA 1
ATOM 5831 C C . GLU B 1 314 ? 9.648 -8.547 3.961 1 91 314 GLU B C 1
ATOM 5833 O O . GLU B 1 314 ? 8.875 -8.977 3.104 1 91 314 GLU B O 1
ATOM 5838 N N . TYR B 1 315 ? 9.5 -7.332 4.477 1 92.25 315 TYR B N 1
ATOM 5839 C CA . TYR B 1 315 ? 8.352 -6.52 4.082 1 92.25 315 TYR B CA 1
ATOM 5840 C C . TYR B 1 315 ? 8.758 -5.449 3.078 1 92.25 315 TYR B C 1
ATOM 5842 O O . TYR B 1 315 ? 9.883 -4.941 3.127 1 92.25 315 TYR B O 1
ATOM 5850 N N . ASN B 1 316 ? 7.812 -5.102 2.213 1 91.75 316 ASN B N 1
ATOM 5851 C CA . ASN B 1 316 ? 7.98 -4.066 1.199 1 91.75 316 ASN B CA 1
ATOM 5852 C C . ASN B 1 316 ? 8.203 -2.695 1.83 1 91.75 316 ASN B C 1
ATOM 5854 O O . ASN B 1 316 ? 7.477 -2.307 2.748 1 91.75 316 ASN B O 1
ATOM 5858 N N . SER B 1 317 ? 9.164 -1.97 1.332 1 92.19 317 SER B N 1
ATOM 5859 C CA . SER B 1 317 ? 9.578 -0.703 1.93 1 92.19 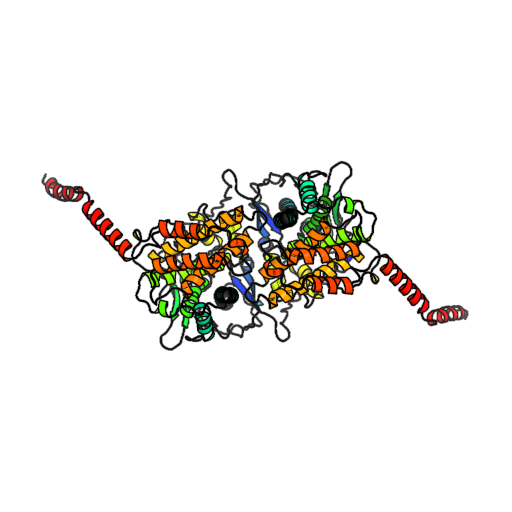317 SER B CA 1
ATOM 5860 C C . SER B 1 317 ? 8.445 0.322 1.885 1 92.19 317 SER B C 1
ATOM 5862 O O . SER B 1 317 ? 8.305 1.136 2.799 1 92.19 317 SER B O 1
ATOM 5864 N N . VAL B 1 318 ? 7.66 0.333 0.803 1 91.19 318 VAL B N 1
ATOM 5865 C CA . VAL B 1 318 ? 6.555 1.278 0.682 1 91.19 318 VAL B CA 1
ATOM 5866 C C . VAL B 1 318 ? 5.512 0.994 1.76 1 91.19 318 VAL B C 1
ATOM 5868 O O . VAL B 1 318 ? 5.055 1.91 2.445 1 91.19 318 VAL B O 1
ATOM 5871 N N . ASN B 1 319 ? 5.191 -0.297 1.935 1 93.56 319 ASN B N 1
ATOM 5872 C CA . ASN B 1 319 ? 4.23 -0.692 2.961 1 93.56 319 ASN B CA 1
ATOM 5873 C C . ASN B 1 319 ? 4.742 -0.366 4.359 1 93.56 319 ASN B C 1
ATOM 5875 O O . ASN B 1 319 ? 3.967 0.038 5.23 1 93.56 319 ASN B O 1
ATOM 5879 N N . LEU B 1 320 ? 6.039 -0.577 4.551 1 95.69 320 LEU B N 1
ATOM 5880 C CA . LEU B 1 320 ? 6.617 -0.283 5.855 1 95.69 320 LEU B CA 1
ATOM 5881 C C . LEU B 1 320 ? 6.57 1.214 6.148 1 95.69 320 LEU B C 1
ATOM 5883 O O . LEU B 1 320 ? 6.312 1.621 7.285 1 95.69 320 LEU B O 1
ATOM 5887 N N . LEU B 1 321 ? 6.824 2.025 5.109 1 94.31 321 LEU B N 1
ATOM 5888 C CA . LEU B 1 321 ? 6.746 3.471 5.289 1 94.31 321 LEU B CA 1
ATOM 5889 C C . LEU B 1 321 ? 5.328 3.893 5.672 1 94.31 321 LEU B C 1
ATOM 5891 O O . LEU B 1 321 ? 5.145 4.699 6.586 1 94.31 321 LEU B O 1
ATOM 5895 N N . GLN B 1 322 ? 4.363 3.361 4.977 1 95.69 322 GLN B N 1
ATOM 5896 C CA . GLN B 1 322 ? 2.971 3.666 5.281 1 95.69 322 GLN B CA 1
ATOM 5897 C C . GLN B 1 322 ? 2.615 3.256 6.707 1 95.69 322 GLN B C 1
ATOM 5899 O O . GLN B 1 322 ? 1.94 3.998 7.422 1 95.69 322 GLN B O 1
ATOM 5904 N N . ALA B 1 323 ? 3.109 2.09 7.102 1 97.62 323 ALA B N 1
ATOM 5905 C CA . ALA B 1 323 ? 2.801 1.571 8.43 1 97.62 323 ALA B CA 1
ATOM 5906 C C . ALA B 1 323 ? 3.459 2.42 9.516 1 97.62 323 ALA B C 1
ATOM 5908 O O . ALA B 1 323 ? 2.832 2.734 10.531 1 97.62 323 ALA B O 1
ATOM 5909 N N . VAL B 1 324 ? 4.699 2.762 9.305 1 98.19 324 VAL B N 1
ATOM 5910 C CA . VAL B 1 324 ? 5.434 3.564 10.273 1 98.19 324 VAL B CA 1
ATOM 5911 C C . VAL B 1 324 ? 4.785 4.941 10.406 1 98.19 324 VAL B C 1
ATOM 5913 O O . VAL B 1 324 ? 4.633 5.457 11.516 1 98.19 324 VAL B O 1
ATOM 5916 N N . SER B 1 325 ? 4.445 5.52 9.266 1 96.94 325 SER B N 1
ATOM 5917 C CA . SER B 1 325 ? 3.748 6.801 9.289 1 96.94 325 SER B CA 1
ATOM 5918 C C . SER B 1 325 ? 2.424 6.695 10.039 1 96.94 325 SER B C 1
ATOM 5920 O O . SER B 1 325 ? 2.066 7.594 10.805 1 96.94 325 SER B O 1
ATOM 5922 N N . GLU B 1 326 ? 1.679 5.648 9.781 1 98.06 326 GLU B N 1
ATOM 5923 C CA . GLU B 1 326 ? 0.404 5.441 10.461 1 98.06 326 GLU B CA 1
ATOM 5924 C C . GLU B 1 326 ? 0.603 5.281 11.969 1 98.06 326 GLU B C 1
ATOM 5926 O O . GLU B 1 326 ? -0.158 5.84 12.758 1 98.06 326 GLU B O 1
ATOM 5931 N N . TYR B 1 327 ? 1.59 4.508 12.367 1 98.69 327 TYR B N 1
ATOM 5932 C CA . TYR B 1 327 ? 1.873 4.332 13.781 1 98.69 327 TYR B CA 1
ATOM 5933 C C . TYR B 1 327 ? 2.227 5.664 14.438 1 98.69 327 TYR B C 1
ATOM 5935 O O . TYR B 1 327 ? 1.71 5.992 15.508 1 98.69 327 TYR B O 1
ATOM 5943 N N . SER B 1 328 ? 3.098 6.379 13.789 1 98.5 328 SER B N 1
ATOM 5944 C CA . SER B 1 328 ? 3.525 7.676 14.305 1 98.5 328 SER B CA 1
ATOM 5945 C C . SER B 1 328 ? 2.352 8.648 14.398 1 98.5 328 SER B C 1
ATOM 5947 O O . SER B 1 328 ? 2.24 9.398 15.367 1 98.5 328 SER B O 1
ATOM 5949 N N . ARG B 1 329 ? 1.543 8.656 13.406 1 97.94 329 ARG B N 1
ATOM 5950 C CA . ARG B 1 329 ? 0.363 9.516 13.391 1 97.94 329 ARG B CA 1
ATOM 5951 C C . ARG B 1 329 ? -0.593 9.156 14.523 1 97.94 329 ARG B C 1
ATOM 5953 O O . ARG B 1 329 ? -1.211 10.031 15.125 1 97.94 329 ARG B O 1
ATOM 5960 N N . ASN B 1 330 ? -0.756 7.855 14.789 1 98.62 330 ASN B N 1
ATOM 5961 C CA . ASN B 1 330 ? -1.557 7.402 15.922 1 98.62 330 ASN B CA 1
ATOM 5962 C C . ASN B 1 330 ? -1.023 7.953 17.234 1 98.62 330 ASN B C 1
ATOM 5964 O O . ASN B 1 330 ? -1.793 8.438 18.078 1 98.62 330 ASN B O 1
ATOM 5968 N N . LEU B 1 331 ? 0.307 7.863 17.422 1 98.81 331 LEU B N 1
ATOM 5969 C CA . LEU B 1 331 ? 0.931 8.352 18.641 1 98.81 331 LEU B CA 1
ATOM 5970 C C . LEU B 1 331 ? 0.682 9.844 18.828 1 98.81 331 LEU B C 1
ATOM 5972 O O . LEU B 1 331 ? 0.23 10.273 19.891 1 98.81 331 LEU B O 1
ATOM 5976 N N . LEU B 1 332 ? 0.945 10.594 17.781 1 98.62 332 LEU B N 1
ATOM 5977 C CA . LEU B 1 332 ? 0.833 12.039 17.875 1 98.62 332 LEU B CA 1
ATOM 5978 C C . LEU B 1 332 ? -0.614 12.461 18.109 1 98.62 332 LEU B C 1
ATOM 5980 O O . LEU B 1 332 ? -0.887 13.32 18.953 1 98.62 332 LEU B O 1
ATOM 5984 N N . LEU B 1 333 ? -1.545 11.906 17.344 1 98.69 333 LEU B N 1
ATOM 5985 C CA . LEU B 1 333 ? -2.947 12.281 17.484 1 98.69 333 LEU B CA 1
ATOM 5986 C C . LEU B 1 333 ? -3.461 11.945 18.891 1 98.69 333 LEU B C 1
ATOM 5988 O O . LEU B 1 333 ? -4.211 12.727 19.484 1 98.69 333 LEU B O 1
ATOM 5992 N N . HIS B 1 334 ? -3.113 10.758 19.375 1 98.75 334 HIS B N 1
ATOM 5993 C CA . HIS B 1 334 ? -3.52 10.367 20.719 1 98.75 334 HIS B CA 1
ATOM 5994 C C . HIS B 1 334 ? -3.012 11.352 21.766 1 98.75 334 HIS B C 1
ATOM 5996 O O . HIS B 1 334 ? -3.742 11.719 22.688 1 98.75 334 HIS B O 1
ATOM 6002 N N . ALA B 1 335 ? -1.747 11.836 21.641 1 98.69 335 ALA B N 1
ATOM 6003 C CA . ALA B 1 335 ? -1.164 12.812 22.547 1 98.69 335 ALA B CA 1
ATOM 6004 C C . ALA B 1 335 ? -1.902 14.141 22.469 1 98.69 335 ALA B C 1
ATOM 6006 O O . ALA B 1 335 ? -2.246 14.734 23.5 1 98.69 335 ALA B O 1
ATOM 6007 N N . ILE B 1 336 ? -2.184 14.586 21.281 1 98.12 336 ILE B N 1
ATOM 6008 C CA . ILE B 1 336 ? -2.791 15.891 21.047 1 98.12 336 ILE B CA 1
ATOM 6009 C C . ILE B 1 336 ? -4.219 15.898 21.594 1 98.12 336 ILE B C 1
ATOM 6011 O O . ILE B 1 336 ? -4.621 16.844 22.281 1 98.12 336 ILE B O 1
ATOM 6015 N N . VAL B 1 337 ? -4.953 14.836 21.375 1 97.94 337 VAL B N 1
ATOM 6016 C CA . VAL B 1 337 ? -6.359 14.766 21.766 1 97.94 337 VAL B CA 1
ATOM 6017 C C . VAL B 1 337 ? -6.465 14.648 23.281 1 97.94 337 VAL B C 1
ATOM 6019 O O . VAL B 1 337 ? -7.414 15.156 23.891 1 97.94 337 VAL B O 1
ATOM 6022 N N . THR B 1 338 ? -5.414 14.125 23.938 1 97.88 338 THR B N 1
ATOM 6023 C CA . THR B 1 338 ? -5.578 13.781 25.344 1 97.88 338 THR B CA 1
ATOM 6024 C C . THR B 1 338 ? -4.727 14.695 26.219 1 97.88 338 THR B C 1
ATOM 6026 O O . THR B 1 338 ? -4.797 14.625 27.453 1 97.88 338 THR B O 1
ATOM 6029 N N . VAL B 1 339 ? -3.902 15.539 25.609 1 97.62 339 VAL B N 1
ATOM 6030 C CA . VAL B 1 339 ? -3.102 16.453 26.422 1 97.62 339 VAL B CA 1
ATOM 6031 C C . VAL B 1 339 ? -4.02 17.375 27.219 1 97.62 339 VAL B C 1
ATOM 6033 O O . VAL B 1 339 ? -5.109 17.734 26.766 1 97.62 339 VAL B O 1
ATOM 6036 N N . GLY B 1 340 ? -3.6 17.75 28.438 1 93.56 340 GLY B N 1
ATOM 6037 C CA . GLY B 1 340 ? -4.379 18.656 29.266 1 93.56 340 GLY B CA 1
ATOM 6038 C C . GLY B 1 340 ? -4.242 20.109 28.844 1 93.56 340 GLY B C 1
ATOM 6039 O O . GLY B 1 340 ? -3.322 20.453 28.109 1 93.56 340 GLY B O 1
ATOM 6040 N N . GLY B 1 341 ? -5.199 20.906 29.234 1 92.19 341 GLY B N 1
ATOM 6041 C CA . GLY B 1 341 ? -5.137 22.344 29.031 1 92.19 341 GLY B CA 1
ATOM 6042 C C . GLY B 1 341 ? -5.68 22.797 27.688 1 92.19 341 GLY B C 1
ATOM 6043 O O . GLY B 1 341 ? -5.93 21.969 26.812 1 92.19 341 GLY B O 1
ATOM 6044 N N . LYS B 1 342 ? -5.836 24.078 27.547 1 94.69 342 LYS B N 1
ATOM 6045 C CA . LYS B 1 342 ? -6.43 24.656 26.344 1 94.69 342 LYS B CA 1
ATOM 6046 C C . LYS B 1 342 ? -5.379 25.375 25.5 1 94.69 342 LYS B C 1
ATOM 6048 O O . LYS B 1 342 ? -5.648 25.75 24.359 1 94.69 342 LYS B O 1
ATOM 6053 N N . SER B 1 343 ? -4.207 25.5 26.078 1 96.12 343 SER B N 1
ATOM 6054 C CA . SER B 1 343 ? -3.119 26.188 25.391 1 96.12 343 SER B CA 1
ATOM 6055 C C . SER B 1 343 ? -1.774 25.547 25.688 1 96.12 343 SER B C 1
ATOM 6057 O O . SER B 1 343 ? -0.89 26.172 26.281 1 96.12 343 SER B O 1
ATOM 6059 N N . PRO B 1 344 ? -1.62 24.344 25.203 1 96.12 344 PRO B N 1
ATOM 6060 C CA . PRO B 1 344 ? -0.397 23.625 25.547 1 96.12 344 PRO B CA 1
ATOM 6061 C C . PRO B 1 344 ? 0.84 24.172 24.844 1 96.12 344 PRO B C 1
ATOM 6063 O O . PRO B 1 344 ? 0.742 24.688 23.734 1 96.12 344 PRO B O 1
ATOM 6066 N N . ASP B 1 345 ? 1.979 24.047 25.594 1 95.62 345 ASP B N 1
ATOM 6067 C CA . ASP B 1 345 ? 3.289 24.266 24.984 1 95.62 345 ASP B CA 1
ATOM 6068 C C . ASP B 1 345 ? 3.791 22.984 24.312 1 95.62 345 ASP B C 1
ATOM 6070 O O . ASP B 1 345 ? 3.211 21.922 24.469 1 95.62 345 ASP B O 1
ATOM 6074 N N . PHE B 1 346 ? 4.871 23.188 23.5 1 96.88 346 PHE B N 1
ATOM 6075 C CA . PHE B 1 346 ? 5.492 22.031 22.875 1 96.88 346 PHE B CA 1
ATOM 6076 C C . PHE B 1 346 ? 5.918 21 23.906 1 96.88 346 PHE B C 1
ATOM 6078 O O . PHE B 1 346 ? 5.777 19.797 23.688 1 96.88 346 PHE B O 1
ATOM 6085 N N . ALA B 1 347 ? 6.398 21.484 25.031 1 96.62 347 ALA B N 1
ATOM 6086 C CA . ALA B 1 347 ? 6.859 20.578 26.094 1 96.62 347 ALA B CA 1
ATOM 6087 C C . ALA B 1 347 ? 5.703 19.75 26.641 1 96.62 347 ALA B C 1
ATOM 6089 O O . ALA B 1 347 ? 5.887 18.578 27.016 1 96.62 347 ALA B O 1
ATOM 6090 N N . ASP B 1 348 ? 4.504 20.344 26.734 1 97.38 348 ASP B N 1
ATOM 6091 C CA . ASP B 1 348 ? 3.324 19.594 27.172 1 97.38 348 ASP B CA 1
ATOM 6092 C C . ASP B 1 348 ? 3.018 18.453 26.203 1 97.38 348 ASP B C 1
ATOM 6094 O O . ASP B 1 348 ? 2.705 17.344 26.641 1 97.38 348 ASP B O 1
ATOM 6098 N N . ILE B 1 349 ? 3.115 18.734 24.906 1 98 349 ILE B N 1
ATOM 6099 C CA . ILE B 1 349 ? 2.85 17.719 23.891 1 98 349 ILE B CA 1
ATOM 6100 C C . ILE B 1 349 ? 3.912 16.625 23.953 1 98 349 ILE B C 1
ATOM 6102 O O . ILE B 1 349 ? 3.594 15.445 23.875 1 98 349 ILE B O 1
ATOM 6106 N N . ALA B 1 350 ? 5.152 17.031 24.094 1 98 350 ALA B N 1
ATOM 6107 C CA . ALA B 1 350 ? 6.25 16.078 24.172 1 98 350 ALA B CA 1
ATOM 6108 C C . ALA B 1 350 ? 6.055 15.117 25.359 1 98 350 ALA B C 1
ATOM 6110 O O . ALA B 1 350 ? 6.172 13.906 25.203 1 98 350 ALA B O 1
ATOM 6111 N N . ASN B 1 351 ? 5.777 15.688 26.516 1 97.5 351 ASN B N 1
ATOM 6112 C CA . ASN B 1 351 ? 5.586 14.875 27.719 1 97.5 351 ASN B CA 1
ATOM 6113 C C . ASN B 1 351 ? 4.402 13.93 27.562 1 97.5 351 ASN B C 1
ATOM 6115 O O . ASN B 1 351 ? 4.484 12.758 27.938 1 97.5 351 ASN B O 1
ATOM 6119 N N . ARG B 1 352 ? 3.322 14.438 27.016 1 98.19 352 ARG B N 1
ATOM 6120 C CA . ARG B 1 352 ? 2.156 13.578 26.812 1 98.19 352 ARG B CA 1
ATOM 6121 C C . ARG B 1 352 ? 2.449 12.477 25.797 1 98.19 352 ARG B C 1
ATOM 6123 O O . ARG B 1 352 ? 1.973 11.352 25.953 1 98.19 352 ARG B O 1
ATOM 6130 N N . LEU B 1 353 ? 3.199 12.797 24.75 1 98.62 353 LEU B N 1
ATOM 6131 C CA . LEU B 1 353 ? 3.572 11.82 23.734 1 98.62 353 LEU B CA 1
ATOM 6132 C C . LEU B 1 353 ? 4.371 10.68 24.359 1 98.62 353 LEU B C 1
ATOM 6134 O O . LEU B 1 353 ? 4.164 9.516 24.016 1 98.62 353 LEU B O 1
ATOM 6138 N N . TYR B 1 354 ? 5.285 11.016 25.328 1 98.25 354 TYR B N 1
ATOM 6139 C CA . TYR B 1 354 ? 6.059 9.977 26 1 98.25 354 TYR B CA 1
ATOM 6140 C C . TYR B 1 354 ? 5.145 9.016 26.75 1 98.25 354 TYR B C 1
ATOM 6142 O O . TYR B 1 354 ? 5.344 7.801 26.719 1 98.25 354 TYR B O 1
ATOM 6150 N N . GLU B 1 355 ? 4.168 9.547 27.359 1 98.12 355 GLU B N 1
ATOM 6151 C CA . GLU B 1 355 ? 3.203 8.727 28.078 1 98.12 355 GLU B CA 1
ATOM 6152 C C . GLU B 1 355 ? 2.4 7.848 27.125 1 98.12 355 GLU B C 1
ATOM 6154 O O . GLU B 1 355 ? 2.146 6.676 27.422 1 98.12 355 GLU B O 1
ATOM 6159 N N . ILE B 1 356 ? 2.012 8.43 26.031 1 98.5 356 ILE B N 1
ATOM 6160 C CA . ILE B 1 356 ? 1.221 7.715 25.031 1 98.5 356 ILE B CA 1
ATOM 6161 C C . ILE B 1 356 ? 2.043 6.574 24.438 1 98.5 356 ILE B C 1
ATOM 6163 O O . ILE B 1 356 ? 1.518 5.484 24.188 1 98.5 356 ILE B O 1
ATOM 6167 N N . ILE B 1 357 ? 3.301 6.84 24.172 1 98.62 357 ILE B N 1
ATOM 6168 C CA . ILE B 1 357 ? 4.176 5.801 23.641 1 98.62 357 ILE B CA 1
ATOM 6169 C C . ILE B 1 357 ? 4.223 4.617 24.594 1 98.62 357 ILE B C 1
ATOM 6171 O O . ILE B 1 357 ? 4.164 3.461 24.172 1 98.62 357 ILE B O 1
ATOM 6175 N N . ASP B 1 358 ? 4.289 4.891 25.891 1 97.94 358 ASP B N 1
ATOM 6176 C CA . ASP B 1 358 ? 4.273 3.828 26.891 1 97.94 358 ASP B CA 1
ATOM 6177 C C . ASP B 1 358 ? 2.959 3.053 26.844 1 97.94 358 ASP B C 1
ATOM 6179 O O . ASP B 1 358 ? 2.951 1.824 26.953 1 97.94 358 ASP B O 1
ATOM 6183 N N . LEU B 1 359 ? 1.886 3.752 26.703 1 97.75 359 LEU B N 1
ATOM 6184 C CA . LEU B 1 359 ? 0.576 3.115 26.609 1 97.75 359 LEU B CA 1
ATOM 6185 C C . LEU B 1 359 ? 0.489 2.229 25.359 1 97.75 359 LEU B C 1
ATOM 6187 O O . LEU B 1 359 ? -0.037 1.114 25.438 1 97.75 359 LEU B O 1
ATOM 6191 N N . HIS B 1 360 ? 0.979 2.738 24.203 1 98.31 360 HIS B N 1
ATOM 6192 C CA . HIS B 1 360 ? 0.896 2.033 22.922 1 98.31 360 HIS B CA 1
ATOM 6193 C C . HIS B 1 360 ? 1.843 0.838 22.891 1 98.31 360 HIS B C 1
ATOM 6195 O O . HIS B 1 360 ? 1.711 -0.042 22.047 1 98.31 360 HIS B O 1
ATOM 6201 N N . SER B 1 361 ? 2.842 0.811 23.812 1 96.44 361 SER B N 1
ATOM 6202 C CA . SER B 1 361 ? 3.723 -0.349 23.906 1 96.44 361 SER B CA 1
ATOM 6203 C C . SER B 1 361 ? 2.973 -1.577 24.406 1 96.44 361 SER B C 1
ATOM 6205 O O . SER B 1 361 ? 3.418 -2.709 24.203 1 96.44 361 SER B O 1
ATOM 6207 N N . LYS B 1 362 ? 1.819 -1.373 25 1 95.31 362 LYS B N 1
ATOM 6208 C CA . LYS B 1 362 ? 0.996 -2.459 25.531 1 95.31 362 LYS B CA 1
ATOM 6209 C C . LYS B 1 362 ? -0.133 -2.809 24.562 1 95.31 362 LYS B C 1
ATOM 6211 O O . LYS B 1 362 ? -0.478 -3.98 24.406 1 95.31 362 LYS B O 1
ATOM 6216 N N . ASN B 1 363 ? -0.703 -1.798 24.031 1 95.75 363 ASN B N 1
ATOM 6217 C CA . ASN B 1 363 ? -1.78 -1.941 23.062 1 95.75 363 ASN B CA 1
ATOM 6218 C C . ASN B 1 363 ? -1.642 -0.937 21.922 1 95.75 363 ASN B C 1
ATOM 6220 O O . ASN B 1 363 ? -1.231 0.205 22.141 1 95.75 363 ASN B O 1
ATOM 6224 N N . ALA B 1 364 ? -1.89 -1.394 20.766 1 96.31 364 ALA B N 1
ATOM 6225 C CA . ALA B 1 364 ? -1.801 -0.511 19.609 1 96.31 364 ALA B CA 1
ATOM 6226 C C . ALA B 1 364 ? -2.826 -0.898 18.547 1 96.31 364 ALA B C 1
ATOM 6228 O O . ALA B 1 364 ? -3.361 -2.01 18.562 1 96.31 364 ALA B O 1
ATOM 6229 N N . PRO B 1 365 ? -3.172 0.095 17.688 1 96.88 365 PRO B N 1
ATOM 6230 C CA . PRO B 1 365 ? -4.066 -0.267 16.578 1 96.88 365 PRO B CA 1
ATOM 6231 C C . PRO B 1 365 ? -3.607 -1.519 15.836 1 96.88 365 PRO B C 1
ATOM 6233 O O . PRO B 1 365 ? -2.422 -1.657 15.523 1 96.88 365 PRO B O 1
ATOM 6236 N N . ALA B 1 366 ? -4.465 -2.365 15.516 1 94.5 366 ALA B N 1
ATOM 6237 C CA . ALA B 1 366 ? -4.219 -3.748 15.117 1 94.5 366 ALA B CA 1
ATOM 6238 C C . ALA B 1 366 ? -3.336 -3.811 13.875 1 94.5 366 ALA B C 1
ATOM 6240 O O . ALA B 1 366 ? -2.383 -4.594 13.82 1 94.5 366 ALA B O 1
ATOM 6241 N N . LYS B 1 367 ? -3.602 -3.033 12.891 1 95.12 367 LYS B N 1
ATOM 6242 C CA . LYS B 1 367 ? -2.947 -3.082 11.586 1 95.12 367 LYS B CA 1
ATOM 6243 C C . LYS B 1 367 ? -1.453 -2.803 11.711 1 95.12 367 LYS B C 1
ATOM 6245 O O . LYS B 1 367 ? -0.65 -3.334 10.945 1 95.12 367 LYS B O 1
ATOM 6250 N N . VAL B 1 368 ? -1.027 -1.971 12.695 1 97.69 368 VAL B N 1
ATOM 6251 C CA . VAL B 1 368 ? 0.369 -1.56 12.781 1 97.69 368 VAL B CA 1
ATOM 6252 C C . VAL B 1 368 ? 0.944 -1.981 14.133 1 97.69 368 VAL B C 1
ATOM 6254 O O . VAL B 1 368 ? 2.006 -1.504 14.539 1 97.69 368 VAL B O 1
ATOM 6257 N N . ALA B 1 369 ? 0.315 -2.895 14.883 1 97 369 ALA B N 1
ATOM 6258 C CA . ALA B 1 369 ? 0.69 -3.289 16.234 1 97 369 ALA B CA 1
ATOM 6259 C C . ALA B 1 369 ? 2.066 -3.947 16.25 1 97 369 ALA B C 1
ATOM 6261 O O . ALA B 1 369 ? 2.783 -3.875 17.266 1 97 369 ALA B O 1
ATOM 6262 N N . TYR B 1 370 ? 2.469 -4.527 15.148 1 96.56 370 TYR B N 1
ATOM 6263 C CA . TYR B 1 370 ? 3.756 -5.215 15.102 1 96.56 370 TYR B CA 1
ATOM 6264 C C . TYR B 1 370 ? 4.906 -4.223 15.219 1 96.56 370 TYR B C 1
ATOM 6266 O O . TYR B 1 370 ? 6.043 -4.613 15.508 1 96.56 370 TYR B O 1
ATOM 6274 N N . LEU B 1 371 ? 4.691 -2.955 15.094 1 98.19 371 LEU B N 1
ATOM 6275 C CA . LEU B 1 371 ? 5.719 -1.925 15.18 1 98.19 371 LEU B CA 1
ATOM 6276 C C . LEU B 1 371 ? 5.922 -1.483 16.625 1 98.19 371 LEU B C 1
ATOM 6278 O O . LEU B 1 371 ? 6.816 -0.683 16.922 1 98.19 371 LEU B O 1
ATOM 6282 N N . GLN B 1 372 ? 5.141 -2.018 17.594 1 97.25 372 GLN B N 1
ATOM 6283 C CA . GLN B 1 372 ? 5.238 -1.663 19 1 97.25 372 GLN B CA 1
ATOM 6284 C C . GLN B 1 372 ? 6.637 -1.936 19.547 1 97.25 372 GLN B C 1
ATOM 6286 O O . GLN B 1 372 ? 7.09 -1.27 20.484 1 97.25 372 GLN B O 1
ATOM 6291 N N . LYS B 1 373 ? 7.266 -2.879 18.953 1 95.81 373 LYS B N 1
ATOM 6292 C CA . LYS B 1 373 ? 8.539 -3.348 19.5 1 95.81 373 LYS B CA 1
ATOM 6293 C C . LYS B 1 373 ? 9.672 -2.381 19.172 1 95.81 373 LYS B C 1
ATOM 6295 O O . LYS B 1 373 ? 10.766 -2.49 19.719 1 95.81 373 LYS B O 1
ATOM 6300 N N . LEU B 1 374 ? 9.5 -1.421 18.25 1 98 374 LEU B N 1
ATOM 6301 C CA . LEU B 1 374 ? 10.531 -0.438 17.938 1 98 374 LEU B CA 1
ATOM 6302 C C . LEU B 1 374 ? 10.727 0.53 19.094 1 98 374 LEU B C 1
ATOM 6304 O O . LEU B 1 374 ? 9.875 0.639 19.984 1 98 374 LEU B O 1
ATOM 6308 N N . LYS B 1 375 ? 11.812 1.277 19.062 1 98.31 375 LYS B N 1
ATOM 6309 C CA . LYS B 1 375 ? 12.188 2.148 20.172 1 98.31 375 LYS B CA 1
ATOM 6310 C C . LYS B 1 375 ? 11.641 3.557 19.969 1 98.31 375 LYS B C 1
ATOM 6312 O O . LYS B 1 375 ? 12.391 4.535 20.016 1 98.31 375 LYS B O 1
ATOM 6317 N N . TRP B 1 376 ? 10.32 3.684 19.891 1 98.69 376 TRP B N 1
ATOM 6318 C CA . TRP B 1 376 ? 9.625 4.93 19.578 1 98.69 376 TRP B CA 1
ATOM 6319 C C . TRP B 1 376 ? 10 6.027 20.562 1 98.69 376 TRP B C 1
ATOM 6321 O O . TRP B 1 376 ? 10.219 7.176 20.172 1 98.69 376 TRP B O 1
ATOM 6331 N N . LYS B 1 377 ? 10.039 5.691 21.891 1 98.44 377 LYS B N 1
ATOM 6332 C CA . LYS B 1 377 ? 10.344 6.688 22.906 1 98.44 377 LYS B CA 1
ATOM 6333 C C . LYS B 1 377 ? 11.734 7.285 22.688 1 98.44 377 LYS B C 1
ATOM 6335 O O . LYS B 1 377 ? 11.914 8.5 22.781 1 98.44 377 LYS B O 1
ATOM 6340 N N . THR B 1 378 ? 12.672 6.414 22.328 1 98.44 378 THR B N 1
ATOM 6341 C CA . THR B 1 378 ? 14.039 6.859 22.062 1 98.44 378 THR B CA 1
ATOM 6342 C C . THR B 1 378 ? 14.086 7.77 20.844 1 98.44 378 THR B C 1
ATOM 6344 O O . THR B 1 378 ? 14.781 8.789 20.859 1 98.44 378 THR B O 1
ATOM 6347 N N . TYR B 1 379 ? 13.375 7.406 19.734 1 97.81 379 TYR B N 1
ATOM 6348 C CA . TYR B 1 379 ? 13.398 8.195 18.516 1 97.81 379 TYR B CA 1
ATOM 6349 C C . TYR B 1 379 ? 12.883 9.609 18.766 1 97.81 379 TYR B C 1
ATOM 6351 O O . TYR B 1 379 ? 13.508 10.586 18.359 1 97.81 379 TYR B O 1
ATOM 6359 N N . PHE B 1 380 ? 11.773 9.734 19.5 1 98.06 380 PHE B N 1
ATOM 6360 C CA . PHE B 1 380 ? 11.172 11.039 19.734 1 98.06 380 PHE B CA 1
ATOM 6361 C C . PHE B 1 380 ? 11.953 11.812 20.781 1 98.06 380 PHE B C 1
ATOM 6363 O O . PHE B 1 380 ? 12.164 13.023 20.641 1 98.06 380 PHE B O 1
ATOM 6370 N N . GLN B 1 381 ? 12.398 11.141 21.859 1 98 381 GLN B N 1
ATOM 6371 C CA . GLN B 1 381 ? 13.156 11.82 22.906 1 98 381 GLN B CA 1
ATOM 6372 C C . GLN B 1 381 ? 14.445 12.414 22.344 1 98 381 GLN B C 1
ATOM 6374 O O . GLN B 1 381 ? 14.82 13.539 22.688 1 98 381 GLN B O 1
ATOM 6379 N N . THR B 1 382 ? 15.102 11.672 21.516 1 96.62 382 THR B N 1
ATOM 6380 C CA . THR B 1 382 ? 16.359 12.133 20.922 1 96.62 382 THR B CA 1
ATOM 6381 C C . THR B 1 382 ? 16.125 13.414 20.125 1 96.62 382 THR B C 1
ATOM 6383 O O . THR B 1 382 ? 16.859 14.391 20.297 1 96.62 382 THR B O 1
ATOM 6386 N N . GLU B 1 383 ? 15.125 13.445 19.266 1 93.62 383 GLU B N 1
ATOM 6387 C CA . GLU B 1 383 ? 14.891 14.586 18.391 1 93.62 383 GLU B CA 1
ATOM 6388 C C . GLU B 1 383 ? 14.281 15.758 19.156 1 93.62 383 GLU B C 1
ATOM 6390 O O . GLU B 1 383 ? 14.594 16.922 18.891 1 93.62 383 GLU B O 1
ATOM 6395 N N . PHE B 1 384 ? 13.383 15.5 20.156 1 96.38 384 PHE B N 1
ATOM 6396 C CA . PHE B 1 384 ? 12.75 16.562 20.938 1 96.38 384 PHE B CA 1
ATOM 6397 C C . PHE B 1 384 ? 13.758 17.234 21.844 1 96.38 384 PHE B C 1
ATOM 6399 O O . PHE B 1 384 ? 13.688 18.453 22.078 1 96.38 384 PHE B O 1
ATOM 6406 N N . GLU B 1 385 ? 14.672 16.453 22.359 1 94.81 385 GLU B N 1
ATOM 6407 C CA . GLU B 1 385 ? 15.734 17.031 23.172 1 94.81 385 GLU B CA 1
ATOM 6408 C C . GLU B 1 385 ? 16.719 17.828 22.328 1 94.81 385 GLU B C 1
ATOM 6410 O O . GLU B 1 385 ? 17.078 18.953 22.672 1 94.81 385 GLU B O 1
ATOM 6415 N N . ARG B 1 386 ? 17.109 17.234 21.234 1 93.19 386 ARG B N 1
ATOM 6416 C CA . ARG B 1 386 ? 18.078 17.859 20.328 1 93.19 386 ARG B CA 1
ATOM 6417 C C . ARG B 1 386 ? 17.562 19.219 19.859 1 93.19 386 ARG B C 1
ATOM 6419 O O . ARG B 1 386 ? 18.344 20.172 19.734 1 93.19 386 ARG B O 1
ATOM 6426 N N . ARG B 1 387 ? 16.25 19.344 19.703 1 92.31 387 ARG B N 1
ATOM 6427 C CA . ARG B 1 387 ? 15.695 20.562 19.109 1 92.31 387 ARG B CA 1
ATOM 6428 C C . ARG B 1 387 ? 15.008 21.422 20.156 1 92.31 387 ARG B C 1
ATOM 6430 O O . ARG B 1 387 ? 14.32 22.391 19.828 1 92.31 387 ARG B O 1
ATOM 6437 N N . GLU B 1 388 ? 15.078 21.031 21.422 1 93.25 388 GLU B N 1
ATOM 6438 C CA . GLU B 1 388 ? 14.617 21.781 22.594 1 93.25 388 GLU B CA 1
ATOM 6439 C C . GLU B 1 388 ? 13.094 21.859 22.625 1 93.25 388 GLU B C 1
ATOM 6441 O O . GLU B 1 388 ? 12.523 22.812 23.172 1 93.25 388 GLU B O 1
ATOM 6446 N N . VAL B 1 389 ? 12.438 20.891 21.984 1 93.44 389 VAL B N 1
ATOM 6447 C CA . VAL B 1 389 ? 10.977 20.828 21.906 1 93.44 389 VAL B CA 1
ATOM 6448 C C . VAL B 1 389 ? 10.414 20.438 23.281 1 93.44 389 VAL B C 1
ATOM 6450 O O . VAL B 1 389 ? 9.336 20.891 23.656 1 93.44 389 VAL B O 1
ATOM 6453 N N . SER B 1 390 ? 11.203 19.641 24.031 1 91.94 390 SER B N 1
ATOM 6454 C CA . SER B 1 390 ? 10.742 19.141 25.328 1 91.94 390 SER B CA 1
ATOM 6455 C C . SER B 1 390 ? 11.094 20.109 26.438 1 91.94 390 SER B C 1
ATOM 6457 O O . SER B 1 390 ? 10.766 19.875 27.609 1 91.94 390 SER B O 1
ATOM 6459 N N . LYS B 1 391 ? 11.742 21.172 26.062 1 85.31 391 LYS B N 1
ATOM 6460 C CA . LYS B 1 391 ? 12.141 22.156 27.078 1 85.31 391 LYS B CA 1
ATOM 6461 C C . LYS B 1 391 ? 11.016 23.141 27.359 1 85.31 391 LYS B C 1
ATOM 6463 O O . LYS B 1 391 ? 10.406 23.688 26.438 1 85.31 391 LYS B O 1
ATOM 6468 N N . PRO B 1 392 ? 10.82 23.344 28.656 1 82.06 392 PRO B N 1
ATOM 6469 C CA . PRO B 1 392 ? 9.797 24.344 28.984 1 82.06 392 PRO B CA 1
ATOM 6470 C C . PRO B 1 392 ? 10.141 25.734 28.484 1 82.06 392 PRO B C 1
ATOM 6472 O O . PRO B 1 392 ? 11.312 26.125 28.453 1 82.06 392 PRO B O 1
ATOM 6475 N N . VAL B 1 393 ? 9.156 26.516 28.141 1 77.25 393 VAL B N 1
ATOM 6476 C CA . VAL B 1 393 ? 9.289 27.828 27.5 1 77.25 393 VAL B CA 1
ATOM 6477 C C . VAL B 1 393 ? 10.141 28.734 28.391 1 77.25 393 VAL B C 1
ATOM 6479 O O . VAL B 1 393 ? 10.953 29.516 27.875 1 77.25 393 VAL B O 1
ATOM 6482 N N . ASN B 1 394 ? 9.875 28.672 29.688 1 70.25 394 ASN B N 1
ATOM 6483 C CA . ASN B 1 394 ? 10.617 29.531 30.609 1 70.25 394 ASN B CA 1
ATOM 6484 C C . ASN B 1 394 ? 12.117 29.266 30.531 1 70.25 394 ASN B C 1
ATOM 6486 O O . ASN B 1 394 ? 12.914 30.203 30.656 1 70.25 394 ASN B O 1
ATOM 6490 N N . GLN B 1 395 ? 12.492 28.062 30.234 1 73.31 395 GLN B N 1
ATOM 6491 C CA . GLN B 1 395 ? 13.906 27.719 30.094 1 73.31 395 GLN B CA 1
ATOM 6492 C C . GLN B 1 395 ? 14.445 28.188 28.734 1 73.31 395 GLN B C 1
ATOM 6494 O O . GLN B 1 395 ? 15.609 28.578 28.641 1 73.31 395 GLN B O 1
ATOM 6499 N N . LEU B 1 396 ? 13.625 28.188 27.766 1 73.56 396 LEU B N 1
ATOM 6500 C CA . LEU B 1 396 ? 14.016 28.609 26.438 1 73.56 396 LEU B CA 1
ATOM 6501 C C . LEU B 1 396 ? 14.258 30.125 26.391 1 73.56 396 LEU B C 1
ATOM 6503 O O . LEU B 1 396 ? 15.227 30.578 25.781 1 73.56 396 LEU B O 1
ATOM 6507 N N . ARG B 1 397 ? 13.422 30.891 26.969 1 66.25 397 ARG B N 1
ATOM 6508 C CA . ARG B 1 397 ? 13.539 32.344 27.031 1 66.25 397 ARG B CA 1
ATOM 6509 C C . ARG B 1 397 ? 14.766 32.75 27.828 1 66.25 397 ARG B C 1
ATOM 6511 O O . ARG B 1 397 ? 15.453 33.719 27.469 1 66.25 397 ARG B O 1
ATOM 6518 N N . TYR B 1 398 ? 14.914 32 28.812 1 53.41 398 TYR B N 1
ATOM 6519 C CA . TYR B 1 398 ? 16.109 32.281 29.609 1 53.41 398 TYR B CA 1
ATOM 6520 C C . TYR B 1 398 ? 17.375 32.031 28.797 1 53.41 398 TYR B C 1
ATOM 6522 O O . TYR B 1 398 ? 18.297 32.844 28.844 1 53.41 398 TYR B O 1
ATOM 6530 N N . ALA B 1 399 ? 17.281 31 27.969 1 56.25 399 ALA B N 1
ATOM 6531 C CA . ALA B 1 399 ? 18.438 30.688 27.141 1 56.25 399 ALA B CA 1
ATOM 6532 C C . ALA B 1 399 ? 18.641 31.734 26.047 1 56.25 399 ALA B C 1
ATOM 6534 O O . ALA B 1 399 ? 19.766 32.125 25.734 1 56.25 399 ALA B O 1
ATOM 6535 N N . ALA B 1 400 ? 17.594 32.188 25.469 1 58.56 400 ALA B N 1
ATOM 6536 C CA . ALA B 1 400 ? 17.656 33.219 24.438 1 58.56 400 ALA B CA 1
ATOM 6537 C C . ALA B 1 400 ? 18.188 34.531 25.016 1 58.56 400 ALA B C 1
ATOM 6539 O O . ALA B 1 400 ? 19.031 35.188 24.406 1 58.56 400 ALA B O 1
ATOM 6540 N N . LYS B 1 401 ? 17.719 34.906 26.219 1 52.5 401 LYS B N 1
ATOM 6541 C CA . LYS B 1 401 ? 18.188 36.125 26.891 1 52.5 401 LYS B CA 1
ATOM 6542 C C . LYS B 1 401 ? 19.672 36 27.219 1 52.5 401 LYS B C 1
ATOM 6544 O O . LYS B 1 401 ? 20.422 37 27.047 1 52.5 401 LYS B O 1
ATOM 6549 N N . LYS B 1 402 ? 20 34.875 27.594 1 50.97 402 LYS B N 1
ATOM 6550 C CA . LYS B 1 402 ? 21.406 34.656 27.922 1 50.97 402 LYS B CA 1
ATOM 6551 C C . LYS B 1 402 ? 22.297 34.781 26.688 1 50.97 402 LYS B C 1
ATOM 6553 O O . LYS B 1 402 ? 23.391 35.344 26.734 1 50.97 402 LYS B O 1
ATOM 6558 N N . ARG B 1 403 ? 21.781 34.188 25.594 1 54.59 403 ARG B N 1
ATOM 6559 C CA . ARG B 1 403 ? 22.5 34.281 24.344 1 54.59 403 ARG B CA 1
ATOM 6560 C C . ARG B 1 403 ? 22.641 35.719 23.891 1 54.59 403 ARG B C 1
ATOM 6562 O O . ARG B 1 403 ? 23.719 36.156 23.438 1 54.59 403 ARG B O 1
ATOM 6569 N N . ASP B 1 404 ? 21.484 36.438 23.953 1 54.97 404 ASP B N 1
ATOM 6570 C CA . ASP B 1 404 ? 21.516 37.844 23.594 1 54.97 404 ASP B CA 1
ATOM 6571 C C . ASP B 1 404 ? 22.453 38.625 24.531 1 54.97 404 ASP B C 1
ATOM 6573 O O . ASP B 1 404 ? 23.172 39.531 24.078 1 54.97 404 ASP B O 1
ATOM 6577 N N . MET B 1 405 ? 22.438 38.312 25.703 1 51.59 405 MET B N 1
ATOM 6578 C CA . MET B 1 405 ? 23.297 38.969 26.672 1 51.59 405 MET B CA 1
ATOM 6579 C C . MET B 1 405 ? 24.766 38.656 26.406 1 51.59 405 MET B C 1
ATOM 6581 O O . MET B 1 405 ? 25.625 39.531 26.5 1 51.59 405 MET B O 1
ATOM 6585 N N . VAL B 1 406 ? 24.922 37.375 26.062 1 48.38 406 VAL B N 1
ATOM 6586 C CA . VAL B 1 406 ? 26.281 36.969 25.766 1 48.38 406 VAL B CA 1
ATOM 6587 C C . VAL B 1 406 ? 26.734 37.562 24.438 1 48.38 406 VAL B C 1
ATOM 6589 O O . VAL B 1 406 ? 27.875 38 24.312 1 48.38 406 VAL B O 1
ATOM 6592 N N . ALA B 1 407 ? 25.844 37.5 23.469 1 52.94 407 ALA B N 1
ATOM 6593 C CA . ALA B 1 407 ? 26.156 38.156 22.172 1 52.94 407 ALA B CA 1
ATOM 6594 C C . ALA B 1 407 ? 26.422 39.625 22.344 1 52.94 407 ALA B C 1
ATOM 6596 O O . ALA B 1 407 ? 27.312 40.188 21.688 1 52.94 407 ALA B O 1
ATOM 6597 N N . GLU B 1 408 ? 25.641 40.219 23.188 1 50.56 408 GLU B N 1
ATOM 6598 C CA . GLU B 1 408 ? 25.891 41.625 23.5 1 50.56 408 GLU B CA 1
ATOM 6599 C C . GLU B 1 408 ? 27.219 41.812 24.219 1 50.56 408 GLU B C 1
ATOM 6601 O O . GLU B 1 408 ? 27.906 42.812 24.031 1 50.56 408 GLU B O 1
ATOM 6606 N N . GLN B 1 409 ? 27.516 40.844 24.969 1 46.88 409 GLN B N 1
ATOM 6607 C CA . GLN B 1 409 ? 28.766 40.969 25.703 1 46.88 409 GLN B CA 1
ATOM 6608 C C . GLN B 1 409 ? 29.953 40.594 24.797 1 46.88 409 GLN B C 1
ATOM 6610 O O . GLN B 1 409 ? 31.078 41.094 25.031 1 46.88 409 GLN B O 1
ATOM 6615 N N . VAL B 1 410 ? 29.578 39.656 23.891 1 44.38 410 VAL B N 1
ATOM 6616 C CA . VAL B 1 410 ? 30.688 39.188 23.047 1 44.38 410 VAL B CA 1
ATOM 6617 C C . VAL B 1 410 ? 30.766 40.094 21.797 1 44.38 410 VAL B C 1
ATOM 6619 O O . VAL B 1 410 ? 31.422 39.75 20.828 1 44.38 410 VAL B O 1
ATOM 6622 N N . ARG B 1 411 ? 29.984 41.094 21.625 1 40.59 411 ARG B N 1
ATOM 6623 C CA . ARG B 1 411 ? 30.219 42.062 20.578 1 40.59 411 ARG B CA 1
ATOM 6624 C C . ARG B 1 411 ? 31.656 42.594 20.625 1 40.59 411 ARG B C 1
ATOM 6626 O O . ARG B 1 411 ? 32.094 43.062 21.672 1 40.59 411 ARG B O 1
ATOM 6633 N N . PRO B 1 412 ? 32.469 42.062 19.797 1 39.12 412 PRO B N 1
ATOM 6634 C CA . PRO B 1 412 ? 33.844 42.531 19.797 1 39.12 412 PRO B CA 1
ATOM 6635 C C . PRO B 1 412 ? 33.969 44.062 19.906 1 39.12 412 PRO B C 1
ATOM 6637 O O . PRO B 1 412 ? 33.031 44.781 19.484 1 39.12 412 PRO B O 1
ATOM 6640 N N . GLU B 1 413 ? 34.844 44.625 20.734 1 38.44 413 GLU B N 1
ATOM 6641 C CA . GLU B 1 413 ? 35.375 45.969 20.922 1 38.44 413 GLU B CA 1
ATOM 6642 C C . GLU B 1 413 ? 35.688 46.656 19.578 1 38.44 413 GLU B C 1
ATOM 6644 O O . GLU B 1 413 ? 35.875 47.844 19.516 1 38.44 413 GLU B O 1
ATOM 6649 N N . LYS B 1 414 ? 35.875 45.875 18.516 1 40.69 414 LYS B N 1
ATOM 6650 C CA . LYS B 1 414 ? 36.469 46.5 17.312 1 40.69 414 LYS B CA 1
ATOM 6651 C C . LYS B 1 414 ? 35.469 47.406 16.625 1 40.69 414 LYS B C 1
ATOM 6653 O O . LYS B 1 414 ? 35.844 48.344 15.93 1 40.69 414 LYS B O 1
ATOM 6658 N N . GLU B 1 415 ? 34.125 47.219 16.719 1 36.66 415 GLU B N 1
ATOM 6659 C CA . GLU B 1 415 ? 33.312 48.188 15.992 1 36.66 415 GLU B CA 1
ATOM 6660 C C . GLU B 1 415 ? 33.219 49.5 16.75 1 36.66 415 GLU B C 1
ATOM 6662 O O . GLU B 1 415 ? 32.719 50.5 16.234 1 36.66 415 GLU B O 1
ATOM 6667 N N . ILE B 1 416 ? 33.594 49.594 18.047 1 31.36 416 ILE B N 1
ATOM 6668 C CA . ILE B 1 416 ? 33.656 50.906 18.688 1 31.36 416 ILE B CA 1
ATOM 6669 C C . ILE B 1 416 ? 34.812 51.688 18.094 1 31.36 416 ILE B C 1
ATOM 6671 O O . ILE B 1 416 ? 34.75 52.906 17.969 1 31.36 416 ILE B O 1
ATOM 6675 N N . LEU B 1 417 ? 35.844 51.031 17.656 1 30.55 417 LEU B N 1
ATOM 6676 C CA . LEU B 1 417 ? 37 51.781 17.203 1 30.55 417 LEU B CA 1
ATOM 6677 C C . LEU B 1 417 ? 36.75 52.375 15.828 1 30.55 417 LEU B C 1
ATOM 6679 O O . LEU B 1 417 ? 37.188 53.5 15.547 1 30.55 417 LEU B O 1
ATOM 6683 N N . THR B 1 418 ? 36.031 51.656 14.906 1 32.72 418 THR B N 1
ATOM 6684 C CA . THR B 1 418 ? 36.062 52.188 13.547 1 32.72 418 THR B CA 1
ATOM 6685 C C . THR B 1 418 ? 35.062 53.344 13.398 1 32.72 418 THR B C 1
ATOM 6687 O O . THR B 1 418 ? 35.125 54.062 12.414 1 32.72 418 THR B O 1
ATOM 6690 N N . MET B 1 419 ? 34.062 53.5 14.273 1 31.17 419 MET B N 1
ATOM 6691 C CA . MET B 1 419 ? 33.219 54.688 14.133 1 31.17 419 MET B CA 1
ATOM 6692 C C . MET B 1 419 ? 34 55.969 14.492 1 31.17 419 MET B C 1
ATOM 6694 O O . MET B 1 419 ? 33.594 57.062 14.125 1 31.17 419 MET B O 1
ATOM 6698 N N . VAL B 1 420 ? 35 55.875 15.375 1 30.47 420 VAL B N 1
ATOM 6699 C CA . VAL B 1 420 ? 35.75 57.062 15.773 1 30.47 420 VAL B CA 1
ATOM 6700 C C . VAL B 1 420 ? 36.625 57.531 14.609 1 30.47 420 VAL B C 1
ATOM 6702 O O . VAL B 1 420 ? 36.812 58.75 14.422 1 30.47 420 VAL B O 1
ATOM 6705 N N . CYS B 1 421 ? 37.094 56.656 13.766 1 29.56 421 CYS B N 1
ATOM 6706 C CA . CYS B 1 421 ? 38.125 57.125 12.852 1 29.56 421 CYS B CA 1
ATOM 6707 C C . CYS B 1 421 ? 37.5 57.781 11.633 1 29.56 421 CYS B C 1
ATOM 6709 O O . CYS B 1 421 ? 38.188 58.5 10.883 1 29.56 421 CYS B O 1
ATOM 6711 N N . GLY B 1 422 ? 36.281 57.438 11.148 1 29.44 422 GLY B N 1
ATOM 6712 C CA . GLY B 1 422 ? 35.844 58.031 9.891 1 29.44 422 GLY B CA 1
ATOM 6713 C C . GLY B 1 422 ? 35.438 59.469 10.031 1 29.44 422 GLY B C 1
ATOM 6714 O O . GLY B 1 422 ? 34.969 60.094 9.07 1 29.44 422 GLY B O 1
ATOM 6715 N N . ALA B 1 423 ? 35.219 60.094 11.211 1 31.95 423 ALA B N 1
ATOM 6716 C CA . ALA B 1 423 ? 34.844 61.5 11.203 1 31.95 423 ALA B CA 1
ATOM 6717 C C . ALA B 1 423 ? 36 62.344 10.648 1 31.95 423 ALA B C 1
ATOM 6719 O O . ALA B 1 423 ? 35.75 63.438 10.109 1 31.95 423 ALA B O 1
ATOM 6720 N N . ARG B 1 424 ? 37.281 62.031 10.914 1 28.39 424 ARG B N 1
ATOM 6721 C CA . ARG B 1 424 ? 38.281 63.094 10.727 1 28.39 424 ARG B CA 1
ATOM 6722 C C . ARG B 1 424 ? 38.625 63.25 9.258 1 28.39 424 ARG B C 1
ATOM 6724 O O . ARG B 1 424 ? 39.344 64.188 8.883 1 28.39 424 ARG B O 1
ATOM 6731 N N . THR B 1 425 ? 38.438 62.219 8.406 1 25.64 425 THR B N 1
ATOM 6732 C CA . THR B 1 425 ? 39.312 62.438 7.281 1 25.64 425 THR B CA 1
ATOM 6733 C C . THR B 1 425 ? 38.781 63.531 6.367 1 25.64 425 THR B C 1
ATOM 6735 O O . THR B 1 425 ? 39.5 64.062 5.543 1 25.64 425 THR B O 1
ATOM 6738 N N . LEU B 1 426 ? 37.438 63.719 6.125 1 23.75 426 LEU B N 1
ATOM 6739 C CA . LEU B 1 426 ? 37.219 64.438 4.855 1 23.75 426 LEU B CA 1
ATOM 6740 C C . LEU B 1 426 ? 37.438 65.938 5.016 1 23.75 426 LEU B C 1
ATOM 6742 O O . LEU B 1 426 ? 37.031 66.688 4.16 1 23.75 426 LEU B O 1
ATOM 6746 N N . GLN B 1 427 ? 38 66.5 6.125 1 22.06 427 GLN B N 1
ATOM 6747 C CA . GLN B 1 427 ? 38.312 67.938 6.059 1 22.06 427 GLN B CA 1
ATOM 6748 C C . GLN B 1 427 ? 39.312 68.188 4.941 1 22.06 427 GLN B C 1
ATOM 6750 O O . GLN B 1 427 ? 39.406 69.312 4.445 1 22.06 427 GLN B O 1
ATOM 6755 N N . ASN B 1 428 ? 40.156 67.438 4.359 1 21.84 428 ASN B N 1
ATOM 6756 C CA . ASN B 1 428 ? 40.906 68.25 3.402 1 21.84 428 ASN B CA 1
ATOM 6757 C C . ASN B 1 428 ? 40.031 68.625 2.188 1 21.84 428 ASN B C 1
ATOM 6759 O O . ASN B 1 428 ? 39.312 67.75 1.677 1 21.84 428 ASN B O 1
#

Organism: Naegleria gruberi (NCBI:txid5762)

Secondary structure (DSSP, 8-state):
--EE--GGGS---------------SSS--EEEEE-SS-TTTTTTS-GGGGPEEEEESS--BTBTB-SSEEE-SS-B-GGGGGGPPTTSHHHHHHHHHHHHHHHHHHHHHHHHHHHHH-TT-HHHHHHHHHHHH-TT-PEEEEEEEEET-SEEEEEE-TTS-EEEEEEEEE-TTS-EEEGGG-HHHHHHHHHHHHHHHH-HHHHT---HHHHHHHHHHHHHHHHHHHHHSHHHHHHHHHHHTT-SSTTHHHHHHHHHHHH----S-TTTTTTTS----GGGS-SSHHHHHHHHHHHHHHHHHHHHHHHHHH-TTS-HHHHHHHHHHHHHHHHHHHHHH-SSSS--HHHHHHHHHHHHHHHTT---GGGGGGGGS-HHHHHHHHHHHTTSSS-HHHHHHHHHHHHHHHHHSS-THHHHHHHHTTTGGG-/--EE--GGGS---------------SSS--EEEEE-SS-TTTTTTS-GGGGPEEEEESS--BTBTB-SSEEE-SS-B-GGGGGGPPTTSHHHHHHHHHHHHHHHHHHHHHHHHHHHHH-TT-HHHHHHHHHHHH-TT-PEEEEEEEEET-SEEEEEE-SSS-EEEEEEEEE-TTS-EEEGGG-HHHHHHHHHHHHHHHH-HHHHT---HHHHHHHHHHHHHHHHHHHHHSHHHHHHHHHHHTT-SSTTHHHHHHHHHHHH---TT-TTTTTTTS----GGGS-SSHHHHHHHHHHHHHHHHHHHHHHHHHH-TTS-HHHHHHHHHHHHHHHHHHHHHH--SSS--HHHHHHHHHHHHHHHTT---GGGGGGGGS-HHHHHHHHHHHTTSSS-HHHHHHHHHHHHHHHHHSS-THHHHHHHHTTSGGG-

pLDDT: mean 78.88, std 23.26, range [21.64, 98.81]

Foldseek 3Di:
DDPCPPDPPPCPDPPPPCPCLVPPPDDQAWAWAKAFLFQCVLVVVPPPVVGIDIDTDRDDAQWQRDDFAAGEPDDTHHSSCNVVDDPPDPNRLSRHLVVLLVLLLVLVLVLLVLLCVQPVPPVLSVVLNVLLVVLQLGHEYEYQDQAEQDPDWAWDSDDPSYTYTHWHWHADPVRDIDGQSNQSLSSQLRSQLVSLCSLQVLLVVDPALQSLLVSNLSSLLSSVLSQLQDLVSLVVLCVQCVLQCLPPQCCRCVVSCNPRVNVNCPPCLSNCLNVLAACLRFDSHSNTNSSLVNSLLSQLLSVLLVVQCVVCVVDDSSVSSNLSSSQSSSLQVVLSSNQDDSHDHLLSSLVSSLVSLVVLLVTNRDVNSVSSPDPSNCSNCVSCVSRVSNPDPVVSVVVNVVVVVVCVVPVDPVVVVVVVPVPPPPPD/DDPPPPDPPPCPDPPPPCPPLVPPPDDQAWAWAKAFLFQCVLVVVPPCVVGIDIDTDRDDAQWQRDDFAAGEPDDTHHSSCNVVDDPPDPNRLRRHLVVLLVLLLVLVLVLLVLLCVQPVPPVLSVVLNVLLVVLQLGHEYEYQDQAEQDPDWAWDSDDPSYTYTHWHWHADPVRDIDGQSNQSLSSQLRSQLVSLCSLQVLLVVDPALQSLLVSNLSSLLSSVLSQLQDLVSLVVLCVQCVLQCLPPQCCRCVVSCNPRVNVNCCPCLSNCLNVLAACLRFDSHSNTNSSLVNSLLSQLLSVLLVVQCVVCVVDDSSVSSNLSSSQSSSLQVVLSSNQDDSHDHLLSSLVSSLVSLVVLLVTNRDVNSVSSPDPSNCSNVVSCVSRVSNPDPVVSVVVNVVVVVVCVVVVDPVVVPVVVPVVPDPPD